Protein AF-0000000078814062 (afdb_homodimer)

InterPro domains:
  IPR000917 Sulfatase, N-terminal [PF00884] (49-408)
  IPR017850 Alkaline-phosphatase-like, core domain superfamily [G3DSA:3.40.720.10] (47-536)
  IPR017850 Alkaline-phosphatase-like, core domain superfamily [SSF53649] (48-521)
  IPR024607 Sulfatase, conserved site [PS00149] (140-150)
  IPR024607 Sulfatase, conserved site [PS00523] (98-110)

Nearest PDB structures (foldseek):
  7lha-assembly2_B  TM=8.896E-01  e=1.915E-55  Bacteroides uniformis
  7lj2-assembly2_B  TM=8.889E-01  e=8.906E-55  Bacteroides uniformis
  7lha-assembly1_A  TM=8.910E-01  e=1.609E-54  Bacteroides uniformis
  7snj-assembly1_A  TM=9.047E-01  e=4.946E-54  Phocaeicola plebeius DSM 17135
  7sno-assembly1_A  TM=9.052E-01  e=5.905E-54  Phocaeicola plebeius DSM 17135

Foldseek 3Di:
DDDDDDDDDDDDDDDDDDDDDDDDPPPPDPPPPDPPPPPPPPVVPVDQFAEEEEAEAACFPCQQLPLDDQCNVVFLHVQVVVLLQQFAWENFEFAQFLDFLQLLQLLFQLAHCVVQVPFDLVAAGDQPRHTLLLQVLVVFAAEEEEEANSRQDDDPNHPWYWYFQHLWAQAQTFTDTPVDDDPGNDNDHDGHGDGRLQVLLVVQLVVVVPDDPRTHYYYYRYYSPCPPVLAADPVLVCSQPPHQGDADPLLPQQACVQFVDAFRAAALVVVQVLLCVCQVPVPPRPGHHPPDDDHDPPHDPVVSLSVSLRVQVSSRSNRSSSNSVSSVVNCVSCVVVVSNQRYKYKYKYSFFFDSSQSRHTGARDPFCRSTHMTMGIHHNVAAHGNYYFHANHYSSQNSQQSCVSSVHGDPPRPHHHCSCSRNVRGDPPGDQKDKHWRQAADRRRGTWIWMDGSFKIKIKRPRDNLVPPNHDDDDGDIDMFMDGCVVPVSSRHGCCPPPVCVVVVLVRLVVRCVNCVSSVNNCVVPVVVVVVCVVPND/DDDDDDDPDDDDDDDDDDDDDDDDPPDDPPPPPPPPPPPPPPVVPVDQFAEEEEAEAACFPCQQLPLDDQCNVVFLHVQVVVLLQQFAWENFEWAQFLDFLQLLQLLFQLAHCVVQVPFDLVAAGDQPRHTLLLQVLVVFAAEEEEEANSRQDDDPNHPWYWYFQHLWAQAQTFTDTPVDDDPGNDNDHDGHGDGRLQVLLVVQLVVVVVDDPNTHYYYYRYYSPCPPVLAADPVLVCSQPPHQGDADPLLPQQACVQFVDAFQAAALVVVQVLLCVCQVPVPPRPGHHPPDDGHDPPHDPVVSLSVSLRVCVSSRSNRSSSNSVSSVVNCVSCVVVVSNQRYKYKYKYSFFFDRSQSRHTGARDPFCRSTHMTMGIHHNVAAHGNYYFHANAYSSQNSQQSCVSSVHGDPPRPHHHCSCSRNVRGDPPGDQKDKHWRQAADRRRGTWIWMDGSFKIKIKRPRDNLVPPNHDDDDGDIDMFMDGCVVPVSSRHGCCPPPVCVVVNLVRLVVNCVNCVSSVNNCVVPVVVVVVCVVPND

Structure (mmCIF, N/CA/C/O backbone):
data_AF-0000000078814062-model_v1
#
loop_
_entity.id
_entity.type
_entity.pdbx_description
1 polymer 'Sulfatase N-terminal domain-containing protein'
#
loop_
_atom_site.group_PDB
_atom_site.id
_atom_site.type_symbol
_atom_site.label_atom_id
_atom_site.label_alt_id
_atom_site.label_comp_id
_atom_site.label_asym_id
_atom_site.label_entity_id
_atom_site.label_seq_id
_atom_site.pdbx_PDB_ins_code
_atom_site.Cartn_x
_atom_site.Cartn_y
_atom_site.Cartn_z
_atom_site.occupancy
_atom_site.B_iso_or_equiv
_atom_site.auth_seq_id
_atom_site.auth_comp_id
_atom_site.auth_asym_id
_atom_site.auth_atom_id
_atom_site.pdbx_PDB_model_num
ATOM 1 N N . MET A 1 1 ? -18.891 3.191 42.875 1 15.02 1 MET A N 1
ATOM 2 C CA . MET A 1 1 ? -18.953 2.049 43.781 1 15.02 1 MET A CA 1
ATOM 3 C C . MET A 1 1 ? -20.047 1.072 43.344 1 15.02 1 MET A C 1
ATOM 5 O O . MET A 1 1 ? -19.812 -0.134 43.281 1 15.02 1 MET A O 1
ATOM 9 N N . LYS A 1 2 ? -21.469 0.955 43.531 1 14.7 2 LYS A N 1
ATOM 10 C CA . LYS A 1 2 ? -21.656 -0.354 44.156 1 14.7 2 LYS A CA 1
ATOM 11 C C . LYS A 1 2 ? -21.641 -1.465 43.125 1 14.7 2 LYS A C 1
ATOM 13 O O . LYS A 1 2 ? -20.953 -2.475 43.281 1 14.7 2 LYS A O 1
ATOM 18 N N . LYS A 1 3 ? -22.719 -1.958 42.469 1 17.02 3 LYS A N 1
ATOM 19 C CA . LYS A 1 3 ? -23.703 -2.822 43.125 1 17.02 3 LYS A CA 1
ATOM 20 C C . LYS A 1 3 ? -23.891 -4.125 42.344 1 17.02 3 LYS A C 1
ATOM 22 O O . LYS A 1 3 ? -24.531 -4.148 41.312 1 17.02 3 LYS A O 1
ATOM 27 N N . CYS A 1 4 ? -22.969 -5.133 42.281 1 16.58 4 CYS A N 1
ATOM 28 C CA . CYS A 1 4 ? -22.484 -6.336 41.625 1 16.58 4 CYS A CA 1
ATOM 29 C C . CYS A 1 4 ? -23.469 -7.484 41.781 1 16.58 4 CYS A C 1
ATOM 31 O O . CYS A 1 4 ? -23.891 -8.102 40.781 1 16.58 4 CYS A O 1
ATOM 33 N N . ASN A 1 5 ? -23.391 -8.297 42.781 1 15.4 5 ASN A N 1
ATOM 34 C CA . ASN A 1 5 ? -23.078 -9.711 42.656 1 15.4 5 ASN A CA 1
ATOM 35 C C . ASN A 1 5 ? -24.312 -10.578 42.781 1 15.4 5 ASN A C 1
ATOM 37 O O . ASN A 1 5 ? -24.344 -11.727 42.344 1 15.4 5 ASN A O 1
ATOM 41 N N . THR A 1 6 ? -25.188 -10.203 43.75 1 14.91 6 THR A N 1
ATOM 42 C CA . THR A 1 6 ? -25.438 -11.398 44.531 1 14.91 6 THR A CA 1
ATOM 43 C C . THR A 1 6 ? -26.312 -12.391 43.75 1 14.91 6 THR A C 1
ATOM 45 O O . THR A 1 6 ? -25.953 -13.562 43.625 1 14.91 6 THR A O 1
ATOM 48 N N . TYR A 1 7 ? -27.594 -12.43 44.062 1 16.12 7 TYR A N 1
ATOM 49 C CA . TYR A 1 7 ? -28.094 -13.531 44.875 1 16.12 7 TYR A CA 1
ATOM 50 C C . TYR A 1 7 ? -28.578 -14.68 44 1 16.12 7 TYR A C 1
ATOM 52 O O . TYR A 1 7 ? -28.938 -14.484 42.844 1 16.12 7 TYR A O 1
ATOM 60 N N . ILE A 1 8 ? -28.703 -15.844 44.531 1 15.93 8 ILE A N 1
ATOM 61 C CA . ILE A 1 8 ? -28.562 -17.281 44.656 1 15.93 8 ILE A CA 1
ATOM 62 C C . ILE A 1 8 ? -29.766 -17.984 44.031 1 15.93 8 ILE A C 1
ATOM 64 O O . ILE A 1 8 ? -29.594 -18.875 43.188 1 15.93 8 ILE A O 1
ATOM 68 N N . SER A 1 9 ? -30.875 -18.094 44.688 1 14.88 9 SER A N 1
ATOM 69 C CA . SER A 1 9 ? -31.156 -19.406 45.25 1 14.88 9 SER A CA 1
ATOM 70 C C . SER A 1 9 ? -32.125 -20.188 44.375 1 14.88 9 SER A C 1
ATOM 72 O O . SER A 1 9 ? -31.906 -21.359 44.094 1 14.88 9 SER A O 1
ATOM 74 N N . MET A 1 10 ? -33.344 -19.656 44.094 1 15.57 10 MET A N 1
ATOM 75 C CA . MET A 1 10 ? -34.406 -20.453 44.688 1 15.57 10 MET A CA 1
ATOM 76 C C . MET A 1 10 ? -34.75 -21.641 43.812 1 15.57 10 MET A C 1
ATOM 78 O O . MET A 1 10 ? -34.656 -21.547 42.594 1 15.57 10 MET A O 1
ATOM 82 N N . ASN A 1 11 ? -35.344 -22.688 44.312 1 14.99 11 ASN A N 1
ATOM 83 C CA . ASN A 1 11 ? -35.531 -24.125 44.5 1 14.99 11 ASN A CA 1
ATOM 84 C C . ASN A 1 11 ? -36.531 -24.672 43.5 1 14.99 11 ASN A C 1
ATOM 86 O O . ASN A 1 11 ? -36.531 -25.875 43.219 1 14.99 11 ASN A O 1
ATOM 90 N N . LYS A 1 12 ? -37.594 -23.875 43.094 1 15.59 12 LYS A N 1
ATOM 91 C CA . LYS A 1 12 ? -38.812 -24.594 43.438 1 15.59 12 LYS A CA 1
ATOM 92 C C . LYS A 1 12 ? -38.938 -25.891 42.656 1 15.59 12 LYS A C 1
ATOM 94 O O . LYS A 1 12 ? -38.375 -26.016 41.562 1 15.59 12 LYS A O 1
ATOM 99 N N . LEU A 1 13 ? -40.062 -26.547 42.781 1 16.02 13 LEU A N 1
ATOM 100 C CA . LEU A 1 13 ? -40.688 -27.844 43.062 1 16.02 13 LEU A CA 1
ATOM 101 C C . LEU A 1 13 ? -40.906 -28.625 41.75 1 16.02 13 LEU A C 1
ATOM 103 O O . LEU A 1 13 ? -41.031 -28.016 40.688 1 16.02 13 LEU A O 1
ATOM 107 N N . ILE A 1 14 ? -41.375 -29.812 41.875 1 16.33 14 ILE A N 1
ATOM 108 C CA . ILE A 1 14 ? -41.219 -31.234 41.625 1 16.33 14 ILE A CA 1
ATOM 109 C C . ILE A 1 14 ? -42.094 -31.656 40.438 1 16.33 14 ILE A C 1
ATOM 111 O O . ILE A 1 14 ? -41.594 -32.312 39.5 1 16.33 14 ILE A O 1
ATOM 115 N N . LEU A 1 15 ? -43.438 -31.156 40.25 1 16.45 15 LEU A N 1
ATOM 116 C CA . LEU A 1 15 ? -44.375 -32.25 40.375 1 16.45 15 LEU A CA 1
ATOM 117 C C . LEU A 1 15 ? -44.5 -33 39.031 1 16.45 15 LEU A C 1
ATOM 119 O O . LEU A 1 15 ? -44.406 -32.375 37.969 1 16.45 15 LEU A O 1
ATOM 123 N N . THR A 1 16 ? -44.844 -34.344 39.031 1 16.59 16 THR A N 1
ATOM 124 C CA . THR A 1 16 ? -44.719 -35.688 38.5 1 16.59 16 THR A CA 1
ATOM 125 C C . THR A 1 16 ? -45.688 -35.906 37.344 1 16.59 16 THR A C 1
ATOM 127 O O . THR A 1 16 ? -45.375 -36.656 36.406 1 16.59 16 THR A O 1
ATOM 130 N N . GLY A 1 17 ? -46.875 -35.188 37.219 1 16.28 17 GLY A N 1
ATOM 131 C CA . GLY A 1 17 ? -47.906 -36.188 37.062 1 16.28 17 GLY A CA 1
ATOM 132 C C . GLY A 1 17 ? -47.906 -36.844 35.688 1 16.28 17 GLY A C 1
ATOM 133 O O . GLY A 1 17 ? -47.375 -36.312 34.75 1 16.28 17 GLY A O 1
ATOM 134 N N . LEU A 1 18 ? -48.656 -38 35.531 1 17.34 18 LEU A N 1
ATOM 135 C CA . LEU A 1 18 ? -48.781 -39.344 34.969 1 17.34 18 LEU A CA 1
ATOM 136 C C . LEU A 1 18 ? -49.469 -39.281 33.594 1 17.34 18 LEU A C 1
ATOM 138 O O . LEU A 1 18 ? -49.469 -40.25 32.844 1 17.34 18 LEU A O 1
ATOM 142 N N . LEU A 1 19 ? -49.969 -38.094 33.062 1 17.3 19 LEU A N 1
ATOM 143 C CA . LEU A 1 19 ? -51.25 -38.5 32.469 1 17.3 19 LEU A CA 1
ATOM 144 C C . LEU A 1 19 ? -51.031 -39.406 31.266 1 17.3 19 LEU A C 1
ATOM 146 O O . LEU A 1 19 ? -50.094 -39.188 30.5 1 17.3 19 LEU A O 1
ATOM 150 N N . ALA A 1 20 ? -52.094 -40.344 31 1 17.59 20 ALA A N 1
ATOM 151 C CA . ALA A 1 20 ? -52.469 -41.625 30.438 1 17.59 20 ALA A CA 1
ATOM 152 C C . ALA A 1 20 ? -52.469 -41.594 28.922 1 17.59 20 ALA A C 1
ATOM 154 O O . ALA A 1 20 ? -52.594 -40.531 28.312 1 17.59 20 ALA A O 1
ATOM 155 N N . ALA A 1 21 ? -52.875 -42.781 28.266 1 17.78 21 ALA A N 1
ATOM 156 C CA . ALA A 1 21 ? -52.562 -43.812 27.297 1 17.78 21 ALA A CA 1
ATOM 157 C C . ALA A 1 21 ? -53.281 -43.594 25.984 1 17.78 21 ALA A C 1
ATOM 159 O O . ALA A 1 21 ? -52.938 -44.188 24.953 1 17.78 21 ALA A O 1
ATOM 160 N N . GLY A 1 22 ? -54.438 -42.75 25.875 1 18.44 22 GLY A N 1
ATOM 161 C CA . GLY A 1 22 ? -55.438 -43.469 25.094 1 18.44 22 GLY A CA 1
ATOM 162 C C . GLY A 1 22 ? -55.062 -43.562 23.625 1 18.44 22 GLY A C 1
ATOM 163 O O . GLY A 1 22 ? -54.531 -42.625 23.047 1 18.44 22 GLY A O 1
ATOM 164 N N . ALA A 1 23 ? -55.219 -44.844 22.984 1 19.41 23 ALA A N 1
ATOM 165 C CA . ALA A 1 23 ? -54.812 -45.625 21.828 1 19.41 23 ALA A CA 1
ATOM 166 C C . ALA A 1 23 ? -55.594 -45.188 20.562 1 19.41 23 ALA A C 1
ATOM 168 O O . ALA A 1 23 ? -55.406 -45.781 19.5 1 19.41 23 ALA A O 1
ATOM 169 N N . MET A 1 24 ? -56.312 -44 20.484 1 19.61 24 MET A N 1
ATOM 170 C CA . MET A 1 24 ? -57.375 -44.219 19.484 1 19.61 24 MET A CA 1
ATOM 171 C C . MET A 1 24 ? -56.75 -44.406 18.094 1 19.61 24 MET A C 1
ATOM 173 O O . MET A 1 24 ? -55.812 -43.75 17.734 1 19.61 24 MET A O 1
ATOM 177 N N . THR A 1 25 ? -57.25 -45.5 17.375 1 20.77 25 THR A N 1
ATOM 178 C CA . THR A 1 25 ? -56.969 -46.312 16.203 1 20.77 25 THR A CA 1
ATOM 179 C C . THR A 1 25 ? -57.281 -45.562 14.914 1 20.77 25 THR A C 1
ATOM 181 O O . THR A 1 25 ? -57 -46.062 13.82 1 20.77 25 THR A O 1
ATOM 184 N N . HIS A 1 26 ? -57.406 -44.219 14.852 1 21.05 26 HIS A N 1
ATOM 185 C CA . HIS A 1 26 ? -58.219 -43.844 13.695 1 21.05 26 HIS A CA 1
ATOM 186 C C . HIS A 1 26 ? -57.562 -44.25 12.391 1 21.05 26 HIS A C 1
ATOM 188 O O . HIS A 1 26 ? -56.344 -44.125 12.25 1 21.05 26 HIS A O 1
ATOM 194 N N . ILE A 1 27 ? -58.312 -45 11.594 1 21.83 27 ILE A N 1
ATOM 195 C CA . ILE A 1 27 ? -58.25 -45.75 10.344 1 21.83 27 ILE A CA 1
ATOM 196 C C . ILE A 1 27 ? -58 -44.781 9.18 1 21.83 27 ILE A C 1
ATOM 198 O O . ILE A 1 27 ? -58.906 -44 8.828 1 21.83 27 ILE A O 1
ATOM 202 N N . GLN A 1 28 ? -57 -43.906 9.133 1 20 28 GLN A N 1
ATOM 203 C CA . GLN A 1 28 ? -56.938 -42.875 8.094 1 20 28 GLN A CA 1
ATOM 204 C C . GLN A 1 28 ? -56.844 -43.531 6.703 1 20 28 GLN A C 1
ATOM 206 O O . GLN A 1 28 ? -55.969 -44.344 6.461 1 20 28 GLN A O 1
ATOM 211 N N . GLY A 1 29 ? -58.031 -43.531 6.035 1 20.75 29 GLY A N 1
ATOM 212 C CA . GLY A 1 29 ? -58.25 -43.938 4.652 1 20.75 29 GLY A CA 1
ATOM 213 C C . GLY A 1 29 ? -57.25 -43.312 3.689 1 20.75 29 GLY A C 1
ATOM 214 O O . GLY A 1 29 ? -56.938 -42.125 3.797 1 20.75 29 GLY A O 1
ATOM 215 N N . ALA A 1 30 ? -56.438 -44.125 3.057 1 23.45 30 ALA A N 1
ATOM 216 C CA . ALA A 1 30 ? -55.281 -43.906 2.188 1 23.45 30 ALA A CA 1
ATOM 217 C C . ALA A 1 30 ? -55.688 -43.281 0.863 1 23.45 30 ALA A C 1
ATOM 219 O O . ALA A 1 30 ? -56.281 -43.938 0.008 1 23.45 30 ALA A O 1
ATOM 220 N N . GLN A 1 31 ? -56.406 -42.031 0.951 1 21.98 31 GLN A N 1
ATOM 221 C CA . GLN A 1 31 ? -56.719 -41.5 -0.367 1 21.98 31 GLN A CA 1
ATOM 222 C C . GLN A 1 31 ? -55.531 -41.531 -1.298 1 21.98 31 GLN A C 1
ATOM 224 O O . GLN A 1 31 ? -54.438 -41.125 -0.916 1 21.98 31 GLN A O 1
ATOM 229 N N . PHE A 1 32 ? -55.562 -42.406 -2.297 1 22.19 32 PHE A N 1
ATOM 230 C CA . PHE A 1 32 ? -54.625 -42.594 -3.402 1 22.19 32 PHE A CA 1
ATOM 231 C C . PHE A 1 32 ? -54.438 -41.281 -4.164 1 22.19 32 PHE A C 1
ATOM 233 O O . PHE A 1 32 ? -55.344 -40.812 -4.855 1 22.19 32 PHE A O 1
ATOM 240 N N . ALA A 1 33 ? -53.938 -40.219 -3.549 1 27.03 33 ALA A N 1
ATOM 241 C CA . ALA A 1 33 ? -53.656 -39 -4.32 1 27.03 33 ALA A CA 1
ATOM 242 C C . ALA A 1 33 ? -52.938 -39.312 -5.625 1 27.03 33 ALA A C 1
ATOM 244 O O . ALA A 1 33 ? -51.938 -40.031 -5.625 1 27.03 33 ALA A O 1
ATOM 245 N N . GLY A 1 34 ? -53.688 -39.156 -6.699 1 25.73 34 GLY A N 1
ATOM 246 C CA . GLY A 1 34 ? -53.344 -39.219 -8.102 1 25.73 34 GLY A CA 1
ATOM 247 C C . GLY A 1 34 ? -51.969 -38.625 -8.391 1 25.73 34 GLY A C 1
ATOM 248 O O . GLY A 1 34 ? -51.531 -37.719 -7.68 1 25.73 34 GLY A O 1
ATOM 249 N N . GLN A 1 35 ? -51.094 -39.406 -9.07 1 26.98 35 GLN A N 1
ATOM 250 C CA . GLN A 1 35 ? -49.781 -39.156 -9.594 1 26.98 35 GLN A CA 1
ATOM 251 C C . GLN A 1 35 ? -49.781 -37.906 -10.484 1 26.98 35 GLN A C 1
ATOM 253 O O . GLN A 1 35 ? -50.344 -37.906 -11.57 1 26.98 35 GLN A O 1
ATOM 258 N N . GLU A 1 36 ? -50.094 -36.688 -9.891 1 30.73 36 GLU A N 1
ATOM 259 C CA . GLU A 1 36 ? -49.906 -35.531 -10.75 1 30.73 36 GLU A CA 1
ATOM 260 C C . GLU A 1 36 ? -48.594 -35.625 -11.508 1 30.73 36 GLU A C 1
ATOM 262 O O . GLU A 1 36 ? -47.531 -35.844 -10.906 1 30.73 36 GLU A O 1
ATOM 267 N N . ASN A 1 37 ? -48.656 -35.938 -12.773 1 30.61 37 ASN A N 1
ATOM 268 C CA . ASN A 1 37 ? -47.625 -35.812 -13.773 1 30.61 37 ASN A CA 1
ATOM 269 C C . ASN A 1 37 ? -46.938 -34.438 -13.695 1 30.61 37 ASN A C 1
ATOM 271 O O . ASN A 1 37 ? -47.562 -33.438 -13.992 1 30.61 37 ASN A O 1
ATOM 275 N N . GLN A 1 38 ? -46.156 -34.25 -12.711 1 30.72 38 GLN A N 1
ATOM 276 C CA . GLN A 1 38 ? -45.344 -33.031 -12.719 1 30.72 38 GLN A CA 1
ATOM 277 C C . GLN A 1 38 ? -44.719 -32.812 -14.094 1 30.72 38 GLN A C 1
ATOM 279 O O . GLN A 1 38 ? -43.875 -33.594 -14.547 1 30.72 38 GLN A O 1
ATOM 284 N N . GLN A 1 39 ? -45.531 -32.281 -15.062 1 32.09 39 GLN A N 1
ATOM 285 C CA . GLN A 1 39 ? -44.969 -31.703 -16.281 1 32.09 39 GLN A CA 1
ATOM 286 C C . GLN A 1 39 ? -43.719 -30.922 -15.992 1 32.09 39 GLN A C 1
ATOM 288 O O . GLN A 1 39 ? -43.719 -29.969 -15.195 1 32.09 39 GLN A O 1
ATOM 293 N N . GLN A 1 40 ? -42.656 -31.578 -16.156 1 33.66 40 GLN A N 1
ATOM 294 C CA . GLN A 1 40 ? -41.375 -30.859 -16.203 1 33.66 40 GLN A CA 1
ATOM 295 C C . GLN A 1 40 ? -41.5 -29.594 -17.047 1 33.66 40 GLN A C 1
ATOM 297 O O . GLN A 1 40 ? -42 -29.641 -18.172 1 33.66 40 GLN A O 1
ATOM 302 N N . ASP A 1 41 ? -41.75 -28.469 -16.484 1 34.16 41 ASP A N 1
ATOM 303 C CA . ASP A 1 41 ? -41.812 -27.172 -17.188 1 34.16 41 ASP A CA 1
ATOM 304 C C . ASP A 1 41 ? -40.844 -27.156 -18.359 1 34.16 41 ASP A C 1
ATOM 306 O O . ASP A 1 41 ? -39.656 -27.516 -18.203 1 34.16 41 ASP A O 1
ATOM 310 N N . PRO A 1 42 ? -41.219 -27.156 -19.625 1 36.41 42 PRO A N 1
ATOM 311 C CA . PRO A 1 42 ? -40.375 -26.969 -20.797 1 36.41 42 PRO A CA 1
ATOM 312 C C . PRO A 1 42 ? -39.312 -25.875 -20.578 1 36.41 42 PRO A C 1
ATOM 314 O O . PRO A 1 42 ? -38.531 -25.609 -21.484 1 36.41 42 PRO A O 1
ATOM 317 N N . LYS A 1 43 ? -39.75 -24.906 -19.75 1 39 43 LYS A N 1
ATOM 318 C CA . LYS A 1 43 ? -38.781 -23.844 -19.578 1 39 43 LYS A CA 1
ATOM 319 C C . LYS A 1 43 ? -37.406 -24.406 -19.141 1 39 43 LYS A C 1
ATOM 321 O O . LYS A 1 43 ? -36.5 -23.656 -18.844 1 39 43 LYS A O 1
ATOM 326 N N . ASP A 1 44 ? -37.406 -25.594 -18.734 1 40.66 44 ASP A N 1
ATOM 327 C CA . ASP A 1 44 ? -36.094 -26.141 -18.406 1 40.66 44 ASP A CA 1
ATOM 328 C C . ASP A 1 44 ? -35.219 -26.219 -19.641 1 40.66 44 ASP A C 1
ATOM 330 O O . ASP A 1 44 ? -34.938 -27.312 -20.156 1 40.66 44 ASP A O 1
ATOM 334 N N . LYS A 1 45 ? -35.594 -25.641 -20.688 1 41.44 45 LYS A N 1
ATOM 335 C CA . LYS A 1 45 ? -34.594 -25.5 -21.766 1 41.44 45 LYS A CA 1
ATOM 336 C C . LYS A 1 45 ? -33.188 -25.422 -21.188 1 41.44 45 LYS A C 1
ATOM 338 O O . LYS A 1 45 ? -32.938 -24.781 -20.172 1 41.44 45 LYS A O 1
ATOM 343 N N . SER A 1 46 ? -32.281 -26.422 -21.578 1 52.41 46 SER A N 1
ATOM 344 C CA . SER A 1 46 ? -30.938 -26.828 -21.203 1 52.41 46 SER A CA 1
ATOM 345 C C . SER A 1 46 ? -30 -25.625 -21.125 1 52.41 46 SER A C 1
ATOM 347 O O . SER A 1 46 ? -29.438 -25.203 -22.141 1 52.41 46 SER A O 1
ATOM 349 N N . ARG A 1 47 ? -30.156 -24.594 -20.25 1 79.38 47 ARG A N 1
ATOM 350 C CA . ARG A 1 47 ? -29.422 -23.344 -20.078 1 79.38 47 ARG A CA 1
ATOM 351 C C . ARG A 1 47 ? -27.922 -23.594 -19.922 1 79.38 47 ARG A C 1
ATOM 353 O O . ARG A 1 47 ? -27.516 -24.469 -19.172 1 79.38 47 ARG A O 1
ATOM 360 N N . ARG A 1 48 ? -27.203 -23.109 -20.906 1 95.19 48 ARG A N 1
ATOM 361 C CA . ARG A 1 48 ? -25.75 -23.125 -20.797 1 95.19 48 ARG A CA 1
ATOM 362 C C . ARG A 1 48 ? -25.312 -22.75 -19.391 1 95.19 48 ARG A C 1
ATOM 364 O O . ARG A 1 48 ? -25.906 -21.875 -18.75 1 95.19 48 ARG A O 1
ATOM 371 N N . PRO A 1 49 ? -24.406 -23.469 -18.828 1 98 49 PRO A N 1
ATOM 372 C CA . PRO A 1 49 ? -24.016 -23.25 -17.438 1 98 49 PRO A CA 1
ATOM 373 C C . PRO A 1 49 ? -23.25 -21.938 -17.25 1 98 49 PRO A C 1
ATOM 375 O O . PRO A 1 49 ? -22.562 -21.484 -18.172 1 98 49 PRO A O 1
ATOM 378 N N . ASN A 1 50 ? -23.469 -21.312 -16.047 1 98.56 50 ASN A N 1
ATOM 379 C CA . ASN A 1 50 ? -22.469 -20.344 -15.602 1 98.56 50 ASN A CA 1
ATOM 380 C C . ASN A 1 50 ? -21.125 -21.016 -15.305 1 98.56 50 ASN A C 1
ATOM 382 O O . ASN A 1 50 ? -21.078 -22.234 -15.094 1 98.56 50 ASN A O 1
ATOM 386 N N . ILE A 1 51 ? -20.094 -20.281 -15.359 1 98.88 51 ILE A N 1
ATOM 387 C CA . ILE A 1 51 ? -18.766 -20.781 -15.023 1 98.88 51 ILE A CA 1
ATOM 388 C C . ILE A 1 51 ? -18.094 -19.859 -14 1 98.88 51 ILE A C 1
ATOM 390 O O . ILE A 1 51 ? -17.938 -18.656 -14.25 1 98.88 51 ILE A O 1
ATOM 394 N N . LEU A 1 52 ? -17.781 -20.344 -12.844 1 98.94 52 LEU A N 1
ATOM 395 C CA . LEU A 1 52 ? -16.922 -19.703 -11.859 1 98.94 52 LEU A CA 1
ATOM 396 C C . LEU A 1 52 ? -15.555 -20.391 -11.812 1 98.94 52 LEU A C 1
ATOM 398 O O . LEU A 1 52 ? -15.43 -21.484 -11.266 1 98.94 52 LEU A O 1
ATOM 402 N N . PHE A 1 53 ? -14.594 -19.734 -12.383 1 98.94 53 PHE A N 1
ATOM 403 C CA . PHE A 1 53 ? -13.227 -20.25 -12.461 1 98.94 53 PHE A CA 1
ATOM 404 C C . PHE A 1 53 ? -12.336 -19.578 -11.422 1 98.94 53 PHE A C 1
ATOM 406 O O . PHE A 1 53 ? -11.898 -18.438 -11.609 1 98.94 53 PHE A O 1
ATOM 413 N N . ILE A 1 54 ? -12 -20.266 -10.344 1 98.94 54 ILE A N 1
ATOM 414 C CA . ILE A 1 54 ? -11.172 -19.766 -9.258 1 98.94 54 ILE A CA 1
ATOM 415 C C . ILE A 1 54 ? -9.734 -20.234 -9.438 1 98.94 54 ILE A C 1
ATOM 417 O O . ILE A 1 54 ? -9.484 -21.438 -9.547 1 98.94 54 ILE A O 1
ATOM 421 N N . LEU A 1 55 ? -8.852 -19.312 -9.508 1 98.88 55 LEU A N 1
ATOM 422 C CA . LEU A 1 55 ? -7.438 -19.609 -9.734 1 98.88 55 LEU A CA 1
ATOM 423 C C . LEU A 1 55 ? -6.578 -19.016 -8.625 1 98.88 55 LEU A C 1
ATOM 425 O O . LEU A 1 55 ? -6.797 -17.875 -8.203 1 98.88 55 LEU A O 1
ATOM 429 N N . SER A 1 56 ? -5.699 -19.797 -8.086 1 98.5 56 SER A N 1
ATOM 430 C CA . SER A 1 56 ? -4.719 -19.297 -7.121 1 98.5 56 SER A CA 1
ATOM 431 C C . SER A 1 56 ? -3.309 -19.328 -7.699 1 98.5 56 SER A C 1
ATOM 433 O O . SER A 1 56 ? -3.084 -19.906 -8.766 1 98.5 56 SER A O 1
ATOM 435 N N . ASP A 1 57 ? -2.457 -18.625 -7.051 1 98.06 57 ASP A N 1
ATOM 436 C CA . ASP A 1 57 ? -1.05 -18.594 -7.434 1 98.06 57 ASP A CA 1
ATOM 437 C C . ASP A 1 57 ? -0.186 -19.359 -6.43 1 98.06 57 ASP A C 1
ATOM 439 O O . ASP A 1 57 ? 0.042 -18.891 -5.312 1 98.06 57 ASP A O 1
ATOM 443 N N . ASP A 1 58 ? 0.28 -20.578 -6.816 1 98 58 ASP A N 1
ATOM 444 C CA . ASP A 1 58 ? 1.272 -21.328 -6.055 1 98 58 ASP A CA 1
ATOM 445 C C . ASP A 1 58 ? 0.612 -22.141 -4.941 1 98 58 ASP A C 1
ATOM 447 O O . ASP A 1 58 ? 1.293 -22.641 -4.047 1 98 58 ASP A O 1
ATOM 451 N N . HIS A 1 59 ? -0.746 -22.281 -4.906 1 98.62 59 HIS A N 1
ATOM 452 C CA . HIS A 1 59 ? -1.382 -23.094 -3.877 1 98.62 59 HIS A CA 1
ATOM 453 C C . HIS A 1 59 ? -1.242 -24.578 -4.191 1 98.62 59 HIS A C 1
ATOM 455 O O . HIS A 1 59 ? -2.107 -25.172 -4.848 1 98.62 59 HIS A O 1
ATOM 461 N N . THR A 1 60 ? -0.313 -25.203 -3.686 1 98.44 60 THR A N 1
ATOM 462 C CA . THR A 1 60 ? 0.163 -26.5 -4.125 1 98.44 60 THR A CA 1
ATOM 463 C C . THR A 1 60 ? -0.647 -27.625 -3.473 1 98.44 60 THR A C 1
ATOM 465 O O . THR A 1 60 ? -1.311 -27.406 -2.457 1 98.44 60 THR A O 1
ATOM 468 N N . SER A 1 61 ? -0.584 -28.875 -4.039 1 98 61 SER A N 1
ATOM 469 C CA . SER A 1 61 ? -1.378 -30.031 -3.641 1 98 61 SER A CA 1
ATOM 470 C C . SER A 1 61 ? -1.097 -30.406 -2.193 1 98 61 SER A C 1
ATOM 472 O O . SER A 1 61 ? -2.006 -30.828 -1.467 1 98 61 SER A O 1
ATOM 474 N N . GLN A 1 62 ? 0.097 -30.203 -1.724 1 96.94 62 GLN A N 1
ATOM 475 C CA . GLN A 1 62 ? 0.517 -30.578 -0.376 1 96.94 62 GLN A CA 1
ATOM 476 C C . GLN A 1 62 ? -0.28 -29.812 0.678 1 96.94 62 GLN A C 1
ATOM 478 O O . GLN A 1 62 ? -0.362 -30.234 1.831 1 96.94 62 GLN A O 1
ATOM 483 N N . ALA A 1 63 ? -0.866 -28.75 0.24 1 98.06 63 ALA A N 1
ATOM 484 C CA . ALA A 1 63 ? -1.472 -27.859 1.222 1 98.06 63 ALA A CA 1
ATOM 485 C C . ALA A 1 63 ? -2.994 -27.859 1.107 1 98.06 63 ALA A C 1
ATOM 487 O O . ALA A 1 63 ? -3.674 -27.047 1.734 1 98.06 63 ALA A O 1
ATOM 488 N N . TRP A 1 64 ? -3.547 -28.766 0.289 1 98.38 64 TRP A N 1
ATOM 489 C CA . TRP A 1 64 ? -4.996 -28.797 0.12 1 98.38 64 TRP A CA 1
ATOM 490 C C . TRP A 1 64 ? -5.637 -29.781 1.096 1 98.38 64 TRP A C 1
ATOM 492 O O . TRP A 1 64 ? -6.852 -29.734 1.319 1 98.38 64 TRP A O 1
ATOM 502 N N . GLY A 1 65 ? -4.863 -30.656 1.621 1 98.12 65 GLY A N 1
ATOM 503 C CA . GLY A 1 65 ? -5.363 -31.656 2.553 1 98.12 65 GLY A CA 1
ATOM 504 C C . GLY A 1 65 ? -5.949 -32.875 1.862 1 98.12 65 GLY A C 1
ATOM 505 O O . GLY A 1 65 ? -5.871 -34 2.383 1 98.12 65 GLY A O 1
ATOM 506 N N . ILE A 1 66 ? -6.371 -32.812 0.693 1 98.25 66 ILE A N 1
ATOM 507 C CA . ILE A 1 66 ? -7.141 -33.875 0.063 1 98.25 66 ILE A CA 1
ATOM 508 C C . ILE A 1 66 ? -6.223 -34.75 -0.801 1 98.25 66 ILE A C 1
ATOM 510 O O . ILE A 1 66 ? -6.637 -35.781 -1.305 1 98.25 66 ILE A O 1
ATOM 514 N N . TYR A 1 67 ? -4.98 -34.375 -0.972 1 97.88 67 TYR A N 1
ATOM 515 C CA . TYR A 1 67 ? -4.031 -35.156 -1.75 1 97.88 67 TYR A CA 1
ATOM 516 C C . TYR A 1 67 ? -3.096 -35.938 -0.837 1 97.88 67 TYR A C 1
ATOM 518 O O . TYR A 1 67 ? -2.172 -36.594 -1.309 1 97.88 67 TYR A O 1
ATOM 526 N N . GLY A 1 68 ? -3.271 -35.812 0.462 1 96.06 68 GLY A N 1
ATOM 527 C CA . GLY A 1 68 ? -2.412 -36.5 1.424 1 96.06 68 GLY A CA 1
ATOM 528 C C . GLY A 1 68 ? -1.119 -35.75 1.694 1 96.06 68 GLY A C 1
ATOM 529 O O . GLY A 1 68 ? -1.05 -34.531 1.517 1 96.06 68 GLY A O 1
ATOM 530 N N . GLY A 1 69 ? -0.165 -36.438 2.291 1 95.38 69 GLY A N 1
ATOM 531 C CA . GLY A 1 69 ? 1.122 -35.844 2.615 1 95.38 69 GLY A CA 1
ATOM 532 C C . GLY A 1 69 ? 1.235 -35.438 4.066 1 95.38 69 GLY A C 1
ATOM 533 O O . GLY A 1 69 ? 0.259 -35.5 4.816 1 95.38 69 GLY A O 1
ATOM 534 N N . VAL A 1 70 ? 2.346 -34.875 4.43 1 97.44 70 VAL A N 1
ATOM 535 C CA . VAL A 1 70 ? 2.689 -34.625 5.828 1 97.44 70 VAL A CA 1
ATOM 536 C C . VAL A 1 70 ? 1.941 -33.406 6.352 1 97.44 70 VAL A C 1
ATOM 538 O O . VAL A 1 70 ? 1.76 -33.25 7.562 1 97.44 70 VAL A O 1
ATOM 541 N N . LEU A 1 71 ? 1.457 -32.562 5.43 1 98.31 71 LEU A N 1
ATOM 542 C CA . LEU A 1 71 ? 0.789 -31.344 5.863 1 98.31 71 LEU A CA 1
ATOM 543 C C . LEU A 1 71 ? -0.727 -31.5 5.781 1 98.31 71 LEU A C 1
ATOM 545 O O . LEU A 1 71 ? -1.467 -30.562 6.109 1 98.31 71 LEU A O 1
ATOM 549 N N . ALA A 1 72 ? -1.226 -32.656 5.391 1 97.69 72 ALA A N 1
ATOM 550 C CA . ALA A 1 72 ? -2.635 -32.875 5.07 1 97.69 72 ALA A CA 1
ATOM 551 C C . ALA A 1 72 ? -3.527 -32.5 6.254 1 97.69 72 ALA A C 1
ATOM 553 O O . ALA A 1 72 ? -4.566 -31.875 6.086 1 97.69 72 ALA A O 1
ATOM 554 N N . ASP A 1 73 ? -3.096 -32.844 7.441 1 97 73 ASP A N 1
ATOM 555 C CA . ASP A 1 73 ? -3.93 -32.688 8.625 1 97 73 ASP A CA 1
ATOM 556 C C . ASP A 1 73 ? -3.92 -31.219 9.102 1 97 73 ASP A C 1
ATOM 558 O O . ASP A 1 73 ? -4.723 -30.844 9.953 1 97 73 ASP A O 1
ATOM 562 N N . TYR A 1 74 ? -3.096 -30.391 8.539 1 97.94 74 TYR A N 1
ATOM 563 C CA . TYR A 1 74 ? -2.961 -29.016 8.977 1 97.94 74 TYR A CA 1
ATOM 564 C C . TYR A 1 74 ? -3.645 -28.062 7.996 1 97.94 74 TYR A C 1
ATOM 566 O O . TYR A 1 74 ? -3.764 -26.859 8.266 1 97.94 74 TYR A O 1
ATOM 574 N N . ALA A 1 75 ? -4.145 -28.594 6.883 1 97.5 75 ALA A N 1
ATOM 575 C CA . ALA A 1 75 ? -4.781 -27.75 5.871 1 97.5 75 ALA A CA 1
ATOM 576 C C . ALA A 1 75 ? -6.129 -27.234 6.359 1 97.5 75 ALA A C 1
ATOM 578 O O . ALA A 1 75 ? -6.93 -27.984 6.922 1 97.5 75 ALA A O 1
ATOM 579 N N . TYR A 1 76 ? -6.32 -25.922 6.328 1 97.31 76 TYR A N 1
ATOM 580 C CA . TYR A 1 76 ? -7.633 -25.297 6.461 1 97.31 76 TYR A CA 1
ATOM 581 C C . TYR A 1 76 ? -8.406 -25.359 5.148 1 97.31 76 TYR A C 1
ATOM 583 O O . TYR A 1 76 ? -8.188 -24.547 4.25 1 97.31 76 TYR A O 1
ATOM 591 N N . ASN A 1 77 ? -9.336 -26.391 5.039 1 98.19 77 ASN A N 1
ATOM 592 C CA . ASN A 1 77 ? -9.75 -26.719 3.678 1 98.19 77 ASN A CA 1
ATOM 593 C C . ASN A 1 77 ? -11.211 -27.172 3.633 1 98.19 77 ASN A C 1
ATOM 595 O O . ASN A 1 77 ? -11.594 -27.984 2.789 1 98.19 77 ASN A O 1
ATOM 599 N N . SER A 1 78 ? -12.078 -26.734 4.57 1 98.56 78 SER A N 1
ATOM 600 C CA . SER A 1 78 ? -13.453 -27.203 4.625 1 98.56 78 SER A CA 1
ATOM 601 C C . SER A 1 78 ? -14.18 -26.953 3.307 1 98.56 78 SER A C 1
ATOM 603 O O . SER A 1 78 ? -14.984 -27.781 2.865 1 98.56 78 SER A O 1
ATOM 605 N N . ASN A 1 79 ? -13.922 -25.859 2.686 1 98.81 79 ASN A N 1
ATOM 606 C CA . ASN A 1 79 ? -14.633 -25.531 1.458 1 98.81 79 ASN A CA 1
ATOM 607 C C . ASN A 1 79 ? -14.008 -26.203 0.242 1 98.81 79 ASN A C 1
ATOM 609 O O . ASN A 1 79 ? -14.719 -26.562 -0.702 1 98.81 79 ASN A O 1
ATOM 613 N N . ILE A 1 80 ? -12.703 -26.422 0.23 1 98.81 80 ILE A N 1
ATOM 614 C CA . ILE A 1 80 ? -12.062 -27.25 -0.787 1 98.81 80 ILE A CA 1
ATOM 615 C C . ILE A 1 80 ? -12.594 -28.688 -0.689 1 98.81 80 ILE A C 1
ATOM 617 O O . ILE A 1 80 ? -12.898 -29.312 -1.707 1 98.81 80 ILE A O 1
ATOM 621 N N . ARG A 1 81 ? -12.766 -29.172 0.502 1 98.69 81 ARG A N 1
ATOM 622 C CA . ARG A 1 81 ? -13.328 -30.516 0.715 1 98.69 81 ARG A CA 1
ATOM 623 C C . ARG A 1 81 ? -14.766 -30.578 0.219 1 98.69 81 ARG A C 1
ATOM 625 O O . ARG A 1 81 ? -15.188 -31.609 -0.324 1 98.69 81 ARG A O 1
ATOM 632 N N . ARG A 1 82 ? -15.461 -29.516 0.466 1 98.69 82 ARG A N 1
ATOM 633 C CA . ARG A 1 82 ? -16.828 -29.484 -0.063 1 98.69 82 ARG A CA 1
ATOM 634 C C . ARG A 1 82 ? -16.828 -29.641 -1.58 1 98.69 82 ARG A C 1
ATOM 636 O O . ARG A 1 82 ? -17.578 -30.438 -2.125 1 98.69 82 ARG A O 1
ATOM 643 N N . LEU A 1 83 ? -15.984 -28.922 -2.234 1 98.69 83 LEU A N 1
ATOM 644 C CA . LEU A 1 83 ? -15.891 -29.031 -3.688 1 98.69 83 LEU A CA 1
ATOM 645 C C . LEU A 1 83 ? -15.484 -30.438 -4.113 1 98.69 83 LEU A C 1
ATOM 647 O O . LEU A 1 83 ? -16.031 -30.969 -5.082 1 98.69 83 LEU A O 1
ATOM 651 N N . ALA A 1 84 ? -14.531 -30.984 -3.422 1 98.69 84 ALA A N 1
ATOM 652 C CA . ALA A 1 84 ? -14.078 -32.344 -3.725 1 98.69 84 ALA A CA 1
ATOM 653 C C . ALA A 1 84 ? -15.219 -33.344 -3.555 1 98.69 84 ALA A C 1
ATOM 655 O O . ALA A 1 84 ? -15.406 -34.219 -4.395 1 98.69 84 ALA A O 1
ATOM 656 N N . ASN A 1 85 ? -16 -33.188 -2.51 1 98.44 85 ASN A N 1
ATOM 657 C CA . ASN A 1 85 ? -17.094 -34.094 -2.201 1 98.44 85 ASN A CA 1
ATOM 658 C C . ASN A 1 85 ? -18.234 -33.969 -3.211 1 98.44 85 ASN A C 1
ATOM 660 O O . ASN A 1 85 ? -18.938 -34.938 -3.479 1 98.44 85 ASN A O 1
ATOM 664 N N . GLU A 1 86 ? -18.359 -32.781 -3.748 1 98.19 86 GLU A N 1
ATOM 665 C CA . GLU A 1 86 ? -19.484 -32.531 -4.641 1 98.19 86 GLU A CA 1
ATOM 666 C C . GLU A 1 86 ? -19.062 -32.625 -6.105 1 98.19 86 GLU A C 1
ATOM 668 O O . GLU A 1 86 ? -19.891 -32.469 -7.008 1 98.19 86 GLU A O 1
ATOM 673 N N . GLY A 1 87 ? -17.797 -32.875 -6.359 1 98.44 87 GLY A N 1
ATOM 674 C CA . GLY A 1 87 ? -17.281 -32.875 -7.719 1 98.44 87 GLY A CA 1
ATOM 675 C C . GLY A 1 87 ? -16.234 -33.938 -7.957 1 98.44 87 GLY A C 1
ATOM 676 O O . GLY A 1 87 ? -16.328 -35.062 -7.441 1 98.44 87 GLY A O 1
ATOM 677 N N . VAL A 1 88 ? -15.305 -33.594 -8.859 1 98.75 88 VAL A N 1
ATOM 678 C CA . VAL A 1 88 ? -14.227 -34.531 -9.227 1 98.75 88 VAL A CA 1
ATOM 679 C C . VAL A 1 88 ? -12.875 -33.875 -8.93 1 98.75 88 VAL A C 1
ATOM 681 O O . VAL A 1 88 ? -12.664 -32.688 -9.242 1 98.75 88 VAL A O 1
ATOM 684 N N . VAL A 1 89 ? -11.984 -34.625 -8.273 1 98.81 89 VAL A N 1
ATOM 685 C CA . VAL A 1 89 ? -10.602 -34.219 -8.031 1 98.81 89 VAL A CA 1
ATOM 686 C C . VAL A 1 89 ? -9.703 -34.781 -9.125 1 98.81 89 VAL A C 1
ATOM 688 O O . VAL A 1 89 ? -9.82 -35.969 -9.477 1 98.81 89 VAL A O 1
ATOM 691 N N . LEU A 1 90 ? -8.867 -34 -9.695 1 98.81 90 LEU A N 1
ATOM 692 C CA . LEU A 1 90 ? -7.887 -34.5 -10.641 1 98.81 90 LEU A CA 1
ATOM 693 C C . LEU A 1 90 ? -6.582 -34.875 -9.93 1 98.81 90 LEU A C 1
ATOM 695 O O . LEU A 1 90 ? -5.938 -34 -9.336 1 98.81 90 LEU A O 1
ATOM 699 N N . ASP A 1 91 ? -6.137 -36.062 -10.102 1 97.75 91 ASP A N 1
ATOM 700 C CA . ASP A 1 91 ? -4.945 -36.531 -9.398 1 97.75 91 ASP A CA 1
ATOM 701 C C . ASP A 1 91 ? -3.682 -36.25 -10.203 1 97.75 91 ASP A C 1
ATOM 703 O O . ASP A 1 91 ? -2.604 -36.062 -9.633 1 97.75 91 ASP A O 1
ATOM 707 N N . ASN A 1 92 ? -3.846 -36.25 -11.523 1 97.69 92 ASN A N 1
ATOM 708 C CA . ASN A 1 92 ? -2.697 -36.094 -12.414 1 97.69 92 ASN A CA 1
ATOM 709 C C . ASN A 1 92 ? -2.887 -34.938 -13.383 1 97.69 92 ASN A C 1
ATOM 711 O O . ASN A 1 92 ? -2.875 -35.125 -14.602 1 97.69 92 ASN A O 1
ATOM 715 N N . CYS A 1 93 ? -3.014 -33.781 -12.836 1 98.56 93 CYS A N 1
ATOM 716 C CA . CYS A 1 93 ? -3.102 -32.531 -13.602 1 98.56 93 CYS A CA 1
ATOM 717 C C . CYS A 1 93 ? -1.789 -31.766 -13.539 1 98.56 93 CYS A C 1
ATOM 719 O O . CYS A 1 93 ? -1.243 -31.547 -12.461 1 98.56 93 CYS A O 1
ATOM 721 N N . PHE A 1 94 ? -1.29 -31.344 -14.734 1 98.69 94 PHE A N 1
ATOM 722 C CA . PHE A 1 94 ? 0.035 -30.734 -14.75 1 98.69 94 PHE A CA 1
ATOM 723 C C . PHE A 1 94 ? 0.048 -29.5 -15.641 1 98.69 94 PHE A C 1
ATOM 725 O O . PHE A 1 94 ? -0.728 -29.406 -16.594 1 98.69 94 PHE A O 1
ATOM 732 N N . CYS A 1 95 ? 0.89 -28.547 -15.297 1 98.62 95 CYS A N 1
ATOM 733 C CA . CYS A 1 95 ? 1.15 -27.422 -16.188 1 98.62 95 CYS A CA 1
ATOM 734 C C . CYS A 1 95 ? 2.205 -27.781 -17.219 1 98.62 95 CYS A C 1
ATOM 736 O O . CYS A 1 95 ? 3.031 -28.672 -17 1 98.62 95 CYS A O 1
ATOM 738 N N . THR A 1 96 ? 2.195 -27.125 -18.312 1 98.5 96 THR A N 1
ATOM 739 C CA . THR A 1 96 ? 3.127 -27.406 -19.391 1 98.5 96 THR A CA 1
ATOM 740 C C . THR A 1 96 ? 4.387 -26.547 -19.266 1 98.5 96 THR A C 1
ATOM 742 O O . THR A 1 96 ? 5.379 -26.781 -19.953 1 98.5 96 THR A O 1
ATOM 745 N N . ASN A 1 97 ? 4.383 -25.578 -18.453 1 98.12 97 ASN A N 1
ATOM 746 C CA . ASN A 1 97 ? 5.426 -24.625 -18.094 1 98.12 97 ASN A CA 1
ATOM 747 C C . ASN A 1 97 ? 5.23 -24.094 -16.672 1 98.12 97 ASN A C 1
ATOM 749 O O . ASN A 1 97 ? 4.359 -23.266 -16.422 1 98.12 97 ASN A O 1
ATOM 753 N N . SER A 1 98 ? 6.09 -24.562 -15.758 1 96.31 98 SER A N 1
ATOM 754 C CA . SER A 1 98 ? 5.809 -24.406 -14.336 1 96.31 98 SER A CA 1
ATOM 755 C C . SER A 1 98 ? 6.207 -23.016 -13.836 1 96.31 98 SER A C 1
ATOM 757 O O . SER A 1 98 ? 7.102 -22.891 -13 1 96.31 98 SER A O 1
ATOM 759 N N . ILE A 1 99 ? 5.539 -22.016 -14.328 1 96.5 99 ILE A N 1
ATOM 760 C CA . ILE A 1 99 ? 5.691 -20.641 -13.883 1 96.5 99 ILE A CA 1
ATOM 761 C C . ILE A 1 99 ? 4.406 -19.859 -14.148 1 96.5 99 ILE A C 1
ATOM 763 O O . ILE A 1 99 ? 3.693 -20.141 -15.117 1 96.5 99 ILE A O 1
ATOM 767 N N . SER A 1 100 ? 4.09 -18.891 -13.406 1 96.69 100 SER A N 1
ATOM 768 C CA . SER A 1 100 ? 2.764 -18.312 -13.227 1 96.69 100 SER A CA 1
ATOM 769 C C . SER A 1 100 ? 2.215 -17.781 -14.547 1 96.69 100 SER A C 1
ATOM 771 O O . SER A 1 100 ? 1.27 -18.344 -15.109 1 96.69 100 SER A O 1
ATOM 773 N N . ALA A 1 101 ? 2.861 -16.766 -15.18 1 96.75 101 ALA A N 1
ATOM 774 C CA . ALA A 1 101 ? 2.314 -16.078 -16.344 1 96.75 101 ALA A CA 1
ATOM 775 C C . ALA A 1 101 ? 2.199 -17.031 -17.531 1 96.75 101 ALA A C 1
ATOM 777 O O . ALA A 1 101 ? 1.151 -17.109 -18.188 1 96.75 101 ALA A O 1
ATOM 778 N N . PRO A 1 102 ? 3.178 -17.844 -17.797 1 97.81 102 PRO A N 1
ATOM 779 C CA . PRO A 1 102 ? 3.045 -18.812 -18.891 1 97.81 102 PRO A CA 1
ATOM 780 C C . PRO A 1 102 ? 1.933 -19.828 -18.656 1 97.81 102 PRO A C 1
ATOM 782 O O . PRO A 1 102 ? 1.2 -20.172 -19.578 1 97.81 102 PRO A O 1
ATOM 785 N N . SER A 1 103 ? 1.858 -20.328 -17.438 1 98.5 103 SER A N 1
ATOM 786 C CA . SER A 1 103 ? 0.783 -21.266 -17.125 1 98.5 103 SER A CA 1
ATOM 787 C C . SER A 1 103 ? -0.585 -20.625 -17.344 1 98.5 103 SER A C 1
ATOM 789 O O . SER A 1 103 ? -1.478 -21.25 -17.938 1 98.5 103 SER A O 1
ATOM 791 N N . ARG A 1 104 ? -0.773 -19.422 -16.891 1 98.38 104 ARG A N 1
ATOM 792 C CA . ARG A 1 104 ? -2.029 -18.703 -17.062 1 98.38 104 ARG A CA 1
ATOM 793 C C . ARG A 1 104 ? -2.359 -18.516 -18.531 1 98.38 104 ARG A C 1
ATOM 795 O O . ARG A 1 104 ? -3.52 -18.625 -18.938 1 98.38 104 ARG A O 1
ATOM 802 N N . ALA A 1 105 ? -1.345 -18.188 -19.328 1 98.56 105 ALA A N 1
ATOM 803 C CA . ALA A 1 105 ? -1.56 -18.062 -20.766 1 98.56 105 ALA A CA 1
ATOM 804 C C . ALA A 1 105 ? -2.014 -19.375 -21.375 1 98.56 105 ALA A C 1
ATOM 806 O O . ALA A 1 105 ? -2.908 -19.406 -22.219 1 98.56 105 ALA A O 1
ATOM 807 N N . SER A 1 106 ? -1.409 -20.453 -20.938 1 98.75 106 SER A N 1
ATOM 808 C CA . SER A 1 106 ? -1.784 -21.766 -21.453 1 98.75 106 SER A CA 1
ATOM 809 C C . SER A 1 106 ? -3.205 -22.125 -21.031 1 98.75 106 SER A C 1
ATOM 811 O O . SER A 1 106 ? -3.961 -22.688 -21.828 1 98.75 106 SER A O 1
ATOM 813 N N . ILE A 1 107 ? -3.549 -21.828 -19.859 1 98.81 107 ILE A N 1
ATOM 814 C CA . ILE A 1 107 ? -4.895 -22.062 -19.344 1 98.81 107 ILE A CA 1
ATOM 815 C C . ILE A 1 107 ? -5.914 -21.328 -20.219 1 98.81 107 ILE A C 1
ATOM 817 O O . ILE A 1 107 ? -6.934 -21.906 -20.609 1 98.81 107 ILE A O 1
ATOM 821 N N . LEU A 1 108 ? -5.625 -20.109 -20.547 1 98.38 108 LEU A N 1
ATOM 822 C CA . LEU A 1 108 ? -6.562 -19.234 -21.25 1 98.38 108 LEU A CA 1
ATOM 823 C C . LEU A 1 108 ? -6.668 -19.625 -22.719 1 98.38 108 LEU A C 1
ATOM 825 O O . LEU A 1 108 ? -7.75 -19.547 -23.312 1 98.38 108 LEU A O 1
ATOM 829 N N . THR A 1 109 ? -5.562 -20.047 -23.344 1 98.5 109 THR A N 1
ATOM 830 C CA . THR A 1 109 ? -5.504 -20.156 -24.797 1 98.5 109 THR A CA 1
ATOM 831 C C . THR A 1 109 ? -5.648 -21.609 -25.234 1 98.5 109 THR A C 1
ATOM 833 O O . THR A 1 109 ? -5.977 -21.891 -26.391 1 98.5 109 THR A O 1
ATOM 836 N N . GLY A 1 110 ? -5.242 -22.578 -24.359 1 98.75 110 GLY A N 1
ATOM 837 C CA . GLY A 1 110 ? -5.152 -23.984 -24.766 1 98.75 110 GLY A CA 1
ATOM 838 C C . GLY A 1 110 ? -3.914 -24.281 -25.578 1 98.75 110 GLY A C 1
ATOM 839 O O . GLY A 1 110 ? -3.889 -25.266 -26.328 1 98.75 110 GLY A O 1
ATOM 840 N N . LEU A 1 111 ? -2.957 -23.359 -25.484 1 98.81 111 LEU A N 1
ATOM 841 C CA . LEU A 1 111 ? -1.746 -23.484 -26.281 1 98.81 111 LEU A CA 1
ATOM 842 C C . LEU A 1 111 ? -0.509 -23.578 -25.391 1 98.81 111 LEU A C 1
ATOM 844 O O . LEU A 1 111 ? -0.47 -22.969 -24.312 1 98.81 111 LEU A O 1
ATOM 848 N N . TYR A 1 112 ? 0.481 -24.312 -25.875 1 98.69 112 TYR A N 1
ATOM 849 C CA . TYR A 1 112 ? 1.805 -24.312 -25.266 1 98.69 112 TYR A CA 1
ATOM 850 C C . TYR A 1 112 ? 2.482 -22.953 -25.438 1 98.69 112 TYR A C 1
ATOM 852 O O . TYR A 1 112 ? 2.117 -22.188 -26.328 1 98.69 112 TYR A O 1
ATOM 860 N N . SER A 1 113 ? 3.531 -22.719 -24.609 1 98.25 113 SER A N 1
ATOM 861 C CA . SER A 1 113 ? 4.254 -21.453 -24.641 1 98.25 113 SER A CA 1
ATOM 862 C C . SER A 1 113 ? 4.828 -21.172 -26.031 1 98.25 113 SER A C 1
ATOM 864 O O . SER A 1 113 ? 4.805 -20.031 -26.5 1 98.25 113 SER A O 1
ATOM 866 N N . HIS A 1 114 ? 5.316 -22.219 -26.75 1 97.62 114 HIS A N 1
ATOM 867 C CA . HIS A 1 114 ? 5.961 -22 -28.031 1 97.62 114 HIS A CA 1
ATOM 868 C C . HIS A 1 114 ? 4.941 -21.625 -29.109 1 97.62 114 HIS A C 1
ATOM 870 O O . HIS A 1 114 ? 5.312 -21.156 -30.188 1 97.62 114 HIS A O 1
ATOM 876 N N . ARG A 1 115 ? 3.709 -21.797 -28.781 1 97.94 115 ARG A N 1
ATOM 877 C CA . ARG A 1 115 ? 2.66 -21.422 -29.719 1 97.94 115 ARG A CA 1
ATOM 878 C C . ARG A 1 115 ? 1.996 -20.109 -29.312 1 97.94 115 ARG A C 1
ATOM 880 O O . ARG A 1 115 ? 1.669 -19.281 -30.156 1 97.94 115 ARG A O 1
ATOM 887 N N . ASN A 1 116 ? 1.76 -19.844 -28.016 1 97.81 116 ASN A N 1
ATOM 888 C CA . ASN A 1 116 ? 1.065 -18.625 -27.609 1 97.81 116 ASN A CA 1
ATOM 889 C C . ASN A 1 116 ? 2.037 -17.469 -27.406 1 97.81 116 ASN A C 1
ATOM 891 O O . ASN A 1 116 ? 1.617 -16.312 -27.281 1 97.81 116 ASN A O 1
ATOM 895 N N . GLY A 1 117 ? 3.295 -17.812 -27.297 1 97.12 117 GLY A N 1
ATOM 896 C CA . GLY A 1 117 ? 4.312 -16.766 -27.297 1 97.12 117 GLY A CA 1
ATOM 897 C C . GLY A 1 117 ? 4.711 -16.312 -25.906 1 97.12 117 GLY A C 1
ATOM 898 O O . GLY A 1 117 ? 5.602 -15.469 -25.766 1 97.12 117 GLY A O 1
ATOM 899 N N . LEU A 1 118 ? 4.117 -16.688 -24.891 1 97.5 118 LEU A N 1
ATOM 900 C CA . LEU A 1 118 ? 4.477 -16.328 -23.516 1 97.5 118 LEU A CA 1
ATOM 901 C C . LEU A 1 118 ? 5.34 -17.406 -22.891 1 97.5 118 LEU A C 1
ATOM 903 O O . LEU A 1 118 ? 4.82 -18.359 -22.281 1 97.5 118 LEU A O 1
ATOM 907 N N . TYR A 1 119 ? 6.688 -17.156 -22.891 1 97.44 119 TYR A N 1
ATOM 908 C CA . TYR A 1 119 ? 7.676 -18.141 -22.469 1 97.44 119 TYR A CA 1
ATOM 909 C C . TYR A 1 119 ? 8.094 -17.922 -21.031 1 97.44 119 TYR A C 1
ATOM 911 O O . TYR A 1 119 ? 8.336 -18.875 -20.297 1 97.44 119 TYR A O 1
ATOM 919 N N . THR A 1 120 ? 8.242 -16.641 -20.719 1 96.81 120 THR A N 1
ATOM 920 C CA . THR A 1 120 ? 8.812 -16.234 -19.438 1 96.81 120 THR A CA 1
ATOM 921 C C . THR A 1 120 ? 7.961 -15.156 -18.781 1 96.81 120 THR A C 1
ATOM 923 O O . THR A 1 120 ? 6.988 -14.68 -19.375 1 96.81 120 THR A O 1
ATOM 926 N N . LEU A 1 121 ? 8.367 -14.695 -17.594 1 94.19 121 LEU A N 1
ATOM 927 C CA . LEU A 1 121 ? 7.617 -13.695 -16.844 1 94.19 121 LEU A CA 1
ATOM 928 C C . LEU A 1 121 ? 7.715 -12.328 -17.531 1 94.19 121 LEU A C 1
ATOM 930 O O . LEU A 1 121 ? 6.906 -11.438 -17.25 1 94.19 121 LEU A O 1
ATOM 934 N N . ALA A 1 122 ? 8.641 -12.133 -18.328 1 92.94 122 ALA A N 1
ATOM 935 C CA . ALA A 1 122 ? 8.875 -10.836 -18.953 1 92.94 122 ALA A CA 1
ATOM 936 C C . ALA A 1 122 ? 8.031 -10.68 -20.219 1 92.94 122 ALA A C 1
ATOM 938 O O . ALA A 1 122 ? 7.863 -9.57 -20.734 1 92.94 122 ALA A O 1
ATOM 939 N N . ASP A 1 123 ? 7.426 -11.766 -20.688 1 94.69 123 ASP A N 1
ATOM 940 C CA . ASP A 1 123 ? 6.68 -11.766 -21.938 1 94.69 123 ASP A CA 1
ATOM 941 C C . ASP A 1 123 ? 5.246 -11.297 -21.719 1 94.69 123 ASP A C 1
ATOM 943 O O . ASP A 1 123 ? 4.77 -11.234 -20.578 1 94.69 123 ASP A O 1
ATOM 947 N N . SER A 1 124 ? 4.621 -10.945 -22.828 1 95.06 124 SER A N 1
ATOM 948 C CA . SER A 1 124 ? 3.207 -10.594 -22.875 1 95.06 124 SER A CA 1
ATOM 949 C C . SER A 1 124 ? 2.449 -11.453 -23.875 1 95.06 124 SER A C 1
ATOM 951 O O . SER A 1 124 ? 3.037 -11.969 -24.828 1 95.06 124 SER A O 1
ATOM 953 N N . LEU A 1 125 ? 1.233 -11.672 -23.625 1 96.94 125 LEU A N 1
ATOM 954 C CA . LEU A 1 125 ? 0.399 -12.422 -24.547 1 96.94 125 LEU A CA 1
ATOM 955 C C . LEU A 1 125 ? -0.143 -11.523 -25.656 1 96.94 125 LEU A C 1
ATOM 957 O O . LEU A 1 125 ? -0.708 -10.461 -25.375 1 96.94 125 LEU A O 1
ATOM 961 N N . ASP A 1 126 ? 0.032 -11.961 -26.891 1 96.88 126 ASP A N 1
ATOM 962 C CA . ASP A 1 126 ? -0.55 -11.219 -28 1 96.88 126 ASP A CA 1
ATOM 963 C C . ASP A 1 126 ? -2.072 -11.164 -27.891 1 96.88 126 ASP A C 1
ATOM 965 O O . ASP A 1 126 ? -2.73 -12.203 -27.781 1 96.88 126 ASP A O 1
ATOM 969 N N . THR A 1 127 ? -2.646 -9.992 -28 1 96.31 127 THR A N 1
ATOM 970 C CA . THR A 1 127 ? -4.066 -9.789 -27.734 1 96.31 127 THR A CA 1
ATOM 971 C C . THR A 1 127 ? -4.922 -10.359 -28.859 1 96.31 127 THR A C 1
ATOM 973 O O . THR A 1 127 ? -6.137 -10.5 -28.703 1 96.31 127 THR A O 1
ATOM 976 N N . SER A 1 128 ? -4.312 -10.781 -29.984 1 96.06 128 SER A N 1
ATOM 977 C CA . SER A 1 128 ? -5.062 -11.336 -31.109 1 96.06 128 SER A CA 1
ATOM 978 C C . SER A 1 128 ? -5.324 -12.82 -30.922 1 96.06 128 SER A C 1
ATOM 980 O O . SER A 1 128 ? -6.152 -13.406 -31.625 1 96.06 128 SER A O 1
ATOM 982 N N . ILE A 1 129 ? -4.641 -13.438 -29.984 1 96.94 129 ILE A N 1
ATOM 983 C CA . ILE A 1 129 ? -4.801 -14.875 -29.781 1 96.94 129 ILE A CA 1
ATOM 984 C C . ILE A 1 129 ? -6.133 -15.148 -29.078 1 96.94 129 ILE A C 1
ATOM 986 O O . ILE A 1 129 ? -6.414 -14.586 -28.016 1 96.94 129 ILE A O 1
ATOM 990 N N . PRO A 1 130 ? -6.914 -15.969 -29.703 1 97.5 130 PRO A N 1
ATOM 991 C CA . PRO A 1 130 ? -8.18 -16.297 -29.031 1 97.5 130 PRO A CA 1
ATOM 992 C C . PRO A 1 130 ? -7.977 -16.984 -27.688 1 97.5 130 PRO A C 1
ATOM 994 O O . PRO A 1 130 ? -7.078 -17.812 -27.531 1 97.5 130 PRO A O 1
ATOM 997 N N . THR A 1 131 ? -8.797 -16.594 -26.734 1 98.25 131 THR A N 1
ATOM 998 C CA . THR A 1 131 ? -8.812 -17.188 -25.406 1 98.25 131 THR A CA 1
ATOM 999 C C . THR A 1 131 ? -10.195 -17.734 -25.078 1 98.25 131 THR A C 1
ATOM 1001 O O . THR A 1 131 ? -11.156 -17.484 -25.797 1 98.25 131 THR A O 1
ATOM 1004 N N . LEU A 1 132 ? -10.258 -18.516 -24.016 1 98.62 132 LEU A N 1
ATOM 1005 C CA . LEU A 1 132 ? -11.555 -18.969 -23.531 1 98.62 132 LEU A CA 1
ATOM 1006 C C . LEU A 1 132 ? -12.516 -17.797 -23.375 1 98.62 132 LEU A C 1
ATOM 1008 O O . LEU A 1 132 ? -13.688 -17.891 -23.75 1 98.62 132 LEU A O 1
ATOM 1012 N N . ALA A 1 133 ? -12.047 -16.656 -22.812 1 98.56 133 ALA A N 1
ATOM 1013 C CA . ALA A 1 133 ? -12.883 -15.492 -22.547 1 98.56 133 ALA A CA 1
ATOM 1014 C C . ALA A 1 133 ? -13.414 -14.891 -23.844 1 98.56 133 ALA A C 1
ATOM 1016 O O . ALA A 1 133 ? -14.602 -14.602 -23.953 1 98.56 133 ALA A O 1
ATOM 1017 N N . THR A 1 134 ? -12.531 -14.703 -24.844 1 98.5 134 THR A N 1
ATOM 1018 C CA . THR A 1 134 ? -12.969 -14.109 -26.094 1 98.5 134 THR A CA 1
ATOM 1019 C C . THR A 1 134 ? -13.977 -15.016 -26.797 1 98.5 134 THR A C 1
ATOM 1021 O O . THR A 1 134 ? -14.945 -14.531 -27.375 1 98.5 134 THR A O 1
ATOM 1024 N N . VAL A 1 135 ? -13.797 -16.312 -26.75 1 98.38 135 VAL A N 1
ATOM 1025 C CA . VAL A 1 135 ? -14.672 -17.266 -27.422 1 98.38 135 VAL A CA 1
ATOM 1026 C C . VAL A 1 135 ? -16.031 -17.297 -26.734 1 98.38 135 VAL A C 1
ATOM 1028 O O . VAL A 1 135 ? -17.062 -17.266 -27.422 1 98.38 135 VAL A O 1
ATOM 1031 N N . LEU A 1 136 ? -16.047 -17.328 -25.422 1 98.56 136 LEU A N 1
ATOM 1032 C CA . LEU A 1 136 ? -17.312 -17.359 -24.703 1 98.56 136 LEU A CA 1
ATOM 1033 C C . LEU A 1 136 ? -18.062 -16.047 -24.844 1 98.56 136 LEU A C 1
ATOM 1035 O O . LEU A 1 136 ? -19.281 -16.047 -25.016 1 98.56 136 LEU A O 1
ATOM 1039 N N . GLN A 1 137 ? -17.281 -14.945 -24.766 1 98.44 137 GLN A N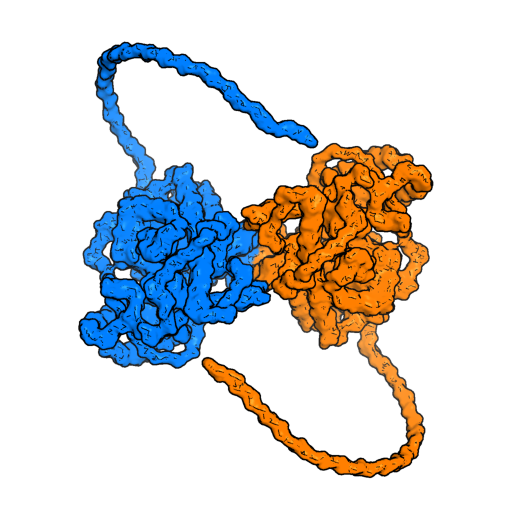 1
ATOM 1040 C CA . GLN A 1 137 ? -17.922 -13.648 -24.969 1 98.44 137 GLN A CA 1
ATOM 1041 C C . GLN A 1 137 ? -18.594 -13.578 -26.344 1 98.44 137 GLN A C 1
ATOM 1043 O O . GLN A 1 137 ? -19.75 -13.141 -26.453 1 98.44 137 GLN A O 1
ATOM 1048 N N . ALA A 1 138 ? -17.969 -14.047 -27.344 1 98 138 ALA A N 1
ATOM 1049 C CA . ALA A 1 138 ? -18.484 -14.039 -28.703 1 98 138 ALA A CA 1
ATOM 1050 C C . ALA A 1 138 ? -19.703 -14.961 -28.844 1 98 138 ALA A C 1
ATOM 1052 O O . ALA A 1 138 ? -20.453 -14.859 -29.812 1 98 138 ALA A O 1
ATOM 1053 N N . ASN A 1 139 ? -19.891 -15.812 -27.859 1 97.75 139 ASN A N 1
ATOM 1054 C CA . ASN A 1 139 ? -20.984 -16.766 -27.922 1 97.75 139 ASN A CA 1
ATOM 1055 C C . ASN A 1 139 ? -22.016 -16.516 -26.828 1 97.75 139 ASN A C 1
ATOM 1057 O O . ASN A 1 139 ? -22.625 -17.453 -26.312 1 97.75 139 ASN A O 1
ATOM 1061 N N . GLY A 1 140 ? -22.094 -15.328 -26.375 1 97.56 140 GLY A N 1
ATOM 1062 C CA . GLY A 1 140 ? -23.266 -14.883 -25.641 1 97.56 140 GLY A CA 1
ATOM 1063 C C . GLY A 1 140 ? -23.047 -14.883 -24.141 1 97.56 140 GLY A C 1
ATOM 1064 O O . GLY A 1 140 ? -23.984 -14.617 -23.375 1 97.56 140 GLY A O 1
ATOM 1065 N N . TYR A 1 141 ? -21.875 -15.141 -23.656 1 98.44 141 TYR A N 1
ATOM 1066 C CA . TYR A 1 141 ? -21.594 -15.07 -22.219 1 98.44 141 TYR A CA 1
ATOM 1067 C C . TYR A 1 141 ? -21.281 -13.641 -21.797 1 98.44 141 TYR A C 1
ATOM 1069 O O . TYR A 1 141 ? -20.672 -12.883 -22.547 1 98.44 141 TYR A O 1
ATOM 1077 N N . ASN A 1 142 ? -21.734 -13.242 -20.609 1 98.62 142 ASN A N 1
ATOM 1078 C CA . ASN A 1 142 ? -21.109 -12.117 -19.922 1 98.62 142 ASN A CA 1
ATOM 1079 C C . ASN A 1 142 ? -19.844 -12.539 -19.172 1 98.62 142 ASN A C 1
ATOM 1081 O O . ASN A 1 142 ? -19.859 -13.523 -18.438 1 98.62 142 ASN A O 1
ATOM 1085 N N . THR A 1 143 ? -18.766 -11.836 -19.422 1 98.88 143 THR A N 1
ATOM 1086 C CA . THR A 1 143 ? -17.469 -12.336 -18.969 1 98.88 143 THR A CA 1
ATOM 1087 C C . THR A 1 143 ? -16.812 -11.344 -18.016 1 98.88 143 THR A C 1
ATOM 1089 O O . THR A 1 143 ? -16.75 -10.141 -18.297 1 98.88 143 THR A O 1
ATOM 1092 N N . GLY A 1 144 ? -16.391 -11.828 -16.828 1 98.88 144 GLY A N 1
ATOM 1093 C CA . GLY A 1 144 ? -15.727 -11.031 -15.812 1 98.88 144 GLY A CA 1
ATOM 1094 C C . GLY A 1 144 ? -14.398 -11.617 -15.367 1 98.88 144 GLY A C 1
ATOM 1095 O O . GLY A 1 144 ? -14.234 -12.836 -15.352 1 98.88 144 GLY A O 1
ATOM 1096 N N . LEU A 1 145 ? -13.461 -10.797 -14.977 1 98.88 145 LEU A N 1
ATOM 1097 C CA . LEU A 1 145 ? -12.156 -11.164 -14.438 1 98.88 145 LEU A CA 1
ATOM 1098 C C . LEU A 1 145 ? -11.773 -10.266 -13.266 1 98.88 145 LEU A C 1
ATOM 1100 O O . LEU A 1 145 ? -11.773 -9.039 -13.398 1 98.88 145 LEU A O 1
ATOM 1104 N N . VAL A 1 146 ? -11.461 -10.844 -12.164 1 98.88 146 VAL A N 1
ATOM 1105 C CA . VAL A 1 146 ? -11.023 -10.055 -11.016 1 98.88 146 VAL A CA 1
ATOM 1106 C C . VAL A 1 146 ? -9.758 -10.672 -10.422 1 98.88 146 VAL A C 1
ATOM 1108 O O . VAL A 1 146 ? -9.656 -11.891 -10.281 1 98.88 146 VAL A O 1
ATOM 1111 N N . GLY A 1 147 ? -8.781 -9.812 -10.086 1 98.62 147 GLY A N 1
ATOM 1112 C CA . GLY A 1 147 ? -7.613 -10.273 -9.352 1 98.62 147 GLY A CA 1
ATOM 1113 C C . GLY A 1 147 ? -6.363 -10.352 -10.211 1 98.62 147 GLY A C 1
ATOM 1114 O O . GLY A 1 147 ? -6.102 -9.461 -11.016 1 98.62 147 GLY A O 1
ATOM 1115 N N . LYS A 1 148 ? -5.551 -11.359 -10.047 1 98.5 148 LYS A N 1
ATOM 1116 C CA . LYS A 1 148 ? -4.246 -11.477 -10.68 1 98.5 148 LYS A CA 1
ATOM 1117 C C . LYS A 1 148 ? -4.383 -11.852 -12.156 1 98.5 148 LYS A C 1
ATOM 1119 O O . LYS A 1 148 ? -4.984 -12.875 -12.492 1 98.5 148 LYS A O 1
ATOM 1124 N N . TRP A 1 149 ? -3.859 -11.023 -13.031 1 97.25 149 TRP A N 1
ATOM 1125 C CA . TRP A 1 149 ? -3.781 -11.242 -14.469 1 97.25 149 TRP A CA 1
ATOM 1126 C C . TRP A 1 149 ? -2.371 -11.648 -14.883 1 97.25 149 TRP A C 1
ATOM 1128 O O . TRP A 1 149 ? -2.125 -12.812 -15.211 1 97.25 149 TRP A O 1
ATOM 1138 N N . HIS A 1 150 ? -1.4 -10.82 -14.664 1 93.5 150 HIS A N 1
ATOM 1139 C CA . HIS A 1 150 ? 0.037 -11.047 -14.766 1 93.5 150 HIS A CA 1
ATOM 1140 C C . HIS A 1 150 ? 0.43 -11.461 -16.188 1 93.5 150 HIS A C 1
ATOM 1142 O O . HIS A 1 150 ? 1.395 -12.203 -16.375 1 93.5 150 HIS A O 1
ATOM 1148 N N . ILE A 1 151 ? -0.312 -11.258 -17.281 1 92.94 151 ILE A N 1
ATOM 1149 C CA . ILE A 1 151 ? -0.071 -11.594 -18.672 1 92.94 151 ILE A CA 1
ATOM 1150 C C . ILE A 1 151 ? 0.429 -10.359 -19.422 1 92.94 151 ILE A C 1
ATOM 1152 O O . ILE A 1 151 ? 0.909 -10.461 -20.562 1 92.94 151 ILE A O 1
ATOM 1156 N N . LYS A 1 152 ? 0.482 -9.234 -18.844 1 91.81 152 LYS A N 1
ATOM 1157 C CA . LYS A 1 152 ? 1.106 -7.965 -19.203 1 91.81 152 LYS A CA 1
ATOM 1158 C C . LYS A 1 152 ? 0.483 -7.387 -20.469 1 91.81 152 LYS A C 1
ATOM 1160 O O . LYS A 1 152 ? 1.15 -6.684 -21.219 1 91.81 152 LYS A O 1
ATOM 1165 N N . SER A 1 153 ? -0.626 -7.809 -20.938 1 95.94 153 SER A N 1
ATOM 1166 C CA . SER A 1 153 ? -1.439 -7.188 -21.984 1 95.94 153 SER A CA 1
ATOM 1167 C C . SER A 1 153 ? -2.867 -6.949 -21.5 1 95.94 153 SER A C 1
ATOM 1169 O O . SER A 1 153 ? -3.311 -7.566 -20.531 1 95.94 153 SER A O 1
ATOM 1171 N N . GLN A 1 154 ? -3.461 -6.039 -22.156 1 96.69 154 GLN A N 1
ATOM 1172 C CA . GLN A 1 154 ? -4.836 -5.746 -21.766 1 96.69 154 GLN A CA 1
ATOM 1173 C C . GLN A 1 154 ? -5.719 -6.98 -21.891 1 96.69 154 GLN A C 1
ATOM 1175 O O . GLN A 1 154 ? -5.699 -7.664 -22.922 1 96.69 154 GLN A O 1
ATOM 1180 N N . PRO A 1 155 ? -6.488 -7.289 -20.859 1 97.5 155 PRO A N 1
ATOM 1181 C CA . PRO A 1 155 ? -7.41 -8.422 -20.969 1 97.5 155 PRO A CA 1
ATOM 1182 C C . PRO A 1 155 ? -8.398 -8.258 -22.125 1 97.5 155 PRO A C 1
ATOM 1184 O O . PRO A 1 155 ? -9.055 -7.219 -22.234 1 97.5 155 PRO A O 1
ATOM 1187 N N . GLN A 1 156 ? -8.469 -9.242 -22.984 1 97.5 156 GLN A N 1
ATOM 1188 C CA . GLN A 1 156 ? -9.43 -9.273 -24.078 1 97.5 156 GLN A CA 1
ATOM 1189 C C . GLN A 1 156 ? -10.547 -10.281 -23.797 1 97.5 156 GLN A C 1
ATOM 1191 O O . GLN A 1 156 ? -10.32 -11.305 -23.141 1 97.5 156 GLN A O 1
ATOM 1196 N N . GLY A 1 157 ? -11.727 -9.977 -24.297 1 98.19 157 GLY A N 1
ATOM 1197 C CA . GLY A 1 157 ? -12.836 -10.898 -24.156 1 98.19 157 GLY A CA 1
ATOM 1198 C C . GLY A 1 157 ? -13.531 -10.82 -22.812 1 98.19 157 GLY A C 1
ATOM 1199 O O . GLY A 1 157 ? -14.273 -11.727 -22.438 1 98.19 157 GLY A O 1
ATOM 1200 N N . PHE A 1 158 ? -13.227 -9.75 -22.078 1 98.62 158 PHE A N 1
ATOM 1201 C CA . PHE A 1 158 ? -13.867 -9.539 -20.781 1 98.62 158 PHE A CA 1
ATOM 1202 C C . PHE A 1 158 ? -14.719 -8.273 -20.797 1 98.62 158 PHE A C 1
ATOM 1204 O O . PHE A 1 158 ? -14.211 -7.184 -21.062 1 98.62 158 PHE A O 1
ATOM 1211 N N . ASP A 1 159 ? -16 -8.453 -20.438 1 98.56 159 ASP A N 1
ATOM 1212 C CA . ASP A 1 159 ? -16.922 -7.32 -20.328 1 98.56 159 ASP A CA 1
ATOM 1213 C C . ASP A 1 159 ? -16.594 -6.465 -19.109 1 98.56 159 ASP A C 1
ATOM 1215 O O . ASP A 1 159 ? -16.859 -5.262 -19.094 1 98.56 159 ASP A O 1
ATOM 1219 N N . TYR A 1 160 ? -16.047 -7.098 -18.172 1 98.56 160 TYR A N 1
ATOM 1220 C CA . TYR A 1 160 ? -15.617 -6.477 -16.938 1 98.56 160 TYR A CA 1
ATOM 1221 C C . TYR A 1 160 ? -14.289 -7.051 -16.453 1 98.56 160 TYR A C 1
ATOM 1223 O O . TYR A 1 160 ? -14.102 -8.266 -16.453 1 98.56 160 TYR A O 1
ATOM 1231 N N . TYR A 1 161 ? -13.398 -6.156 -16.094 1 98.69 161 TYR A N 1
ATOM 1232 C CA . TYR A 1 161 ? -12.258 -6.672 -15.336 1 98.69 161 TYR A CA 1
ATOM 1233 C C . TYR A 1 161 ? -11.812 -5.676 -14.273 1 98.69 161 TYR A C 1
ATOM 1235 O O . TYR A 1 161 ? -12.016 -4.469 -14.43 1 98.69 161 TYR A O 1
ATOM 1243 N N . SER A 1 162 ? -11.312 -6.102 -13.203 1 98.62 162 SER A N 1
ATOM 1244 C CA . SER A 1 162 ? -10.609 -5.434 -12.109 1 98.62 162 SER A CA 1
ATOM 1245 C C . SER A 1 162 ? -9.375 -6.223 -11.68 1 98.62 162 SER A C 1
ATOM 1247 O O . SER A 1 162 ? -9.461 -7.105 -10.82 1 98.62 162 SER A O 1
ATOM 1249 N N . ILE A 1 163 ? -8.234 -5.832 -12.281 1 98.5 163 ILE A N 1
ATOM 1250 C CA . ILE A 1 163 ? -7.086 -6.723 -12.156 1 98.5 163 ILE A CA 1
ATOM 1251 C C . ILE A 1 163 ? -5.945 -5.996 -11.445 1 98.5 163 ILE A C 1
ATOM 1253 O O . ILE A 1 163 ? -5.945 -4.766 -11.352 1 98.5 163 ILE A O 1
ATOM 1257 N N . PHE A 1 164 ? -5.062 -6.773 -10.945 1 97.44 164 PHE A N 1
ATOM 1258 C CA . PHE A 1 164 ? -3.871 -6.203 -10.32 1 97.44 164 PHE A CA 1
ATOM 1259 C C . PHE A 1 164 ? -2.875 -5.746 -11.383 1 97.44 164 PHE A C 1
ATOM 1261 O O . PHE A 1 164 ? -2.9 -6.227 -12.516 1 97.44 164 PHE A O 1
ATOM 1268 N N . TYR A 1 165 ? -2.053 -4.836 -10.945 1 92.19 165 TYR A N 1
ATOM 1269 C CA . TYR A 1 165 ? -0.8 -4.625 -11.664 1 92.19 165 TYR A CA 1
ATOM 1270 C C . TYR A 1 165 ? 0.212 -5.711 -11.328 1 92.19 165 TYR A C 1
ATOM 1272 O O . TYR A 1 165 ? 0.441 -6.012 -10.156 1 92.19 165 TYR A O 1
ATOM 1280 N N . ASP A 1 166 ? 0.783 -6.277 -12.383 1 91.56 166 ASP A N 1
ATOM 1281 C CA . ASP A 1 166 ? 1.772 -7.336 -12.203 1 91.56 166 ASP A CA 1
ATOM 1282 C C . ASP A 1 166 ? 1.231 -8.445 -11.312 1 91.56 166 ASP A C 1
ATOM 1284 O O . ASP A 1 166 ? 0.142 -8.977 -11.555 1 91.56 166 ASP A O 1
ATOM 1288 N N . GLN A 1 167 ? 1.93 -8.836 -10.297 1 92.12 167 GLN A N 1
ATOM 1289 C CA . GLN A 1 167 ? 1.486 -9.953 -9.461 1 92.12 167 GLN A CA 1
ATOM 1290 C C . GLN A 1 167 ? 0.59 -9.469 -8.328 1 92.12 167 GLN A C 1
ATOM 1292 O O . GLN A 1 167 ? -0.024 -10.273 -7.625 1 92.12 167 GLN A O 1
ATOM 1297 N N . GLY A 1 168 ? 0.42 -8.195 -8.188 1 94.5 168 GLY A N 1
ATOM 1298 C CA . GLY A 1 168 ? -0.465 -7.637 -7.176 1 94.5 168 GLY A CA 1
ATOM 1299 C C . GLY A 1 168 ? 0.177 -7.539 -5.805 1 94.5 168 GLY A C 1
ATOM 1300 O O . GLY A 1 168 ? 1.245 -8.109 -5.574 1 94.5 168 GLY A O 1
ATOM 1301 N N . GLU A 1 169 ? -0.512 -6.805 -4.852 1 95.44 169 GLU A N 1
ATOM 1302 C CA . GLU A 1 169 ? -0.157 -6.684 -3.439 1 95.44 169 GLU A CA 1
ATOM 1303 C C . GLU A 1 169 ? -1.201 -7.348 -2.549 1 95.44 169 GLU A C 1
ATOM 1305 O O . GLU A 1 169 ? -2.371 -7.449 -2.922 1 95.44 169 GLU A O 1
ATOM 1310 N N . TYR A 1 170 ? -0.749 -7.766 -1.382 1 97.06 170 TYR A N 1
ATOM 1311 C CA . TYR A 1 170 ? -1.689 -8.406 -0.472 1 97.06 170 TYR A CA 1
ATOM 1312 C C . TYR A 1 170 ? -2.537 -7.375 0.258 1 97.06 170 TYR A C 1
ATOM 1314 O O . TYR A 1 170 ? -3.695 -7.637 0.592 1 97.06 170 TYR A O 1
ATOM 1322 N N . ARG A 1 171 ? -1.938 -6.258 0.495 1 94.88 171 ARG A N 1
ATOM 1323 C CA . ARG A 1 171 ? -2.633 -5.234 1.268 1 94.88 171 ARG A CA 1
ATOM 1324 C C . ARG A 1 171 ? -2.795 -3.951 0.459 1 94.88 171 ARG A C 1
ATOM 1326 O O . ARG A 1 171 ? -1.83 -3.455 -0.127 1 94.88 171 ARG A O 1
ATOM 1333 N N . ASP A 1 172 ? -4.031 -3.434 0.458 1 94.56 172 ASP A N 1
ATOM 1334 C CA . ASP A 1 172 ? -4.406 -2.207 -0.239 1 94.56 172 ASP A CA 1
ATOM 1335 C C . ASP A 1 172 ? -3.92 -2.227 -1.686 1 94.56 172 ASP A C 1
ATOM 1337 O O . ASP A 1 172 ? -3.244 -1.296 -2.131 1 94.56 172 ASP A O 1
ATOM 1341 N N . PRO A 1 173 ? -4.348 -3.256 -2.4 1 96.31 173 PRO A N 1
ATOM 1342 C CA . PRO A 1 173 ? -3.812 -3.428 -3.754 1 96.31 173 PRO A CA 1
ATOM 1343 C C . PRO A 1 173 ? -4.258 -2.322 -4.707 1 96.31 173 PRO A C 1
ATOM 1345 O O . PRO A 1 173 ? -5.266 -1.656 -4.461 1 96.31 173 PRO A O 1
ATOM 1348 N N . THR A 1 174 ? -3.473 -2.129 -5.762 1 96.12 174 THR A N 1
ATOM 1349 C CA . THR A 1 174 ? -3.824 -1.283 -6.898 1 96.12 174 THR A CA 1
ATOM 1350 C C . THR A 1 174 ? -4.59 -2.082 -7.949 1 96.12 174 THR A C 1
ATOM 1352 O O . THR A 1 174 ? -4.094 -3.09 -8.453 1 96.12 174 THR A O 1
ATOM 1355 N N . PHE A 1 175 ? -5.789 -1.625 -8.297 1 97.62 175 PHE A N 1
ATOM 1356 C CA . PHE A 1 175 ? -6.598 -2.301 -9.305 1 97.62 175 PHE A CA 1
ATOM 1357 C C . PHE A 1 175 ? -6.617 -1.503 -10.609 1 97.62 175 PHE A C 1
ATOM 1359 O O . PHE A 1 175 ? -6.727 -0.275 -10.586 1 97.62 175 PHE A O 1
ATOM 1366 N N . ILE A 1 176 ? -6.461 -2.133 -11.68 1 97.44 176 ILE A N 1
ATOM 1367 C CA . ILE A 1 176 ? -6.734 -1.625 -13.023 1 97.44 176 ILE A CA 1
ATOM 1368 C C . ILE A 1 176 ? -8.148 -2.021 -13.453 1 97.44 176 ILE A C 1
ATOM 1370 O O . ILE A 1 176 ? -8.453 -3.209 -13.562 1 97.44 176 ILE A O 1
ATOM 1374 N N . GLU A 1 177 ? -8.961 -1.07 -13.664 1 97.06 177 GLU A N 1
ATOM 1375 C CA . GLU A 1 177 ? -10.383 -1.3 -13.93 1 97.06 177 GLU A CA 1
ATOM 1376 C C . GLU A 1 177 ? -10.68 -1.236 -15.43 1 97.06 177 GLU A C 1
ATOM 1378 O O . GLU A 1 177 ? -10.07 -0.446 -16.156 1 97.06 177 GLU A O 1
ATOM 1383 N N . SER A 1 178 ? -11.648 -2.031 -15.844 1 97.62 178 SER A N 1
ATOM 1384 C CA . SER A 1 178 ? -12.039 -2.061 -17.25 1 97.62 178 SER A CA 1
ATOM 1385 C C . SER A 1 178 ? -12.641 -0.726 -17.688 1 97.62 178 SER A C 1
ATOM 1387 O O . SER A 1 178 ? -12.695 -0.427 -18.875 1 97.62 178 SER A O 1
ATOM 1389 N N . SER A 1 179 ? -13.07 0.078 -16.719 1 95.5 179 SER A N 1
ATOM 1390 C CA . SER A 1 179 ? -13.68 1.37 -17.016 1 95.5 179 SER A CA 1
ATOM 1391 C C . SER A 1 179 ? -12.617 2.439 -17.25 1 95.5 179 SER A C 1
ATOM 1393 O O . SER A 1 179 ? -12.922 3.529 -17.734 1 95.5 179 SER A O 1
ATOM 1395 N N . ASP A 1 180 ? -11.367 2.135 -16.938 1 94.56 180 ASP A N 1
ATOM 1396 C CA . ASP A 1 180 ? -10.273 3.092 -17.094 1 94.56 180 ASP A CA 1
ATOM 1397 C C . ASP A 1 180 ? -9.398 2.734 -18.297 1 94.56 180 ASP A C 1
ATOM 1399 O O . ASP A 1 180 ? -9.344 1.575 -18.703 1 94.56 180 ASP A O 1
ATOM 1403 N N . PRO A 1 181 ? -8.672 3.744 -18.875 1 92.88 181 PRO A N 1
ATOM 1404 C CA . PRO A 1 181 ? -7.734 3.416 -19.953 1 92.88 181 PRO A CA 1
ATOM 1405 C C . PRO A 1 181 ? -6.645 2.445 -19.5 1 92.88 181 PRO A C 1
ATOM 1407 O O . PRO A 1 181 ? -6.164 2.529 -18.375 1 92.88 181 PRO A O 1
ATOM 1410 N N . TRP A 1 182 ? -6.293 1.5 -20.453 1 94.75 182 TRP A N 1
ATOM 1411 C CA . TRP A 1 182 ? -5.211 0.56 -20.172 1 94.75 182 TRP A CA 1
ATOM 1412 C C . TRP A 1 182 ? -3.902 1.298 -19.906 1 94.75 182 TRP A C 1
ATOM 1414 O O . TRP A 1 182 ? -3.441 2.076 -20.75 1 94.75 182 TRP A O 1
ATOM 1424 N N . PRO A 1 183 ? -3.273 1.029 -18.766 1 93.62 183 PRO A N 1
ATOM 1425 C CA . PRO A 1 183 ? -2.096 1.822 -18.406 1 93.62 183 PRO A CA 1
ATOM 1426 C C . PRO A 1 183 ? -0.799 1.234 -18.969 1 93.62 183 PRO A C 1
ATOM 1428 O O . PRO A 1 183 ? 0.279 1.791 -18.75 1 93.62 183 PRO A O 1
ATOM 1431 N N . GLY A 1 184 ? -0.824 0.147 -19.609 1 90.81 184 GLY A N 1
ATOM 1432 C CA . GLY A 1 184 ? 0.393 -0.529 -20.031 1 90.81 184 GLY A CA 1
ATOM 1433 C C . GLY A 1 184 ? 1.132 -1.194 -18.891 1 90.81 184 GLY A C 1
ATOM 1434 O O . GLY A 1 184 ? 0.528 -1.905 -18.078 1 90.81 184 GLY A O 1
ATOM 1435 N N . ASN A 1 185 ? 2.406 -1.057 -18.859 1 86.31 185 ASN A N 1
ATOM 1436 C CA . ASN A 1 185 ? 3.209 -1.739 -17.844 1 86.31 185 ASN A CA 1
ATOM 1437 C C . ASN A 1 185 ? 3.537 -0.819 -16.672 1 86.31 185 ASN A C 1
ATOM 1439 O O . ASN A 1 185 ? 4.535 -1.02 -15.984 1 86.31 185 ASN A O 1
ATOM 1443 N N . ARG A 1 186 ? 2.678 0.187 -16.422 1 90.25 186 ARG A N 1
ATOM 1444 C CA . ARG A 1 186 ? 2.857 1.094 -15.297 1 90.25 186 ARG A CA 1
ATOM 1445 C C . ARG A 1 186 ? 2.076 0.612 -14.078 1 90.25 186 ARG A C 1
ATOM 1447 O O . ARG A 1 186 ? 0.964 0.097 -14.211 1 90.25 186 ARG A O 1
ATOM 1454 N N . PRO A 1 187 ? 2.717 0.74 -12.883 1 91.81 187 PRO A N 1
ATOM 1455 C CA . PRO A 1 187 ? 1.951 0.465 -11.664 1 91.81 187 PRO A CA 1
ATOM 1456 C C . PRO A 1 187 ? 0.896 1.532 -11.383 1 91.81 187 PRO A C 1
ATOM 1458 O O . PRO A 1 187 ? 0.966 2.215 -10.359 1 91.81 187 PRO A O 1
ATOM 1461 N N . PHE A 1 188 ? -0.107 1.646 -12.234 1 94.25 188 PHE A N 1
ATOM 1462 C CA . PHE A 1 188 ? -1.062 2.746 -12.305 1 94.25 188 PHE A CA 1
ATOM 1463 C C . PHE A 1 188 ? -2.492 2.225 -12.266 1 94.25 188 PHE A C 1
ATOM 1465 O O . PHE A 1 188 ? -2.875 1.375 -13.07 1 94.25 188 PHE A O 1
ATOM 1472 N N . GLY A 1 189 ? -3.209 2.697 -11.281 1 96.25 189 GLY A N 1
ATOM 1473 C CA . GLY A 1 189 ? -4.594 2.291 -11.109 1 96.25 189 GLY A CA 1
ATOM 1474 C C . GLY A 1 189 ? -5.23 2.865 -9.859 1 96.25 189 GLY A C 1
ATOM 1475 O O . GLY A 1 189 ? -4.875 3.959 -9.422 1 96.25 189 GLY A O 1
ATOM 1476 N N . GLU A 1 190 ? -6.289 2.225 -9.406 1 96.12 190 GLU A N 1
ATOM 1477 C CA . GLU A 1 190 ? -6.992 2.654 -8.203 1 96.12 190 GLU A CA 1
ATOM 1478 C C . GLU A 1 190 ? -6.574 1.824 -6.988 1 96.12 190 GLU A C 1
ATOM 1480 O O . GLU A 1 190 ? -6.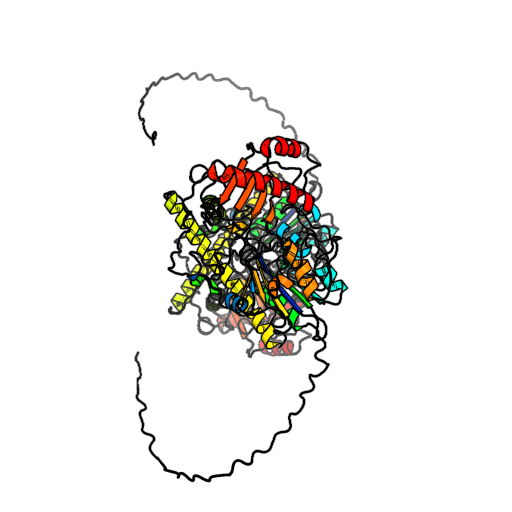633 0.594 -7.023 1 96.12 190 GLU A O 1
ATOM 1485 N N . ARG A 1 191 ? -6.098 2.482 -5.957 1 94.19 191 ARG A N 1
ATOM 1486 C CA . ARG A 1 191 ? -5.758 1.799 -4.715 1 94.19 191 ARG A CA 1
ATOM 1487 C C . ARG A 1 191 ? -7.004 1.53 -3.877 1 94.19 191 ARG A C 1
ATOM 1489 O O . ARG A 1 191 ? -7.801 2.438 -3.631 1 94.19 191 ARG A O 1
ATOM 1496 N N . VAL A 1 192 ? -7.176 0.336 -3.443 1 94.69 192 VAL A N 1
ATOM 1497 C CA . VAL A 1 192 ? -8.359 -0.044 -2.676 1 94.69 192 VAL A CA 1
ATOM 1498 C C . VAL A 1 192 ? -7.934 -0.602 -1.318 1 94.69 192 VAL A C 1
ATOM 1500 O O . VAL A 1 192 ? -7.223 -1.607 -1.247 1 94.69 192 VAL A O 1
ATOM 1503 N N . PRO A 1 193 ? -8.375 0.011 -0.175 1 92.75 193 PRO A N 1
ATOM 1504 C CA . PRO A 1 193 ? -8.023 -0.482 1.16 1 92.75 193 PRO A CA 1
ATOM 1505 C C . PRO A 1 193 ? -8.602 -1.865 1.449 1 92.75 193 PRO A C 1
ATOM 1507 O O . PRO A 1 193 ? -9.758 -2.139 1.11 1 92.75 193 PRO A O 1
ATOM 1510 N N . GLY A 1 194 ? -7.812 -2.709 2.018 1 95.19 194 GLY A N 1
ATOM 1511 C CA . GLY A 1 194 ? -8.266 -4.039 2.393 1 95.19 194 GLY A CA 1
ATOM 1512 C C . GLY A 1 194 ? -7.273 -5.129 2.027 1 95.19 194 GLY A C 1
ATOM 1513 O O . GLY A 1 194 ? -6.18 -4.844 1.534 1 95.19 194 GLY A O 1
ATOM 1514 N N . PHE A 1 195 ? -7.605 -6.355 2.377 1 97.12 195 PHE A N 1
ATOM 1515 C CA . PHE A 1 195 ? -6.773 -7.512 2.061 1 97.12 195 PHE A CA 1
ATOM 1516 C C . PHE A 1 195 ? -7.137 -8.078 0.694 1 97.12 195 PHE A C 1
ATOM 1518 O O . PHE A 1 195 ? -8.312 -8.328 0.413 1 97.12 195 PHE A O 1
ATOM 1525 N N . SER A 1 196 ? -6.188 -8.336 -0.118 1 98.19 196 SER A N 1
ATOM 1526 C CA . SER A 1 196 ? -6.379 -8.578 -1.544 1 98.19 196 SER A CA 1
ATOM 1527 C C . SER A 1 196 ? -7.266 -9.789 -1.784 1 98.19 196 SER A C 1
ATOM 1529 O O . SER A 1 196 ? -8.156 -9.758 -2.635 1 98.19 196 SER A O 1
ATOM 1531 N N . THR A 1 197 ? -7.031 -10.922 -1.044 1 98.75 197 THR A N 1
ATOM 1532 C CA . THR A 1 197 ? -7.812 -12.133 -1.261 1 98.75 197 THR A CA 1
ATOM 1533 C C . THR A 1 197 ? -9.289 -11.883 -0.981 1 98.75 197 THR A C 1
ATOM 1535 O O . THR A 1 197 ? -10.156 -12.328 -1.738 1 98.75 197 THR A O 1
ATOM 1538 N N . ASP A 1 198 ? -9.594 -11.117 0.031 1 98.56 198 ASP A N 1
ATOM 1539 C CA . ASP A 1 198 ? -10.961 -10.758 0.38 1 98.56 198 ASP A CA 1
ATOM 1540 C C . ASP A 1 198 ? -11.57 -9.828 -0.667 1 98.56 198 ASP A C 1
ATOM 1542 O O . ASP A 1 198 ? -12.719 -10.008 -1.068 1 98.56 198 ASP A O 1
ATOM 1546 N N . LEU A 1 199 ? -10.797 -8.875 -1.061 1 98.5 199 LEU A N 1
ATOM 1547 C CA . LEU A 1 199 ? -11.273 -7.895 -2.027 1 98.5 199 LEU A CA 1
ATOM 1548 C C . LEU A 1 199 ? -11.617 -8.555 -3.355 1 98.5 199 LEU A C 1
ATOM 1550 O O . LEU A 1 199 ? -12.625 -8.219 -3.982 1 98.5 199 LEU A O 1
ATOM 1554 N N . VAL A 1 200 ? -10.82 -9.477 -3.797 1 98.88 200 VAL A N 1
ATOM 1555 C CA . VAL A 1 200 ? -11.039 -10.172 -5.055 1 98.88 200 VAL A CA 1
ATOM 1556 C C . VAL A 1 200 ? -12.336 -10.984 -4.977 1 98.88 200 VAL A C 1
ATOM 1558 O O . VAL A 1 200 ? -13.172 -10.914 -5.879 1 98.88 200 VAL A O 1
ATOM 1561 N N . ALA A 1 201 ? -12.508 -11.703 -3.902 1 98.94 201 ALA A N 1
ATOM 1562 C CA . ALA A 1 201 ? -13.734 -12.469 -3.727 1 98.94 201 ALA A CA 1
ATOM 1563 C C . ALA A 1 201 ? -14.953 -11.547 -3.684 1 98.94 201 ALA A C 1
ATOM 1565 O O . ALA A 1 201 ? -15.977 -11.828 -4.316 1 98.94 201 ALA A O 1
ATOM 1566 N N . GLU A 1 202 ? -14.82 -10.484 -2.967 1 98.75 202 GLU A N 1
ATOM 1567 C CA . GLU A 1 202 ? -15.93 -9.539 -2.83 1 98.75 202 GLU A CA 1
ATOM 1568 C C . GLU A 1 202 ? -16.312 -8.938 -4.18 1 98.75 202 GLU A C 1
ATOM 1570 O O . GLU A 1 202 ? -17.484 -8.82 -4.504 1 98.75 202 GLU A O 1
ATOM 1575 N N . LYS A 1 203 ? -15.336 -8.523 -4.918 1 98.81 203 LYS A N 1
ATOM 1576 C CA . LYS A 1 203 ? -15.594 -7.961 -6.234 1 98.81 203 LYS A CA 1
ATOM 1577 C C . LYS A 1 203 ? -16.25 -8.984 -7.152 1 98.81 203 LYS A C 1
ATOM 1579 O O . LYS A 1 203 ? -17.188 -8.656 -7.898 1 98.81 203 LYS A O 1
ATOM 1584 N N . ALA A 1 204 ? -15.766 -10.203 -7.129 1 98.94 204 ALA A N 1
ATOM 1585 C CA . ALA A 1 204 ? -16.375 -11.266 -7.93 1 98.94 204 ALA A CA 1
ATOM 1586 C C . ALA A 1 204 ? -17.828 -11.484 -7.531 1 98.94 204 ALA A C 1
ATOM 1588 O O . ALA A 1 204 ? -18.703 -11.562 -8.391 1 98.94 204 ALA A O 1
ATOM 1589 N N . ILE A 1 205 ? -18.094 -11.57 -6.242 1 98.94 205 ILE A N 1
ATOM 1590 C CA . ILE A 1 205 ? -19.438 -11.805 -5.707 1 98.94 205 ILE A CA 1
ATOM 1591 C C . ILE A 1 205 ? -20.375 -10.68 -6.129 1 98.94 205 ILE A C 1
ATOM 1593 O O . ILE A 1 205 ? -21.469 -10.93 -6.625 1 98.94 205 ILE A O 1
ATOM 1597 N N . ASN A 1 206 ? -19.875 -9.438 -5.902 1 98.81 206 ASN A N 1
ATOM 1598 C CA . ASN A 1 206 ? -20.703 -8.281 -6.258 1 98.81 206 ASN A CA 1
ATOM 1599 C C . ASN A 1 206 ? -21.047 -8.289 -7.746 1 98.81 206 ASN A C 1
ATOM 1601 O O . ASN A 1 206 ? -22.188 -7.969 -8.125 1 98.81 206 ASN A O 1
ATOM 1605 N N . TRP A 1 207 ? -20.141 -8.641 -8.57 1 98.75 207 TRP A N 1
ATOM 1606 C CA . TRP A 1 207 ? -20.375 -8.695 -10.008 1 98.75 207 TRP A CA 1
ATOM 1607 C C . TRP A 1 207 ? -21.359 -9.805 -10.352 1 98.75 207 TRP A C 1
ATOM 1609 O O . TRP A 1 207 ? -22.281 -9.602 -11.156 1 98.75 207 TRP A O 1
ATOM 1619 N N . ILE A 1 208 ? -21.234 -10.969 -9.789 1 98.75 208 ILE A N 1
ATOM 1620 C CA . ILE A 1 208 ? -22.094 -12.109 -10.047 1 98.75 208 ILE A CA 1
ATOM 1621 C C . ILE A 1 208 ? -23.531 -11.758 -9.672 1 98.75 208 ILE A C 1
ATOM 1623 O O . ILE A 1 208 ? -24.469 -12.062 -10.414 1 98.75 208 ILE A O 1
ATOM 1627 N N . LYS A 1 209 ? -23.656 -11.07 -8.594 1 98.38 209 LYS A N 1
ATOM 1628 C CA . LYS A 1 209 ? -24.984 -10.719 -8.094 1 98.38 209 LYS A CA 1
ATOM 1629 C C . LYS A 1 209 ? -25.703 -9.766 -9.055 1 98.38 209 LYS A C 1
ATOM 1631 O O . LYS A 1 209 ? -26.922 -9.664 -9.031 1 98.38 209 LYS A O 1
ATOM 1636 N N . GLN A 1 210 ? -24.984 -9.164 -9.852 1 97.62 210 GLN A N 1
ATOM 1637 C CA . GLN A 1 210 ? -25.562 -8.18 -10.758 1 97.62 210 GLN A CA 1
ATOM 1638 C C . GLN A 1 210 ? -25.891 -8.805 -12.109 1 97.62 210 GLN A C 1
ATOM 1640 O O . GLN A 1 210 ? -26.469 -8.148 -12.984 1 97.62 210 GLN A O 1
ATOM 1645 N N . GLN A 1 211 ? -25.594 -10.07 -12.32 1 96.31 211 GLN A N 1
ATOM 1646 C CA . GLN A 1 211 ? -25.766 -10.703 -13.617 1 96.31 211 GLN A CA 1
ATOM 1647 C C . GLN A 1 211 ? -27.25 -11.008 -13.883 1 96.31 211 GLN A C 1
ATOM 1649 O O . GLN A 1 211 ? -28.016 -11.266 -12.953 1 96.31 211 GLN A O 1
ATOM 1654 N N . ASP A 1 212 ? -27.641 -10.938 -15.156 1 91.19 212 ASP A N 1
ATOM 1655 C CA . ASP A 1 212 ? -28.969 -11.312 -15.617 1 91.19 212 ASP A CA 1
ATOM 1656 C C . ASP A 1 212 ? -29.141 -12.828 -15.617 1 91.19 212 ASP A C 1
ATOM 1658 O O . ASP A 1 212 ? -28.312 -13.555 -16.172 1 91.19 212 ASP A O 1
ATOM 1662 N N . SER A 1 213 ? -30.25 -13.344 -15.094 1 89.12 213 SER A N 1
ATOM 1663 C CA . SER A 1 213 ? -30.484 -14.773 -14.945 1 89.12 213 SER A CA 1
ATOM 1664 C C . SER A 1 213 ? -30.688 -15.445 -16.297 1 89.12 213 SER A C 1
ATOM 1666 O O . SER A 1 213 ? -30.562 -16.672 -16.422 1 89.12 213 SER A O 1
ATOM 1668 N N . ASN A 1 214 ? -30.875 -14.672 -17.25 1 91.12 214 ASN A N 1
ATOM 1669 C CA . ASN A 1 214 ? -31.156 -15.234 -18.562 1 91.12 214 ASN A CA 1
ATOM 1670 C C . ASN A 1 214 ? -29.891 -15.305 -19.422 1 91.12 214 ASN A C 1
ATOM 1672 O O . ASN A 1 214 ? -29.922 -15.828 -20.531 1 91.12 214 ASN A O 1
ATOM 1676 N N . GLN A 1 215 ? -28.828 -14.812 -18.969 1 95.62 215 GLN A N 1
ATOM 1677 C CA . GLN A 1 215 ? -27.562 -14.836 -19.672 1 95.62 215 GLN A CA 1
ATOM 1678 C C . GLN A 1 215 ? -26.484 -15.539 -18.844 1 95.62 215 GLN A C 1
ATOM 1680 O O . GLN A 1 215 ? -26.25 -15.18 -17.688 1 95.62 215 GLN A O 1
ATOM 1685 N N . PRO A 1 216 ? -25.906 -16.578 -19.469 1 98.06 216 PRO A N 1
ATOM 1686 C CA . PRO A 1 216 ? -24.844 -17.234 -18.703 1 98.06 216 PRO A CA 1
ATOM 1687 C C . PRO A 1 216 ? -23.609 -16.359 -18.547 1 98.06 216 PRO A C 1
ATOM 1689 O O . PRO A 1 216 ? -23.375 -15.453 -19.359 1 98.06 216 PRO A O 1
ATOM 1692 N N . PHE A 1 217 ? -22.766 -16.625 -17.484 1 98.69 217 PHE A N 1
ATOM 1693 C CA . PHE A 1 217 ? -21.578 -15.797 -17.266 1 98.69 217 PHE A CA 1
ATOM 1694 C C . PHE A 1 217 ? -20.344 -16.656 -17.094 1 98.69 217 PHE A C 1
ATOM 1696 O O . PHE A 1 217 ? -20.453 -17.859 -16.812 1 98.69 217 PHE A O 1
ATOM 1703 N N . LEU A 1 218 ? -19.219 -16.109 -17.344 1 98.88 218 LEU A N 1
ATOM 1704 C CA . LEU A 1 218 ? -17.891 -16.562 -16.938 1 98.88 218 LEU A CA 1
ATOM 1705 C C . LEU A 1 218 ? -17.281 -15.586 -15.938 1 98.88 218 LEU A C 1
ATOM 1707 O O . LEU A 1 218 ? -17.078 -14.414 -16.25 1 98.88 218 LEU A O 1
ATOM 1711 N N . MET A 1 219 ? -17.047 -16.016 -14.766 1 98.94 219 MET A N 1
ATOM 1712 C CA . MET A 1 219 ? -16.281 -15.242 -13.789 1 98.94 219 MET A CA 1
ATOM 1713 C C . MET A 1 219 ? -14.938 -15.891 -13.492 1 98.94 219 MET A C 1
ATOM 1715 O O . MET A 1 219 ? -14.883 -17 -12.969 1 98.94 219 MET A O 1
ATOM 1719 N N . CYS A 1 220 ? -13.922 -15.219 -13.922 1 98.94 220 CYS A N 1
ATOM 1720 C CA . CYS A 1 220 ? -12.578 -15.594 -13.516 1 98.94 220 CYS A CA 1
ATOM 1721 C C . CYS A 1 220 ? -12.172 -14.883 -12.234 1 98.94 220 CYS A C 1
ATOM 1723 O O . CYS A 1 220 ? -11.953 -13.672 -12.227 1 98.94 220 CYS A O 1
ATOM 1725 N N . CYS A 1 221 ? -12.078 -15.555 -11.133 1 98.94 221 CYS A N 1
ATOM 1726 C CA . CYS A 1 221 ? -11.664 -15.078 -9.82 1 98.94 221 CYS A CA 1
ATOM 1727 C C . CYS A 1 221 ? -10.25 -15.547 -9.484 1 98.94 221 CYS A C 1
ATOM 1729 O O . CYS A 1 221 ? -10.062 -16.672 -9.039 1 98.94 221 CYS A O 1
ATOM 1731 N N . HIS A 1 222 ? -9.281 -14.656 -9.648 1 98.81 222 HIS A N 1
ATOM 1732 C CA . HIS A 1 222 ? -7.879 -15.055 -9.602 1 98.81 222 HIS A CA 1
ATOM 1733 C C . HIS A 1 222 ? -7.184 -14.469 -8.375 1 98.81 222 HIS A C 1
ATOM 1735 O O . HIS A 1 222 ? -6.867 -13.281 -8.344 1 98.81 222 HIS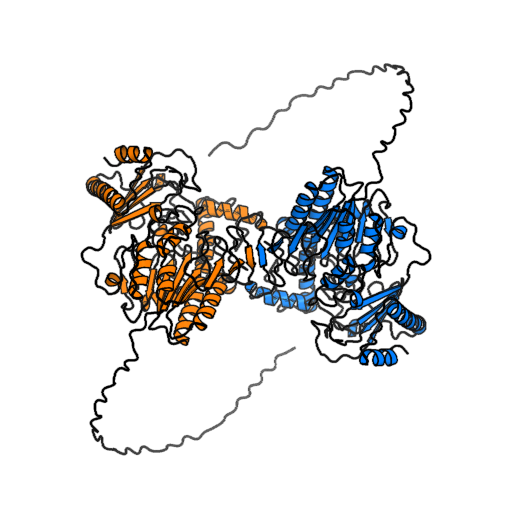 A O 1
ATOM 1741 N N . PHE A 1 223 ? -6.84 -15.289 -7.48 1 98.88 223 PHE A N 1
ATOM 1742 C CA . PHE A 1 223 ? -6.184 -14.852 -6.258 1 98.88 223 PHE A CA 1
ATOM 1743 C C . PHE A 1 223 ? -4.676 -14.734 -6.461 1 98.88 223 PHE A C 1
ATOM 1745 O O . PHE A 1 223 ? -4.082 -15.531 -7.191 1 98.88 223 PHE A O 1
ATOM 1752 N N . LYS A 1 224 ? -4.051 -13.766 -5.754 1 98.31 224 LYS A N 1
ATOM 1753 C CA . LYS A 1 224 ? -2.602 -13.719 -5.594 1 98.31 224 LYS A CA 1
ATOM 1754 C C . LYS A 1 224 ? -2.115 -14.82 -4.66 1 98.31 224 LYS A C 1
ATOM 1756 O O . LYS A 1 224 ? -1.03 -15.375 -4.855 1 98.31 224 LYS A O 1
ATOM 1761 N N . ALA A 1 225 ? -2.84 -15.062 -3.607 1 98.44 225 ALA A N 1
ATOM 1762 C CA . ALA A 1 225 ? -2.502 -16.094 -2.635 1 98.44 225 ALA A CA 1
ATOM 1763 C C . ALA A 1 225 ? -2.355 -17.453 -3.311 1 98.44 225 ALA A C 1
ATOM 1765 O O . ALA A 1 225 ? -3.145 -17.812 -4.188 1 98.44 225 ALA A O 1
ATOM 1766 N N . THR A 1 226 ? -1.262 -18.094 -2.98 1 98.31 226 THR A N 1
ATOM 1767 C CA . THR A 1 226 ? -0.366 -18.016 -1.832 1 98.31 226 THR A CA 1
ATOM 1768 C C . THR A 1 226 ? 1.032 -17.594 -2.264 1 98.31 226 THR A C 1
ATOM 1770 O O . THR A 1 226 ? 2.025 -17.969 -1.641 1 98.31 226 THR A O 1
ATOM 1773 N N . HIS A 1 227 ? 1.093 -16.906 -3.32 1 98.25 227 HIS A N 1
ATOM 1774 C CA . HIS A 1 227 ? 2.365 -16.422 -3.838 1 98.25 227 HIS A CA 1
ATOM 1775 C C . HIS A 1 227 ? 3.164 -15.703 -2.754 1 98.25 227 HIS A C 1
ATOM 1777 O O . HIS A 1 227 ? 2.586 -15.078 -1.86 1 98.25 227 HIS A O 1
ATOM 1783 N N . GLU A 1 228 ? 4.559 -15.844 -2.785 1 97.56 228 GLU A N 1
ATOM 1784 C CA . GLU A 1 228 ? 5.418 -15.031 -1.927 1 97.56 228 GLU A CA 1
ATOM 1785 C C . GLU A 1 228 ? 4.988 -13.562 -1.947 1 97.56 228 GLU A C 1
ATOM 1787 O O . GLU A 1 228 ? 4.727 -13.008 -3.014 1 97.56 228 GLU A O 1
ATOM 1792 N N . PRO A 1 229 ? 4.746 -12.922 -0.771 1 97.81 229 PRO A N 1
ATOM 1793 C CA . PRO A 1 229 ? 5.363 -13.172 0.533 1 97.81 229 PRO A CA 1
ATOM 1794 C C . PRO A 1 229 ? 4.449 -13.945 1.479 1 97.81 229 PRO A C 1
ATOM 1796 O O . PRO A 1 229 ? 4.633 -13.906 2.697 1 97.81 229 PRO A O 1
ATOM 1799 N N . TYR A 1 230 ? 3.451 -14.594 1.007 1 98.25 230 TYR A N 1
ATOM 1800 C CA . TYR A 1 230 ? 2.613 -15.508 1.771 1 98.25 230 TYR A CA 1
ATOM 1801 C C . TYR A 1 230 ? 1.879 -14.773 2.887 1 98.25 230 TYR A C 1
ATOM 1803 O O . TYR A 1 230 ? 1.856 -15.234 4.031 1 98.25 230 TYR A O 1
ATOM 1811 N N . ASP A 1 231 ? 1.368 -13.602 2.559 1 97.62 231 ASP A N 1
ATOM 1812 C CA . ASP A 1 231 ? 0.716 -12.797 3.582 1 97.62 231 ASP A CA 1
ATOM 1813 C C . ASP A 1 231 ? -0.681 -13.32 3.895 1 97.62 231 ASP A C 1
ATOM 1815 O O . ASP A 1 231 ? -1.229 -14.125 3.139 1 97.62 231 ASP A O 1
ATOM 1819 N N . TYR A 1 232 ? -1.194 -12.914 5.102 1 97.62 232 TYR A N 1
ATOM 1820 C CA . TYR A 1 232 ? -2.475 -13.375 5.637 1 97.62 232 TYR A CA 1
ATOM 1821 C C . TYR A 1 232 ? -3.141 -12.281 6.461 1 97.62 232 TYR A C 1
ATOM 1823 O O . TYR A 1 232 ? -2.461 -11.43 7.043 1 97.62 232 TYR A O 1
ATOM 1831 N N . PRO A 1 233 ? -4.473 -12.227 6.434 1 95.88 233 PRO A N 1
ATOM 1832 C CA . PRO A 1 233 ? -5.141 -11.227 7.266 1 95.88 233 PRO A CA 1
ATOM 1833 C C . PRO A 1 233 ? -5.059 -11.547 8.758 1 95.88 233 PRO A C 1
ATOM 1835 O O . PRO A 1 233 ? -4.77 -12.688 9.133 1 95.88 233 PRO A O 1
ATOM 1838 N N . THR A 1 234 ? -5.398 -10.609 9.586 1 91.88 234 THR A N 1
ATOM 1839 C CA . THR A 1 234 ? -5.242 -10.688 11.031 1 91.88 234 THR A CA 1
ATOM 1840 C C . THR A 1 234 ? -6.047 -11.859 11.594 1 91.88 234 THR A C 1
ATOM 1842 O O . THR A 1 234 ? -5.621 -12.508 12.555 1 91.88 234 THR A O 1
ATOM 1845 N N . ARG A 1 235 ? -7.168 -12.109 10.984 1 93.75 235 ARG A N 1
ATOM 1846 C CA . ARG A 1 235 ? -8.039 -13.164 11.5 1 93.75 235 ARG A CA 1
ATOM 1847 C C . ARG A 1 235 ? -7.371 -14.531 11.398 1 93.75 235 ARG A C 1
ATOM 1849 O O . ARG A 1 235 ? -7.805 -15.492 12.039 1 93.75 235 ARG A O 1
ATOM 1856 N N . MET A 1 236 ? -6.258 -14.68 10.562 1 96.75 236 MET A N 1
ATOM 1857 C CA . MET A 1 236 ? -5.57 -15.961 10.406 1 96.75 236 MET A CA 1
ATOM 1858 C C . MET A 1 236 ? -4.277 -15.977 11.211 1 96.75 236 MET A C 1
ATOM 1860 O O . MET A 1 236 ? -3.576 -17 11.242 1 96.75 236 MET A O 1
ATOM 1864 N N . GLU A 1 237 ? -3.984 -14.953 11.914 1 94 237 GLU A N 1
ATOM 1865 C CA . GLU A 1 237 ? -2.676 -14.742 12.523 1 94 237 GLU A CA 1
ATOM 1866 C C . GLU A 1 237 ? -2.363 -15.828 13.547 1 94 237 GLU A C 1
ATOM 1868 O O . GLU A 1 237 ? -1.213 -16.25 13.688 1 94 237 GLU A O 1
ATOM 1873 N N . HIS A 1 238 ? -3.414 -16.391 14.25 1 94.69 238 HIS A N 1
ATOM 1874 C CA . HIS A 1 238 ? -3.16 -17.281 15.367 1 94.69 238 HIS A CA 1
ATOM 1875 C C . HIS A 1 238 ? -3.572 -18.719 15.023 1 94.69 238 HIS A C 1
ATOM 1877 O O . HIS A 1 238 ? -3.611 -19.578 15.906 1 94.69 238 HIS A O 1
ATOM 1883 N N . LEU A 1 239 ? -4.004 -19.047 13.836 1 96.44 239 LEU A N 1
ATOM 1884 C CA . LEU A 1 239 ? -4.496 -20.344 13.406 1 96.44 239 LEU A CA 1
ATOM 1885 C C . LEU A 1 239 ? -3.484 -21.438 13.719 1 96.44 239 LEU A C 1
ATOM 1887 O O . LEU A 1 239 ? -3.863 -22.578 14.047 1 96.44 239 LEU A O 1
ATOM 1891 N N . TYR A 1 240 ? -2.162 -21.266 13.852 1 97.81 240 TYR A N 1
ATOM 1892 C CA . TYR A 1 240 ? -1.157 -22.312 14.031 1 97.81 240 TYR A CA 1
ATOM 1893 C C . TYR A 1 240 ? -0.204 -21.953 15.172 1 97.81 240 TYR A C 1
ATOM 1895 O O . TYR A 1 240 ? 0.976 -22.312 15.133 1 97.81 240 TYR A O 1
ATOM 1903 N N . ASP A 1 241 ? -0.699 -21.25 16.109 1 96.31 241 ASP A N 1
ATOM 1904 C CA . ASP A 1 241 ? 0.102 -20.953 17.297 1 96.31 241 ASP A CA 1
ATOM 1905 C C . ASP A 1 241 ? 0.506 -22.25 18.016 1 96.31 241 ASP A C 1
ATOM 1907 O O . ASP A 1 241 ? -0.331 -23.125 18.266 1 96.31 241 ASP A O 1
ATOM 1911 N N . GLY A 1 242 ? 1.698 -22.375 18.328 1 96.25 242 GLY A N 1
ATOM 1912 C CA . GLY A 1 242 ? 2.205 -23.484 19.094 1 96.25 242 GLY A CA 1
ATOM 1913 C C . GLY A 1 242 ? 2.41 -24.75 18.266 1 96.25 242 GLY A C 1
ATOM 1914 O O . GLY A 1 242 ? 2.824 -25.781 18.797 1 96.25 242 GLY A O 1
ATOM 1915 N N . VAL A 1 243 ? 2.182 -24.672 16.969 1 97.94 243 VAL A N 1
ATOM 1916 C CA . VAL A 1 243 ? 2.297 -25.859 16.109 1 97.94 243 VAL A CA 1
ATOM 1917 C C . VAL A 1 243 ? 3.717 -25.969 15.57 1 97.94 243 VAL A C 1
ATOM 1919 O O . VAL A 1 243 ? 4.301 -24.969 15.141 1 97.94 243 VAL A O 1
ATOM 1922 N N . THR A 1 244 ? 4.316 -27.141 15.586 1 98.31 244 THR A N 1
ATOM 1923 C CA . THR A 1 244 ? 5.516 -27.5 14.836 1 98.31 244 THR A CA 1
ATOM 1924 C C . THR A 1 244 ? 5.168 -28.422 13.68 1 98.31 244 THR A C 1
ATOM 1926 O O . THR A 1 244 ? 4.656 -29.531 13.891 1 98.31 244 THR A O 1
ATOM 1929 N N . PHE A 1 245 ? 5.453 -28.031 12.547 1 98.75 245 PHE A N 1
ATOM 1930 C CA . PHE A 1 245 ? 5.027 -28.781 11.367 1 98.75 245 PHE A CA 1
ATOM 1931 C C . PHE A 1 245 ? 6.02 -29.891 11.047 1 98.75 245 PHE A C 1
ATOM 1933 O O . PHE A 1 245 ? 7.23 -29.719 11.195 1 98.75 245 PHE A O 1
ATOM 1940 N N . PRO A 1 246 ? 5.477 -30.984 10.539 1 98.5 246 PRO A N 1
ATOM 1941 C CA . PRO A 1 246 ? 6.371 -32.062 10.117 1 98.5 246 PRO A CA 1
ATOM 1942 C C . PRO A 1 246 ? 7.137 -31.734 8.836 1 98.5 246 PRO A C 1
ATOM 1944 O O . PRO A 1 246 ? 6.656 -30.953 8.016 1 98.5 246 PRO A O 1
ATOM 1947 N N . GLU A 1 247 ? 8.289 -32.312 8.711 1 98.25 247 GLU A N 1
ATOM 1948 C CA . GLU A 1 247 ? 9.164 -32.094 7.566 1 98.25 247 GLU A CA 1
ATOM 1949 C C . GLU A 1 247 ? 8.984 -33.188 6.512 1 98.25 247 GLU A C 1
ATOM 1951 O O . GLU A 1 247 ? 8.672 -34.344 6.844 1 98.25 247 GLU A O 1
ATOM 1956 N N . PRO A 1 248 ? 9.133 -32.844 5.227 1 97.69 248 PRO A N 1
ATOM 1957 C CA . PRO A 1 248 ? 9.125 -33.906 4.223 1 97.69 248 PRO A CA 1
ATOM 1958 C C . PRO A 1 248 ? 10.32 -34.844 4.363 1 97.69 248 PRO A C 1
ATOM 1960 O O . PRO A 1 248 ? 11.344 -34.5 4.938 1 97.69 248 PRO A O 1
ATOM 1963 N N . GLU A 1 249 ? 10.141 -36 3.773 1 94.81 249 GLU A N 1
ATOM 1964 C CA . GLU A 1 249 ? 11.133 -37.062 3.918 1 94.81 249 GLU A CA 1
ATOM 1965 C C . GLU A 1 249 ? 12.484 -36.625 3.355 1 94.81 249 GLU A C 1
ATOM 1967 O O . GLU A 1 249 ? 13.531 -37 3.895 1 94.81 249 GLU A O 1
ATOM 1972 N N . ASN A 1 250 ? 12.445 -35.875 2.336 1 96.75 250 ASN A N 1
ATOM 1973 C CA . ASN A 1 250 ? 13.68 -35.5 1.662 1 96.75 250 ASN A CA 1
ATOM 1974 C C . ASN A 1 250 ? 14.07 -34.062 2.002 1 96.75 250 ASN A C 1
ATOM 1976 O O . ASN A 1 250 ? 14.688 -33.375 1.188 1 96.75 250 ASN A O 1
ATOM 1980 N N . PHE A 1 251 ? 13.773 -33.656 3.162 1 97.31 251 PHE A N 1
ATOM 1981 C CA . PHE A 1 251 ? 13.961 -32.281 3.643 1 97.31 251 PHE A CA 1
ATOM 1982 C C . PHE A 1 251 ? 15.445 -31.938 3.684 1 97.31 251 PHE A C 1
ATOM 1984 O O . PHE A 1 251 ? 15.82 -30.781 3.441 1 97.31 251 PHE A O 1
ATOM 1991 N N . LEU A 1 252 ? 16.266 -32.906 4.027 1 96 252 LEU A N 1
ATOM 1992 C CA . LEU A 1 252 ? 17.688 -32.656 4.227 1 96 252 LEU A CA 1
ATOM 1993 C C . LEU A 1 252 ? 18.484 -33 2.975 1 96 252 LEU A C 1
ATOM 1995 O O . LEU A 1 252 ? 19.609 -33.469 3.068 1 96 252 LEU A O 1
ATOM 1999 N N . ASP A 1 253 ? 17.797 -32.875 1.81 1 95.19 253 ASP A N 1
ATOM 2000 C CA . ASP A 1 253 ? 18.516 -32.906 0.54 1 95.19 253 ASP A CA 1
ATOM 2001 C C . ASP A 1 253 ? 19.391 -31.656 0.378 1 95.19 253 ASP A C 1
ATOM 2003 O O . ASP A 1 253 ? 18.875 -30.547 0.247 1 95.19 253 ASP A O 1
ATOM 2007 N N . TRP A 1 254 ? 20.672 -31.875 0.287 1 93.06 254 TRP A N 1
ATOM 2008 C CA . TRP A 1 254 ? 21.594 -30.734 0.285 1 93.06 254 TRP A CA 1
ATOM 2009 C C . TRP A 1 254 ? 22.156 -30.484 -1.108 1 93.06 254 TRP A C 1
ATOM 2011 O O . TRP A 1 254 ? 23 -29.609 -1.298 1 93.06 254 TRP A O 1
ATOM 2021 N N . GLY A 1 255 ? 21.734 -31.344 -2.104 1 91.19 255 GLY A N 1
ATOM 2022 C CA . GLY A 1 255 ? 22.188 -31.078 -3.459 1 91.19 255 GLY A CA 1
ATOM 2023 C C . GLY A 1 255 ? 22.422 -32.344 -4.273 1 91.19 255 GLY A C 1
ATOM 2024 O O . GLY A 1 255 ? 22.094 -33.438 -3.826 1 91.19 255 GLY A O 1
ATOM 2025 N N . PRO A 1 256 ? 22.953 -32.125 -5.547 1 90.44 256 PRO A N 1
ATOM 2026 C CA . PRO A 1 256 ? 23.172 -33.25 -6.477 1 90.44 256 PRO A CA 1
ATOM 2027 C C . PRO A 1 256 ? 23.969 -34.406 -5.855 1 90.44 256 PRO A C 1
ATOM 2029 O O . PRO A 1 256 ? 23.75 -35.562 -6.199 1 90.44 256 PRO A O 1
ATOM 2032 N N . GLU A 1 257 ? 24.781 -34.125 -4.961 1 89.06 257 GLU A N 1
ATOM 2033 C CA . GLU A 1 257 ? 25.609 -35.156 -4.316 1 89.06 257 GLU A CA 1
ATOM 2034 C C . GLU A 1 257 ? 24.766 -36.062 -3.438 1 89.06 257 GLU A C 1
ATOM 2036 O O . GLU A 1 257 ? 25.141 -37.219 -3.176 1 89.06 257 GLU A O 1
ATOM 2041 N N . THR A 1 258 ? 23.656 -35.531 -3.068 1 84.88 258 THR A N 1
ATOM 2042 C CA . THR A 1 258 ? 22.797 -36.281 -2.162 1 84.88 258 THR A CA 1
ATOM 2043 C C . THR A 1 258 ? 21.891 -37.25 -2.939 1 84.88 258 THR A C 1
ATOM 2045 O O . THR A 1 258 ? 21.688 -38.375 -2.535 1 84.88 258 THR A O 1
ATOM 2048 N N . ASN A 1 259 ? 21.375 -36.875 -4.105 1 87.56 259 ASN A N 1
ATOM 2049 C CA . ASN A 1 259 ? 20.344 -37.688 -4.73 1 87.56 259 ASN A CA 1
ATOM 2050 C C . ASN A 1 259 ? 20.625 -37.906 -6.211 1 87.56 259 ASN A C 1
ATOM 2052 O O . ASN A 1 259 ? 19.844 -38.562 -6.906 1 87.56 259 ASN A O 1
ATOM 2056 N N . GLY A 1 260 ? 21.656 -37.375 -6.707 1 92.44 260 GLY A N 1
ATOM 2057 C CA . GLY A 1 260 ? 22.094 -37.625 -8.078 1 92.44 260 GLY A CA 1
ATOM 2058 C C . GLY A 1 260 ? 21.422 -36.719 -9.086 1 92.44 260 GLY A C 1
ATOM 2059 O O . GLY A 1 260 ? 21.609 -36.875 -10.297 1 92.44 260 GLY A O 1
ATOM 2060 N N . ARG A 1 261 ? 20.594 -35.75 -8.664 1 94.75 261 ARG A N 1
ATOM 2061 C CA . ARG A 1 261 ? 19.953 -34.844 -9.609 1 94.75 261 ARG A CA 1
ATOM 2062 C C . ARG A 1 261 ? 20.969 -33.969 -10.32 1 94.75 261 ARG A C 1
ATOM 2064 O O . ARG A 1 261 ? 22.094 -33.812 -9.844 1 94.75 261 ARG A O 1
ATOM 2071 N N . SER A 1 262 ? 20.531 -33.344 -11.359 1 96.06 262 SER A N 1
ATOM 2072 C CA . SER A 1 262 ? 21.469 -32.688 -12.266 1 96.06 262 SER A CA 1
ATOM 2073 C C . SER A 1 262 ? 21.5 -31.172 -12.047 1 96.06 262 SER A C 1
ATOM 2075 O O . SER A 1 262 ? 22.203 -30.453 -12.758 1 96.06 262 SER A O 1
ATOM 2077 N N . PHE A 1 263 ? 20.766 -30.609 -11.125 1 96 263 PHE A N 1
ATOM 2078 C CA . PHE A 1 263 ? 20.656 -29.172 -10.922 1 96 263 PHE A CA 1
ATOM 2079 C C . PHE A 1 263 ? 20.75 -28.828 -9.445 1 96 263 PHE A C 1
ATOM 2081 O O . PHE A 1 263 ? 20.609 -29.688 -8.578 1 96 263 PHE A O 1
ATOM 2088 N N . LYS A 1 264 ? 20.984 -27.578 -9.062 1 95.44 264 LYS A N 1
ATOM 2089 C CA . LYS A 1 264 ? 21.156 -27.141 -7.68 1 95.44 264 LYS A CA 1
ATOM 2090 C C . LYS A 1 264 ? 19.797 -26.891 -7.02 1 95.44 264 LYS A C 1
ATOM 2092 O O . LYS A 1 264 ? 19.5 -27.453 -5.961 1 95.44 264 LYS A O 1
ATOM 2097 N N . GLY A 1 265 ? 18.953 -26.078 -7.664 1 96.06 265 GLY A N 1
ATOM 2098 C CA . GLY A 1 265 ? 17.609 -25.812 -7.176 1 96.06 265 GLY A CA 1
ATOM 2099 C C . GLY A 1 265 ? 17.531 -24.562 -6.316 1 96.06 265 GLY A C 1
ATOM 2100 O O . GLY A 1 265 ? 18.547 -23.984 -5.953 1 96.06 265 GLY A O 1
ATOM 2101 N N . GLN A 1 266 ? 16.344 -24.047 -6.004 1 97.5 266 GLN A N 1
ATOM 2102 C CA . GLN A 1 266 ? 16.062 -22.891 -5.148 1 97.5 266 GLN A CA 1
ATOM 2103 C C . GLN A 1 266 ? 15.891 -23.312 -3.693 1 97.5 266 GLN A C 1
ATOM 2105 O O . GLN A 1 266 ? 14.781 -23.672 -3.27 1 97.5 266 GLN A O 1
ATOM 2110 N N . THR A 1 267 ? 16.922 -23.125 -2.904 1 97.88 267 THR A N 1
ATOM 2111 C CA . THR A 1 267 ? 16.969 -23.703 -1.568 1 97.88 267 THR A CA 1
ATOM 2112 C C . THR A 1 267 ? 16.266 -22.797 -0.559 1 97.88 267 THR A C 1
ATOM 2114 O O . THR A 1 267 ? 16.156 -21.594 -0.774 1 97.88 267 THR A O 1
ATOM 2117 N N . LEU A 1 268 ? 15.859 -23.344 0.527 1 98.62 268 LEU A N 1
ATOM 2118 C CA . LEU A 1 268 ? 15.234 -22.625 1.63 1 98.62 268 LEU A CA 1
ATOM 2119 C C . LEU A 1 268 ? 16.188 -21.562 2.199 1 98.62 268 LEU A C 1
ATOM 2121 O O . LEU A 1 268 ? 15.742 -20.516 2.67 1 98.62 268 LEU A O 1
ATOM 2125 N N . GLU A 1 269 ? 17.469 -21.828 2.154 1 97.88 269 GLU A N 1
ATOM 2126 C CA . GLU A 1 269 ? 18.453 -20.875 2.639 1 97.88 269 GLU A CA 1
ATOM 2127 C C . GLU A 1 269 ? 18.312 -19.516 1.938 1 97.88 269 GLU A C 1
ATOM 2129 O O . GLU A 1 269 ? 18.547 -18.469 2.547 1 97.88 269 GLU A O 1
ATOM 2134 N N . GLU A 1 270 ? 17.969 -19.547 0.675 1 97.88 270 GLU A N 1
ATOM 2135 C CA . GLU A 1 270 ? 17.766 -18.312 -0.059 1 97.88 270 GLU A CA 1
ATOM 2136 C C . GLU A 1 270 ? 16.562 -17.531 0.496 1 97.88 270 GLU A C 1
ATOM 2138 O O . GLU A 1 270 ? 16.594 -16.312 0.572 1 97.88 270 GLU A O 1
ATOM 2143 N N . LEU A 1 271 ? 15.547 -18.203 0.843 1 98.38 271 LEU A N 1
ATOM 2144 C CA . LEU A 1 271 ? 14.391 -17.547 1.449 1 98.38 271 LEU A CA 1
ATOM 2145 C C . LEU A 1 271 ? 14.773 -16.906 2.779 1 98.38 271 LEU A C 1
ATOM 2147 O O . LEU A 1 271 ? 14.352 -15.781 3.072 1 98.38 271 LEU A O 1
ATOM 2151 N N . GLY A 1 272 ? 15.57 -17.656 3.572 1 98.19 272 GLY A N 1
ATOM 2152 C CA . GLY A 1 272 ? 16.109 -17.062 4.789 1 98.19 272 GLY A CA 1
ATOM 2153 C C . GLY A 1 272 ? 16.891 -15.797 4.543 1 98.19 272 GLY A C 1
ATOM 2154 O O . GLY A 1 272 ? 16.766 -14.828 5.289 1 98.19 272 GLY A O 1
ATOM 2155 N N . HIS A 1 273 ? 17.688 -15.852 3.529 1 97.56 273 HIS A N 1
ATOM 2156 C CA . HIS A 1 273 ? 18.469 -14.688 3.146 1 97.56 273 HIS A CA 1
ATOM 2157 C C . HIS A 1 273 ? 17.578 -13.508 2.781 1 97.56 273 HIS A C 1
ATOM 2159 O O . HIS A 1 273 ? 17.812 -12.383 3.219 1 97.56 273 HIS A O 1
ATOM 2165 N N . ARG A 1 274 ? 16.531 -13.75 2.002 1 97.56 274 ARG A N 1
ATOM 2166 C CA . ARG A 1 274 ? 15.578 -12.711 1.621 1 97.56 274 ARG A CA 1
ATOM 2167 C C . ARG A 1 274 ? 14.938 -12.078 2.852 1 97.56 274 ARG A C 1
ATOM 2169 O O . ARG A 1 274 ? 14.836 -10.852 2.939 1 97.56 274 ARG A O 1
ATOM 2176 N N . TRP A 1 275 ? 14.555 -12.922 3.758 1 97.94 275 TRP A N 1
ATOM 2177 C CA . TRP A 1 275 ? 13.922 -12.43 4.977 1 97.94 275 TRP A CA 1
ATOM 2178 C C . TRP A 1 275 ? 14.898 -11.586 5.789 1 97.94 275 TRP A C 1
ATOM 2180 O O . TRP A 1 275 ? 14.508 -10.578 6.387 1 97.94 275 TRP A O 1
ATOM 2190 N N . ARG A 1 276 ? 16.109 -12 5.824 1 96.5 276 ARG A N 1
ATOM 2191 C CA . ARG A 1 276 ? 17.125 -11.242 6.539 1 96.5 276 ARG A CA 1
ATOM 2192 C C . ARG A 1 276 ? 17.312 -9.859 5.922 1 96.5 276 ARG A C 1
ATOM 2194 O O . ARG A 1 276 ? 17.344 -8.852 6.633 1 96.5 276 ARG A O 1
ATOM 2201 N N . VAL A 1 277 ? 17.422 -9.82 4.613 1 95.75 277 VAL A N 1
ATOM 2202 C CA . VAL A 1 277 ? 17.625 -8.562 3.904 1 95.75 277 VAL A CA 1
ATOM 2203 C C . VAL A 1 277 ? 16.406 -7.668 4.074 1 95.75 277 VAL A C 1
ATOM 2205 O O . VAL A 1 277 ? 16.531 -6.48 4.383 1 95.75 277 VAL A O 1
ATOM 2208 N N . ALA A 1 278 ? 15.242 -8.211 3.9 1 95.25 278 ALA A N 1
ATOM 2209 C CA . ALA A 1 278 ? 14 -7.453 4.047 1 95.25 278 ALA A CA 1
ATOM 2210 C C . ALA A 1 278 ? 13.844 -6.93 5.473 1 95.25 278 ALA A C 1
ATOM 2212 O O . ALA A 1 278 ? 13.273 -5.855 5.688 1 95.25 278 ALA A O 1
ATOM 2213 N N . SER A 1 279 ? 14.344 -7.707 6.391 1 94.44 279 SER A N 1
ATOM 2214 C CA . SER A 1 279 ? 14.266 -7.301 7.789 1 94.44 279 SER A CA 1
ATOM 2215 C C . SER A 1 279 ? 15.062 -6.027 8.039 1 94.44 279 SER A C 1
ATOM 2217 O O . SER A 1 279 ? 14.688 -5.207 8.883 1 94.44 279 SER A O 1
ATOM 2219 N N . LYS A 1 280 ? 16.109 -5.887 7.359 1 91.25 280 LYS A N 1
ATOM 2220 C CA . LYS A 1 280 ? 16.984 -4.734 7.555 1 91.25 280 LYS A CA 1
ATOM 2221 C C . LYS A 1 280 ? 16.344 -3.461 7.008 1 91.25 280 LYS A C 1
ATOM 2223 O O . LYS A 1 280 ? 16.469 -2.389 7.605 1 91.25 280 LYS A O 1
ATOM 2228 N N . ASP A 1 281 ? 15.664 -3.588 5.879 1 90.06 281 ASP A N 1
ATOM 2229 C CA . ASP A 1 281 ? 15 -2.43 5.293 1 90.06 281 ASP A CA 1
ATOM 2230 C C . ASP A 1 281 ? 13.805 -2.854 4.434 1 90.06 281 ASP A C 1
ATOM 2232 O O . ASP A 1 281 ? 13.906 -2.889 3.205 1 90.06 281 ASP A O 1
ATOM 2236 N N . PRO A 1 282 ? 12.695 -3.02 5.098 1 88.31 282 PRO A N 1
ATOM 2237 C CA . PRO A 1 282 ? 11.523 -3.51 4.371 1 88.31 282 PRO A CA 1
ATOM 2238 C C . PRO A 1 282 ? 11.055 -2.545 3.279 1 88.31 282 PRO A C 1
ATOM 2240 O O . PRO A 1 282 ? 10.461 -2.971 2.289 1 88.31 282 PRO A O 1
ATOM 2243 N N . ASP A 1 283 ? 11.328 -1.299 3.381 1 87.69 283 ASP A N 1
ATOM 2244 C CA . ASP A 1 283 ? 10.859 -0.294 2.434 1 87.69 283 ASP A CA 1
ATOM 2245 C C . ASP A 1 283 ? 11.648 -0.354 1.128 1 87.69 283 ASP A C 1
ATOM 2247 O O . ASP A 1 283 ? 11.234 0.223 0.12 1 87.69 283 ASP A O 1
ATOM 2251 N N . LYS A 1 284 ? 12.773 -1.003 1.188 1 86.44 284 LYS A N 1
ATOM 2252 C CA . LYS A 1 284 ? 13.617 -1.113 -0.003 1 86.44 284 LYS A CA 1
ATOM 2253 C C . LYS A 1 284 ? 13.508 -2.504 -0.623 1 86.44 284 LYS A C 1
ATOM 2255 O O . LYS A 1 284 ? 14.188 -2.803 -1.607 1 86.44 284 LYS A O 1
ATOM 2260 N N . TRP A 1 285 ? 12.789 -3.324 -0.003 1 89.31 285 TRP A N 1
ATOM 2261 C CA . TRP A 1 285 ? 12.539 -4.66 -0.533 1 89.31 285 TRP A CA 1
ATOM 2262 C C . TRP A 1 285 ? 11.312 -4.668 -1.442 1 89.31 285 TRP A C 1
ATOM 2264 O O . TRP A 1 285 ? 10.453 -3.793 -1.337 1 89.31 285 TRP A O 1
ATOM 2274 N N . TRP A 1 286 ? 11.188 -5.613 -2.32 1 86.31 286 TRP A N 1
ATOM 2275 C CA . TRP A 1 286 ? 10.195 -5.582 -3.389 1 86.31 286 TRP A CA 1
ATOM 2276 C C . TRP A 1 286 ? 8.805 -5.918 -2.855 1 86.31 286 TRP A C 1
ATOM 2278 O O . TRP A 1 286 ? 7.797 -5.625 -3.502 1 86.31 286 TRP A O 1
ATOM 2288 N N . CYS A 1 287 ? 8.766 -6.566 -1.692 1 89.75 287 CYS A N 1
ATOM 2289 C CA . CYS A 1 287 ? 7.496 -6.91 -1.061 1 89.75 287 CYS A CA 1
ATOM 2290 C C . CYS A 1 287 ? 7.574 -6.742 0.452 1 89.75 287 CYS A C 1
ATOM 2292 O O . CYS A 1 287 ? 8.648 -6.477 0.995 1 89.75 287 CYS A O 1
ATOM 2294 N N . ARG A 1 288 ? 6.422 -6.879 1.117 1 89.94 288 ARG A N 1
ATOM 2295 C CA . ARG A 1 288 ? 6.367 -6.832 2.574 1 89.94 288 ARG A CA 1
ATOM 2296 C C . ARG A 1 288 ? 6.035 -8.203 3.154 1 89.94 288 ARG A C 1
ATOM 2298 O O . ARG A 1 288 ? 4.898 -8.664 3.057 1 89.94 288 ARG A O 1
ATOM 2305 N N . TYR A 1 289 ? 7.062 -8.758 3.838 1 94.88 289 TYR A N 1
ATOM 2306 C CA . TYR A 1 289 ? 6.871 -10.07 4.449 1 94.88 289 TYR A CA 1
ATOM 2307 C C . TYR A 1 289 ? 6.164 -9.945 5.793 1 94.88 289 TYR A C 1
ATOM 2309 O O . TYR A 1 289 ? 6.453 -9.031 6.574 1 94.88 289 TYR A O 1
ATOM 2317 N N . PRO A 1 290 ? 5.223 -10.766 6.094 1 94.38 290 PRO A N 1
ATOM 2318 C CA . PRO A 1 290 ? 4.703 -10.82 7.461 1 94.38 290 PRO A CA 1
ATOM 2319 C C . PRO A 1 290 ? 5.707 -11.422 8.445 1 94.38 290 PRO A C 1
ATOM 2321 O O . PRO A 1 290 ? 6.594 -12.18 8.047 1 94.38 290 PRO A O 1
ATOM 2324 N N . GLY A 1 291 ? 5.629 -11.094 9.641 1 91.19 291 GLY A N 1
ATOM 2325 C CA . GLY A 1 291 ? 6.352 -11.75 10.719 1 91.19 291 GLY A CA 1
ATOM 2326 C C . GLY A 1 291 ? 7.828 -11.398 10.75 1 91.19 291 GLY A C 1
ATOM 2327 O O . GLY A 1 291 ? 8.648 -12.203 11.195 1 91.19 291 GLY A O 1
ATOM 2328 N N . LEU A 1 292 ? 8.258 -10.383 10.148 1 92.12 292 LEU A N 1
ATOM 2329 C CA . LEU A 1 292 ? 9.633 -9.898 10.266 1 92.12 292 LEU A CA 1
ATOM 2330 C C . LEU A 1 292 ? 9.812 -9.062 11.523 1 92.12 292 LEU A C 1
ATOM 2332 O O . LEU A 1 292 ? 8.836 -8.539 12.07 1 92.12 292 LEU A O 1
ATOM 2336 N N . PRO A 1 293 ? 11.055 -8.922 12.055 1 92.25 293 PRO A N 1
ATOM 2337 C CA . PRO A 1 293 ? 12.32 -9.422 11.5 1 92.25 293 PRO A CA 1
ATOM 2338 C C . PRO A 1 293 ? 12.508 -10.922 11.711 1 92.25 293 PRO A C 1
ATOM 2340 O O . PRO A 1 293 ? 11.859 -11.516 12.586 1 92.25 293 PRO A O 1
ATOM 2343 N N . PHE A 1 294 ? 13.234 -11.562 10.883 1 95.62 294 PHE A N 1
ATOM 2344 C CA . PHE A 1 294 ? 13.633 -12.961 10.922 1 95.62 294 PHE A CA 1
ATOM 2345 C C . PHE A 1 294 ? 15.102 -13.125 10.578 1 95.62 294 PHE A C 1
ATOM 2347 O O . PHE A 1 294 ? 15.586 -12.523 9.617 1 95.62 294 PHE A O 1
ATOM 2354 N N . ASN A 1 295 ? 15.773 -13.812 11.422 1 94.19 295 ASN A N 1
ATOM 2355 C CA . ASN A 1 295 ? 17.203 -14.055 11.211 1 94.19 295 ASN A CA 1
ATOM 2356 C C . ASN A 1 295 ? 17.625 -15.406 11.773 1 94.19 295 ASN A C 1
ATOM 2358 O O . ASN A 1 295 ? 17.109 -15.852 12.797 1 94.19 295 ASN A O 1
ATOM 2362 N N . THR A 1 296 ? 18.531 -16.016 11.047 1 96.75 296 THR A N 1
ATOM 2363 C CA . THR A 1 296 ? 19.047 -17.297 11.5 1 96.75 296 THR A CA 1
ATOM 2364 C C . THR A 1 296 ? 20.547 -17.219 11.766 1 96.75 296 THR A C 1
ATOM 2366 O O . THR A 1 296 ? 21.234 -18.25 11.766 1 96.75 296 THR A O 1
ATOM 2369 N N . ASP A 1 297 ? 21.031 -16.062 11.875 1 94.12 297 ASP A N 1
ATOM 2370 C CA . ASP A 1 297 ? 22.469 -15.875 12.109 1 94.12 297 ASP A CA 1
ATOM 2371 C C . ASP A 1 297 ? 22.922 -16.625 13.367 1 94.12 297 ASP A C 1
ATOM 2373 O O . ASP A 1 297 ? 22.234 -16.578 14.391 1 94.12 297 ASP A O 1
ATOM 2377 N N . GLY A 1 298 ? 24.016 -17.234 13.289 1 95.19 298 GLY A N 1
ATOM 2378 C CA . GLY A 1 298 ? 24.594 -17.922 14.43 1 95.19 298 GLY A CA 1
ATOM 2379 C C . GLY A 1 298 ? 24.047 -19.328 14.617 1 95.19 298 GLY A C 1
ATOM 2380 O O . GLY A 1 298 ? 24.562 -20.094 15.43 1 95.19 298 GLY A O 1
ATOM 2381 N N . MET A 1 299 ? 23.125 -19.781 13.836 1 96.62 299 MET A N 1
ATOM 2382 C CA . MET A 1 299 ? 22.547 -21.125 13.961 1 96.62 299 MET A CA 1
ATOM 2383 C C . MET A 1 299 ? 23.328 -22.141 13.148 1 96.62 299 MET A C 1
ATOM 2385 O O . MET A 1 299 ? 23.938 -21.797 12.133 1 96.62 299 MET A O 1
ATOM 2389 N N . GLN A 1 300 ? 23.188 -23.375 13.633 1 97.12 300 GLN A N 1
ATOM 2390 C CA . GLN A 1 300 ? 23.672 -24.484 12.805 1 97.12 300 GLN A CA 1
ATOM 2391 C C . GLN A 1 300 ? 22.844 -24.625 11.539 1 97.12 300 GLN A C 1
ATOM 2393 O O . GLN A 1 300 ? 21.641 -24.344 11.539 1 97.12 300 GLN A O 1
ATOM 2398 N N . ARG A 1 301 ? 23.469 -25.125 10.492 1 96 301 ARG A N 1
ATOM 2399 C CA . ARG A 1 301 ? 22.891 -25.156 9.156 1 96 301 ARG A CA 1
ATOM 2400 C C . ARG A 1 301 ? 21.547 -25.859 9.156 1 96 301 ARG A C 1
ATOM 2402 O O . ARG A 1 301 ? 20.578 -25.344 8.586 1 96 301 ARG A O 1
ATOM 2409 N N . THR A 1 302 ? 21.5 -27.016 9.758 1 97.69 302 THR A N 1
ATOM 2410 C CA . THR A 1 302 ? 20.266 -27.797 9.773 1 97.69 302 THR A CA 1
ATOM 2411 C C . THR A 1 302 ? 19.188 -27.094 10.602 1 97.69 302 THR A C 1
ATOM 2413 O O . THR A 1 302 ? 18.016 -27.078 10.227 1 97.69 302 THR A O 1
ATOM 2416 N N . THR A 1 303 ? 19.625 -26.5 11.695 1 98.06 303 THR A N 1
ATOM 2417 C CA . THR A 1 303 ? 18.703 -25.781 12.57 1 98.06 303 THR A CA 1
ATOM 2418 C C . THR A 1 303 ? 18.156 -24.547 11.859 1 98.06 303 THR A C 1
ATOM 2420 O O . THR A 1 303 ? 16.969 -24.219 11.992 1 98.06 303 THR A O 1
ATOM 2423 N N . ALA A 1 304 ? 19.016 -23.906 11.148 1 98.38 304 ALA A N 1
ATOM 2424 C CA . ALA A 1 304 ? 18.609 -22.719 10.391 1 98.38 304 ALA A CA 1
ATOM 2425 C C . ALA A 1 304 ? 17.562 -23.078 9.336 1 98.38 304 ALA A C 1
ATOM 2427 O O . ALA A 1 304 ? 16.531 -22.406 9.219 1 98.38 304 ALA A O 1
ATOM 2428 N N . ARG A 1 305 ? 17.781 -24.156 8.578 1 98.38 305 ARG A N 1
ATOM 2429 C CA . ARG A 1 305 ? 16.828 -24.594 7.562 1 98.38 305 ARG A CA 1
ATOM 2430 C C . ARG A 1 305 ? 15.477 -24.922 8.18 1 98.38 305 ARG A C 1
ATOM 2432 O O . ARG A 1 305 ? 14.43 -24.578 7.617 1 98.38 305 ARG A O 1
ATOM 2439 N N . ARG A 1 306 ? 15.539 -25.578 9.32 1 98.69 306 ARG A N 1
ATOM 2440 C CA . ARG A 1 306 ? 14.305 -25.953 10 1 98.69 306 ARG A CA 1
ATOM 2441 C C . ARG A 1 306 ? 13.523 -24.719 10.438 1 98.69 306 ARG A C 1
ATOM 2443 O O . ARG A 1 306 ? 12.297 -24.688 10.32 1 98.69 306 ARG A O 1
ATOM 2450 N N . ALA A 1 307 ? 14.227 -23.734 10.922 1 98.56 307 ALA A N 1
ATOM 2451 C CA . ALA A 1 307 ? 13.57 -22.5 11.336 1 98.56 307 ALA A CA 1
ATOM 2452 C C . ALA A 1 307 ? 12.906 -21.797 10.148 1 98.56 307 ALA A C 1
ATOM 2454 O O . ALA A 1 307 ? 11.773 -21.328 10.25 1 98.56 307 ALA A O 1
ATOM 2455 N N . ILE A 1 308 ? 13.609 -21.75 9.055 1 98.75 308 ILE A N 1
ATOM 2456 C CA . ILE A 1 308 ? 13.094 -21.141 7.836 1 98.75 308 ILE A CA 1
ATOM 2457 C C . ILE A 1 308 ? 11.852 -21.906 7.367 1 98.75 308 ILE A C 1
ATOM 2459 O O . ILE A 1 308 ? 10.828 -21.297 7.043 1 98.75 308 ILE A O 1
ATOM 2463 N N . TYR A 1 309 ? 11.938 -23.219 7.41 1 98.88 309 TYR A N 1
ATOM 2464 C CA . TYR A 1 309 ? 10.844 -24.094 6.992 1 98.88 309 TYR A CA 1
ATOM 2465 C C . TYR A 1 309 ? 9.602 -23.844 7.832 1 98.88 309 TYR A C 1
ATOM 2467 O O . TYR A 1 309 ? 8.5 -23.688 7.297 1 98.88 309 TYR A O 1
ATOM 2475 N N . GLN A 1 310 ? 9.766 -23.781 9.055 1 98.75 310 GLN A N 1
ATOM 2476 C CA . GLN A 1 310 ? 8.633 -23.609 9.961 1 98.75 310 GLN A CA 1
ATOM 2477 C C . GLN A 1 310 ? 7.922 -22.281 9.711 1 98.75 310 GLN A C 1
ATOM 2479 O O . GLN A 1 310 ? 6.688 -22.234 9.703 1 98.75 310 GLN A O 1
ATOM 2484 N N . LYS A 1 311 ? 8.672 -21.219 9.516 1 98.5 311 LYS A N 1
ATOM 2485 C CA . LYS A 1 311 ? 8.047 -19.938 9.227 1 98.5 311 LYS A CA 1
ATOM 2486 C C . LYS A 1 311 ? 7.328 -19.969 7.883 1 98.5 311 LYS A C 1
ATOM 2488 O O . LYS A 1 311 ? 6.211 -19.453 7.762 1 98.5 311 LYS A O 1
ATOM 2493 N N . LEU A 1 312 ? 8.008 -20.547 6.891 1 98.81 312 LEU A N 1
ATOM 2494 C CA . LEU A 1 312 ? 7.402 -20.641 5.57 1 98.81 312 LEU A CA 1
ATOM 2495 C C . LEU A 1 312 ? 6.051 -21.359 5.641 1 98.81 312 LEU A C 1
ATOM 2497 O O . LEU A 1 312 ? 5.039 -20.812 5.188 1 98.81 312 LEU A O 1
ATOM 2501 N N . ILE A 1 313 ? 6.059 -22.5 6.242 1 98.88 313 ILE A N 1
ATOM 2502 C CA . ILE A 1 313 ? 4.855 -23.328 6.258 1 98.88 313 ILE A CA 1
ATOM 2503 C C . ILE A 1 313 ? 3.744 -22.6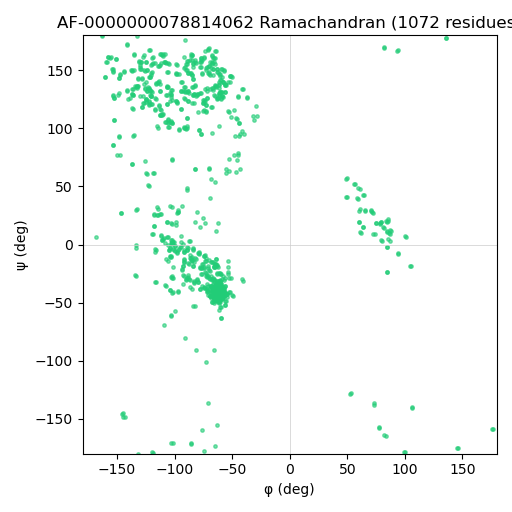09 7.02 1 98.88 313 ILE A C 1
ATOM 2505 O O . ILE A 1 313 ? 2.596 -22.578 6.57 1 98.88 313 ILE A O 1
ATOM 2509 N N . ARG A 1 314 ? 4.074 -22.031 8.102 1 98.69 314 ARG A N 1
ATOM 2510 C CA . ARG A 1 314 ? 3.09 -21.328 8.906 1 98.69 314 ARG A CA 1
ATOM 2511 C C . ARG A 1 314 ? 2.439 -20.203 8.109 1 98.69 314 ARG A C 1
ATOM 2513 O O . ARG A 1 314 ? 1.212 -20.109 8.039 1 98.69 314 ARG A O 1
ATOM 2520 N N . ASP A 1 315 ? 3.285 -19.328 7.547 1 98.62 315 ASP A N 1
ATOM 2521 C CA . ASP A 1 315 ? 2.768 -18.203 6.77 1 98.62 315 ASP A CA 1
ATOM 2522 C C . ASP A 1 315 ? 1.997 -18.703 5.547 1 98.62 315 ASP A C 1
ATOM 2524 O O . ASP A 1 315 ? 0.921 -18.188 5.234 1 98.62 315 ASP A O 1
ATOM 2528 N N . TYR A 1 316 ? 2.527 -19.672 4.898 1 98.69 316 TYR A N 1
ATOM 2529 C CA . TYR A 1 316 ? 1.94 -20.219 3.68 1 98.69 316 TYR A CA 1
ATOM 2530 C C . TYR A 1 316 ? 0.569 -20.828 3.959 1 98.69 316 TYR A C 1
ATOM 2532 O O . TYR A 1 316 ? -0.387 -20.578 3.221 1 98.69 316 TYR A O 1
ATOM 2540 N N . LEU A 1 317 ? 0.443 -21.609 4.977 1 98.88 317 LEU A N 1
ATOM 2541 C CA . LEU A 1 317 ? -0.823 -22.25 5.293 1 98.88 317 LEU A CA 1
ATOM 2542 C C . LEU A 1 317 ? -1.86 -21.234 5.754 1 98.88 317 LEU A C 1
ATOM 2544 O O . LEU A 1 317 ? -3.051 -21.391 5.465 1 98.88 317 LEU A O 1
ATOM 2548 N N . ARG A 1 318 ? -1.411 -20.219 6.504 1 98.75 318 ARG A N 1
ATOM 2549 C CA . ARG A 1 318 ? -2.316 -19.125 6.855 1 98.75 318 ARG A CA 1
ATOM 2550 C C . ARG A 1 318 ? -2.838 -18.422 5.609 1 98.75 318 ARG A C 1
ATOM 2552 O O . ARG A 1 318 ? -4.02 -18.078 5.531 1 98.75 318 ARG A O 1
ATOM 2559 N N . CYS A 1 319 ? -1.979 -18.203 4.703 1 98.75 319 CYS A N 1
ATOM 2560 C CA . CYS A 1 319 ? -2.342 -17.609 3.424 1 98.75 319 CYS A CA 1
ATOM 2561 C C . CYS A 1 319 ? -3.346 -18.469 2.682 1 98.75 319 CYS A C 1
ATOM 2563 O O . CYS A 1 319 ? -4.359 -17.984 2.182 1 98.75 319 CYS A O 1
ATOM 2565 N N . GLY A 1 320 ? -3.117 -19.812 2.619 1 98.81 320 GLY A N 1
ATOM 2566 C CA . GLY A 1 320 ? -4.027 -20.766 1.991 1 98.81 320 GLY A CA 1
ATOM 2567 C C . GLY A 1 320 ? -5.383 -20.828 2.666 1 98.81 320 GLY A C 1
ATOM 2568 O O . GLY A 1 320 ? -6.406 -20.984 1.997 1 98.81 320 GLY A O 1
ATOM 2569 N N . ALA A 1 321 ? -5.355 -20.703 3.979 1 98.81 321 ALA A N 1
ATOM 2570 C CA . ALA A 1 321 ? -6.605 -20.688 4.734 1 98.81 321 ALA A CA 1
ATOM 2571 C C . ALA A 1 321 ? -7.504 -19.531 4.297 1 98.81 321 ALA A C 1
ATOM 2573 O O . ALA A 1 321 ? -8.727 -19.672 4.281 1 98.81 321 ALA A O 1
ATOM 2574 N N . THR A 1 322 ? -6.879 -18.453 3.949 1 98.69 322 THR A N 1
ATOM 2575 C CA . THR A 1 322 ? -7.629 -17.281 3.494 1 98.69 322 THR A CA 1
ATOM 2576 C C . THR A 1 322 ? -8.336 -17.578 2.172 1 98.69 322 THR A C 1
ATOM 2578 O O . THR A 1 322 ? -9.445 -17.0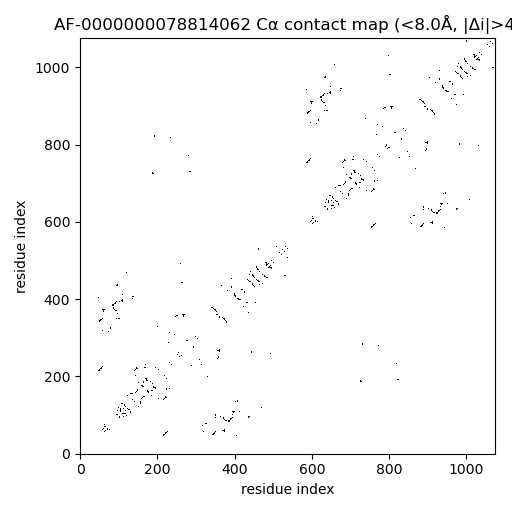94 1.941 1 98.69 322 THR A O 1
ATOM 2581 N N . ILE A 1 323 ? -7.699 -18.344 1.306 1 98.88 323 ILE A N 1
ATOM 2582 C CA . ILE A 1 323 ? -8.32 -18.766 0.055 1 98.88 323 ILE A CA 1
ATOM 2583 C C . ILE A 1 323 ? -9.562 -19.594 0.352 1 98.88 323 ILE A C 1
ATOM 2585 O O . ILE A 1 323 ? -10.641 -19.328 -0.18 1 98.88 323 ILE A O 1
ATOM 2589 N N . ASP A 1 324 ? -9.375 -20.578 1.216 1 98.88 324 ASP A N 1
ATOM 2590 C CA . ASP A 1 324 ? -10.484 -21.484 1.521 1 98.88 324 ASP A CA 1
ATOM 2591 C C . ASP A 1 324 ? -11.672 -20.719 2.09 1 98.88 324 ASP A C 1
ATOM 2593 O O . ASP A 1 324 ? -12.812 -20.953 1.703 1 98.88 324 ASP A O 1
ATOM 2597 N N . ASP A 1 325 ? -11.367 -19.812 3.008 1 98.69 325 ASP A N 1
ATOM 2598 C CA . ASP A 1 325 ? -12.398 -18.953 3.596 1 98.69 325 ASP A CA 1
ATOM 2599 C C . ASP A 1 325 ? -13.188 -18.219 2.512 1 98.69 325 ASP A C 1
ATOM 2601 O O . ASP A 1 325 ? -14.422 -18.156 2.574 1 98.69 325 ASP A O 1
ATOM 2605 N N . ASN A 1 326 ? -12.531 -17.734 1.54 1 98.88 326 ASN A N 1
ATOM 2606 C CA . ASN A 1 326 ? -13.188 -16.938 0.504 1 98.88 326 ASN A CA 1
ATOM 2607 C C . ASN A 1 326 ? -13.875 -17.828 -0.525 1 98.88 326 ASN A C 1
ATOM 2609 O O . ASN A 1 326 ? -14.906 -17.453 -1.088 1 98.88 326 ASN A O 1
ATOM 2613 N N . ILE A 1 327 ? -13.367 -19.031 -0.775 1 98.94 327 ILE A N 1
ATOM 2614 C CA . ILE A 1 327 ? -14.109 -20 -1.573 1 98.94 327 ILE A CA 1
ATOM 2615 C C . ILE A 1 327 ? -15.469 -20.266 -0.937 1 98.94 327 ILE A C 1
ATOM 2617 O O . ILE A 1 327 ? -16.484 -20.328 -1.633 1 98.94 327 ILE A O 1
ATOM 2621 N N . GLY A 1 328 ? -15.453 -20.375 0.354 1 98.94 328 GLY A N 1
ATOM 2622 C CA . GLY A 1 328 ? -16.703 -20.562 1.067 1 98.94 328 GLY A CA 1
ATOM 2623 C C . GLY A 1 328 ? -17.703 -19.453 0.795 1 98.94 328 GLY A C 1
ATOM 2624 O O . GLY A 1 328 ? -18.891 -19.734 0.576 1 98.94 328 GLY A O 1
ATOM 2625 N N . LYS A 1 329 ? -17.25 -18.219 0.802 1 98.88 329 LYS A N 1
ATOM 2626 C CA . LYS A 1 329 ? -18.125 -17.078 0.532 1 98.88 329 LYS A CA 1
ATOM 2627 C C . LYS A 1 329 ? -18.672 -17.141 -0.889 1 98.88 329 LYS A C 1
ATOM 2629 O O . LYS A 1 329 ? -19.844 -16.844 -1.114 1 98.88 329 LYS A O 1
ATOM 2634 N N . LEU A 1 330 ? -17.859 -17.5 -1.82 1 98.94 330 LEU A N 1
ATOM 2635 C CA . LEU A 1 330 ? -18.266 -17.609 -3.213 1 98.94 330 LEU A CA 1
ATOM 2636 C C . LEU A 1 330 ? -19.328 -18.688 -3.369 1 98.94 330 LEU A C 1
ATOM 2638 O O . LEU A 1 330 ? -20.375 -18.469 -3.998 1 98.94 330 LEU A O 1
ATOM 2642 N N . LEU A 1 331 ? -19.125 -19.875 -2.775 1 98.88 331 LEU A N 1
ATOM 2643 C CA . LEU A 1 331 ? -20.078 -20.984 -2.879 1 98.88 331 LEU A CA 1
ATOM 2644 C C . LEU A 1 331 ? -21.391 -20.641 -2.193 1 98.88 331 LEU A C 1
ATOM 2646 O O . LEU A 1 331 ? -22.469 -20.953 -2.717 1 98.88 331 LEU A O 1
ATOM 2650 N N . LYS A 1 332 ? -21.25 -20 -1.037 1 98.75 332 LYS A N 1
ATOM 2651 C CA . LYS A 1 332 ? -22.453 -19.562 -0.325 1 98.75 332 LYS A CA 1
ATOM 2652 C C . LYS A 1 332 ? -23.297 -18.625 -1.186 1 98.75 332 LYS A C 1
ATOM 2654 O O . LYS A 1 332 ? -24.516 -18.703 -1.189 1 98.75 332 LYS A O 1
ATOM 2659 N N . THR A 1 333 ? -22.625 -17.734 -1.851 1 98.69 333 THR A N 1
ATOM 2660 C CA . THR A 1 333 ? -23.312 -16.797 -2.725 1 98.69 333 THR A CA 1
ATOM 2661 C C . THR A 1 333 ? -24.078 -17.531 -3.814 1 98.69 333 THR A C 1
ATOM 2663 O O . THR A 1 333 ? -25.234 -17.219 -4.082 1 98.69 333 THR A O 1
ATOM 2666 N N . LEU A 1 334 ? -23.516 -18.531 -4.461 1 98.5 334 LEU A N 1
ATOM 2667 C CA . LEU A 1 334 ? -24.188 -19.312 -5.492 1 98.5 334 LEU A CA 1
ATOM 2668 C C . LEU A 1 334 ? -25.406 -20.031 -4.926 1 98.5 334 LEU A C 1
ATOM 2670 O O . LEU A 1 334 ? -26.453 -20.094 -5.57 1 98.5 334 LEU A O 1
ATOM 2674 N N . ASP A 1 335 ? -25.297 -20.562 -3.715 1 98.5 335 ASP A N 1
ATOM 2675 C CA . ASP A 1 335 ? -26.391 -21.234 -3.043 1 98.5 335 ASP A CA 1
ATOM 2676 C C . ASP A 1 335 ? -27.547 -20.266 -2.785 1 98.5 335 ASP A C 1
ATOM 2678 O O . ASP A 1 335 ? -28.703 -20.562 -3.104 1 98.5 335 ASP A O 1
ATOM 2682 N N . GLU A 1 336 ? -27.156 -19.156 -2.303 1 98.19 336 GLU A N 1
ATOM 2683 C CA . GLU A 1 336 ? -28.156 -18.156 -1.929 1 98.19 336 GLU A CA 1
ATOM 2684 C C . GLU A 1 336 ? -28.891 -17.625 -3.156 1 98.19 336 GLU A C 1
ATOM 2686 O O . GLU A 1 336 ? -30.078 -17.312 -3.084 1 98.19 336 GLU A O 1
ATOM 2691 N N . MET A 1 337 ? -28.234 -17.625 -4.262 1 97.62 337 MET A N 1
ATOM 2692 C CA . MET A 1 337 ? -28.828 -17.125 -5.5 1 97.62 337 MET A CA 1
ATOM 2693 C C . MET A 1 337 ? -29.609 -18.234 -6.203 1 97.62 337 MET A C 1
ATOM 2695 O O . MET A 1 337 ? -30.328 -17.969 -7.176 1 97.62 337 MET A O 1
ATOM 2699 N N . GLY A 1 338 ? -29.516 -19.5 -5.766 1 96.81 338 GLY A N 1
ATOM 2700 C CA . GLY A 1 338 ? -30.219 -20.625 -6.344 1 96.81 338 GLY A CA 1
ATOM 2701 C C . GLY A 1 338 ? -29.688 -21.031 -7.703 1 96.81 338 GLY A C 1
ATOM 2702 O O . GLY A 1 338 ? -30.422 -21.562 -8.539 1 96.81 338 GLY A O 1
ATOM 2703 N N . ILE A 1 339 ? -28.375 -20.766 -7.957 1 97.06 339 ILE A N 1
ATOM 2704 C CA . ILE A 1 339 ? -27.859 -21.047 -9.289 1 97.06 339 ILE A CA 1
ATOM 2705 C C . ILE A 1 339 ? -26.734 -22.078 -9.188 1 97.06 339 ILE A C 1
ATOM 2707 O O . ILE A 1 339 ? -26.062 -22.375 -10.18 1 97.06 339 ILE A O 1
ATOM 2711 N N . ALA A 1 340 ? -26.484 -22.688 -8.078 1 97.38 340 ALA A N 1
ATOM 2712 C CA . ALA A 1 340 ? -25.391 -23.625 -7.836 1 97.38 340 ALA A CA 1
ATOM 2713 C C . ALA A 1 340 ? -25.469 -24.828 -8.75 1 97.38 340 ALA A C 1
ATOM 2715 O O . ALA A 1 340 ? -24.453 -25.328 -9.234 1 97.38 340 ALA A O 1
ATOM 2716 N N . ASP A 1 341 ? -26.641 -25.312 -9.047 1 95.75 341 ASP A N 1
ATOM 2717 C CA . ASP A 1 341 ? -26.828 -26.531 -9.812 1 95.75 341 ASP A CA 1
ATOM 2718 C C . ASP A 1 341 ? -26.438 -26.328 -11.273 1 95.75 341 ASP A C 1
ATOM 2720 O O . ASP A 1 341 ? -26.078 -27.281 -11.961 1 95.75 341 ASP A O 1
ATOM 2724 N N . ASN A 1 342 ? -26.547 -25.125 -11.695 1 97.19 342 ASN A N 1
ATOM 2725 C CA . ASN A 1 342 ? -26.203 -24.828 -13.078 1 97.19 342 ASN A CA 1
ATOM 2726 C C . ASN A 1 342 ? -24.953 -23.969 -13.18 1 97.19 342 ASN A C 1
ATOM 2728 O O . ASN A 1 342 ? -24.844 -23.109 -14.062 1 97.19 342 ASN A O 1
ATOM 2732 N N . THR A 1 343 ? -24.062 -24 -12.234 1 98.38 343 THR A N 1
ATOM 2733 C CA . THR A 1 343 ? -22.781 -23.312 -12.281 1 98.38 343 THR A CA 1
ATOM 2734 C C . THR A 1 343 ? -21.625 -24.297 -12.172 1 98.38 343 THR A C 1
ATOM 2736 O O . THR A 1 343 ? -21.562 -25.078 -11.219 1 98.38 343 THR A O 1
ATOM 2739 N N . ILE A 1 344 ? -20.812 -24.281 -13.188 1 98.81 344 ILE A N 1
ATOM 2740 C CA . ILE A 1 344 ? -19.547 -25 -13.086 1 98.81 344 ILE A CA 1
ATOM 2741 C C . ILE A 1 344 ? -18.594 -24.219 -12.172 1 98.81 344 ILE A C 1
ATOM 2743 O O . ILE A 1 344 ? -18.344 -23.031 -12.391 1 98.81 344 ILE A O 1
ATOM 2747 N N . VAL A 1 345 ? -18.109 -24.859 -11.117 1 98.94 345 VAL A N 1
ATOM 2748 C CA . VAL A 1 345 ? -17.094 -24.25 -10.242 1 98.94 345 VAL A CA 1
ATOM 2749 C C . VAL A 1 345 ? -15.781 -25.016 -10.359 1 98.94 345 VAL A C 1
ATOM 2751 O O . VAL A 1 345 ? -15.742 -26.219 -10.141 1 98.94 345 VAL A O 1
ATOM 2754 N N . VAL A 1 346 ? -14.805 -24.312 -10.773 1 98.94 346 VAL A N 1
ATOM 2755 C CA . VAL A 1 346 ? -13.461 -24.859 -10.805 1 98.94 346 VAL A CA 1
ATOM 2756 C C . VAL A 1 346 ? -12.578 -24.141 -9.797 1 98.94 346 VAL A C 1
ATOM 2758 O O . VAL A 1 346 ? -12.609 -22.906 -9.695 1 98.94 346 VAL A O 1
ATOM 2761 N N . TYR A 1 347 ? -11.852 -24.875 -9.008 1 98.94 347 TYR A N 1
ATOM 2762 C CA . TYR A 1 347 ? -10.719 -24.328 -8.258 1 98.94 347 TYR A CA 1
ATOM 2763 C C . TYR A 1 347 ? -9.422 -25.047 -8.633 1 98.94 347 TYR A C 1
ATOM 2765 O O . TYR A 1 347 ? -9.359 -26.281 -8.617 1 98.94 347 TYR A O 1
ATOM 2773 N N . VAL A 1 348 ? -8.453 -24.25 -8.984 1 98.88 348 VAL A N 1
ATOM 2774 C CA . VAL A 1 348 ? -7.184 -24.812 -9.43 1 98.88 348 VAL A CA 1
ATOM 2775 C C . VAL A 1 348 ? -6.059 -23.812 -9.164 1 98.88 348 VAL A C 1
ATOM 2777 O O . VAL A 1 348 ? -6.297 -22.609 -9.07 1 98.88 348 VAL A O 1
ATOM 2780 N N . SER A 1 349 ? -4.883 -24.312 -8.906 1 98.69 349 SER A N 1
ATOM 2781 C CA . SER A 1 349 ? -3.678 -23.5 -8.836 1 98.69 349 SER A CA 1
ATOM 2782 C C . SER A 1 349 ? -3.006 -23.391 -10.203 1 98.69 349 SER A C 1
ATOM 2784 O O . SER A 1 349 ? -3.1 -24.312 -11.023 1 98.69 349 SER A O 1
ATOM 2786 N N . ASP A 1 350 ? -2.336 -22.312 -10.469 1 98 350 ASP A N 1
ATOM 2787 C CA . ASP A 1 350 ? -1.754 -22.109 -11.797 1 98 350 ASP A CA 1
ATOM 2788 C C . ASP A 1 350 ? -0.536 -23.016 -12 1 98 350 ASP A C 1
ATOM 2790 O O . ASP A 1 350 ? -0.159 -23.312 -13.133 1 98 350 ASP A O 1
ATOM 2794 N N . GLN A 1 351 ? 0.108 -23.438 -10.992 1 97.5 351 GLN A N 1
ATOM 2795 C CA . GLN A 1 351 ? 1.121 -24.484 -10.914 1 97.5 351 GLN A CA 1
ATOM 2796 C C . GLN A 1 351 ? 1.322 -24.938 -9.469 1 97.5 351 GLN A C 1
ATOM 2798 O O . GLN A 1 351 ? 0.658 -24.438 -8.555 1 97.5 351 GLN A O 1
ATOM 2803 N N . GLY A 1 352 ? 2.258 -25.922 -9.328 1 97.81 352 GLY A N 1
ATOM 2804 C CA . GLY A 1 352 ? 2.613 -26.344 -7.984 1 97.81 352 GLY A CA 1
ATOM 2805 C C . GLY A 1 352 ? 3.699 -25.484 -7.359 1 97.81 352 GLY A C 1
ATOM 2806 O O . GLY A 1 352 ? 4.008 -24.391 -7.863 1 97.81 352 GLY A O 1
ATOM 2807 N N . TYR A 1 353 ? 4.18 -25.906 -6.242 1 98.56 353 TYR A N 1
ATOM 2808 C CA . TYR A 1 353 ? 5.152 -25.188 -5.434 1 98.56 353 TYR A CA 1
ATOM 2809 C C . TYR A 1 353 ? 5.863 -26.125 -4.465 1 98.56 353 TYR A C 1
ATOM 2811 O O . TYR A 1 353 ? 5.273 -27.094 -3.98 1 98.56 353 TYR A O 1
ATOM 2819 N N . PHE A 1 354 ? 7.164 -25.891 -4.207 1 98.56 354 PHE A N 1
ATOM 2820 C CA . PHE A 1 354 ? 7.875 -26.656 -3.189 1 98.56 354 PHE A CA 1
ATOM 2821 C C . PHE A 1 354 ? 7.648 -26.062 -1.806 1 98.56 354 PHE A C 1
ATOM 2823 O O . PHE A 1 354 ? 7.707 -24.844 -1.634 1 98.56 354 PHE A O 1
ATOM 2830 N N . LEU A 1 355 ? 7.387 -26.922 -0.855 1 98.5 355 LEU A N 1
ATOM 2831 C CA . LEU A 1 355 ? 7.234 -26.531 0.545 1 98.5 355 LEU A CA 1
ATOM 2832 C C . LEU A 1 355 ? 8.227 -27.297 1.425 1 98.5 355 LEU A C 1
ATOM 2834 O O . LEU A 1 355 ? 7.84 -27.906 2.422 1 98.5 355 LEU A O 1
ATOM 2838 N N . GLY A 1 356 ? 9.461 -27.234 1.008 1 98.56 356 GLY A N 1
ATOM 2839 C CA . GLY A 1 356 ? 10.523 -27.859 1.773 1 98.56 356 GLY A CA 1
ATOM 2840 C C . GLY A 1 356 ? 11.023 -29.156 1.154 1 98.56 356 GLY A C 1
ATOM 2841 O O . GLY A 1 356 ? 12.086 -29.656 1.524 1 98.56 356 GLY A O 1
ATOM 2842 N N . GLU A 1 357 ? 10.266 -29.781 0.267 1 98.12 357 GLU A N 1
ATOM 2843 C CA . GLU A 1 357 ? 10.758 -30.969 -0.433 1 98.12 357 GLU A CA 1
ATOM 2844 C C . GLU A 1 357 ? 12.07 -30.672 -1.155 1 98.12 357 GLU A C 1
ATOM 2846 O O . GLU A 1 357 ? 12.234 -29.609 -1.743 1 98.12 357 GLU A O 1
ATOM 2851 N N . HIS A 1 358 ? 13 -31.625 -1.044 1 97.38 358 HIS A N 1
ATOM 2852 C CA . HIS A 1 358 ? 14.336 -31.516 -1.62 1 97.38 358 HIS A CA 1
ATOM 2853 C C . HIS A 1 358 ? 15.094 -30.328 -1.025 1 97.38 358 HIS A C 1
ATOM 2855 O O . HIS A 1 358 ? 16.125 -29.906 -1.558 1 97.38 358 HIS A O 1
ATOM 2861 N N . GLY A 1 359 ? 14.531 -29.703 0.074 1 97.62 359 GLY A N 1
ATOM 2862 C CA . GLY A 1 359 ? 15.109 -28.516 0.669 1 97.62 359 GLY A CA 1
ATOM 2863 C C . GLY A 1 359 ? 14.773 -27.25 -0.095 1 97.62 359 GLY A C 1
ATOM 2864 O O . GLY A 1 359 ? 15.484 -26.25 0.017 1 97.62 359 GLY A O 1
ATOM 2865 N N . PHE A 1 360 ? 13.719 -27.328 -0.906 1 98.38 360 PHE A N 1
ATOM 2866 C CA . PHE A 1 360 ? 13.438 -26.219 -1.821 1 98.38 360 PHE A CA 1
ATOM 2867 C C . PHE A 1 360 ? 12.203 -25.453 -1.379 1 98.38 360 PHE A C 1
ATOM 2869 O O . PHE A 1 360 ? 11.398 -25.953 -0.589 1 98.38 360 PHE A O 1
ATOM 2876 N N . PHE A 1 361 ? 12.102 -24.203 -1.812 1 98.31 361 PHE A N 1
ATOM 2877 C CA . PHE A 1 361 ? 10.852 -23.469 -2.025 1 98.31 361 PHE A CA 1
ATOM 2878 C C . PHE A 1 361 ? 10.711 -23.047 -3.482 1 98.31 361 PHE A C 1
ATOM 2880 O O . PHE A 1 361 ? 11.555 -23.391 -4.316 1 98.31 361 PHE A O 1
ATOM 2887 N N . ASP A 1 362 ? 9.656 -22.359 -3.836 1 97.5 362 ASP A N 1
ATOM 2888 C CA . ASP A 1 362 ? 9.422 -21.875 -5.195 1 97.5 362 ASP A CA 1
ATOM 2889 C C . ASP A 1 362 ? 8.938 -23.016 -6.102 1 97.5 362 ASP A C 1
ATOM 2891 O O . ASP A 1 362 ? 8.211 -23.906 -5.656 1 97.5 362 ASP A O 1
ATOM 2895 N N . LYS A 1 363 ? 9.109 -22.891 -7.414 1 97.69 363 LYS A N 1
ATOM 2896 C CA . LYS A 1 363 ? 8.594 -23.781 -8.453 1 97.69 363 LYS A CA 1
ATOM 2897 C C . LYS A 1 363 ? 9.57 -23.891 -9.617 1 97.69 363 LYS A C 1
ATOM 2899 O O . LYS A 1 363 ? 10.781 -24.016 -9.406 1 97.69 363 LYS A O 1
ATOM 2904 N N . ARG A 1 364 ? 9.164 -24.031 -10.836 1 96.69 364 ARG A N 1
ATOM 2905 C CA . ARG A 1 364 ? 9.945 -23.859 -12.062 1 96.69 364 ARG A CA 1
ATOM 2906 C C . ARG A 1 364 ? 10.656 -25.156 -12.43 1 96.69 364 ARG A C 1
ATOM 2908 O O . ARG A 1 364 ? 11.555 -25.156 -13.281 1 96.69 364 ARG A O 1
ATOM 2915 N N . MET A 1 365 ? 10.391 -26.297 -11.789 1 97.5 365 MET A N 1
ATOM 2916 C CA . MET A 1 365 ? 10.938 -27.609 -12.125 1 97.5 365 MET A CA 1
ATOM 2917 C C . MET A 1 365 ? 9.82 -28.578 -12.469 1 97.5 365 MET A C 1
ATOM 2919 O O . MET A 1 365 ? 8.68 -28.422 -12.023 1 97.5 365 MET A O 1
ATOM 2923 N N . PHE A 1 366 ? 10.195 -29.625 -13.289 1 98 366 PHE A N 1
ATOM 2924 C CA . PHE A 1 366 ? 9.195 -30.641 -13.594 1 98 366 PHE A CA 1
ATOM 2925 C C . PHE A 1 366 ? 9.227 -31.75 -12.555 1 98 366 PHE A C 1
ATOM 2927 O O . PHE A 1 366 ? 9.336 -32.938 -12.898 1 98 366 PHE A O 1
ATOM 2934 N N . TYR A 1 367 ? 9.219 -31.406 -11.305 1 97.62 367 TYR A N 1
ATOM 2935 C CA . TYR A 1 367 ? 8.945 -32.281 -10.188 1 97.62 367 TYR A CA 1
ATOM 2936 C C . TYR A 1 367 ? 7.465 -32.281 -9.828 1 97.62 367 TYR A C 1
ATOM 2938 O O . TYR A 1 367 ? 6.762 -31.297 -10.109 1 97.62 367 TYR A O 1
ATOM 2946 N N . GLU A 1 368 ? 7.004 -33.375 -9.281 1 97.12 368 GLU A N 1
ATOM 2947 C CA . GLU A 1 368 ? 5.582 -33.531 -8.977 1 97.12 368 GLU A CA 1
ATOM 2948 C C . GLU A 1 368 ? 5.078 -32.344 -8.164 1 97.12 368 GLU A C 1
ATOM 2950 O O . GLU A 1 368 ? 4.016 -31.781 -8.453 1 97.12 368 GLU A O 1
ATOM 2955 N N . GLU A 1 369 ? 5.863 -31.859 -7.199 1 96.81 369 GLU A N 1
ATOM 2956 C CA . GLU A 1 369 ? 5.434 -30.797 -6.293 1 96.81 369 GLU A CA 1
ATOM 2957 C C . GLU A 1 369 ? 5.258 -29.484 -7.035 1 96.81 369 GLU A C 1
ATOM 2959 O O . GLU A 1 369 ? 4.312 -28.734 -6.77 1 96.81 369 GLU A O 1
ATOM 2964 N N . ALA A 1 370 ? 6.098 -29.172 -7.969 1 96.69 370 ALA A N 1
ATOM 2965 C CA . ALA A 1 370 ? 6.137 -27.859 -8.617 1 96.69 370 ALA A CA 1
ATOM 2966 C C . ALA A 1 370 ? 5.266 -27.844 -9.867 1 96.69 370 ALA A C 1
ATOM 2968 O O . ALA A 1 370 ? 4.734 -26.797 -10.25 1 96.69 370 ALA A O 1
ATOM 2969 N N . ALA A 1 371 ? 5.07 -29 -10.5 1 96.75 371 ALA A N 1
ATOM 2970 C CA . ALA A 1 371 ? 4.398 -29.016 -11.797 1 96.75 371 ALA A CA 1
ATOM 2971 C C . ALA A 1 371 ? 2.943 -29.453 -11.656 1 96.75 371 ALA A C 1
ATOM 2973 O O . ALA A 1 371 ? 2.109 -29.125 -12.508 1 96.75 371 ALA A O 1
ATOM 2974 N N . ARG A 1 372 ? 2.648 -30.25 -10.688 1 97.62 372 ARG A N 1
ATOM 2975 C CA . ARG A 1 372 ? 1.273 -30.703 -10.508 1 97.62 372 ARG A CA 1
ATOM 2976 C C . ARG A 1 372 ? 0.361 -29.547 -10.117 1 97.62 372 ARG A C 1
ATOM 2978 O O . ARG A 1 372 ? 0.729 -28.703 -9.281 1 97.62 372 ARG A O 1
ATOM 2985 N N . MET A 1 373 ? -0.736 -29.469 -10.719 1 98.62 373 MET A N 1
ATOM 2986 C CA . MET A 1 373 ? -1.768 -28.484 -10.422 1 98.62 373 MET A CA 1
ATOM 2987 C C . MET A 1 373 ? -2.914 -29.109 -9.633 1 98.62 373 MET A C 1
ATOM 2989 O O . MET A 1 373 ? -3.693 -29.891 -10.188 1 98.62 373 MET A O 1
ATOM 2993 N N . PRO A 1 374 ? -3.002 -28.812 -8.312 1 98.69 374 PRO A N 1
ATOM 2994 C CA . PRO A 1 374 ? -4.227 -29.281 -7.66 1 98.69 374 PRO A CA 1
ATOM 2995 C C . PRO A 1 374 ? -5.492 -28.734 -8.312 1 98.69 374 PRO A C 1
ATOM 2997 O O . PRO A 1 374 ? -5.52 -27.562 -8.711 1 98.69 374 PRO A O 1
ATOM 3000 N N . PHE A 1 375 ? -6.496 -29.578 -8.438 1 98.88 375 PHE A N 1
ATOM 3001 C CA . PHE A 1 375 ? -7.637 -29.234 -9.281 1 98.88 375 PHE A CA 1
ATOM 3002 C C . PHE A 1 375 ? -8.898 -29.938 -8.797 1 98.88 375 PHE A C 1
ATOM 3004 O O . PHE A 1 375 ? -8.898 -31.156 -8.602 1 98.88 375 PHE A O 1
ATOM 3011 N N . VAL A 1 376 ? -9.945 -29.172 -8.547 1 98.88 376 VAL A N 1
ATOM 3012 C CA . VAL A 1 376 ? -11.281 -29.719 -8.289 1 98.88 376 VAL A CA 1
ATOM 3013 C C . VAL A 1 376 ? -12.297 -29.031 -9.203 1 98.88 376 VAL A C 1
ATOM 3015 O O . VAL A 1 376 ? -12.195 -27.844 -9.477 1 98.88 376 VAL A O 1
ATOM 3018 N N . ILE A 1 377 ? -13.258 -29.781 -9.68 1 98.88 377 ILE A N 1
ATOM 3019 C CA . ILE A 1 377 ? -14.328 -29.25 -10.523 1 98.88 377 ILE A CA 1
ATOM 3020 C C . ILE A 1 377 ? -15.672 -29.828 -10.078 1 98.88 377 ILE A C 1
ATOM 3022 O O . ILE A 1 377 ? -15.773 -31.031 -9.805 1 98.88 377 ILE A O 1
ATOM 3026 N N . ARG A 1 378 ? -16.672 -28.969 -9.945 1 98.56 378 ARG A N 1
ATOM 3027 C CA . ARG A 1 378 ? -18.031 -29.344 -9.562 1 98.56 378 ARG A CA 1
ATOM 3028 C C . ARG A 1 378 ? -19.031 -28.859 -10.594 1 98.56 378 ARG A C 1
ATOM 3030 O O . ARG A 1 378 ? -19.047 -27.688 -10.953 1 98.56 378 ARG A O 1
ATOM 3037 N N . TYR A 1 379 ? -19.812 -29.703 -11.141 1 98 379 TYR A N 1
ATOM 3038 C CA . TYR A 1 379 ? -20.953 -29.438 -12.016 1 98 379 TYR A CA 1
ATOM 3039 C C . TYR A 1 379 ? -22.031 -30.5 -11.852 1 98 379 TYR A C 1
ATOM 3041 O O . TYR A 1 379 ? -22.047 -31.484 -12.594 1 98 379 TYR A O 1
ATOM 3049 N N . PRO A 1 380 ? -22.984 -30.297 -11.023 1 94.81 380 PRO A N 1
ATOM 3050 C CA . PRO A 1 380 ? -23.922 -31.328 -10.617 1 94.81 380 PRO A CA 1
ATOM 3051 C C . PRO A 1 380 ? -24.719 -31.906 -11.789 1 94.81 380 PRO A C 1
ATOM 3053 O O . PRO A 1 380 ? -25.109 -33.062 -11.766 1 94.81 380 PRO A O 1
ATOM 3056 N N . LYS A 1 381 ? -24.875 -31.219 -12.773 1 93.75 381 LYS A N 1
ATOM 3057 C CA . LYS A 1 381 ? -25.734 -31.656 -13.867 1 93.75 381 LYS A CA 1
ATOM 3058 C C . LYS A 1 381 ? -25.047 -32.719 -14.727 1 93.75 381 LYS A C 1
ATOM 3060 O O . LYS A 1 381 ? -25.719 -33.531 -15.359 1 93.75 381 LYS A O 1
ATOM 3065 N N . LYS A 1 382 ? -23.719 -32.656 -14.688 1 94.31 382 LYS A N 1
ATOM 3066 C CA . LYS A 1 382 ? -23.062 -33.531 -15.656 1 94.31 382 LYS A CA 1
ATOM 3067 C C . LYS A 1 382 ? -21.922 -34.312 -15.016 1 94.31 382 LYS A C 1
ATOM 3069 O O . LYS A 1 382 ? -21.5 -35.344 -15.539 1 94.31 382 LYS A O 1
ATOM 3074 N N . ILE A 1 383 ? -21.297 -33.844 -14 1 96.44 383 ILE A N 1
ATOM 3075 C CA . ILE A 1 383 ? -20.125 -34.438 -13.375 1 96.44 383 ILE A CA 1
ATOM 3076 C C . ILE A 1 383 ? -20.531 -35.156 -12.102 1 96.44 383 ILE A C 1
ATOM 3078 O O . ILE A 1 383 ? -21.203 -34.594 -11.242 1 96.44 383 ILE A O 1
ATOM 3082 N N . PRO A 1 384 ? -20.172 -36.469 -12.031 1 96.75 384 PRO A N 1
ATOM 3083 C CA . PRO A 1 384 ? -20.5 -37.188 -10.805 1 96.75 384 PRO A CA 1
ATOM 3084 C C . PRO A 1 384 ? -19.781 -36.625 -9.578 1 96.75 384 PRO A C 1
ATOM 3086 O O . PRO A 1 384 ? -18.672 -36.125 -9.68 1 96.75 384 PRO A O 1
ATOM 3089 N N . ALA A 1 385 ? -20.422 -36.781 -8.398 1 97.06 385 ALA A N 1
ATOM 3090 C CA . ALA A 1 385 ? -19.875 -36.25 -7.152 1 97.06 385 ALA A CA 1
ATOM 3091 C C . ALA A 1 385 ? -18.938 -37.25 -6.473 1 97.06 385 ALA A C 1
ATOM 3093 O O . ALA A 1 385 ? -19.125 -38.469 -6.605 1 97.06 385 ALA A O 1
ATOM 3094 N N . GLY A 1 386 ? -17.938 -36.688 -5.789 1 97.94 386 GLY A N 1
ATOM 3095 C CA . GLY A 1 386 ? -17.094 -37.469 -4.895 1 97.94 386 GLY A CA 1
ATOM 3096 C C . GLY A 1 386 ? -16.172 -38.406 -5.625 1 97.94 386 GLY A C 1
ATOM 3097 O O . GLY A 1 386 ? -15.914 -39.531 -5.148 1 97.94 386 GLY A O 1
ATOM 3098 N N . LYS A 1 387 ? -15.773 -38.062 -6.855 1 98.19 387 LYS A N 1
ATOM 3099 C CA . LYS A 1 387 ? -14.914 -38.938 -7.641 1 98.19 387 LYS A CA 1
ATOM 3100 C C . LYS A 1 387 ? -13.516 -38.344 -7.793 1 98.19 387 LYS A C 1
ATOM 3102 O O . LYS A 1 387 ? -13.297 -37.156 -7.504 1 98.19 387 LYS A O 1
ATOM 3107 N N . ARG A 1 388 ? -12.586 -39.219 -8.164 1 98.12 388 ARG A N 1
ATOM 3108 C CA . ARG A 1 388 ? -11.219 -38.812 -8.492 1 98.12 388 ARG A CA 1
ATOM 3109 C C . ARG A 1 388 ? -10.82 -39.312 -9.875 1 98.12 388 ARG A C 1
ATOM 3111 O O . ARG A 1 388 ? -11.164 -40.438 -10.258 1 98.12 388 ARG A O 1
ATOM 3118 N N . LEU A 1 389 ? -10.234 -38.5 -10.633 1 98.31 389 LEU A N 1
ATOM 3119 C CA . LEU A 1 389 ? -9.797 -38.812 -11.992 1 98.31 389 LEU A CA 1
ATOM 3120 C C . LEU A 1 389 ? -8.281 -38.938 -12.055 1 98.31 389 LEU A C 1
ATOM 3122 O O . LEU A 1 389 ? -7.551 -38.031 -11.68 1 98.31 389 LEU A O 1
ATOM 3126 N N . LYS A 1 390 ? -7.727 -40.031 -12.617 1 97.31 390 LYS A N 1
ATOM 3127 C CA . LYS A 1 390 ? -6.293 -40.312 -12.625 1 97.31 390 LYS A CA 1
ATOM 3128 C C . LYS A 1 390 ? -5.684 -40.031 -13.992 1 97.31 390 LYS A C 1
ATOM 3130 O O . LYS A 1 390 ? -4.461 -40.062 -14.148 1 97.31 390 LYS A O 1
ATOM 3135 N N . ASP A 1 391 ? -6.551 -39.781 -14.977 1 98.12 391 ASP A N 1
ATOM 3136 C CA . ASP A 1 391 ? -6.059 -39.531 -16.312 1 98.12 391 ASP A CA 1
ATOM 3137 C C . ASP A 1 391 ? -5.086 -38.344 -16.328 1 98.12 391 ASP A C 1
ATOM 3139 O O . ASP A 1 391 ? -5.211 -37.438 -15.5 1 98.12 391 ASP A O 1
ATOM 3143 N N . LEU A 1 392 ? -4.098 -38.375 -17.25 1 98.31 392 LEU A N 1
ATOM 3144 C CA . LEU A 1 392 ? -3.156 -37.25 -17.406 1 98.31 392 LEU A CA 1
ATOM 3145 C C . LEU A 1 392 ? -3.824 -36.062 -18.062 1 98.31 392 LEU A C 1
ATOM 3147 O O . LEU A 1 392 ? -4.23 -36.156 -19.234 1 98.31 392 LEU A O 1
ATOM 3151 N N . ILE A 1 393 ? -3.955 -35 -17.328 1 98.69 393 ILE A N 1
ATOM 3152 C CA . ILE A 1 393 ? -4.566 -33.75 -17.797 1 98.69 393 ILE A CA 1
ATOM 3153 C C . ILE A 1 393 ? -3.529 -32.625 -17.797 1 98.69 393 ILE A C 1
ATOM 3155 O O . ILE A 1 393 ? -2.695 -32.562 -16.891 1 98.69 393 ILE A O 1
ATOM 3159 N N . LEU A 1 394 ? -3.533 -31.812 -18.812 1 98.81 394 LEU A N 1
ATOM 3160 C CA . LEU A 1 394 ? -2.652 -30.656 -18.906 1 98.81 394 LEU A CA 1
ATOM 3161 C C . LEU A 1 394 ? -3.449 -29.359 -18.828 1 98.81 394 LEU A C 1
ATOM 3163 O O . LEU A 1 394 ? -4.645 -29.328 -19.141 1 98.81 394 LEU A O 1
ATOM 3167 N N . ASN A 1 395 ? -2.775 -28.266 -18.375 1 98.81 395 ASN A N 1
ATOM 3168 C CA . ASN A 1 395 ? -3.461 -26.984 -18.266 1 98.81 395 ASN A CA 1
ATOM 3169 C C . ASN A 1 395 ? -3.922 -26.469 -19.625 1 98.81 395 ASN A C 1
ATOM 3171 O O . ASN A 1 395 ? -4.852 -25.656 -19.703 1 98.81 395 ASN A O 1
ATOM 3175 N N . VAL A 1 396 ? -3.41 -26.953 -20.75 1 98.88 396 VAL A N 1
ATOM 3176 C CA . VAL A 1 396 ? -3.867 -26.562 -22.094 1 98.88 396 VAL A CA 1
ATOM 3177 C C . VAL A 1 396 ? -5.23 -27.188 -22.359 1 98.88 396 VAL A C 1
ATOM 3179 O O . VAL A 1 396 ? -5.914 -26.812 -23.312 1 98.88 396 VAL A O 1
ATOM 3182 N N . ASP A 1 397 ? -5.664 -28.156 -21.578 1 98.88 397 ASP A N 1
ATOM 3183 C CA . ASP A 1 397 ? -6.926 -28.859 -21.781 1 98.88 397 ASP A CA 1
ATOM 3184 C C . ASP A 1 397 ? -8.094 -28.078 -21.172 1 98.88 397 ASP A C 1
ATOM 3186 O O . ASP A 1 397 ? -9.258 -28.375 -21.453 1 98.88 397 ASP A O 1
ATOM 3190 N N . PHE A 1 398 ? -7.816 -27.078 -20.297 1 98.88 398 PHE A N 1
ATOM 3191 C CA . PHE A 1 398 ? -8.852 -26.422 -19.5 1 98.88 398 PHE A CA 1
ATOM 3192 C C . PHE A 1 398 ? -9.812 -25.656 -20.391 1 98.88 398 PHE A C 1
ATOM 3194 O O . PHE A 1 398 ? -11.031 -25.844 -20.328 1 98.88 398 PHE A O 1
ATOM 3201 N N . ALA A 1 399 ? -9.25 -24.812 -21.297 1 98.81 399 ALA A N 1
ATOM 3202 C CA . ALA A 1 399 ? -10.07 -23.922 -22.109 1 98.81 399 ALA A CA 1
ATOM 3203 C C . ALA A 1 399 ? -11 -24.703 -23.031 1 98.81 399 ALA A C 1
ATOM 3205 O O . ALA A 1 399 ? -12.211 -24.484 -23.047 1 98.81 399 ALA A O 1
ATOM 3206 N N . PRO A 1 400 ? -10.5 -25.719 -23.781 1 98.69 400 PRO A N 1
ATOM 3207 C CA . PRO A 1 400 ? -11.422 -26.469 -24.641 1 98.69 400 PRO A CA 1
ATOM 3208 C C . PRO A 1 400 ? -12.453 -27.25 -23.844 1 98.69 400 PRO A C 1
ATOM 3210 O O . PRO A 1 400 ? -13.578 -27.453 -24.312 1 98.69 400 PRO A O 1
ATOM 3213 N N . THR A 1 401 ? -12.141 -27.703 -22.641 1 98.75 401 THR A N 1
ATOM 3214 C CA . THR A 1 401 ? -13.086 -28.438 -21.812 1 98.75 401 THR A CA 1
ATOM 3215 C C . THR A 1 401 ? -14.227 -27.516 -21.359 1 98.75 401 THR A C 1
ATOM 3217 O O . THR A 1 401 ? -15.398 -27.875 -21.531 1 98.75 401 THR A O 1
ATOM 3220 N N . LEU A 1 402 ? -13.914 -26.344 -20.828 1 98.81 402 LEU A N 1
ATOM 3221 C CA . LEU A 1 402 ? -14.938 -25.406 -20.375 1 98.81 402 LEU A CA 1
ATOM 3222 C C . LEU A 1 402 ? -15.773 -24.891 -21.547 1 98.81 402 LEU A C 1
ATOM 3224 O O . LEU A 1 402 ? -16.984 -24.688 -21.406 1 98.81 402 LEU A O 1
ATOM 3228 N N . ALA A 1 403 ? -15.102 -24.672 -22.672 1 98.62 403 ALA A N 1
ATOM 3229 C CA . ALA A 1 403 ? -15.836 -24.266 -23.875 1 98.62 403 ALA A CA 1
ATOM 3230 C C . ALA A 1 403 ? -16.844 -25.344 -24.266 1 98.62 403 ALA A C 1
ATOM 3232 O O . ALA A 1 403 ? -18 -25.016 -24.609 1 98.62 403 ALA A O 1
ATOM 3233 N N . GLU A 1 404 ? -16.469 -26.578 -24.203 1 98.06 404 GLU A N 1
ATOM 3234 C CA . GLU A 1 404 ? -17.375 -27.672 -24.578 1 98.06 404 GLU A CA 1
ATOM 3235 C C . GLU A 1 404 ? -18.578 -27.703 -23.641 1 98.06 404 GLU A C 1
ATOM 3237 O O . GLU A 1 404 ? -19.719 -27.859 -24.078 1 98.06 404 GLU A O 1
ATOM 3242 N N . PHE A 1 405 ? -18.359 -27.578 -22.359 1 97.69 405 PHE A N 1
ATOM 3243 C CA . PHE A 1 405 ? -19.453 -27.531 -21.406 1 97.69 405 PHE A CA 1
ATOM 3244 C C . PHE A 1 405 ? -20.406 -26.375 -21.75 1 97.69 405 PHE A C 1
ATOM 3246 O O . PHE A 1 405 ? -21.609 -26.469 -21.516 1 97.69 405 PHE A O 1
ATOM 3253 N N . ALA A 1 406 ? -19.859 -25.312 -22.328 1 97.5 406 ALA A N 1
ATOM 3254 C CA . ALA A 1 406 ? -20.625 -24.125 -22.672 1 97.5 406 ALA A CA 1
ATOM 3255 C C . ALA A 1 406 ? -21.312 -24.281 -24.031 1 97.5 406 ALA A C 1
ATOM 3257 O O . ALA A 1 406 ? -22 -23.375 -24.5 1 97.5 406 ALA A O 1
ATOM 3258 N N . GLY A 1 407 ? -21.047 -25.375 -24.672 1 96.81 407 GLY A N 1
ATOM 3259 C CA . GLY A 1 407 ? -21.672 -25.641 -25.969 1 96.81 407 GLY A CA 1
ATOM 3260 C C . GLY A 1 407 ? -20.938 -24.984 -27.125 1 96.81 407 GLY A C 1
ATOM 3261 O O . GLY A 1 407 ? -21.531 -24.734 -28.172 1 96.81 407 GLY A O 1
ATOM 3262 N N . VAL A 1 408 ? -19.688 -24.672 -26.844 1 96.38 408 VAL A N 1
ATOM 3263 C CA . VAL A 1 408 ? -18.859 -24 -27.859 1 96.38 408 VAL A CA 1
ATOM 3264 C C . VAL A 1 408 ? -17.609 -24.828 -28.141 1 96.38 408 VAL A C 1
ATOM 3266 O O . VAL A 1 408 ? -17.141 -25.562 -27.266 1 96.38 408 VAL A O 1
ATOM 3269 N N . LYS A 1 409 ? -17.156 -24.844 -29.391 1 94.12 409 LYS A N 1
ATOM 3270 C CA . LYS A 1 409 ? -15.898 -25.5 -29.734 1 94.12 409 LYS A CA 1
ATOM 3271 C C . LYS A 1 409 ? -14.781 -24.484 -29.938 1 94.12 409 LYS A C 1
ATOM 3273 O O . LYS A 1 409 ? -14.961 -23.484 -30.625 1 94.12 409 LYS A O 1
ATOM 3278 N N . MET A 1 410 ? -13.68 -24.703 -29.266 1 95.5 410 MET A N 1
ATOM 3279 C CA . MET A 1 410 ? -12.5 -23.875 -29.516 1 95.5 410 MET A CA 1
ATOM 3280 C C . MET A 1 410 ? -11.641 -24.469 -30.625 1 95.5 410 MET A C 1
ATOM 3282 O O . MET A 1 410 ? -11.312 -25.641 -30.594 1 95.5 410 MET A O 1
ATOM 3286 N N . GLU A 1 411 ? -11.281 -23.625 -31.562 1 94.12 411 GLU A N 1
ATOM 3287 C CA . GLU A 1 411 ? -10.484 -24.062 -32.719 1 94.12 411 GLU A CA 1
ATOM 3288 C C . GLU A 1 411 ? -9.008 -23.734 -32.5 1 94.12 411 GLU A C 1
ATOM 3290 O O . GLU A 1 411 ? -8.664 -22.828 -31.766 1 94.12 411 GLU A O 1
ATOM 3295 N N . ASN A 1 412 ? -8.172 -24.516 -33.188 1 94.56 412 ASN A N 1
ATOM 3296 C CA . ASN A 1 412 ? -6.734 -24.266 -33.281 1 94.56 412 ASN A CA 1
ATOM 3297 C C . ASN A 1 412 ? -6.094 -24.266 -31.891 1 94.56 412 ASN A C 1
ATOM 3299 O O . ASN A 1 412 ? -5.336 -23.344 -31.562 1 94.56 412 ASN A O 1
ATOM 3303 N N . VAL A 1 413 ? -6.504 -25.125 -31.031 1 97.81 413 VAL A N 1
ATOM 3304 C CA . VAL A 1 413 ? -5.898 -25.297 -29.719 1 97.81 413 VAL A CA 1
ATOM 3305 C C . VAL A 1 413 ? -5.113 -26.609 -29.688 1 97.81 413 VAL A C 1
ATOM 3307 O O . VAL A 1 413 ? -5.352 -27.516 -30.5 1 97.81 413 VAL A O 1
ATOM 3310 N N . GLN A 1 414 ? -4.172 -26.688 -28.828 1 98.31 414 GLN A N 1
ATOM 3311 C CA . GLN A 1 414 ? -3.373 -27.891 -28.656 1 98.31 414 GLN A CA 1
ATOM 3312 C C . GLN A 1 414 ? -3.945 -28.781 -27.547 1 98.31 414 GLN A C 1
ATOM 3314 O O . GLN A 1 414 ? -3.688 -29.984 -27.516 1 98.31 414 GLN A O 1
ATOM 3319 N N . GLY A 1 415 ? -4.727 -28.203 -26.656 1 98.31 415 GLY A N 1
ATOM 3320 C CA . GLY A 1 415 ? -5.387 -28.953 -25.594 1 98.31 415 GLY A CA 1
ATOM 3321 C C . GLY A 1 415 ? -6.559 -29.781 -26.094 1 98.31 415 GLY A C 1
ATOM 3322 O O . GLY A 1 415 ? -7.09 -29.516 -27.188 1 98.31 415 GLY A O 1
ATOM 3323 N N . HIS A 1 416 ? -6.953 -30.75 -25.297 1 97.81 416 HIS A N 1
ATOM 3324 C CA . HIS A 1 416 ? -8.078 -31.625 -25.578 1 97.81 416 HIS A CA 1
ATOM 3325 C C . HIS A 1 416 ? -9.125 -31.578 -24.469 1 97.81 416 HIS A C 1
ATOM 3327 O O . HIS A 1 416 ? -8.781 -31.625 -23.297 1 97.81 416 HIS A O 1
ATOM 3333 N N . SER A 1 417 ? -10.375 -31.453 -24.922 1 98.44 417 SER A N 1
ATOM 3334 C CA . SER A 1 417 ? -11.438 -31.484 -23.922 1 98.44 417 SER A CA 1
ATOM 3335 C C . SER A 1 417 ? -11.461 -32.812 -23.188 1 98.44 417 SER A C 1
ATOM 3337 O O . SER A 1 417 ? -11.344 -33.875 -23.797 1 98.44 417 SER A O 1
ATOM 3339 N N . PHE A 1 418 ? -11.586 -32.75 -21.875 1 98.5 418 PHE A N 1
ATOM 3340 C CA . PHE A 1 418 ? -11.672 -33.969 -21.094 1 98.5 418 PHE A CA 1
ATOM 3341 C C . PHE A 1 418 ? -13.031 -34.094 -20.422 1 98.5 418 PHE A C 1
ATOM 3343 O O . PHE A 1 418 ? -13.133 -34.625 -19.312 1 98.5 418 PHE A O 1
ATOM 3350 N N . THR A 1 419 ? -14.086 -33.562 -21.031 1 97.94 419 THR A N 1
ATOM 3351 C CA . THR A 1 419 ? -15.445 -33.719 -20.531 1 97.94 419 THR A CA 1
ATOM 3352 C C . THR A 1 419 ? -15.812 -35.188 -20.406 1 97.94 419 THR A C 1
ATOM 3354 O O . THR A 1 419 ? -16.406 -35.594 -19.406 1 97.94 419 THR A O 1
ATOM 3357 N N . GLY A 1 420 ? -15.445 -35.969 -21.438 1 97.31 420 GLY A N 1
ATOM 3358 C CA . GLY A 1 420 ? -15.711 -37.406 -21.375 1 97.31 420 GLY A CA 1
ATOM 3359 C C . GLY A 1 420 ? -15.039 -38.062 -20.188 1 97.31 420 GLY A C 1
ATOM 3360 O O . GLY A 1 420 ? -15.641 -38.906 -19.531 1 97.31 420 GLY A O 1
ATOM 3361 N N . ASN A 1 421 ? -13.742 -37.719 -19.922 1 98.31 421 ASN A N 1
ATOM 3362 C CA . ASN A 1 421 ? -13.031 -38.25 -18.766 1 98.31 421 ASN A CA 1
ATOM 3363 C C . ASN A 1 421 ? -13.773 -37.969 -17.469 1 98.31 421 ASN A C 1
ATOM 3365 O O . ASN A 1 421 ? -13.898 -38.844 -16.609 1 98.31 421 ASN A O 1
ATOM 3369 N N . LEU A 1 422 ? -14.289 -36.75 -17.344 1 98.25 422 LEU A N 1
ATOM 3370 C CA . LEU A 1 422 ? -14.984 -36.312 -16.141 1 98.25 422 LEU A CA 1
ATOM 3371 C C . LEU A 1 422 ? -16.281 -37.094 -15.945 1 98.25 422 LEU A C 1
ATOM 3373 O O . LEU A 1 422 ? -16.703 -37.344 -14.812 1 98.25 422 LEU A O 1
ATOM 3377 N N . GLU A 1 423 ? -16.891 -37.469 -17.016 1 95.06 423 GLU A N 1
ATOM 3378 C CA . GLU A 1 423 ? -18.188 -38.156 -16.969 1 95.06 423 GLU A CA 1
ATOM 3379 C C . GLU A 1 423 ? -17.984 -39.656 -16.812 1 95.06 423 GLU A C 1
ATOM 3381 O O . GLU A 1 423 ? -18.953 -40.406 -16.812 1 95.06 423 GLU A O 1
ATOM 3386 N N . GLY A 1 424 ? -16.75 -40.094 -16.688 1 93 424 GLY A N 1
ATOM 3387 C CA . GLY A 1 424 ? -16.469 -41.5 -16.516 1 93 424 GLY A CA 1
ATOM 3388 C C . GLY A 1 424 ? -16.312 -42.25 -17.828 1 93 424 GLY A C 1
ATOM 3389 O O . GLY A 1 424 ? -16.344 -43.469 -17.859 1 93 424 GLY A O 1
ATOM 3390 N N . LYS A 1 425 ? -16.219 -41.5 -18.906 1 94.81 425 LYS A N 1
ATOM 3391 C CA . LYS A 1 425 ? -16.094 -42.062 -20.25 1 94.81 425 LYS A CA 1
ATOM 3392 C C . LYS A 1 425 ? -14.789 -41.656 -20.906 1 94.81 425 LYS A C 1
ATOM 3394 O O . LYS A 1 425 ? -14.789 -41.094 -22.016 1 94.81 425 LYS A O 1
ATOM 3399 N N . THR A 1 426 ? -13.695 -42.062 -20.297 1 95.88 426 THR A N 1
ATOM 3400 C CA . THR A 1 426 ? -12.391 -41.75 -20.859 1 95.88 426 THR A CA 1
ATOM 3401 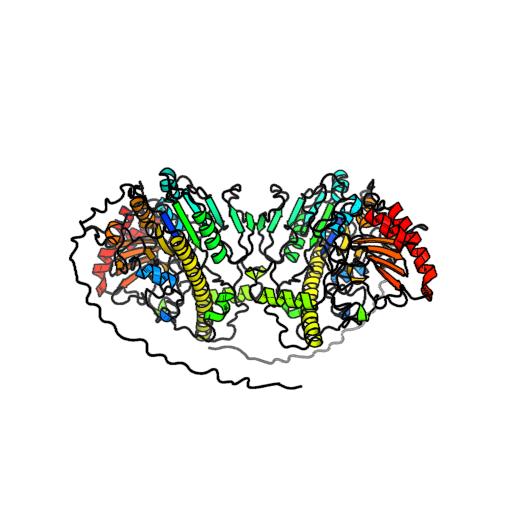C C . THR A 1 426 ? -12.203 -42.375 -22.234 1 95.88 426 THR A C 1
ATOM 3403 O O . THR A 1 426 ? -12.359 -43.594 -22.375 1 95.88 426 THR A O 1
ATOM 3406 N N . PRO A 1 427 ? -11.875 -41.594 -23.156 1 96.44 427 PRO A N 1
ATOM 3407 C CA . PRO A 1 427 ? -11.633 -42.188 -24.484 1 96.44 427 PRO A CA 1
ATOM 3408 C C . PRO A 1 427 ? -10.523 -43.219 -24.484 1 96.44 427 PRO A C 1
ATOM 3410 O O . PRO A 1 427 ? -9.531 -43.062 -23.781 1 96.44 427 PRO A O 1
ATOM 3413 N N . ALA A 1 428 ? -10.633 -44.125 -25.359 1 95.62 428 ALA A N 1
ATOM 3414 C CA . ALA A 1 428 ? -9.664 -45.219 -25.422 1 95.62 428 ALA A CA 1
ATOM 3415 C C . ALA A 1 428 ? -8.297 -44.719 -25.859 1 95.62 428 ALA A C 1
ATOM 3417 O O . ALA A 1 428 ? -7.266 -45.281 -25.469 1 95.62 428 ALA A O 1
ATOM 3418 N N . ASP A 1 429 ? -8.305 -43.688 -26.578 1 95.75 429 ASP A N 1
ATOM 3419 C CA . ASP A 1 429 ? -7.047 -43.156 -27.125 1 95.75 429 ASP A CA 1
ATOM 3420 C C . ASP A 1 429 ? -6.531 -42 -26.297 1 95.75 429 ASP A C 1
ATOM 3422 O O . ASP A 1 429 ? -5.723 -41.188 -26.766 1 95.75 429 ASP A O 1
ATOM 3426 N N . TRP A 1 430 ? -6.992 -41.812 -25.094 1 97.75 430 TRP A N 1
ATOM 3427 C CA . TRP A 1 430 ? -6.5 -40.75 -24.234 1 97.75 430 TRP A CA 1
ATOM 3428 C C . TRP A 1 430 ? -5 -40.875 -23.984 1 97.75 430 TRP A C 1
ATOM 3430 O O . TRP A 1 430 ? -4.5 -42 -23.797 1 97.75 430 TRP A O 1
ATOM 3440 N N . ARG A 1 431 ? -4.332 -39.844 -23.891 1 97.94 431 ARG A N 1
ATOM 3441 C CA . ARG A 1 431 ? -2.877 -39.812 -23.812 1 97.94 431 ARG A CA 1
ATOM 3442 C C . ARG A 1 431 ? -2.387 -40.562 -22.562 1 97.94 431 ARG A C 1
ATOM 3444 O O . ARG A 1 431 ? -3.01 -40.469 -21.5 1 97.94 431 ARG A O 1
ATOM 3451 N N . LYS A 1 432 ? -1.231 -41.188 -22.688 1 97.25 432 LYS A N 1
ATOM 3452 C CA . LYS A 1 432 ? -0.59 -41.875 -21.578 1 97.25 432 LYS A CA 1
ATOM 3453 C C . LYS A 1 432 ? 0.747 -41.25 -21.219 1 97.25 432 LYS A C 1
ATOM 3455 O O . LYS A 1 432 ? 1.396 -41.656 -20.25 1 97.25 432 LYS A O 1
ATOM 3460 N N . GLU A 1 433 ? 1.089 -40.281 -22.016 1 98.25 433 GLU A N 1
ATOM 3461 C CA . GLU A 1 433 ? 2.301 -39.5 -21.797 1 98.25 433 GLU A CA 1
ATOM 3462 C C . GLU A 1 433 ? 2.053 -38 -22.031 1 98.25 433 GLU A C 1
ATOM 3464 O O . GLU A 1 433 ? 1.193 -37.625 -22.828 1 98.25 433 GLU A O 1
ATOM 3469 N N . ILE A 1 434 ? 2.801 -37.188 -21.312 1 98.44 434 ILE A N 1
ATOM 3470 C CA . ILE A 1 434 ? 2.643 -35.75 -21.5 1 98.44 434 ILE A CA 1
ATOM 3471 C C . ILE A 1 434 ? 4.008 -35.094 -21.719 1 98.44 434 ILE A C 1
ATOM 3473 O O . ILE A 1 434 ? 5.031 -35.625 -21.297 1 98.44 434 ILE A O 1
ATOM 3477 N N . TYR A 1 435 ? 4.012 -33.938 -22.453 1 98.5 435 TYR A N 1
ATOM 3478 C CA . TYR A 1 435 ? 5.195 -33.125 -22.75 1 98.5 435 TYR A CA 1
ATOM 3479 C C . TYR A 1 435 ? 5.219 -31.859 -21.922 1 98.5 435 TYR A C 1
ATOM 3481 O O . TYR A 1 435 ? 4.184 -31.219 -21.719 1 98.5 435 TYR A O 1
ATOM 3489 N N . TYR A 1 436 ? 6.359 -31.547 -21.375 1 98.5 436 TYR A N 1
ATOM 3490 C CA . TYR A 1 436 ? 6.621 -30.375 -20.531 1 98.5 436 TYR A CA 1
ATOM 3491 C C . TYR A 1 436 ? 7.879 -29.656 -21 1 98.5 436 TYR A C 1
ATOM 3493 O O . TYR A 1 436 ? 8.852 -30.281 -21.406 1 98.5 436 TYR A O 1
ATOM 3501 N N . ARG A 1 437 ? 7.797 -28.25 -20.891 1 98.62 437 ARG A N 1
ATOM 3502 C CA . ARG A 1 437 ? 9.039 -27.531 -21.141 1 98.62 437 ARG A CA 1
ATOM 3503 C C . ARG A 1 437 ? 9.094 -26.25 -20.312 1 98.62 437 ARG A C 1
ATOM 3505 O O . ARG A 1 437 ? 8.133 -25.484 -20.281 1 98.62 437 ARG A O 1
ATOM 3512 N N . TYR A 1 438 ? 10.211 -26.047 -19.562 1 98.25 438 TYR A N 1
ATOM 3513 C CA . TYR A 1 438 ? 10.57 -24.812 -18.891 1 98.25 438 TYR A CA 1
ATOM 3514 C C . TYR A 1 438 ? 11.648 -24.062 -19.656 1 98.25 438 TYR A C 1
ATOM 3516 O O . TYR A 1 438 ? 12.703 -24.625 -19.969 1 98.25 438 TYR A O 1
ATOM 3524 N N . TRP A 1 439 ? 11.469 -22.75 -19.859 1 98 439 TRP A N 1
ATOM 3525 C CA . TRP A 1 439 ? 12.234 -22.031 -20.891 1 98 439 TRP A CA 1
ATOM 3526 C C . TRP A 1 439 ? 13.281 -21.125 -20.25 1 98 439 TRP A C 1
ATOM 3528 O O . TRP A 1 439 ? 14.32 -20.844 -20.859 1 98 439 TRP A O 1
ATOM 3538 N N . THR A 1 440 ? 13 -20.516 -19.109 1 97.62 440 THR A N 1
ATOM 3539 C CA . THR A 1 440 ? 13.938 -19.594 -18.453 1 97.62 440 THR A CA 1
ATOM 3540 C C . THR A 1 440 ? 15.188 -20.344 -18 1 97.62 440 THR A C 1
ATOM 3542 O O . THR A 1 440 ? 15.094 -21.344 -17.297 1 97.62 440 THR A O 1
ATOM 3545 N N . ASN A 1 441 ? 16.375 -19.797 -18.406 1 97.69 441 ASN A N 1
ATOM 3546 C CA . ASN A 1 441 ? 17.641 -20.469 -18.156 1 97.69 441 ASN A CA 1
ATOM 3547 C C . ASN A 1 441 ? 18.422 -19.797 -17.047 1 97.69 441 ASN A C 1
ATOM 3549 O O . ASN A 1 441 ? 18.938 -18.688 -17.219 1 97.69 441 ASN A O 1
ATOM 3553 N N . HIS A 1 442 ? 18.453 -20.484 -15.898 1 97.31 442 HIS A N 1
ATOM 3554 C CA . HIS A 1 442 ? 19.234 -20.031 -14.75 1 97.31 442 HIS A CA 1
ATOM 3555 C C . HIS A 1 442 ? 20.125 -21.156 -14.227 1 97.31 442 HIS A C 1
ATOM 3557 O O . HIS A 1 442 ? 19.766 -22.328 -14.305 1 97.31 442 HIS A O 1
ATOM 3563 N N . ALA A 1 443 ? 21.234 -20.859 -13.648 1 96.56 443 ALA A N 1
ATOM 3564 C CA . ALA A 1 443 ? 22.203 -21.844 -13.195 1 96.56 443 ALA A CA 1
ATOM 3565 C C . ALA A 1 443 ? 21.609 -22.766 -12.148 1 96.56 443 ALA A C 1
ATOM 3567 O O . ALA A 1 443 ? 21.906 -23.969 -12.117 1 96.56 443 ALA A O 1
ATOM 3568 N N . ILE A 1 444 ? 20.734 -22.281 -11.344 1 96.31 444 ILE A N 1
ATOM 3569 C CA . ILE A 1 444 ? 20.188 -23.078 -10.242 1 96.31 444 ILE A CA 1
ATOM 3570 C C . ILE A 1 444 ? 19.031 -23.938 -10.742 1 96.31 444 ILE A C 1
ATOM 3572 O O . ILE A 1 444 ? 18.594 -24.859 -10.055 1 96.31 444 ILE A O 1
ATOM 3576 N N . ARG A 1 445 ? 18.469 -23.609 -11.867 1 96.5 445 ARG A N 1
ATOM 3577 C CA . ARG A 1 445 ? 17.359 -24.312 -12.508 1 96.5 445 ARG A CA 1
ATOM 3578 C C . ARG A 1 445 ? 17.438 -24.172 -14.031 1 96.5 445 ARG A C 1
ATOM 3580 O O . ARG A 1 445 ? 16.672 -23.438 -14.633 1 96.5 445 ARG A O 1
ATOM 3587 N N . PRO A 1 446 ? 18.297 -24.906 -14.656 1 97.75 446 PRO A N 1
ATOM 3588 C CA . PRO A 1 446 ? 18.547 -24.75 -16.094 1 97.75 446 PRO A CA 1
ATOM 3589 C C . PRO A 1 446 ? 17.312 -25.047 -16.938 1 97.75 446 PRO A C 1
ATOM 3591 O O . PRO A 1 446 ? 16.516 -25.922 -16.594 1 97.75 446 PRO A O 1
ATOM 3594 N N . ALA A 1 447 ? 17.203 -24.359 -18.078 1 98.38 447 ALA A N 1
ATOM 3595 C CA . ALA A 1 447 ? 16.156 -24.641 -19.047 1 98.38 447 ALA A CA 1
ATOM 3596 C C . ALA A 1 447 ? 16.125 -26.109 -19.406 1 98.38 447 ALA A C 1
ATOM 3598 O O . ALA A 1 447 ? 17.188 -26.734 -19.562 1 98.38 447 ALA A O 1
ATOM 3599 N N . HIS A 1 448 ? 14.891 -26.719 -19.562 1 98.5 448 HIS A N 1
ATOM 3600 C CA . HIS A 1 448 ? 14.773 -28.156 -19.75 1 98.5 448 HIS A CA 1
ATOM 3601 C C . HIS A 1 448 ? 13.43 -28.516 -20.375 1 98.5 448 HIS A C 1
ATOM 3603 O O . HIS A 1 448 ? 12.5 -27.719 -20.375 1 98.5 448 HIS A O 1
ATOM 3609 N N . PHE A 1 449 ? 13.328 -29.609 -21 1 98.06 449 PHE A N 1
ATOM 3610 C CA . PHE A 1 449 ? 12.07 -30.234 -21.375 1 98.06 449 PHE A CA 1
ATOM 3611 C C . PHE A 1 449 ? 12.008 -31.672 -20.891 1 98.06 449 PHE A C 1
ATOM 3613 O O . PHE A 1 449 ? 13.031 -32.25 -20.484 1 98.06 449 PHE A O 1
ATOM 3620 N N . ALA A 1 450 ? 10.789 -32.219 -20.875 1 98.69 450 ALA A N 1
ATOM 3621 C CA . ALA A 1 450 ? 10.602 -33.5 -20.172 1 98.69 450 ALA A CA 1
ATOM 3622 C C . ALA A 1 450 ? 9.383 -34.25 -20.719 1 98.69 450 ALA A C 1
ATOM 3624 O O . ALA A 1 450 ? 8.547 -33.656 -21.406 1 98.69 450 ALA A O 1
ATOM 3625 N N . ILE A 1 451 ? 9.375 -35.531 -20.453 1 98.62 451 ILE A N 1
ATOM 3626 C CA . ILE A 1 451 ? 8.242 -36.406 -20.688 1 98.62 451 ILE A CA 1
ATOM 3627 C C . ILE A 1 451 ? 7.887 -37.156 -19.391 1 98.62 451 ILE A C 1
ATOM 3629 O O . ILE A 1 451 ? 8.773 -37.531 -18.609 1 98.62 451 ILE A O 1
ATOM 3633 N N . ARG A 1 452 ? 6.648 -37.25 -19.156 1 98.19 452 ARG A N 1
ATOM 3634 C CA . ARG A 1 452 ? 6.113 -38 -18.031 1 98.19 452 ARG A CA 1
ATOM 3635 C C . ARG A 1 452 ? 5.039 -39 -18.5 1 98.19 452 ARG A C 1
ATOM 3637 O O . ARG A 1 452 ? 4.102 -38.594 -19.188 1 98.19 452 ARG A O 1
ATOM 3644 N N . SER A 1 453 ? 5.168 -40.25 -18.141 1 97.5 453 SER A N 1
ATOM 3645 C CA . SER A 1 453 ? 4.141 -41.25 -18.328 1 97.5 453 SER A CA 1
ATOM 3646 C C . SER A 1 453 ? 3.396 -41.562 -17.031 1 97.5 453 SER A C 1
ATOM 3648 O O . SER A 1 453 ? 3.496 -40.781 -16.062 1 97.5 453 SER A O 1
ATOM 3650 N N . GLU A 1 454 ? 2.637 -42.5 -17.047 1 95.38 454 GLU A N 1
ATOM 3651 C CA . GLU A 1 454 ? 1.921 -42.906 -15.836 1 95.38 454 GLU A CA 1
ATOM 3652 C C . GLU A 1 454 ? 2.889 -43.281 -14.727 1 95.38 454 GLU A C 1
ATOM 3654 O O . GLU A 1 454 ? 2.645 -43.031 -13.547 1 95.38 454 GLU A O 1
ATOM 3659 N N . ARG A 1 455 ? 3.98 -43.875 -15.172 1 97.12 455 ARG A N 1
ATOM 3660 C CA . ARG A 1 455 ? 4.883 -44.406 -14.156 1 97.12 455 ARG A CA 1
ATOM 3661 C C . ARG A 1 455 ? 6.227 -43.688 -14.188 1 97.12 455 ARG A C 1
ATOM 3663 O O . ARG A 1 455 ? 6.879 -43.531 -13.156 1 97.12 455 ARG A O 1
ATOM 3670 N N . TYR A 1 456 ? 6.68 -43.25 -15.32 1 98.5 456 TYR A N 1
ATOM 3671 C CA . TYR A 1 456 ? 8.062 -42.812 -15.445 1 98.5 456 TYR A CA 1
ATOM 3672 C C . TYR A 1 456 ? 8.141 -41.344 -15.836 1 98.5 456 TYR A C 1
ATOM 3674 O O . TYR A 1 456 ? 7.211 -40.812 -16.453 1 98.5 456 TYR A O 1
ATOM 3682 N N . LYS A 1 457 ? 9.273 -40.719 -15.516 1 98.75 457 LYS A N 1
ATOM 3683 C CA . LYS A 1 457 ? 9.57 -39.344 -15.875 1 98.75 457 LYS A CA 1
ATOM 3684 C C . LYS A 1 457 ? 11.016 -39.188 -16.359 1 98.75 457 LYS A C 1
ATOM 3686 O O . LYS A 1 457 ? 11.93 -39.781 -15.773 1 98.75 457 LYS A O 1
ATOM 3691 N N . LEU A 1 458 ? 11.18 -38.594 -17.438 1 98.69 458 LEU A N 1
ATOM 3692 C CA . LEU A 1 458 ? 12.484 -38.312 -18.031 1 98.69 458 LEU A CA 1
ATOM 3693 C C . LEU A 1 458 ? 12.641 -36.812 -18.312 1 98.69 458 LEU A C 1
ATOM 3695 O O . LEU A 1 458 ? 11.789 -36.219 -18.969 1 98.69 458 LEU A O 1
ATOM 3699 N N . ILE A 1 459 ? 13.719 -36.156 -17.797 1 98.69 459 ILE A N 1
ATOM 3700 C CA . ILE A 1 459 ? 13.961 -34.719 -17.938 1 98.69 459 ILE A CA 1
ATOM 3701 C C . ILE A 1 459 ? 15.312 -34.5 -18.594 1 98.69 459 ILE A C 1
ATOM 3703 O O . ILE A 1 459 ? 16.312 -35.125 -18.219 1 98.69 459 ILE A O 1
ATOM 3707 N N . PHE A 1 460 ? 15.375 -33.594 -19.547 1 98.44 460 PHE A N 1
ATOM 3708 C CA . PHE A 1 460 ? 16.625 -33.219 -20.188 1 98.44 460 PHE A CA 1
ATOM 3709 C C . PHE A 1 460 ? 16.938 -31.75 -19.922 1 98.44 460 PHE A C 1
ATOM 3711 O O . PHE A 1 460 ? 16.219 -30.859 -20.391 1 98.44 460 PHE A O 1
ATOM 3718 N N . TYR A 1 461 ? 18.031 -31.516 -19.234 1 98.19 461 TYR A N 1
ATOM 3719 C CA . TYR A 1 461 ? 18.5 -30.156 -18.969 1 98.19 461 TYR A CA 1
ATOM 3720 C C . TYR A 1 461 ? 19.453 -29.703 -20.078 1 98.19 461 TYR A C 1
ATOM 3722 O O . TYR A 1 461 ? 20.656 -30 -20.031 1 98.19 461 TYR A O 1
ATOM 3730 N N . TYR A 1 462 ? 18.953 -28.938 -20.984 1 97.38 462 TYR A N 1
ATOM 3731 C CA . TYR A 1 462 ? 19.781 -28.5 -22.109 1 97.38 462 TYR A CA 1
ATOM 3732 C C . TYR A 1 462 ? 20.5 -27.203 -21.766 1 97.38 462 TYR A C 1
ATOM 3734 O O . TYR A 1 462 ? 21.531 -26.875 -22.375 1 97.38 462 TYR A O 1
ATOM 3742 N N . ALA A 1 463 ? 20 -26.328 -20.922 1 97.5 463 ALA A N 1
ATOM 3743 C CA . ALA A 1 463 ? 20.656 -25.172 -20.312 1 97.5 463 ALA A CA 1
ATOM 3744 C C . ALA A 1 463 ? 21.125 -24.188 -21.391 1 97.5 463 ALA A C 1
ATOM 3746 O O . ALA A 1 463 ? 22.281 -23.734 -21.375 1 97.5 463 ALA A O 1
ATOM 3747 N N . LYS A 1 464 ? 20.234 -23.891 -22.312 1 97.06 464 LYS A N 1
ATOM 3748 C CA . LYS A 1 464 ? 20.484 -22.859 -23.328 1 97.06 464 LYS A CA 1
ATOM 3749 C C . LYS A 1 464 ? 19.453 -21.75 -23.25 1 97.06 464 LYS A C 1
ATOM 3751 O O . LYS A 1 464 ? 18.266 -22 -23.016 1 97.06 464 LYS A O 1
ATOM 3756 N N . ASN A 1 465 ? 19.844 -20.562 -23.516 1 96.19 465 ASN A N 1
ATOM 3757 C CA . ASN A 1 465 ? 18.969 -19.391 -23.406 1 96.19 465 ASN A CA 1
ATOM 3758 C C . ASN A 1 465 ? 17.969 -19.328 -24.547 1 96.19 465 ASN A C 1
ATOM 3760 O O . ASN A 1 465 ? 16.828 -18.906 -24.359 1 96.19 465 ASN A O 1
ATOM 3764 N N . LEU A 1 466 ? 18.359 -19.703 -25.734 1 95.81 466 LEU A N 1
ATOM 3765 C CA . LEU A 1 466 ? 17.547 -19.781 -26.938 1 95.81 466 LEU A CA 1
ATOM 3766 C C . LEU A 1 466 ? 16.766 -18.484 -27.141 1 95.81 466 LEU A C 1
ATOM 3768 O O . LEU A 1 466 ? 15.555 -18.5 -27.359 1 95.81 466 LEU A O 1
ATOM 3772 N N . ASP A 1 467 ? 17.219 -17.312 -26.953 1 93.25 467 ASP A N 1
ATOM 3773 C CA . ASP A 1 467 ? 16.672 -15.984 -27.172 1 93.25 467 ASP A CA 1
ATOM 3774 C C . ASP A 1 467 ? 15.586 -15.656 -26.141 1 93.25 467 ASP A C 1
ATOM 3776 O O . ASP A 1 467 ? 14.789 -14.75 -26.359 1 93.25 467 ASP A O 1
ATOM 3780 N N . MET A 1 468 ? 15.445 -16.5 -25.125 1 95.5 468 MET A N 1
ATOM 3781 C CA . MET A 1 468 ? 14.43 -16.25 -24.094 1 95.5 468 MET A CA 1
ATOM 3782 C C . MET A 1 468 ? 14.812 -15.055 -23.234 1 95.5 468 MET A C 1
ATOM 3784 O O . MET A 1 468 ? 16 -14.797 -23.016 1 95.5 468 MET A O 1
ATOM 3788 N N . THR A 1 469 ? 13.766 -14.344 -22.75 1 91.25 469 THR A N 1
ATOM 3789 C CA . THR A 1 469 ? 13.961 -13.25 -21.812 1 91.25 469 THR A CA 1
ATOM 3790 C C . THR A 1 469 ? 14.234 -13.781 -20.406 1 91.25 469 THR A C 1
ATOM 3792 O O . THR A 1 469 ? 13.984 -14.961 -20.125 1 91.25 469 THR A O 1
ATOM 3795 N N . ASP A 1 470 ? 14.852 -12.953 -19.547 1 90.69 470 ASP A N 1
ATOM 3796 C CA . ASP A 1 470 ? 15.016 -13.234 -18.125 1 90.69 470 ASP A CA 1
ATOM 3797 C C . ASP A 1 470 ? 15.922 -14.445 -17.906 1 90.69 470 ASP A C 1
ATOM 3799 O O . ASP A 1 470 ? 15.672 -15.266 -17.016 1 90.69 470 ASP A O 1
ATOM 3803 N N . THR A 1 471 ? 16.875 -14.719 -18.828 1 95.38 471 THR A N 1
ATOM 3804 C CA . THR A 1 471 ? 17.812 -15.844 -18.734 1 95.38 471 THR A CA 1
ATOM 3805 C C . THR A 1 471 ? 19.219 -15.359 -18.422 1 95.38 471 THR A C 1
ATOM 3807 O O . THR A 1 471 ? 19.484 -14.156 -18.422 1 95.38 471 THR A O 1
ATOM 3810 N N . GLU A 1 472 ? 20.094 -16.312 -17.969 1 95.31 472 GLU A N 1
ATOM 3811 C CA . GLU A 1 472 ? 21.469 -15.953 -17.656 1 95.31 472 GLU A CA 1
ATOM 3812 C C . GLU A 1 472 ? 22.453 -16.922 -18.312 1 95.31 472 GLU A C 1
ATOM 3814 O O . GLU A 1 472 ? 22.094 -18.047 -18.641 1 95.31 472 GLU A O 1
ATOM 3819 N N . ASN A 1 473 ? 23.719 -16.406 -18.484 1 94.25 473 ASN A N 1
ATOM 3820 C CA . ASN A 1 473 ? 24.797 -17.25 -19.016 1 94.25 473 ASN A CA 1
ATOM 3821 C C . ASN A 1 473 ? 25.562 -17.953 -17.906 1 94.25 473 ASN A C 1
ATOM 3823 O O . ASN A 1 473 ? 25.891 -17.328 -16.875 1 94.25 473 ASN A O 1
ATOM 3827 N N . PHE A 1 474 ? 25.75 -19.172 -18.047 1 95.75 474 PHE A N 1
ATOM 3828 C CA . PHE A 1 474 ? 26.547 -19.969 -17.125 1 95.75 474 PHE A CA 1
ATOM 3829 C C . PHE A 1 474 ? 27.047 -21.25 -17.797 1 95.75 474 PHE A C 1
ATOM 3831 O O . PHE A 1 474 ? 26.562 -21.625 -18.859 1 95.75 474 PHE A O 1
ATOM 3838 N N . ASP A 1 475 ? 28.078 -21.828 -17.172 1 94.5 475 ASP A N 1
ATOM 3839 C CA . ASP A 1 475 ? 28.562 -23.109 -17.672 1 94.5 475 ASP A CA 1
ATOM 3840 C C . ASP A 1 475 ? 27.734 -24.266 -17.109 1 94.5 475 ASP A C 1
ATOM 3842 O O . ASP A 1 475 ? 27.438 -24.297 -15.914 1 94.5 475 ASP A O 1
ATOM 3846 N N . PHE A 1 476 ? 27.266 -25.125 -18.062 1 95.88 476 PHE A N 1
ATOM 3847 C CA . PHE A 1 476 ? 26.469 -26.297 -17.672 1 95.88 476 PHE A CA 1
ATOM 3848 C C . PHE A 1 476 ? 26.609 -27.406 -18.703 1 95.88 476 PHE A C 1
ATOM 3850 O O . PHE A 1 476 ? 26.531 -27.156 -19.906 1 95.88 476 PHE A O 1
ATOM 3857 N N . THR A 1 477 ? 26.953 -28.594 -18.281 1 95.25 477 THR A N 1
ATOM 3858 C CA . THR A 1 477 ? 26.906 -29.75 -19.156 1 95.25 477 THR A CA 1
ATOM 3859 C C . THR A 1 477 ? 25.5 -30.344 -19.219 1 95.25 477 THR A C 1
ATOM 3861 O O . THR A 1 477 ? 24.938 -30.75 -18.188 1 95.25 477 THR A O 1
ATOM 3864 N N . PRO A 1 478 ? 24.938 -30.406 -20.438 1 97.19 478 PRO A N 1
ATOM 3865 C CA . PRO A 1 478 ? 23.594 -30.984 -20.531 1 97.19 478 PRO A CA 1
ATOM 3866 C C . PRO A 1 478 ? 23.5 -32.344 -19.859 1 97.19 478 PRO A C 1
ATOM 3868 O O . PRO A 1 478 ? 24.453 -33.156 -19.922 1 97.19 478 PRO A O 1
ATOM 3871 N N . ALA A 1 479 ? 22.344 -32.625 -19.25 1 96.94 479 ALA A N 1
ATOM 3872 C CA . ALA A 1 479 ? 22.219 -33.844 -18.422 1 96.94 479 ALA A CA 1
ATOM 3873 C C . ALA A 1 479 ? 20.781 -34.344 -18.422 1 96.94 479 ALA A C 1
ATOM 3875 O O . ALA A 1 479 ? 19.859 -33.594 -18.75 1 96.94 479 ALA A O 1
ATOM 3876 N N . TRP A 1 480 ? 20.688 -35.688 -18.062 1 97.69 480 TRP A N 1
ATOM 3877 C CA . TRP A 1 480 ? 19.391 -36.344 -17.953 1 97.69 480 TRP A CA 1
ATOM 3878 C C . TRP A 1 480 ? 19.062 -36.719 -16.516 1 97.69 480 TRP A C 1
ATOM 3880 O O . TRP A 1 480 ? 19.953 -37.125 -15.766 1 97.69 480 TRP A O 1
ATOM 3890 N N . ASP A 1 481 ? 17.828 -36.5 -16.109 1 98.12 481 ASP A N 1
ATOM 3891 C CA . ASP A 1 481 ? 17.281 -37.156 -14.922 1 98.12 481 ASP A CA 1
ATOM 3892 C C . ASP A 1 481 ? 16.172 -38.125 -15.297 1 98.12 481 ASP A C 1
ATOM 3894 O O . ASP A 1 481 ? 15.383 -37.875 -16.203 1 98.12 481 ASP A O 1
ATOM 3898 N N . PHE A 1 482 ? 16.156 -39.281 -14.602 1 98.44 482 PHE A N 1
ATOM 3899 C CA . PHE A 1 482 ? 15.109 -40.281 -14.789 1 98.44 482 PHE A CA 1
ATOM 3900 C C . PHE A 1 482 ? 14.578 -40.781 -13.445 1 98.44 482 PHE A C 1
ATOM 3902 O O . PHE A 1 482 ? 15.359 -41.094 -12.531 1 98.44 482 PHE A O 1
ATOM 3909 N N . TYR A 1 483 ? 13.242 -40.875 -13.359 1 98.44 483 TYR A N 1
ATOM 3910 C CA . TYR A 1 483 ? 12.625 -41.312 -12.117 1 98.44 483 TYR A CA 1
ATOM 3911 C C . TYR A 1 483 ? 11.555 -42.344 -12.375 1 98.44 483 TYR A C 1
ATOM 3913 O O . TYR A 1 483 ? 10.789 -42.25 -13.336 1 98.44 483 TYR A O 1
ATOM 3921 N N . ASP A 1 484 ? 11.516 -43.406 -11.57 1 98.5 484 ASP A N 1
ATOM 3922 C CA . ASP A 1 484 ? 10.422 -44.375 -11.469 1 98.5 484 ASP A CA 1
ATOM 3923 C C . ASP A 1 484 ? 9.43 -43.969 -10.375 1 98.5 484 ASP A C 1
ATOM 3925 O O . ASP A 1 484 ? 9.633 -44.281 -9.203 1 98.5 484 ASP A O 1
ATOM 3929 N N . LEU A 1 485 ? 8.352 -43.406 -10.75 1 97.75 485 LEU A N 1
ATOM 3930 C CA . LEU A 1 485 ? 7.449 -42.75 -9.82 1 97.75 485 LEU A CA 1
ATOM 3931 C C . LEU A 1 485 ? 6.664 -43.781 -9 1 97.75 485 LEU A C 1
ATOM 3933 O O . LEU A 1 485 ? 6.062 -43.438 -7.984 1 97.75 485 LEU A O 1
ATOM 3937 N N . GLU A 1 486 ? 6.574 -44.938 -9.438 1 97.25 486 GLU A N 1
ATOM 3938 C CA . GLU A 1 486 ? 5.953 -46 -8.633 1 97.25 486 GLU A CA 1
ATOM 3939 C C . GLU A 1 486 ? 6.844 -46.375 -7.461 1 97.25 486 GLU A C 1
ATOM 3941 O O . GLU A 1 486 ? 6.363 -46.531 -6.336 1 97.25 486 GLU A O 1
ATOM 3946 N N . GLU A 1 487 ? 8.102 -46.5 -7.684 1 96.62 487 GLU A N 1
ATOM 3947 C CA . GLU A 1 487 ? 9.062 -46.906 -6.66 1 96.62 487 GLU A CA 1
ATOM 3948 C C . GLU A 1 487 ? 9.555 -45.688 -5.867 1 96.62 487 GLU A C 1
ATOM 3950 O O . GLU A 1 487 ? 10.008 -45.844 -4.73 1 96.62 487 GLU A O 1
ATOM 3955 N N . ASP A 1 488 ? 9.586 -44.625 -6.508 1 96.38 488 ASP A N 1
ATOM 3956 C CA . ASP A 1 488 ? 10.133 -43.406 -5.961 1 96.38 488 ASP A CA 1
ATOM 3957 C C . ASP A 1 488 ? 9.242 -42.188 -6.293 1 96.38 488 ASP A C 1
ATOM 3959 O O . ASP A 1 488 ? 9.648 -41.281 -7.016 1 96.38 488 ASP A O 1
ATOM 3963 N N . PRO A 1 489 ? 8.062 -42.188 -5.664 1 95.12 489 PRO A N 1
ATOM 3964 C CA . PRO A 1 489 ? 7.094 -41.156 -6.012 1 95.12 489 PRO A CA 1
ATOM 3965 C C . PRO A 1 489 ? 7.578 -39.75 -5.66 1 95.12 489 PRO A C 1
ATOM 3967 O O . PRO A 1 489 ? 7 -38.75 -6.117 1 95.12 489 PRO A O 1
ATOM 3970 N N . HIS A 1 490 ? 8.672 -39.594 -4.867 1 95.31 490 HIS A N 1
ATOM 3971 C CA . HIS A 1 490 ? 9.133 -38.281 -4.43 1 95.31 490 HIS A CA 1
ATOM 3972 C C . HIS A 1 490 ? 10.398 -37.844 -5.18 1 95.31 490 HIS A C 1
ATOM 3974 O O . HIS A 1 490 ? 11.016 -36.844 -4.852 1 95.31 490 HIS A O 1
ATOM 3980 N N . GLU A 1 491 ? 10.766 -38.656 -6.16 1 97 491 GLU A N 1
ATOM 3981 C CA . GLU A 1 491 ? 11.867 -38.344 -7.066 1 97 491 GLU A CA 1
ATOM 3982 C C . GLU A 1 491 ? 13.156 -38.094 -6.297 1 97 491 GLU A C 1
ATOM 3984 O O . GLU A 1 491 ? 13.836 -37.094 -6.531 1 97 491 GLU A O 1
ATOM 3989 N N . ASN A 1 492 ? 13.531 -39 -5.438 1 96 492 ASN A N 1
ATOM 3990 C CA . ASN A 1 492 ? 14.68 -38.875 -4.547 1 96 492 ASN A CA 1
ATOM 3991 C C . ASN A 1 492 ? 15.945 -39.469 -5.168 1 96 492 ASN A C 1
ATOM 3993 O O . ASN A 1 492 ? 17.047 -39.219 -4.695 1 96 492 ASN A O 1
ATOM 3997 N N . HIS A 1 493 ? 15.766 -40.25 -6.227 1 95.06 493 HIS A N 1
ATOM 3998 C CA . HIS A 1 493 ? 16.922 -40.938 -6.801 1 95.06 493 HIS A CA 1
ATOM 3999 C C . HIS A 1 493 ? 16.906 -40.844 -8.32 1 95.06 493 HIS A C 1
ATOM 4001 O O . HIS A 1 493 ? 16.047 -41.438 -8.977 1 95.06 493 HIS A O 1
ATOM 4007 N N . ASN A 1 494 ? 17.859 -40.219 -8.859 1 97.44 494 ASN A N 1
ATOM 4008 C CA . ASN A 1 494 ? 18.047 -40.219 -10.305 1 97.44 494 ASN A CA 1
ATOM 4009 C C . ASN A 1 494 ? 18.562 -41.562 -10.797 1 97.44 494 ASN A C 1
ATOM 4011 O O . ASN A 1 494 ? 19.719 -41.938 -10.539 1 97.44 494 ASN A O 1
ATOM 4015 N N . LEU A 1 495 ? 17.781 -42.219 -11.562 1 97.69 495 LEU A N 1
ATOM 4016 C CA . LEU A 1 495 ? 18.094 -43.594 -11.969 1 97.69 495 LEU A CA 1
ATOM 4017 C C . LEU A 1 495 ? 18.531 -43.625 -13.43 1 97.69 495 LEU A C 1
ATOM 4019 O O . LEU A 1 495 ? 18.516 -44.688 -14.055 1 97.69 495 LEU A O 1
ATOM 4023 N N . TYR A 1 496 ? 18.922 -42.594 -13.984 1 97.62 496 TYR A N 1
ATOM 4024 C CA . TYR A 1 496 ? 19.234 -42.5 -15.406 1 97.62 496 TYR A CA 1
ATOM 4025 C C . TYR A 1 496 ? 20.312 -43.5 -15.789 1 97.62 496 TYR A C 1
ATOM 4027 O O . TYR A 1 496 ? 20.281 -44.094 -16.891 1 97.62 496 TYR A O 1
ATOM 4035 N N . ASN A 1 497 ? 21.297 -43.719 -14.922 1 96.19 497 ASN A N 1
ATOM 4036 C CA . ASN A 1 497 ? 22.438 -44.562 -15.258 1 96.19 497 ASN A CA 1
ATOM 4037 C C . ASN A 1 497 ? 22.234 -46 -14.781 1 96.19 497 ASN A C 1
ATOM 4039 O O . ASN A 1 497 ? 23.141 -46.812 -14.883 1 96.19 497 ASN A O 1
ATOM 4043 N N . ASP A 1 498 ? 21.125 -46.344 -14.195 1 97 498 ASP A N 1
ATOM 4044 C CA . ASP A 1 498 ? 20.828 -47.688 -13.797 1 97 498 ASP A CA 1
ATOM 4045 C C . ASP A 1 498 ? 20.516 -48.562 -15.008 1 97 498 ASP A C 1
ATOM 4047 O O . ASP A 1 498 ? 19.516 -48.375 -15.695 1 97 498 ASP A O 1
ATOM 4051 N N . PRO A 1 499 ? 21.25 -49.562 -15.219 1 97.44 499 PRO A N 1
ATOM 4052 C CA . PRO A 1 499 ? 21.062 -50.406 -16.406 1 97.44 499 PRO A CA 1
ATOM 4053 C C . PRO A 1 499 ? 19.672 -51.062 -16.469 1 97.44 499 PRO A C 1
ATOM 4055 O O . PRO A 1 499 ? 19.172 -51.344 -17.562 1 97.44 499 PRO A O 1
ATOM 4058 N N . LYS A 1 500 ? 19.156 -51.188 -15.297 1 97.62 500 LYS A N 1
ATOM 4059 C CA . LYS A 1 500 ? 17.828 -51.781 -15.219 1 97.62 500 LYS A CA 1
ATOM 4060 C C . LYS A 1 500 ? 16.812 -50.969 -16.047 1 97.62 500 LYS A C 1
ATOM 4062 O O . LYS A 1 500 ? 15.875 -51.562 -16.594 1 97.62 500 LYS A O 1
ATOM 4067 N N . TYR A 1 501 ? 17.016 -49.75 -16.234 1 98.06 501 TYR A N 1
ATOM 4068 C CA . TYR A 1 501 ? 16 -48.875 -16.844 1 98.06 501 TYR A CA 1
ATOM 4069 C C . TYR A 1 501 ? 16.438 -48.438 -18.25 1 98.06 501 TYR A C 1
ATOM 4071 O O . TYR A 1 501 ? 15.734 -47.656 -18.906 1 98.06 501 TYR A O 1
ATOM 4079 N N . ALA A 1 502 ? 17.531 -48.938 -18.734 1 97.44 502 ALA A N 1
ATOM 4080 C CA . ALA A 1 502 ? 18.078 -48.531 -20.016 1 97.44 502 ALA A CA 1
ATOM 4081 C C . ALA A 1 502 ? 17.047 -48.688 -21.141 1 97.44 502 ALA A C 1
ATOM 4083 O O . ALA A 1 502 ? 16.875 -47.812 -21.969 1 97.44 502 ALA A O 1
ATOM 4084 N N . PRO A 1 503 ? 16.328 -49.812 -21.203 1 97.62 503 PRO A N 1
ATOM 4085 C CA . PRO A 1 503 ? 15.367 -49.969 -22.297 1 97.62 503 PRO A CA 1
ATOM 4086 C C . PRO A 1 503 ? 14.219 -48.969 -22.219 1 97.62 503 PRO A C 1
ATOM 4088 O O . PRO A 1 503 ? 13.828 -48.406 -23.234 1 97.62 503 PRO A O 1
ATOM 4091 N N . ILE A 1 504 ? 13.648 -48.75 -21.016 1 97.94 504 ILE A N 1
ATOM 4092 C CA . ILE A 1 504 ? 12.531 -47.844 -20.859 1 97.94 504 ILE A CA 1
ATOM 4093 C C . ILE A 1 504 ? 13 -46.406 -21.156 1 97.94 504 ILE A C 1
ATOM 4095 O O . ILE A 1 504 ? 12.258 -45.625 -21.734 1 97.94 504 ILE A O 1
ATOM 4099 N N . ILE A 1 505 ? 14.211 -46.062 -20.828 1 98.31 505 ILE A N 1
ATOM 4100 C CA . ILE A 1 505 ? 14.766 -44.719 -21.094 1 98.31 505 ILE A CA 1
ATOM 4101 C C . ILE A 1 505 ? 14.898 -44.5 -22.609 1 98.31 505 ILE A C 1
ATOM 4103 O O . ILE A 1 505 ? 14.539 -43.438 -23.125 1 98.31 505 ILE A O 1
ATOM 4107 N N . ARG A 1 506 ? 15.406 -45.5 -23.281 1 97.5 506 ARG A N 1
ATOM 4108 C CA . ARG A 1 506 ? 15.516 -45.406 -24.734 1 97.5 506 ARG A CA 1
ATOM 4109 C C . ARG A 1 506 ? 14.148 -45.188 -25.375 1 97.5 506 ARG A C 1
ATOM 4111 O O . ARG A 1 506 ? 14.016 -44.375 -26.281 1 97.5 506 ARG A O 1
ATOM 4118 N N . GLN A 1 507 ? 13.203 -45.938 -24.922 1 97.94 507 GLN A N 1
ATOM 4119 C CA . GLN A 1 507 ? 11.852 -45.781 -25.453 1 97.94 507 GLN A CA 1
ATOM 4120 C C . GLN A 1 507 ? 11.305 -44.406 -25.125 1 97.94 507 GLN A C 1
ATOM 4122 O O . GLN A 1 507 ? 10.68 -43.75 -25.984 1 97.94 507 GLN A O 1
ATOM 4127 N N . MET A 1 508 ? 11.5 -43.875 -23.984 1 98.31 508 MET A N 1
ATOM 4128 C CA . MET A 1 508 ? 10.977 -42.594 -23.562 1 98.31 508 MET A CA 1
ATOM 4129 C C . MET A 1 508 ? 11.648 -41.469 -24.344 1 98.31 508 MET A C 1
ATOM 4131 O O . MET A 1 508 ? 11.016 -40.438 -24.641 1 98.31 508 MET A O 1
ATOM 4135 N N . LYS A 1 509 ? 12.938 -41.625 -24.656 1 98.06 509 LYS A N 1
ATOM 4136 C CA . LYS A 1 509 ? 13.594 -40.625 -25.5 1 98.06 509 LYS A CA 1
ATOM 4137 C C . LYS A 1 509 ? 12.922 -40.531 -26.859 1 98.06 509 LYS A C 1
ATOM 4139 O O . LYS A 1 509 ? 12.719 -39.438 -27.391 1 98.06 509 LYS A O 1
ATOM 4144 N N . LYS A 1 510 ? 12.586 -41.688 -27.406 1 97.31 510 LYS A N 1
ATOM 4145 C CA . LYS A 1 510 ? 11.867 -41.688 -28.672 1 97.31 510 LYS A CA 1
ATOM 4146 C C . LYS A 1 510 ? 10.492 -41.062 -28.547 1 97.31 510 LYS A C 1
ATOM 4148 O O . LYS A 1 510 ? 10.086 -40.25 -29.391 1 97.31 510 LYS A O 1
ATOM 4153 N N . ASP A 1 511 ? 9.789 -41.469 -27.516 1 98.12 511 ASP A N 1
ATOM 4154 C CA . ASP A 1 511 ? 8.461 -40.906 -27.266 1 98.12 511 ASP A CA 1
ATOM 4155 C C . ASP A 1 511 ? 8.531 -39.375 -27.078 1 98.12 511 ASP A C 1
ATOM 4157 O O . ASP A 1 511 ? 7.645 -38.656 -27.531 1 98.12 511 ASP A O 1
ATOM 4161 N N . LEU A 1 512 ? 9.555 -38.938 -26.406 1 98.12 512 LEU A N 1
ATOM 4162 C CA . LEU A 1 512 ? 9.75 -37.531 -26.172 1 98.12 512 LEU A CA 1
ATOM 4163 C C . LEU A 1 512 ? 9.906 -36.781 -27.484 1 98.12 512 LEU A C 1
ATOM 4165 O O . LEU A 1 512 ? 9.281 -35.719 -27.688 1 98.12 512 LEU A O 1
ATOM 4169 N N . LEU A 1 513 ? 10.719 -37.25 -28.344 1 96.62 513 LEU A N 1
ATOM 4170 C CA . LEU A 1 513 ? 10.898 -36.625 -29.656 1 96.62 513 LEU A CA 1
ATOM 4171 C C . LEU A 1 513 ? 9.586 -36.625 -30.438 1 96.62 513 LEU A C 1
ATOM 4173 O O . LEU A 1 513 ? 9.273 -35.625 -31.109 1 96.62 513 LEU A O 1
ATOM 4177 N N . ASN A 1 514 ? 8.828 -37.688 -30.344 1 97.25 514 ASN A N 1
ATOM 4178 C CA . ASN A 1 514 ? 7.535 -37.75 -31.031 1 97.25 514 ASN A CA 1
ATOM 4179 C C . ASN A 1 514 ? 6.562 -36.719 -30.469 1 97.25 514 ASN A C 1
ATOM 4181 O O . ASN A 1 514 ? 5.836 -36.062 -31.219 1 97.25 514 ASN A O 1
ATOM 4185 N N . LEU A 1 515 ? 6.508 -36.594 -29.156 1 98.12 515 LEU A N 1
ATOM 4186 C CA . LEU A 1 515 ? 5.629 -35.625 -28.516 1 98.12 515 LEU A CA 1
ATOM 4187 C C . LEU A 1 515 ? 6.023 -34.188 -28.922 1 98.12 515 LEU A C 1
ATOM 4189 O O . LEU A 1 515 ? 5.156 -33.344 -29.172 1 98.12 515 LEU A O 1
ATOM 4193 N N . ARG A 1 516 ? 7.324 -33.906 -28.922 1 97.75 516 ARG A N 1
ATOM 4194 C CA . ARG A 1 516 ? 7.809 -32.594 -29.344 1 97.75 516 ARG A CA 1
ATOM 4195 C C . ARG A 1 516 ? 7.355 -32.281 -30.766 1 97.75 516 ARG A C 1
ATOM 4197 O O . ARG A 1 516 ? 6.938 -31.156 -31.047 1 97.75 516 ARG A O 1
ATOM 4204 N N . LYS A 1 517 ? 7.422 -33.281 -31.641 1 97.06 517 LYS A N 1
ATOM 4205 C CA . LYS A 1 517 ? 6.957 -33.094 -33 1 97.06 517 LYS A CA 1
ATOM 4206 C C . LYS A 1 517 ? 5.449 -32.844 -33.062 1 97.06 517 LYS A C 1
ATOM 4208 O O . LYS A 1 517 ? 4.977 -32 -33.781 1 97.06 517 LYS A O 1
ATOM 4213 N N . GLU A 1 518 ? 4.746 -33.594 -32.312 1 97.19 518 GLU A N 1
ATOM 4214 C CA . GLU A 1 518 ? 3.289 -33.5 -32.281 1 97.19 518 GLU A CA 1
ATOM 4215 C C . GLU A 1 518 ? 2.842 -32.094 -31.859 1 97.19 518 GLU A C 1
ATOM 4217 O O . GLU A 1 518 ? 1.893 -31.547 -32.438 1 97.19 518 GLU A O 1
ATOM 4222 N N . VAL A 1 519 ? 3.527 -31.5 -30.875 1 97.69 519 VAL A N 1
ATOM 4223 C CA . VAL A 1 519 ? 3.088 -30.203 -30.375 1 97.69 519 VAL A CA 1
ATOM 4224 C C . VAL A 1 519 ? 3.787 -29.078 -31.141 1 97.69 519 VAL A C 1
ATOM 4226 O O . VAL A 1 519 ? 3.523 -27.906 -30.906 1 97.69 519 VAL A O 1
ATOM 4229 N N . GLY A 1 520 ? 4.707 -29.422 -31.984 1 97.06 520 GLY A N 1
ATOM 4230 C CA . GLY A 1 520 ? 5.355 -28.453 -32.844 1 97.06 520 GLY A CA 1
ATOM 4231 C C . GLY A 1 520 ? 6.531 -27.75 -32.219 1 97.06 520 GLY A C 1
ATOM 4232 O O . GLY A 1 520 ? 6.883 -26.625 -32.594 1 97.06 520 GLY A O 1
ATOM 4233 N N . ASP A 1 521 ? 7.168 -28.297 -31.141 1 97.56 521 ASP A N 1
ATOM 4234 C CA . ASP A 1 521 ? 8.32 -27.734 -30.453 1 97.56 521 ASP A CA 1
ATOM 4235 C C . ASP A 1 521 ? 9.609 -28.438 -30.859 1 97.56 521 ASP A C 1
ATOM 4237 O O . ASP A 1 521 ? 10.273 -29.047 -30.016 1 97.56 521 ASP A O 1
ATOM 4241 N N . THR A 1 522 ? 10.117 -28.219 -32.031 1 94.31 522 THR A N 1
ATOM 4242 C CA . THR A 1 522 ? 11.18 -29.047 -32.594 1 94.31 522 THR A CA 1
ATOM 4243 C C . THR A 1 522 ? 12.523 -28.344 -32.5 1 94.31 522 THR A C 1
ATOM 4245 O O . THR A 1 522 ? 13.57 -28.953 -32.75 1 94.31 522 THR A O 1
ATOM 4248 N N . ASP A 1 523 ? 12.516 -27.078 -32.156 1 95.88 523 ASP A N 1
ATOM 4249 C CA . ASP A 1 523 ? 13.719 -26.266 -32.031 1 95.88 523 ASP A CA 1
ATOM 4250 C C . ASP A 1 523 ? 14.469 -26.188 -33.375 1 95.88 523 ASP A C 1
ATOM 4252 O O . ASP A 1 523 ? 15.703 -26.094 -33.375 1 95.88 523 ASP A O 1
ATOM 4256 N N . GLU A 1 524 ? 13.844 -26.25 -34.406 1 93.44 524 GLU A N 1
ATOM 4257 C CA . GLU A 1 524 ? 14.477 -26.25 -35.75 1 93.44 524 GLU A CA 1
ATOM 4258 C C . GLU A 1 524 ? 15.266 -24.969 -35.969 1 93.44 524 GLU A C 1
ATOM 4260 O O . GLU A 1 524 ? 16.297 -24.984 -36.656 1 93.44 524 GLU A O 1
ATOM 4265 N N . LYS A 1 525 ? 14.836 -23.938 -35.406 1 93.56 525 LYS A N 1
ATOM 4266 C CA . LYS A 1 525 ? 15.469 -22.641 -35.656 1 93.56 525 LYS A CA 1
ATOM 4267 C C . LYS A 1 525 ? 16.75 -22.5 -34.844 1 93.56 525 LYS A C 1
ATOM 4269 O O . LYS A 1 525 ? 17.516 -21.547 -35.031 1 93.56 525 LYS A O 1
ATOM 4274 N N . TYR A 1 526 ? 17 -23.453 -33.969 1 96.25 526 TYR A N 1
ATOM 4275 C CA . TYR A 1 526 ? 18.172 -23.391 -33.125 1 96.25 526 TYR A CA 1
ATOM 4276 C C . TYR A 1 526 ? 19.156 -24.516 -33.438 1 96.25 526 TYR A C 1
ATOM 4278 O O . TYR A 1 526 ? 19.078 -25.609 -32.875 1 96.25 526 TYR A O 1
ATOM 4286 N N . PRO A 1 527 ? 20.219 -24.234 -34.188 1 95.06 527 PRO A N 1
ATOM 4287 C CA . PRO A 1 527 ? 21.188 -25.266 -34.531 1 95.06 527 PRO A CA 1
ATOM 4288 C C . PRO A 1 527 ? 21.859 -25.906 -33.344 1 95.06 527 PRO A C 1
ATOM 4290 O O . PRO A 1 527 ? 22.156 -27.094 -33.344 1 95.06 527 PRO A O 1
ATOM 4293 N N . GLU A 1 528 ? 22.109 -25.156 -32.375 1 94.25 528 GLU A N 1
ATOM 4294 C CA . GLU A 1 528 ? 22.766 -25.703 -31.172 1 94.25 528 GLU A CA 1
ATOM 4295 C C . GLU A 1 528 ? 21.891 -26.766 -30.516 1 94.25 528 GLU A C 1
ATOM 4297 O O . GLU A 1 528 ? 22.422 -27.734 -29.953 1 94.25 528 GLU A O 1
ATOM 4302 N N . MET A 1 529 ? 20.609 -26.594 -30.594 1 95.94 529 MET A N 1
ATOM 4303 C CA . MET A 1 529 ? 19.719 -27.609 -30.031 1 95.94 529 MET A CA 1
ATOM 4304 C C . MET A 1 529 ? 19.719 -28.875 -30.891 1 95.94 529 MET A C 1
ATOM 4306 O O . MET A 1 529 ? 19.609 -29.969 -30.359 1 95.94 529 MET A O 1
ATOM 4310 N N . GLN A 1 530 ? 19.859 -28.688 -32.188 1 94.19 530 GLN A N 1
ATOM 4311 C CA . GLN A 1 530 ? 19.953 -29.844 -33.062 1 94.19 530 GLN A CA 1
ATOM 4312 C C . GLN A 1 530 ? 21.188 -30.672 -32.75 1 94.19 530 GLN A C 1
ATOM 4314 O O . GLN A 1 530 ? 21.125 -31.906 -32.75 1 94.19 530 GLN A O 1
ATOM 4319 N N . GLU A 1 531 ? 22.25 -30.016 -32.5 1 94.75 531 GLU A N 1
ATOM 4320 C CA . GLU A 1 531 ? 23.5 -30.703 -32.156 1 94.75 531 GLU A CA 1
ATOM 4321 C C . GLU A 1 531 ? 23.344 -31.453 -30.828 1 94.75 531 GLU A C 1
ATOM 4323 O O . GLU A 1 531 ? 23.812 -32.594 -30.703 1 94.75 531 GLU A O 1
ATOM 4328 N N . LEU A 1 532 ? 22.719 -30.844 -29.891 1 94.88 532 LEU A N 1
ATOM 4329 C CA . LEU A 1 532 ? 22.5 -31.484 -28.594 1 94.88 532 LEU A CA 1
ATOM 4330 C C . LEU A 1 532 ? 21.641 -32.719 -28.734 1 94.88 532 LEU A C 1
ATOM 4332 O O . LEU A 1 532 ? 21.906 -33.75 -28.109 1 94.88 532 LEU A O 1
ATOM 4336 N N . LEU A 1 533 ? 20.578 -32.594 -29.484 1 92.44 533 LEU A N 1
ATOM 4337 C CA . LEU A 1 533 ? 19.672 -33.719 -29.672 1 92.44 533 LEU A CA 1
ATOM 4338 C C . LEU A 1 533 ? 20.375 -34.875 -30.344 1 92.44 533 LEU A C 1
ATOM 4340 O O . LEU A 1 533 ? 20.141 -36.031 -30 1 92.44 533 LEU A O 1
ATOM 4344 N N . GLU A 1 534 ? 21.219 -34.594 -31.25 1 90.81 534 GLU A N 1
ATOM 4345 C CA . GLU A 1 534 ? 22 -35.625 -31.922 1 90.81 534 GLU A CA 1
ATOM 4346 C C . GLU A 1 534 ? 22.953 -36.312 -30.953 1 90.81 534 GLU A C 1
ATOM 4348 O O . GLU A 1 534 ? 23.125 -37.531 -31 1 90.81 534 GLU A O 1
ATOM 4353 N N . LYS A 1 535 ? 23.469 -35.562 -30.156 1 93.5 535 LYS A N 1
ATOM 4354 C CA . LYS A 1 535 ? 24.5 -36.062 -29.25 1 93.5 535 LYS A CA 1
ATOM 4355 C C . LYS A 1 535 ? 23.875 -36.844 -28.078 1 93.5 535 LYS A C 1
ATOM 4357 O O . LYS A 1 535 ? 24.406 -37.844 -27.641 1 93.5 535 LYS A O 1
ATOM 4362 N N . TYR A 1 536 ? 22.781 -36.406 -27.578 1 93.5 536 TYR A N 1
ATOM 4363 C CA . TYR A 1 536 ? 22.297 -36.906 -26.312 1 93.5 536 TYR A CA 1
ATOM 4364 C C . TYR A 1 536 ? 21.094 -37.812 -26.516 1 93.5 536 TYR A C 1
ATOM 4366 O O . TYR A 1 536 ? 20.656 -38.5 -25.578 1 93.5 536 TYR A O 1
ATOM 4374 N N . TYR A 1 537 ? 20.484 -37.875 -27.641 1 86.75 537 TYR A N 1
ATOM 4375 C CA . TYR A 1 537 ? 19.297 -38.719 -27.828 1 86.75 537 TYR A CA 1
ATOM 4376 C C . TYR A 1 537 ? 19.625 -40 -28.578 1 86.75 537 TYR A C 1
ATOM 4378 O O . TYR A 1 537 ? 18.75 -40.812 -28.844 1 86.75 537 TYR A O 1
ATOM 4386 N N . LYS A 1 538 ? 20.859 -40.25 -28.891 1 72.25 538 LYS A N 1
ATOM 4387 C CA . LYS A 1 538 ? 21.266 -41.531 -29.469 1 72.25 538 LYS A CA 1
ATOM 4388 C C . LYS A 1 538 ? 21.422 -42.594 -28.391 1 72.25 538 LYS A C 1
ATOM 4390 O O . LYS A 1 538 ? 21.75 -42.281 -27.25 1 72.25 538 LYS A O 1
ATOM 4395 N N . MET B 1 1 ? 38.344 -26.953 16.5 1 17.48 1 MET B N 1
ATOM 4396 C CA . MET B 1 1 ? 39.156 -26.781 17.703 1 17.48 1 MET B CA 1
ATOM 4397 C C . MET B 1 1 ? 40.188 -25.703 17.5 1 17.48 1 MET B C 1
ATOM 4399 O O . MET B 1 1 ? 40.594 -25.422 16.359 1 17.48 1 MET B O 1
ATOM 4403 N N . LYS B 1 2 ? 41.188 -25.25 18.453 1 15.26 2 LYS B N 1
ATOM 4404 C CA . LYS B 1 2 ? 41.469 -23.828 18.641 1 15.26 2 LYS B CA 1
ATOM 4405 C C . LYS B 1 2 ? 42.031 -23.219 17.359 1 15.26 2 LYS B C 1
ATOM 4407 O O . LYS B 1 2 ? 42.531 -23.922 16.484 1 15.26 2 LYS B O 1
ATOM 4412 N N . LYS B 1 3 ? 42.844 -22.031 17.562 1 17.56 3 LYS B N 1
ATOM 4413 C CA . LYS B 1 3 ? 42.719 -20.781 18.312 1 17.56 3 LYS B CA 1
ATOM 4414 C C . LYS B 1 3 ? 43.781 -19.781 17.906 1 17.56 3 LYS B C 1
ATOM 4416 O O . LYS B 1 3 ? 43.969 -18.75 18.562 1 17.56 3 LYS B O 1
ATOM 4421 N N . CYS B 1 4 ? 44.688 -20 16.812 1 16.11 4 CYS B N 1
ATOM 4422 C CA . CYS B 1 4 ? 46.125 -19.891 16.766 1 16.11 4 CYS B CA 1
ATOM 4423 C C . CYS B 1 4 ? 46.562 -18.438 16.625 1 16.11 4 CYS B C 1
ATOM 4425 O O . CYS B 1 4 ? 46.188 -17.75 15.68 1 16.11 4 CYS B O 1
ATOM 4427 N N . ASN B 1 5 ? 47.281 -17.703 17.641 1 16.08 5 ASN B N 1
ATOM 4428 C CA . ASN B 1 5 ? 47.656 -16.531 18.406 1 16.08 5 ASN B CA 1
ATOM 4429 C C . ASN B 1 5 ? 48.719 -15.703 17.688 1 16.08 5 ASN B C 1
ATOM 4431 O O . ASN B 1 5 ? 48.938 -14.531 18 1 16.08 5 ASN B O 1
ATOM 4435 N N . THR B 1 6 ? 49.688 -16.281 16.891 1 16.5 6 THR B N 1
ATOM 4436 C CA . THR B 1 6 ? 51.094 -15.93 17.172 1 16.5 6 THR B CA 1
ATOM 4437 C C . THR B 1 6 ? 51.406 -14.5 16.719 1 16.5 6 THR B C 1
ATOM 4439 O O . THR B 1 6 ? 50.812 -14.016 15.742 1 16.5 6 THR B O 1
ATOM 4442 N N . TYR B 1 7 ? 52.375 -13.727 17.375 1 16.89 7 TYR B N 1
ATOM 4443 C CA . TYR B 1 7 ? 52.969 -12.555 17.984 1 16.89 7 TYR B CA 1
ATOM 4444 C C . TYR B 1 7 ? 53.812 -11.781 16.984 1 16.89 7 TYR B C 1
ATOM 4446 O O . TYR B 1 7 ? 55.031 -12.016 16.875 1 16.89 7 TYR B O 1
ATOM 4454 N N . ILE B 1 8 ? 53.594 -11.656 15.695 1 15.7 8 ILE B N 1
ATOM 4455 C CA . ILE B 1 8 ? 54.781 -11.336 14.914 1 15.7 8 ILE B CA 1
ATOM 4456 C C . ILE B 1 8 ? 55.25 -9.93 15.258 1 15.7 8 ILE B C 1
ATOM 4458 O O . ILE B 1 8 ? 54.531 -8.953 15.062 1 15.7 8 ILE B O 1
ATOM 4462 N N . SER B 1 9 ? 56.188 -9.664 16.141 1 15.32 9 SER B N 1
ATOM 4463 C CA . SER B 1 9 ? 56.875 -8.703 16.984 1 15.32 9 SER B CA 1
ATOM 4464 C C . SER B 1 9 ? 57.531 -7.605 16.172 1 15.32 9 SER B C 1
ATOM 4466 O O . SER B 1 9 ? 57.438 -6.422 16.484 1 15.32 9 SER B O 1
ATOM 4468 N N . MET B 1 10 ? 58.438 -7.895 15.195 1 15.52 10 MET B N 1
ATOM 4469 C CA . MET B 1 10 ? 59.781 -7.402 15.469 1 15.52 10 MET B CA 1
ATOM 4470 C C . MET B 1 10 ? 59.875 -5.898 15.219 1 15.52 10 MET B C 1
ATOM 4472 O O . MET B 1 10 ? 59.031 -5.336 14.492 1 15.52 10 MET B O 1
ATOM 4476 N N . ASN B 1 11 ? 61.094 -5.293 15.008 1 14.89 11 ASN B N 1
ATOM 4477 C CA . ASN B 1 11 ? 62.094 -4.371 15.57 1 14.89 11 ASN B CA 1
ATOM 4478 C C . ASN B 1 11 ? 62.25 -3.123 14.711 1 14.89 11 ASN B C 1
ATOM 4480 O O . ASN B 1 11 ? 63.062 -2.248 15.023 1 14.89 11 ASN B O 1
ATOM 4484 N N . LYS B 1 12 ? 61.625 -2.951 13.562 1 15.55 12 LYS B N 1
ATOM 4485 C CA . LYS B 1 12 ? 62.594 -2.283 12.68 1 15.55 12 LYS B CA 1
ATOM 4486 C C . LYS B 1 12 ? 63 -0.921 13.242 1 15.55 12 LYS B C 1
ATOM 4488 O O . LYS B 1 12 ? 62.125 -0.126 13.625 1 15.55 12 LYS B O 1
ATOM 4493 N N . LEU B 1 13 ? 64.25 -0.538 13.195 1 15.61 13 LEU B N 1
ATOM 4494 C CA . LEU B 1 13 ? 65.312 0.281 13.766 1 15.61 13 LEU B CA 1
ATOM 4495 C C . LEU B 1 13 ? 65.062 1.761 13.484 1 15.61 13 LEU B C 1
ATOM 4497 O O . LEU B 1 13 ? 64.25 2.107 12.602 1 15.61 13 LEU B O 1
ATOM 4501 N N . ILE B 1 14 ? 66.125 2.479 13.094 1 15.73 14 ILE B N 1
ATOM 4502 C CA . ILE B 1 14 ? 66.938 3.395 13.852 1 15.73 14 ILE B CA 1
ATOM 4503 C C . ILE B 1 14 ? 66.688 4.832 13.398 1 15.73 14 ILE B C 1
ATOM 4505 O O . ILE B 1 14 ? 66.438 5.707 14.227 1 15.73 14 ILE B O 1
ATOM 4509 N N . LEU B 1 15 ? 67.125 5.305 12.078 1 16.47 15 LEU B N 1
ATOM 4510 C CA . LEU B 1 15 ? 68.25 6.254 12.109 1 16.47 15 LEU B CA 1
ATOM 4511 C C . LEU B 1 15 ? 67.75 7.691 12.133 1 16.47 15 LEU B C 1
ATOM 4513 O O . LEU B 1 15 ? 66.812 8.031 11.406 1 16.47 15 LEU B O 1
ATOM 4517 N N . THR B 1 16 ? 68.188 8.617 12.977 1 16.44 16 THR B N 1
ATOM 4518 C CA . THR B 1 16 ? 68 9.844 13.734 1 16.44 16 THR B CA 1
ATOM 4519 C C . THR B 1 16 ? 68.312 11.07 12.875 1 16.44 16 THR B C 1
ATOM 4521 O O . THR B 1 16 ? 67.938 12.188 13.234 1 16.44 16 THR B O 1
ATOM 4524 N N . GLY B 1 17 ? 68.812 10.969 11.586 1 16.5 17 GLY B N 1
ATOM 4525 C CA . GLY B 1 17 ? 69.812 12.016 11.516 1 16.5 17 GLY B CA 1
ATOM 4526 C C . GLY B 1 17 ? 69.25 13.414 11.602 1 16.5 17 GLY B C 1
ATOM 4527 O O . GLY B 1 17 ? 68.062 13.617 11.336 1 16.5 17 GLY B O 1
ATOM 4528 N N . LEU B 1 18 ? 70.062 14.477 11.945 1 17.03 18 LEU B N 1
ATOM 4529 C CA . LEU B 1 18 ? 70.25 15.75 12.641 1 17.03 18 LEU B CA 1
ATOM 4530 C C . LEU B 1 18 ? 70 16.922 11.703 1 17.03 18 LEU B C 1
ATOM 4532 O O . LEU B 1 18 ? 69.938 18.078 12.141 1 17.03 18 LEU B O 1
ATOM 4536 N N . LEU B 1 19 ? 69.5 16.75 10.43 1 17.97 19 LEU B N 1
ATOM 4537 C CA . LEU B 1 19 ? 70.125 17.828 9.664 1 17.97 19 LEU B CA 1
ATOM 4538 C C . LEU B 1 19 ? 69.625 19.188 10.133 1 17.97 19 LEU B C 1
ATOM 4540 O O . LEU B 1 19 ? 68.438 19.344 10.445 1 17.97 19 LEU B O 1
ATOM 4544 N N . ALA B 1 20 ? 70.625 20.25 10.078 1 17.56 20 ALA B N 1
ATOM 4545 C CA . ALA B 1 20 ? 71 21.562 10.594 1 17.56 20 ALA B CA 1
ATOM 4546 C C . ALA B 1 20 ? 70.062 22.641 10.055 1 17.56 20 ALA B C 1
ATOM 4548 O O . ALA B 1 20 ? 69.438 22.5 8.977 1 17.56 20 ALA B O 1
ATOM 4549 N N . ALA B 1 21 ? 70.125 23.938 10.633 1 17.8 21 ALA B N 1
ATOM 4550 C CA . ALA B 1 21 ? 69.5 25.109 11.195 1 17.8 21 ALA B CA 1
ATOM 4551 C C . ALA B 1 21 ? 69.438 26.234 10.164 1 17.8 21 ALA B C 1
ATOM 4553 O O . ALA B 1 21 ? 68.812 27.266 10.422 1 17.8 21 ALA B O 1
ATOM 4554 N N . GLY B 1 22 ? 70 26.125 8.891 1 18.25 22 GLY B N 1
ATOM 4555 C CA . GLY B 1 22 ? 70.5 27.438 8.594 1 18.25 22 GLY B CA 1
ATOM 4556 C C . GLY B 1 22 ? 69.438 28.469 8.383 1 18.25 22 GLY B C 1
ATOM 4557 O O . GLY B 1 22 ? 68.375 28.172 7.789 1 18.25 22 GLY B O 1
ATOM 4558 N N . ALA B 1 23 ? 69.562 29.734 9.008 1 19.05 23 ALA B N 1
ATOM 4559 C CA . ALA B 1 23 ? 68.812 30.922 9.422 1 19.05 23 ALA B CA 1
ATOM 4560 C C . ALA B 1 23 ? 68.625 31.875 8.25 1 19.05 23 ALA B C 1
ATOM 4562 O O . ALA B 1 23 ? 68.125 33 8.438 1 19.05 23 ALA B O 1
ATOM 4563 N N . MET B 1 24 ? 68.75 31.469 6.945 1 19.64 24 MET B N 1
ATOM 4564 C CA . MET B 1 24 ? 69.062 32.688 6.207 1 19.64 24 MET B CA 1
ATOM 4565 C C . MET B 1 24 ? 67.875 33.656 6.27 1 19.64 24 MET B C 1
ATOM 4567 O O . MET B 1 24 ? 66.75 33.25 6.238 1 19.64 24 MET B O 1
ATOM 4571 N N . THR B 1 25 ? 68.188 34.969 6.496 1 20.69 25 THR B N 1
ATOM 4572 C CA . THR B 1 25 ? 67.625 36.25 6.891 1 20.69 25 THR B CA 1
ATOM 4573 C C . THR B 1 25 ? 66.812 36.875 5.738 1 20.69 25 THR B C 1
ATOM 4575 O O . THR B 1 25 ? 66.25 37.938 5.887 1 20.69 25 THR B O 1
ATOM 4578 N N . HIS B 1 26 ? 66.312 36.125 4.758 1 20.72 26 HIS B N 1
ATOM 4579 C CA . HIS B 1 26 ? 66 36.969 3.611 1 20.72 26 HIS B CA 1
ATOM 4580 C C . HIS B 1 26 ? 65 38.062 3.982 1 20.72 26 HIS B C 1
ATOM 4582 O O . HIS B 1 26 ? 64.062 37.844 4.734 1 20.72 26 HIS B O 1
ATOM 4588 N N . ILE B 1 27 ? 65.438 39.281 3.629 1 21.72 27 ILE B N 1
ATOM 4589 C CA . ILE B 1 27 ? 65 40.656 3.75 1 21.72 27 ILE B CA 1
ATOM 4590 C C . ILE B 1 27 ? 63.625 40.844 3.107 1 21.72 27 ILE B C 1
ATOM 4592 O O . ILE B 1 27 ? 63.312 40.219 2.072 1 21.72 27 ILE B O 1
ATOM 4596 N N . GLN B 1 28 ? 62.719 41.656 3.75 1 21.06 28 GLN B N 1
ATOM 4597 C CA . GLN B 1 28 ? 61.312 42 3.914 1 21.06 28 GLN B CA 1
ATOM 4598 C C . GLN B 1 28 ? 60.844 42.906 2.791 1 21.06 28 GLN B C 1
ATOM 4600 O O . GLN B 1 28 ? 60.156 43.906 3.045 1 21.06 28 GLN B O 1
ATOM 4605 N N . GLY B 1 29 ? 61.438 42.875 1.499 1 20.77 29 GLY B N 1
ATOM 4606 C CA . GLY B 1 29 ? 61.031 44.094 0.802 1 20.77 29 GLY B CA 1
ATOM 4607 C C . GLY B 1 29 ? 59.5 44.156 0.632 1 20.77 29 GLY B C 1
ATOM 4608 O O . GLY B 1 29 ? 58.844 43.125 0.432 1 20.77 29 GLY B O 1
ATOM 4609 N N . ALA B 1 30 ? 58.906 45.281 1.033 1 22.5 30 ALA B N 1
ATOM 4610 C CA . ALA B 1 30 ? 57.531 45.75 1.221 1 22.5 30 ALA B CA 1
ATOM 4611 C C . ALA B 1 30 ? 56.812 45.906 -0.118 1 22.5 30 ALA B C 1
ATOM 4613 O O . ALA B 1 30 ? 57.031 46.906 -0.834 1 22.5 30 ALA B O 1
ATOM 4614 N N . GLN B 1 31 ? 57 44.969 -1.104 1 21.64 31 GLN B N 1
ATOM 4615 C CA . GLN B 1 31 ? 56.344 45.375 -2.332 1 21.64 31 GLN B CA 1
ATOM 4616 C C . GLN B 1 31 ? 54.875 45.75 -2.076 1 21.64 31 GLN B C 1
ATOM 4618 O O . GLN B 1 31 ? 54.156 45 -1.436 1 21.64 31 GLN B O 1
ATOM 4623 N N . PHE B 1 32 ? 54.562 47.062 -2.174 1 23 32 PHE B N 1
ATOM 4624 C CA . PHE B 1 32 ? 53.25 47.719 -2.129 1 23 32 PHE B CA 1
ATOM 4625 C C . PHE B 1 32 ? 52.312 47.094 -3.137 1 23 32 PHE B C 1
ATOM 4627 O O . PHE B 1 32 ? 52.531 47.188 -4.348 1 23 32 PHE B O 1
ATOM 4634 N N . ALA B 1 33 ? 51.812 45.906 -2.912 1 26.25 33 ALA B N 1
ATOM 4635 C CA . ALA B 1 33 ? 50.781 45.25 -3.736 1 26.25 33 ALA B CA 1
ATOM 4636 C C . ALA B 1 33 ? 49.625 46.188 -4.016 1 26.25 33 ALA B C 1
ATOM 4638 O O . ALA B 1 33 ? 49 46.719 -3.084 1 26.25 33 ALA B O 1
ATOM 4639 N N . GLY B 1 34 ? 49.781 46.844 -5.172 1 25.81 34 GLY B N 1
ATOM 4640 C CA . GLY B 1 34 ? 48.688 47.625 -5.727 1 25.81 34 GLY B CA 1
ATOM 4641 C C . GLY B 1 34 ? 47.312 46.969 -5.5 1 25.81 34 GLY B C 1
ATOM 4642 O O . GLY B 1 34 ? 47.219 45.75 -5.449 1 25.81 34 GLY B O 1
ATOM 4643 N N . GLN B 1 35 ? 46.406 47.781 -4.891 1 27.14 35 GLN B N 1
ATOM 4644 C CA . GLN B 1 35 ? 45 47.531 -4.578 1 27.14 35 GLN B CA 1
ATOM 4645 C C . GLN B 1 35 ? 44.219 47.125 -5.828 1 27.14 35 GLN B C 1
ATOM 4647 O O . GLN B 1 35 ? 44.062 47.938 -6.746 1 27.14 35 GLN B O 1
ATOM 4652 N N . GLU B 1 36 ? 44.562 45.938 -6.434 1 30.23 36 GLU B N 1
ATOM 4653 C CA . GLU B 1 36 ? 43.688 45.531 -7.512 1 30.23 36 GLU B CA 1
ATOM 4654 C C . GLU B 1 36 ? 42.219 45.719 -7.113 1 30.23 36 GLU B C 1
ATOM 4656 O O . GLU B 1 36 ? 41.781 45.25 -6.066 1 30.23 36 GLU B O 1
ATOM 4661 N N . ASN B 1 37 ? 41.625 46.75 -7.66 1 30.48 37 ASN B N 1
ATOM 4662 C CA . ASN B 1 37 ? 40.188 47 -7.684 1 30.48 37 ASN B CA 1
ATOM 4663 C C . ASN B 1 37 ? 39.406 45.781 -8.125 1 30.48 37 ASN B C 1
ATOM 4665 O O . ASN B 1 37 ? 39.531 45.344 -9.273 1 30.48 37 ASN B O 1
ATOM 4669 N N . GLN B 1 38 ? 39.25 44.844 -7.277 1 30.86 38 GLN B N 1
ATOM 4670 C CA . GLN B 1 38 ? 38.344 43.75 -7.559 1 30.86 38 GLN B CA 1
ATOM 4671 C C . GLN B 1 38 ? 37.031 44.25 -8.133 1 30.86 38 GLN B C 1
ATOM 4673 O O . GLN B 1 38 ? 36.25 44.938 -7.441 1 30.86 38 GLN B O 1
ATOM 4678 N N . GLN B 1 39 ? 37.062 44.625 -9.461 1 31.61 39 GLN B N 1
ATOM 4679 C CA . GLN B 1 39 ? 35.781 44.812 -10.164 1 31.61 39 GLN B CA 1
ATOM 4680 C C . GLN B 1 39 ? 34.781 43.719 -9.805 1 31.61 39 GLN B C 1
ATOM 4682 O O . GLN B 1 39 ? 35.062 42.531 -10 1 31.61 39 GLN B O 1
ATOM 4687 N N . GLN B 1 40 ? 33.969 44.031 -8.922 1 33.84 40 GLN B N 1
ATOM 4688 C CA . GLN B 1 40 ? 32.781 43.219 -8.703 1 33.84 40 GLN B CA 1
ATOM 4689 C C . GLN B 1 40 ? 32.125 42.844 -10.031 1 33.84 40 GLN B C 1
ATOM 4691 O O . GLN B 1 40 ? 31.906 43.688 -10.898 1 33.84 40 GLN B O 1
ATOM 4696 N N . ASP B 1 41 ? 32.438 41.719 -10.609 1 33.59 41 ASP B N 1
ATOM 4697 C CA . ASP B 1 41 ? 31.812 41.188 -11.828 1 33.59 41 ASP B CA 1
ATOM 4698 C C . ASP B 1 41 ? 30.344 41.625 -11.938 1 33.59 41 ASP B C 1
ATOM 4700 O O . ASP B 1 41 ? 29.578 41.5 -10.992 1 33.59 41 ASP B O 1
ATOM 4704 N N . PRO B 1 42 ? 29.969 42.531 -12.812 1 35.19 42 PRO B N 1
ATOM 4705 C CA . PRO B 1 42 ? 28.578 42.906 -13.078 1 35.19 42 PRO B CA 1
ATOM 4706 C C . PRO B 1 42 ? 27.641 41.719 -13.125 1 35.19 42 PRO B C 1
ATOM 4708 O O . PRO B 1 42 ? 26.438 41.875 -13.312 1 35.19 42 PRO B O 1
ATOM 4711 N N . LYS B 1 43 ? 28.266 40.594 -13.555 1 37.34 43 LYS B N 1
ATOM 4712 C CA . LYS B 1 43 ? 27.375 39.438 -13.688 1 37.34 43 LYS B CA 1
ATOM 4713 C C . LYS B 1 43 ? 26.625 39.188 -12.391 1 37.34 43 LYS B C 1
ATOM 4715 O O . LYS B 1 43 ? 25.875 38.188 -12.281 1 37.34 43 LYS B O 1
ATOM 4720 N N . ASP B 1 44 ? 27.141 39.719 -11.312 1 39.12 44 ASP B N 1
ATOM 4721 C CA . ASP B 1 44 ? 26.328 39.438 -10.133 1 39.12 44 ASP B CA 1
ATOM 4722 C C . ASP B 1 44 ? 24.938 40.062 -10.273 1 39.12 44 ASP B C 1
ATOM 4724 O O . ASP B 1 44 ? 24.641 41.094 -9.656 1 39.12 44 ASP B O 1
ATOM 4728 N N . LYS B 1 45 ? 24.5 40.406 -11.484 1 41.28 45 LYS B N 1
ATOM 4729 C CA . LYS B 1 45 ? 23.094 40.75 -11.617 1 41.28 45 LYS B CA 1
ATOM 4730 C C . LYS B 1 45 ? 22.25 40.031 -10.578 1 41.28 45 LYS B C 1
ATOM 4732 O O . LYS B 1 45 ? 22.438 38.812 -10.359 1 41.28 45 LYS B O 1
ATOM 4737 N N . SER B 1 46 ? 21.75 40.812 -9.648 1 51.41 46 SER B N 1
ATOM 4738 C CA . SER B 1 46 ? 21 40.469 -8.453 1 51.41 46 SER B CA 1
ATOM 4739 C C . SER B 1 46 ? 19.953 39.406 -8.734 1 51.41 46 SER B C 1
ATOM 4741 O O . SER B 1 46 ? 18.844 39.688 -9.18 1 51.41 46 SER B O 1
ATOM 4743 N N . ARG B 1 47 ? 20.25 38.125 -9.117 1 80.19 47 ARG B N 1
ATOM 4744 C CA . ARG B 1 47 ? 19.453 36.969 -9.516 1 80.19 47 ARG B CA 1
ATOM 4745 C C . ARG B 1 47 ? 18.375 36.656 -8.477 1 80.19 47 ARG B C 1
ATOM 4747 O O . ARG B 1 47 ? 18.656 36.625 -7.277 1 80.19 47 ARG B O 1
ATOM 4754 N N . ARG B 1 48 ? 17.125 36.844 -8.961 1 95.06 48 ARG B N 1
ATOM 4755 C CA . ARG B 1 48 ? 16 36.438 -8.133 1 95.06 48 ARG B CA 1
ATOM 4756 C C . ARG B 1 48 ? 16.281 35.094 -7.457 1 95.06 48 ARG B C 1
ATOM 4758 O O . ARG B 1 48 ? 16.891 34.219 -8.055 1 95.06 48 ARG B O 1
ATOM 4765 N N . PRO B 1 49 ? 16.016 35 -6.211 1 98 49 PRO B N 1
ATOM 4766 C CA . PRO B 1 49 ? 16.359 33.781 -5.457 1 98 49 PRO B CA 1
ATOM 4767 C C . PRO B 1 49 ? 15.523 32.594 -5.859 1 98 49 PRO B C 1
ATOM 4769 O O . PRO B 1 49 ? 14.375 32.75 -6.273 1 98 49 PRO B O 1
ATOM 4772 N N . ASN B 1 50 ? 16.188 31.391 -5.805 1 98.56 50 ASN B N 1
ATOM 4773 C CA . ASN B 1 50 ? 15.391 30.172 -5.719 1 98.56 50 ASN B CA 1
ATOM 4774 C C . ASN B 1 50 ? 14.609 30.109 -4.406 1 98.56 50 ASN B C 1
ATOM 4776 O O . ASN B 1 50 ? 14.961 30.781 -3.438 1 98.56 50 ASN B O 1
ATOM 4780 N N . ILE B 1 51 ? 13.547 29.391 -4.395 1 98.88 51 ILE B N 1
ATOM 4781 C CA . ILE B 1 51 ? 12.766 29.188 -3.184 1 98.88 51 ILE B CA 1
ATOM 4782 C C . ILE B 1 51 ? 12.531 27.688 -2.959 1 98.88 51 ILE B C 1
ATOM 4784 O O . ILE B 1 51 ? 11.984 27 -3.824 1 98.88 51 ILE B O 1
ATOM 4788 N N . LEU B 1 52 ? 13 27.141 -1.884 1 98.94 52 LEU B N 1
ATOM 4789 C CA . LEU B 1 52 ? 12.656 25.828 -1.371 1 98.94 52 LEU B CA 1
ATOM 4790 C C . LEU B 1 52 ? 11.727 25.938 -0.165 1 98.94 52 LEU B C 1
ATOM 4792 O O . LEU B 1 52 ? 12.172 26.281 0.932 1 98.94 52 LEU B O 1
ATOM 4796 N N . PHE B 1 53 ? 10.492 25.641 -0.396 1 98.94 53 PHE B N 1
ATOM 4797 C CA . PHE B 1 53 ? 9.461 25.719 0.635 1 98.94 53 PHE B CA 1
ATOM 4798 C C . PHE B 1 53 ? 9.117 24.328 1.164 1 98.94 53 PHE B C 1
ATOM 4800 O O . PHE B 1 53 ? 8.391 23.578 0.518 1 98.94 53 PHE B O 1
ATOM 4807 N N . ILE B 1 54 ? 9.578 23.984 2.357 1 98.94 54 ILE B N 1
ATOM 4808 C CA . ILE B 1 54 ? 9.344 22.688 2.988 1 98.94 54 ILE B CA 1
ATOM 4809 C C . ILE B 1 54 ? 8.188 22.797 3.982 1 98.94 54 ILE B C 1
ATOM 4811 O O . ILE B 1 54 ? 8.211 23.641 4.879 1 98.94 54 ILE B O 1
ATOM 4815 N N . LEU B 1 55 ? 7.207 22 3.77 1 98.88 55 LEU B N 1
ATOM 4816 C CA . LEU B 1 55 ? 6.008 22.016 4.602 1 98.88 55 LEU B CA 1
ATOM 4817 C C . LEU B 1 55 ? 5.746 20.641 5.203 1 98.88 55 LEU B C 1
ATOM 4819 O O . LEU B 1 55 ? 5.883 19.625 4.52 1 98.88 55 LEU B O 1
ATOM 4823 N N . SER B 1 56 ? 5.488 20.594 6.465 1 98.56 56 SER B N 1
ATOM 4824 C CA . SER B 1 56 ? 5.078 19.359 7.121 1 98.56 56 SER B CA 1
ATOM 4825 C C . SER B 1 56 ? 3.631 19.438 7.598 1 98.56 56 SER B C 1
ATOM 4827 O O . SER B 1 56 ? 3.025 20.516 7.578 1 98.56 56 SER B O 1
ATOM 4829 N N . ASP B 1 57 ? 3.104 18.297 7.887 1 98.06 57 ASP B N 1
ATOM 4830 C CA . ASP B 1 57 ? 1.745 18.203 8.406 1 98.06 57 ASP B CA 1
ATOM 4831 C C . ASP B 1 57 ? 1.752 17.828 9.891 1 98.06 57 ASP B C 1
ATOM 4833 O O . ASP B 1 57 ? 2.043 16.688 10.25 1 98.06 57 ASP B O 1
ATOM 4837 N N . ASP B 1 58 ? 1.463 18.812 10.789 1 98 58 ASP B N 1
ATOM 4838 C CA . ASP B 1 58 ? 1.233 18.578 12.203 1 98 58 ASP B CA 1
ATOM 4839 C C . ASP B 1 58 ? 2.551 18.531 12.977 1 98 58 ASP B C 1
ATOM 4841 O O . ASP B 1 58 ? 2.584 18.109 14.133 1 98 58 ASP B O 1
ATOM 4845 N N . HIS B 1 59 ? 3.717 18.922 12.383 1 98.62 59 HIS B N 1
ATOM 4846 C CA . HIS B 1 59 ? 4.973 18.922 13.125 1 98.62 59 HIS B CA 1
ATOM 4847 C C . HIS B 1 59 ? 5.051 20.125 14.062 1 98.62 59 HIS B C 1
ATOM 4849 O O . HIS B 1 59 ? 5.555 21.188 13.672 1 98.62 59 HIS B O 1
ATOM 4855 N N . THR B 1 60 ? 4.703 19.984 15.219 1 98.44 60 THR B N 1
ATOM 4856 C CA . THR B 1 60 ? 4.395 21.062 16.141 1 98.44 60 THR B CA 1
ATOM 4857 C C . THR B 1 60 ? 5.664 21.578 16.812 1 98.44 60 THR B C 1
ATOM 4859 O O . THR B 1 60 ? 6.691 20.906 16.812 1 98.44 60 THR B O 1
ATOM 4862 N N . SER B 1 61 ? 5.605 22.812 17.422 1 98 61 SER B N 1
ATOM 4863 C CA . SER B 1 61 ? 6.738 23.516 18 1 98 61 SER B CA 1
ATOM 4864 C C . SER B 1 61 ? 7.359 22.719 19.141 1 98 61 SER B C 1
ATOM 4866 O O . SER B 1 61 ? 8.578 22.734 19.312 1 98 61 SER B O 1
ATOM 4868 N N . GLN B 1 62 ? 6.582 21.969 19.859 1 96.88 62 GLN B N 1
ATOM 4869 C CA . GLN B 1 62 ? 7.035 21.188 21.016 1 96.88 62 GLN B CA 1
ATOM 4870 C C . GLN B 1 62 ? 8.055 20.141 20.594 1 96.88 62 GLN B C 1
ATOM 4872 O O . GLN B 1 62 ? 8.828 19.656 21.438 1 96.88 62 GLN B O 1
ATOM 4877 N N . ALA B 1 63 ? 8.055 19.859 19.344 1 98.06 63 ALA B N 1
ATOM 4878 C CA . ALA B 1 63 ? 8.844 18.719 18.906 1 98.06 63 ALA B CA 1
ATOM 4879 C C . ALA B 1 63 ? 10.039 19.172 18.062 1 98.06 63 ALA B C 1
ATOM 4881 O O . ALA B 1 63 ? 10.734 18.344 17.469 1 98.06 63 ALA B O 1
ATOM 4882 N N . TRP B 1 64 ? 10.273 20.484 17.984 1 98.38 64 TRP B N 1
ATOM 4883 C CA . TRP B 1 64 ? 11.375 20.969 17.156 1 98.38 64 TRP B CA 1
ATOM 4884 C C . TRP B 1 64 ? 12.648 21.125 17.984 1 98.38 64 TRP B C 1
ATOM 4886 O O . TRP B 1 64 ? 13.75 21.234 17.438 1 98.38 64 TRP B O 1
ATOM 4896 N N . GLY B 1 65 ? 12.492 21.188 19.266 1 98.12 65 GLY B N 1
ATOM 4897 C CA . GLY B 1 65 ? 13.617 21.359 20.156 1 98.12 65 GLY B CA 1
ATOM 4898 C C . GLY B 1 65 ? 14.031 22.797 20.344 1 98.12 65 GLY B C 1
ATOM 4899 O O . GLY B 1 65 ? 14.508 23.188 21.406 1 98.12 65 GLY B O 1
ATOM 4900 N N . ILE B 1 66 ? 13.75 23.656 19.484 1 98.25 66 ILE B N 1
ATOM 4901 C CA . ILE B 1 66 ? 14.305 25.016 19.5 1 98.25 66 ILE B CA 1
ATOM 4902 C C . ILE B 1 66 ? 13.305 25.969 20.141 1 98.25 66 ILE B C 1
ATOM 4904 O O . ILE B 1 66 ? 13.633 27.141 20.375 1 98.25 66 ILE B O 1
ATOM 4908 N N . TYR B 1 67 ? 12.109 25.531 20.453 1 97.88 67 TYR B N 1
ATOM 4909 C CA . TYR B 1 67 ? 11.117 26.375 21.094 1 97.88 67 TYR B CA 1
ATOM 4910 C C . TYR B 1 67 ? 11.016 26.062 22.578 1 97.88 67 TYR B C 1
ATOM 4912 O O . TYR B 1 67 ? 10.18 26.625 23.297 1 97.88 67 TYR B O 1
ATOM 4920 N N . GLY B 1 68 ? 11.82 25.141 23.062 1 96.12 68 GLY B N 1
ATOM 4921 C CA . GLY B 1 68 ? 11.781 24.734 24.453 1 96.12 68 GLY B CA 1
ATOM 4922 C C . GLY B 1 68 ? 10.688 23.719 24.75 1 96.12 68 GLY B C 1
ATOM 4923 O O . GLY B 1 68 ? 10.258 22.984 23.859 1 96.12 68 GLY B O 1
ATOM 4924 N N . GLY B 1 69 ? 10.383 23.562 26.031 1 95.31 69 GLY B N 1
ATOM 4925 C CA . GLY B 1 69 ? 9.359 22.609 26.469 1 95.31 69 GLY B CA 1
ATOM 4926 C C . GLY B 1 69 ? 9.938 21.297 26.969 1 95.31 69 GLY B C 1
ATOM 4927 O O . GLY B 1 69 ? 11.141 21.078 26.891 1 95.31 69 GLY B O 1
ATOM 4928 N N . VAL B 1 70 ? 9.094 20.406 27.344 1 97.44 70 VAL B N 1
ATOM 4929 C CA . VAL B 1 70 ? 9.492 19.203 28.062 1 97.44 70 VAL B CA 1
ATOM 4930 C C . VAL B 1 70 ? 10.094 18.188 27.094 1 97.44 70 VAL B C 1
ATOM 4932 O O . VAL B 1 70 ? 10.844 17.297 27.516 1 97.44 70 VAL B O 1
ATOM 4935 N N . LEU B 1 71 ? 9.797 18.344 25.797 1 98.25 71 LEU B N 1
ATOM 4936 C CA . LEU B 1 71 ? 10.281 17.359 24.828 1 98.25 71 LEU B CA 1
ATOM 4937 C C . LEU B 1 71 ? 11.516 17.891 24.094 1 98.25 71 LEU B C 1
ATOM 4939 O O . LEU B 1 71 ? 12.07 17.203 23.234 1 98.25 71 LEU B O 1
ATOM 4943 N N . ALA B 1 72 ? 11.992 19.078 24.438 1 97.69 72 ALA B N 1
ATOM 4944 C CA . ALA B 1 72 ? 13.023 19.781 23.688 1 97.69 72 ALA B CA 1
ATOM 4945 C C . ALA B 1 72 ? 14.289 18.938 23.562 1 97.69 72 ALA B C 1
ATOM 4947 O O . ALA B 1 72 ? 14.898 18.875 22.5 1 97.69 72 ALA B O 1
ATOM 4948 N N . ASP B 1 73 ? 14.641 18.25 24.625 1 97 73 ASP B N 1
ATOM 4949 C CA . ASP B 1 73 ? 15.906 17.531 24.656 1 97 73 ASP B CA 1
ATOM 4950 C C . ASP B 1 73 ? 15.797 16.203 23.906 1 97 73 ASP B C 1
ATOM 4952 O O . ASP B 1 73 ? 16.812 15.547 23.656 1 97 73 ASP B O 1
ATOM 4956 N N . TYR B 1 74 ? 14.625 15.82 23.484 1 97.94 74 TYR B N 1
ATOM 4957 C CA . TYR B 1 74 ? 14.414 14.539 22.812 1 97.94 74 TYR B CA 1
ATOM 4958 C C . TYR B 1 74 ? 14.227 14.727 21.312 1 97.94 74 TYR B C 1
ATOM 4960 O O . TYR B 1 74 ? 14.188 13.758 20.562 1 97.94 74 TYR B O 1
ATOM 4968 N N . ALA B 1 75 ? 14.188 15.977 20.859 1 97.44 75 ALA B N 1
ATOM 4969 C CA . ALA B 1 75 ? 13.969 16.25 19.438 1 97.44 75 ALA B CA 1
ATOM 4970 C C . ALA B 1 75 ? 15.203 15.883 18.625 1 97.44 75 ALA B C 1
ATOM 4972 O O . ALA B 1 75 ? 16.328 16.203 19 1 97.44 75 ALA B O 1
ATOM 4973 N N . TYR B 1 76 ? 15.031 15.055 17.609 1 97.31 76 TYR B N 1
ATOM 4974 C CA . TYR B 1 76 ? 16.016 14.852 16.562 1 97.31 76 TYR B CA 1
ATOM 4975 C C . TYR B 1 76 ? 15.977 15.984 15.539 1 97.31 76 TYR B C 1
ATOM 4977 O O . TYR B 1 76 ? 15.125 15.984 14.641 1 97.31 76 TYR B O 1
ATOM 4985 N N . ASN B 1 77 ? 16.922 16.984 15.695 1 98.19 77 ASN B N 1
ATOM 4986 C CA . ASN B 1 77 ? 16.625 18.25 15.016 1 98.19 77 ASN B CA 1
ATOM 4987 C C . ASN B 1 77 ? 17.906 18.938 14.531 1 98.19 77 ASN B C 1
ATOM 4989 O O . ASN B 1 77 ? 17.969 20.156 14.469 1 98.19 77 ASN B O 1
ATOM 4993 N N . SER B 1 78 ? 19 18.188 14.25 1 98.56 78 SER B N 1
ATOM 4994 C CA . SER B 1 78 ? 20.266 18.812 13.891 1 98.56 78 SER B CA 1
ATOM 4995 C C . SER B 1 78 ? 20.109 19.719 12.672 1 98.56 78 SER B C 1
ATOM 4997 O O . SER B 1 78 ? 20.734 20.781 12.594 1 98.56 78 SER B O 1
ATOM 4999 N N . ASN B 1 79 ? 19.312 19.344 11.742 1 98.81 79 ASN B N 1
ATOM 5000 C CA . ASN B 1 79 ? 19.172 20.125 10.516 1 98.81 79 ASN B CA 1
ATOM 5001 C C . ASN B 1 79 ? 18.188 21.281 10.695 1 98.81 79 ASN B C 1
ATOM 5003 O O . ASN B 1 79 ? 18.344 22.344 10.094 1 98.81 79 ASN B O 1
ATOM 5007 N N . ILE B 1 80 ? 17.156 21.125 11.531 1 98.81 80 ILE B N 1
ATOM 5008 C CA . ILE B 1 80 ? 16.312 22.234 11.922 1 98.81 80 ILE B CA 1
ATOM 5009 C C . ILE B 1 80 ? 17.125 23.266 12.68 1 98.81 80 ILE B C 1
ATOM 5011 O O . ILE B 1 80 ? 16.984 24.469 12.438 1 98.81 80 ILE B O 1
ATOM 5015 N N . ARG B 1 81 ? 18 22.844 13.523 1 98.69 81 ARG B N 1
ATOM 5016 C CA . ARG B 1 81 ? 18.891 23.75 14.25 1 98.69 81 ARG B CA 1
ATOM 5017 C C . ARG B 1 81 ? 19.828 24.484 13.305 1 98.69 81 ARG B C 1
ATOM 5019 O O . ARG B 1 81 ? 20.141 25.656 13.516 1 98.69 81 ARG B O 1
ATOM 5026 N N . ARG B 1 82 ? 20.266 23.734 12.328 1 98.69 82 ARG B N 1
ATOM 5027 C CA . ARG B 1 82 ? 21.094 24.406 11.32 1 98.69 82 ARG B CA 1
ATOM 5028 C C . ARG B 1 82 ? 20.344 25.562 10.664 1 98.69 82 ARG B C 1
ATOM 5030 O O . ARG B 1 82 ? 20.875 26.672 10.539 1 98.69 82 ARG B O 1
ATOM 5037 N N . LEU B 1 83 ? 19.141 25.312 10.297 1 98.69 83 LEU B N 1
ATOM 5038 C CA . LEU B 1 83 ? 18.328 26.359 9.68 1 98.69 83 LEU B CA 1
ATOM 5039 C C . LEU B 1 83 ? 18.109 27.516 10.648 1 98.69 83 LEU B C 1
ATOM 5041 O O . LEU B 1 83 ? 18.172 28.688 10.25 1 98.69 83 LEU B O 1
ATOM 5045 N N . ALA B 1 84 ? 17.828 27.203 11.875 1 98.69 84 ALA B N 1
ATOM 5046 C CA . ALA B 1 84 ? 17.625 28.219 12.891 1 98.69 84 ALA B CA 1
ATOM 5047 C C . ALA B 1 84 ? 18.875 29.078 13.07 1 98.69 84 ALA B C 1
ATOM 5049 O O . ALA B 1 84 ? 18.812 30.297 13.156 1 98.69 84 ALA B O 1
ATOM 5050 N N . ASN B 1 85 ? 20.031 28.422 13.07 1 98.44 85 ASN B N 1
ATOM 5051 C CA . ASN B 1 85 ? 21.312 29.109 13.281 1 98.44 85 ASN B CA 1
ATOM 5052 C C . ASN B 1 85 ? 21.672 29.984 12.094 1 98.44 85 ASN B C 1
ATOM 5054 O O . ASN B 1 85 ? 22.344 31.016 12.258 1 98.44 85 ASN B O 1
ATOM 5058 N N . GLU B 1 86 ? 21.219 29.594 10.953 1 98.19 86 GLU B N 1
ATOM 5059 C CA . GLU B 1 86 ? 21.594 30.281 9.727 1 98.19 86 GLU B CA 1
ATOM 5060 C C . GLU B 1 86 ? 20.5 31.25 9.281 1 98.19 86 GLU B C 1
ATOM 5062 O O . GLU B 1 86 ? 20.656 31.953 8.281 1 98.19 86 GLU B O 1
ATOM 5067 N N . GLY B 1 87 ? 19.406 31.312 10 1 98.44 87 GLY B N 1
ATOM 5068 C CA . GLY B 1 87 ? 18.266 32.125 9.586 1 98.44 87 GLY B CA 1
ATOM 5069 C C . GLY B 1 87 ? 17.531 32.75 10.758 1 98.44 87 GLY B C 1
ATOM 5070 O O . GLY B 1 87 ? 18.156 33.188 11.727 1 98.44 87 GLY B O 1
ATOM 5071 N N . VAL B 1 88 ? 16.219 32.906 10.562 1 98.75 88 VAL B N 1
ATOM 5072 C CA . VAL B 1 88 ? 15.367 33.531 11.57 1 98.75 88 VAL B CA 1
ATOM 5073 C C . VAL B 1 88 ? 14.266 32.562 11.977 1 98.75 88 VAL B C 1
ATOM 5075 O O . VAL B 1 88 ? 13.656 31.906 11.125 1 98.75 88 VAL B O 1
ATOM 5078 N N . VAL B 1 89 ? 14.07 32.406 13.289 1 98.81 89 VAL B N 1
ATOM 5079 C CA . VAL B 1 89 ? 12.969 31.625 13.852 1 98.81 89 VAL B CA 1
ATOM 5080 C C . VAL B 1 89 ? 11.797 32.562 14.172 1 98.81 89 VAL B C 1
ATOM 5082 O O . VAL B 1 89 ? 11.984 33.625 14.734 1 98.81 89 VAL B O 1
ATOM 5085 N N . LEU B 1 90 ? 10.633 32.188 13.766 1 98.81 90 LEU B N 1
ATOM 5086 C CA . LEU B 1 90 ? 9.445 32.969 14.156 1 98.81 90 LEU B CA 1
ATOM 5087 C C . LEU B 1 90 ? 8.836 32.406 15.438 1 98.81 90 LEU B C 1
ATOM 5089 O O . LEU B 1 90 ? 8.422 31.25 15.484 1 98.81 90 LEU B O 1
ATOM 5093 N N . ASP B 1 91 ? 8.672 33.25 16.406 1 97.75 91 ASP B N 1
ATOM 5094 C CA . ASP B 1 91 ? 8.18 32.781 17.703 1 97.75 91 ASP B CA 1
ATOM 5095 C C . ASP B 1 91 ? 6.652 32.844 17.75 1 97.75 91 ASP B C 1
ATOM 5097 O O . ASP B 1 91 ? 6.027 32.062 18.484 1 97.75 91 ASP B O 1
ATOM 5101 N N . ASN B 1 92 ? 6.098 33.812 17.016 1 97.69 92 ASN B N 1
ATOM 5102 C CA . ASN B 1 92 ? 4.656 34.031 17.078 1 97.69 92 ASN B CA 1
ATOM 5103 C C . ASN B 1 92 ? 4.023 33.938 15.688 1 97.69 92 ASN B C 1
ATOM 5105 O O . ASN B 1 92 ? 3.414 34.906 15.219 1 97.69 92 ASN B O 1
ATOM 5109 N N . CYS B 1 93 ? 4.145 32.812 15.086 1 98.56 93 CYS B N 1
ATOM 5110 C CA . CYS B 1 93 ? 3.518 32.5 13.805 1 98.56 93 CYS B CA 1
ATOM 5111 C C . CYS B 1 93 ? 2.291 31.609 13.992 1 98.56 93 CYS B C 1
ATOM 5113 O O . CYS B 1 93 ? 2.361 30.578 14.672 1 98.56 93 CYS B O 1
ATOM 5115 N N . PHE B 1 94 ? 1.162 32.031 13.375 1 98.69 94 PHE B N 1
ATOM 5116 C CA . PHE B 1 94 ? -0.075 31.297 13.641 1 98.69 94 PHE B CA 1
ATOM 5117 C C . PHE B 1 94 ? -0.847 31.047 12.352 1 98.69 94 PHE B C 1
ATOM 5119 O O . PHE B 1 94 ? -0.734 31.828 11.398 1 98.69 94 PHE B O 1
ATOM 5126 N N . CYS B 1 95 ? -1.583 29.953 12.312 1 98.62 95 CYS B N 1
ATOM 5127 C CA . CYS B 1 95 ? -2.531 29.734 11.227 1 98.62 95 CYS B CA 1
ATOM 5128 C C . CYS B 1 95 ? -3.854 30.438 11.5 1 98.62 95 CYS B C 1
ATOM 5130 O O . CYS B 1 95 ? -4.203 30.688 12.656 1 98.62 95 CYS B O 1
ATOM 5132 N N . THR B 1 96 ? -4.574 30.734 10.492 1 98.56 96 THR B N 1
ATOM 5133 C CA . THR B 1 96 ? -5.84 31.453 10.625 1 98.56 96 THR B CA 1
ATOM 5134 C C . THR B 1 96 ? -7 30.469 10.766 1 98.56 96 THR B C 1
ATOM 5136 O O . THR B 1 96 ? -8.117 30.859 11.102 1 98.56 96 THR B O 1
ATOM 5139 N N . ASN B 1 97 ? -6.812 29.25 10.508 1 98.19 97 ASN B N 1
ATOM 5140 C CA . ASN B 1 97 ? -7.695 28.094 10.586 1 98.19 97 ASN B CA 1
ATOM 5141 C C . ASN B 1 97 ? -6.914 26.797 10.836 1 98.19 97 ASN B C 1
ATOM 5143 O O . ASN B 1 97 ? -6.273 26.266 9.93 1 98.19 97 ASN B O 1
ATOM 5147 N N . SER B 1 98 ? -7.027 26.281 12.055 1 96.44 98 SER B N 1
ATOM 5148 C CA . SER B 1 98 ? -6.082 25.266 12.523 1 96.44 98 SER B CA 1
ATOM 5149 C C . SER B 1 98 ? -6.473 23.875 12.023 1 96.44 98 SER B C 1
ATOM 5151 O O . SER B 1 98 ? -6.773 22.984 12.82 1 96.44 98 SER B O 1
ATOM 5153 N N . ILE B 1 99 ? -6.43 23.688 10.75 1 96.56 99 ILE B N 1
ATOM 5154 C CA . ILE B 1 99 ? -6.648 22.406 10.109 1 96.56 99 ILE B CA 1
ATOM 5155 C C . ILE B 1 99 ? -5.93 22.359 8.766 1 96.56 99 ILE B C 1
ATOM 5157 O O . ILE B 1 99 ? -5.785 23.391 8.102 1 96.56 99 ILE B O 1
ATOM 5161 N N . SER B 1 100 ? -5.512 21.266 8.305 1 96.88 100 SER B N 1
ATOM 5162 C CA . SER B 1 100 ? -4.48 21.062 7.293 1 96.88 100 SER B CA 1
ATOM 5163 C C . SER B 1 100 ? -4.852 21.734 5.977 1 96.88 100 SER B C 1
ATOM 5165 O O . SER B 1 100 ? -4.227 22.719 5.578 1 96.88 100 SER B O 1
ATOM 5167 N N . ALA B 1 101 ? -5.949 21.312 5.297 1 96.88 101 ALA B N 1
ATOM 5168 C CA . ALA B 1 101 ? -6.281 21.781 3.955 1 96.88 101 ALA B CA 1
ATOM 5169 C C . ALA B 1 101 ? -6.578 23.281 3.959 1 96.88 101 ALA B C 1
ATOM 5171 O O . ALA B 1 101 ? -6.051 24.031 3.129 1 96.88 101 ALA B O 1
ATOM 5172 N N . PRO B 1 102 ? -7.328 23.781 4.895 1 97.81 102 PRO B N 1
ATOM 5173 C CA . PRO B 1 102 ? -7.562 25.234 4.941 1 97.81 102 PRO B CA 1
ATOM 5174 C C . PRO B 1 102 ? -6.281 26.031 5.18 1 97.81 102 PRO B C 1
ATOM 5176 O O . PRO B 1 102 ? -6.086 27.078 4.566 1 97.81 102 PRO B O 1
ATOM 5179 N N . SER B 1 103 ? -5.465 25.562 6.098 1 98.5 103 SER B N 1
ATOM 5180 C CA . SER B 1 103 ? -4.199 26.25 6.332 1 98.5 103 SER B CA 1
ATOM 5181 C C . SER B 1 103 ? -3.346 26.281 5.07 1 98.5 103 SER B C 1
ATOM 5183 O O . SER B 1 103 ? -2.768 27.312 4.734 1 98.5 103 SER B O 1
ATOM 5185 N N . ARG B 1 104 ? -3.244 25.172 4.371 1 98.38 104 ARG B N 1
ATOM 5186 C CA . ARG B 1 104 ? -2.479 25.094 3.131 1 98.38 104 ARG B CA 1
ATOM 5187 C C . ARG B 1 104 ? -3.027 26.062 2.082 1 98.38 104 ARG B C 1
ATOM 5189 O O . ARG B 1 104 ? -2.262 26.688 1.347 1 98.38 104 ARG B O 1
ATOM 5196 N N . ALA B 1 105 ? -4.344 26.156 1.999 1 98.56 105 ALA B N 1
ATOM 5197 C CA . ALA B 1 105 ? -4.957 27.094 1.069 1 98.56 105 ALA B CA 1
ATOM 5198 C C . ALA B 1 105 ? -4.59 28.531 1.429 1 98.56 105 ALA B C 1
ATOM 5200 O O . ALA B 1 105 ? -4.305 29.344 0.547 1 98.56 105 ALA B O 1
ATOM 5201 N N . SER B 1 106 ? -4.602 28.828 2.699 1 98.75 106 SER B N 1
ATOM 5202 C CA . SER B 1 106 ? -4.25 30.172 3.148 1 98.75 106 SER B CA 1
ATOM 5203 C C . SER B 1 106 ? -2.785 30.484 2.865 1 98.75 106 SER B C 1
ATOM 5205 O O . SER B 1 106 ? -2.449 31.594 2.463 1 98.75 106 SER B O 1
ATOM 5207 N N . ILE B 1 107 ? -1.963 29.531 3.07 1 98.81 107 ILE B N 1
ATOM 5208 C CA . ILE B 1 107 ? -0.539 29.688 2.789 1 98.81 107 ILE B CA 1
ATOM 5209 C C . ILE B 1 107 ? -0.335 30.016 1.315 1 98.81 107 ILE B C 1
ATOM 5211 O O . ILE B 1 107 ? 0.429 30.922 0.981 1 98.81 107 ILE B O 1
ATOM 5215 N N . LEU B 1 108 ? -1.038 29.344 0.455 1 98.44 108 LEU B N 1
ATOM 5216 C CA . LEU B 1 108 ? -0.846 29.453 -0.987 1 98.44 108 LEU B CA 1
ATOM 5217 C C . LEU B 1 108 ? -1.443 30.75 -1.521 1 98.44 108 LEU B C 1
ATOM 5219 O O . LEU B 1 108 ? -0.89 31.359 -2.438 1 98.44 108 LEU B O 1
ATOM 5223 N N . THR B 1 109 ? -2.564 31.203 -0.957 1 98.56 109 THR B N 1
ATOM 5224 C CA . THR B 1 109 ? -3.354 32.25 -1.585 1 98.56 109 THR B CA 1
ATOM 5225 C C . THR B 1 109 ? -3.121 33.594 -0.886 1 98.56 109 THR B C 1
ATOM 5227 O O . THR B 1 109 ? -3.402 34.656 -1.452 1 98.56 109 THR B O 1
ATOM 5230 N N . GLY B 1 110 ? -2.768 33.562 0.432 1 98.75 110 GLY B N 1
ATOM 5231 C CA . GLY B 1 110 ? -2.719 34.781 1.237 1 98.75 110 GLY B CA 1
ATOM 5232 C C . GLY B 1 110 ? -4.09 35.25 1.679 1 98.75 110 GLY B C 1
ATOM 5233 O O . GLY B 1 110 ? -4.273 36.438 1.985 1 98.75 110 GLY B O 1
ATOM 5234 N N . LEU B 1 111 ? -5.035 34.312 1.604 1 98.81 111 LEU B N 1
ATOM 5235 C CA . LEU B 1 111 ? -6.418 34.656 1.917 1 98.81 111 LEU B CA 1
ATOM 5236 C C . LEU B 1 111 ? -6.941 33.812 3.072 1 98.81 111 LEU B C 1
ATOM 5238 O O . LEU B 1 111 ? -6.543 32.656 3.225 1 98.81 111 LEU B O 1
ATOM 5242 N N . TYR B 1 112 ? -7.82 34.406 3.855 1 98.69 112 TYR B N 1
ATOM 5243 C CA . TYR B 1 112 ? -8.578 33.656 4.855 1 98.69 112 TYR B CA 1
ATOM 5244 C C . TYR B 1 112 ? -9.547 32.688 4.195 1 98.69 112 TYR B C 1
ATOM 5246 O O . TYR B 1 112 ? -9.898 32.875 3.027 1 98.69 112 TYR B O 1
ATOM 5254 N N . SER B 1 113 ? -10.031 31.703 4.984 1 98.25 113 SER B N 1
ATOM 5255 C CA . SER B 1 113 ? -10.938 30.672 4.48 1 98.25 113 SER B CA 1
ATOM 5256 C C . SER B 1 113 ? -12.203 31.297 3.898 1 98.25 113 SER B C 1
ATOM 5258 O O . SER B 1 113 ? -12.711 30.844 2.873 1 98.25 113 SER B O 1
ATOM 5260 N N . HIS B 1 114 ? -12.719 32.406 4.52 1 97.62 114 HIS B N 1
ATOM 5261 C CA . HIS B 1 114 ? -13.977 32.969 4.062 1 97.62 114 HIS B CA 1
ATOM 5262 C C . HIS B 1 114 ? -13.797 33.719 2.732 1 97.62 114 HIS B C 1
ATOM 5264 O O . HIS B 1 114 ? -14.781 34.031 2.062 1 97.62 114 HIS B O 1
ATOM 5270 N N . ARG B 1 115 ? -12.586 33.906 2.359 1 97.88 115 ARG B N 1
ATOM 5271 C CA . ARG B 1 115 ? -12.312 34.531 1.078 1 97.88 115 ARG B CA 1
ATOM 5272 C C . ARG B 1 115 ? -11.867 33.5 0.039 1 97.88 115 ARG B C 1
ATOM 5274 O O . ARG B 1 115 ? -12.242 33.594 -1.131 1 97.88 115 ARG B O 1
ATOM 5281 N N . ASN B 1 116 ? -11.055 32.5 0.372 1 97.81 116 ASN B N 1
ATOM 5282 C CA . ASN B 1 116 ? -10.562 31.547 -0.62 1 97.81 116 ASN B CA 1
ATOM 5283 C C . ASN B 1 116 ? -11.523 30.375 -0.802 1 97.81 116 ASN B C 1
ATOM 5285 O O . ASN B 1 116 ? -11.391 29.609 -1.752 1 97.81 116 ASN B O 1
ATOM 5289 N N . GLY B 1 117 ? -12.414 30.234 0.157 1 97.19 117 GLY B N 1
ATOM 5290 C CA . GLY B 1 117 ? -13.5 29.297 -0.025 1 97.19 117 GLY B CA 1
ATOM 5291 C C . GLY B 1 117 ? -13.203 27.922 0.566 1 97.19 117 GLY B C 1
ATOM 5292 O O . GLY B 1 117 ? -14.047 27.031 0.533 1 97.19 117 GLY B O 1
ATOM 5293 N N . LEU B 1 118 ? -12.094 27.625 1.022 1 97.56 118 LEU B N 1
ATOM 5294 C CA . LEU B 1 118 ? -11.75 26.344 1.649 1 97.56 118 LEU B CA 1
ATOM 5295 C C . LEU B 1 118 ? -11.867 26.438 3.168 1 97.56 118 LEU B C 1
ATOM 5297 O O . LEU B 1 118 ? -10.898 26.797 3.844 1 97.56 118 LEU B O 1
ATOM 5301 N N . TYR B 1 119 ? -13.023 25.953 3.691 1 97.5 119 TYR B N 1
ATOM 5302 C CA . TYR B 1 119 ? -13.375 26.109 5.102 1 97.5 119 TYR B CA 1
ATOM 5303 C C . TYR B 1 119 ? -13.008 24.859 5.891 1 97.5 119 TYR B C 1
ATOM 5305 O O . TYR B 1 119 ? -12.602 24.953 7.051 1 97.5 119 TYR B O 1
ATOM 5313 N N . THR B 1 120 ? -13.281 23.734 5.262 1 96.81 120 THR B N 1
ATOM 5314 C CA . THR B 1 120 ? -13.172 22.453 5.926 1 96.81 120 THR B CA 1
ATOM 5315 C C . THR B 1 120 ? -12.383 21.469 5.066 1 96.81 120 THR B C 1
ATOM 5317 O O . THR B 1 120 ? -12.008 21.781 3.934 1 96.81 120 THR B O 1
ATOM 5320 N N . LEU B 1 121 ? -12.203 20.234 5.559 1 94.31 121 LEU B N 1
ATOM 5321 C CA . LEU B 1 121 ? -11.438 19.219 4.852 1 94.31 121 LEU B CA 1
ATOM 5322 C C . LEU B 1 121 ? -12.195 18.719 3.625 1 94.31 121 LEU B C 1
ATOM 5324 O O . LEU B 1 121 ? -11.602 18.109 2.727 1 94.31 121 LEU B O 1
ATOM 5328 N N . ALA B 1 122 ? -13.414 18.922 3.568 1 93.06 122 ALA B N 1
ATOM 5329 C CA . ALA B 1 122 ? -14.242 18.406 2.482 1 93.06 122 ALA B CA 1
ATOM 5330 C C . ALA B 1 122 ? -14.25 19.359 1.296 1 93.06 122 ALA B C 1
ATOM 5332 O O . ALA B 1 122 ? -14.656 18.984 0.191 1 93.06 122 ALA B O 1
ATOM 5333 N N . ASP B 1 123 ? -13.742 20.578 1.494 1 94.81 123 ASP B N 1
ATOM 5334 C CA . ASP B 1 123 ? -13.797 21.609 0.469 1 94.81 123 ASP B CA 1
ATOM 5335 C C . ASP B 1 123 ? -12.617 21.484 -0.498 1 94.81 123 ASP B C 1
ATOM 5337 O O . ASP B 1 123 ? -11.648 20.781 -0.218 1 94.81 123 ASP B O 1
ATOM 5341 N N . SER B 1 124 ? -12.773 22.156 -1.627 1 95.19 124 SER B N 1
ATOM 5342 C CA . SER B 1 124 ? -11.727 22.281 -2.633 1 95.19 124 SER B CA 1
ATOM 5343 C C . SER B 1 124 ? -11.43 23.75 -2.941 1 95.19 124 SER B C 1
ATOM 5345 O O . SER B 1 124 ? -12.289 24.609 -2.764 1 95.19 124 SER B O 1
ATOM 5347 N N . LEU B 1 125 ? -10.25 24.016 -3.293 1 96.94 125 LEU B N 1
ATOM 5348 C CA . LEU B 1 125 ? -9.875 25.375 -3.682 1 96.94 125 LEU B CA 1
ATOM 5349 C C . LEU B 1 125 ? -10.227 25.641 -5.141 1 96.94 125 LEU B C 1
ATOM 5351 O O . LEU B 1 125 ? -9.875 24.859 -6.023 1 96.94 125 LEU B O 1
ATOM 5355 N N . ASP B 1 126 ? -10.914 26.734 -5.375 1 96.81 126 ASP B N 1
ATOM 5356 C CA . ASP B 1 126 ? -11.203 27.125 -6.75 1 96.81 126 ASP B CA 1
ATOM 5357 C C . ASP B 1 126 ? -9.914 27.375 -7.531 1 96.81 126 ASP B C 1
ATOM 5359 O O . ASP B 1 126 ? -9.07 28.172 -7.113 1 96.81 126 ASP B O 1
ATOM 5363 N N . THR B 1 127 ? -9.797 26.797 -8.695 1 96.31 127 THR B N 1
ATOM 5364 C CA . THR B 1 127 ? -8.547 26.797 -9.445 1 96.31 127 THR B CA 1
ATOM 5365 C C . THR B 1 127 ? -8.297 28.172 -10.062 1 96.31 127 THR B C 1
ATOM 5367 O O . THR B 1 127 ? -7.195 28.453 -10.531 1 96.31 127 THR B O 1
ATOM 5370 N N . SER B 1 128 ? -9.281 29.094 -10.023 1 96.06 128 SER B N 1
ATOM 5371 C CA . SER B 1 128 ? -9.125 30.422 -10.609 1 96.06 128 SER B CA 1
ATOM 5372 C C . SER B 1 128 ? -8.461 31.391 -9.625 1 96.06 128 SER B C 1
ATOM 5374 O O . SER B 1 128 ? -8.023 32.469 -10.016 1 96.06 128 SER B O 1
ATOM 5376 N N . ILE B 1 129 ? -8.383 31 -8.375 1 96.94 129 ILE B N 1
ATOM 5377 C CA . ILE B 1 129 ? -7.801 31.875 -7.359 1 96.94 129 ILE B CA 1
ATOM 5378 C C . ILE B 1 129 ? -6.285 31.906 -7.523 1 96.94 129 ILE B C 1
ATOM 5380 O O . ILE B 1 129 ? -5.625 30.875 -7.52 1 96.94 129 ILE B O 1
ATOM 5384 N N . PRO B 1 130 ? -5.777 33.094 -7.68 1 97.5 130 PRO B N 1
ATOM 5385 C CA . PRO B 1 130 ? -4.32 33.188 -7.777 1 97.5 130 PRO B CA 1
ATOM 5386 C C . PRO B 1 130 ? -3.611 32.688 -6.523 1 97.5 130 PRO B C 1
ATOM 5388 O O . PRO B 1 130 ? -4.07 32.906 -5.406 1 97.5 130 PRO B O 1
ATOM 5391 N N . THR B 1 131 ? -2.533 31.938 -6.746 1 98.25 131 THR B N 1
ATOM 5392 C CA . THR B 1 131 ? -1.681 31.438 -5.676 1 98.25 131 THR B CA 1
ATOM 5393 C C . THR B 1 131 ? -0.244 31.922 -5.855 1 98.25 131 THR B C 1
ATOM 5395 O O . THR B 1 131 ? 0.1 32.5 -6.895 1 98.25 131 THR B O 1
ATOM 5398 N N . LEU B 1 132 ? 0.546 31.75 -4.809 1 98.62 132 LEU B N 1
ATOM 5399 C CA . LEU B 1 132 ? 1.971 32.031 -4.938 1 98.62 132 LEU B CA 1
ATOM 5400 C C . LEU B 1 132 ? 2.555 31.359 -6.168 1 98.62 132 LEU B C 1
ATOM 5402 O O . LEU B 1 132 ? 3.334 31.969 -6.906 1 98.62 132 LEU B O 1
ATOM 5406 N N . ALA B 1 133 ? 2.199 30.078 -6.414 1 98.56 133 ALA B N 1
ATOM 5407 C CA . ALA B 1 133 ? 2.738 29.297 -7.52 1 98.56 133 ALA B CA 1
ATOM 5408 C C . ALA B 1 133 ? 2.35 29.906 -8.867 1 98.56 133 ALA B C 1
ATOM 5410 O O . ALA B 1 133 ? 3.197 30.062 -9.75 1 98.56 133 ALA B O 1
ATOM 5411 N N . THR B 1 134 ? 1.062 30.25 -9.031 1 98.44 134 THR B N 1
ATOM 5412 C CA . THR B 1 134 ? 0.619 30.812 -10.305 1 98.44 134 THR B CA 1
ATOM 5413 C C . THR B 1 134 ? 1.289 32.156 -10.562 1 98.44 134 THR B C 1
ATOM 5415 O O . THR B 1 134 ? 1.663 32.469 -11.703 1 98.44 134 THR B O 1
ATOM 5418 N N . VAL B 1 135 ? 1.481 32.969 -9.562 1 98.38 135 VAL B N 1
ATOM 5419 C CA . VAL B 1 135 ? 2.068 34.281 -9.695 1 98.38 135 VAL B CA 1
ATOM 5420 C C . VAL B 1 135 ? 3.545 34.156 -10.062 1 98.38 135 VAL B C 1
ATOM 5422 O O . VAL B 1 135 ? 4.027 34.875 -10.961 1 98.38 135 VAL B O 1
ATOM 5425 N N . LEU B 1 136 ? 4.246 33.281 -9.375 1 98.56 136 LEU B N 1
ATOM 5426 C CA . LEU B 1 136 ? 5.672 33.125 -9.648 1 98.56 136 LEU B CA 1
ATOM 5427 C C . LEU B 1 136 ? 5.891 32.5 -11.023 1 98.56 136 LEU B C 1
ATOM 5429 O O . LEU B 1 136 ? 6.805 32.906 -11.75 1 98.56 136 LEU B O 1
ATOM 5433 N N . GLN B 1 137 ? 5.051 31.5 -11.328 1 98.44 137 GLN B N 1
ATOM 5434 C CA . GLN B 1 137 ? 5.145 30.906 -12.656 1 98.44 137 GLN B CA 1
ATOM 5435 C C . GLN B 1 137 ? 4.965 31.953 -13.75 1 98.44 137 GLN B C 1
ATOM 5437 O O . GLN B 1 137 ? 5.742 32 -14.703 1 98.44 137 GLN B O 1
ATOM 5442 N N . ALA B 1 138 ? 4.031 32.812 -13.602 1 98 138 ALA B N 1
ATOM 5443 C CA . ALA B 1 138 ? 3.734 33.875 -14.57 1 98 138 ALA B CA 1
ATOM 5444 C C . ALA B 1 138 ? 4.871 34.906 -14.641 1 98 138 ALA B C 1
ATOM 5446 O O . ALA B 1 138 ? 4.965 35.656 -15.594 1 98 138 ALA B O 1
ATOM 5447 N N . ASN B 1 139 ? 5.738 34.875 -13.656 1 97.81 139 ASN B N 1
ATOM 5448 C CA . ASN B 1 139 ? 6.832 35.812 -13.609 1 97.81 139 ASN B CA 1
ATOM 5449 C C . ASN B 1 139 ? 8.188 35.156 -13.766 1 97.81 139 ASN B C 1
ATOM 5451 O O . ASN B 1 139 ? 9.18 35.594 -13.18 1 97.81 139 ASN B O 1
ATOM 5455 N N . GLY B 1 140 ? 8.219 34.031 -14.398 1 97.56 140 GLY B N 1
ATOM 5456 C CA . GLY B 1 140 ? 9.461 33.5 -14.938 1 97.56 140 GLY B CA 1
ATOM 5457 C C . GLY B 1 140 ? 10.07 32.438 -14.07 1 97.56 140 GLY B C 1
ATOM 5458 O O . GLY B 1 140 ? 11.164 31.938 -14.359 1 97.56 140 GLY B O 1
ATOM 5459 N N . TYR B 1 141 ? 9.43 31.984 -13.039 1 98.5 141 TYR B N 1
ATOM 5460 C CA . TYR B 1 141 ? 9.93 30.891 -12.219 1 98.5 141 TYR B CA 1
ATOM 5461 C C . TYR B 1 141 ? 9.562 29.547 -12.82 1 98.5 141 TYR B C 1
ATOM 5463 O O . TYR B 1 141 ? 8.484 29.391 -13.406 1 98.5 141 TYR B O 1
ATOM 5471 N N . ASN B 1 142 ? 10.461 28.562 -12.742 1 98.62 142 ASN B N 1
ATOM 5472 C CA . ASN B 1 142 ? 10.047 27.172 -12.844 1 98.62 142 ASN B CA 1
ATOM 5473 C C . ASN B 1 142 ? 9.5 26.656 -11.516 1 98.62 142 ASN B C 1
ATOM 5475 O O . ASN B 1 142 ? 10.133 26.828 -10.469 1 98.62 142 ASN B O 1
ATOM 5479 N N . THR B 1 143 ? 8.32 26.062 -11.547 1 98.88 143 THR B N 1
ATOM 5480 C CA . THR B 1 143 ? 7.617 25.781 -10.297 1 98.88 143 THR B CA 1
ATOM 5481 C C . THR B 1 143 ? 7.352 24.281 -10.156 1 98.88 143 THR B C 1
ATOM 5483 O O . THR B 1 143 ? 6.879 23.641 -11.094 1 98.88 143 THR B O 1
ATOM 5486 N N . GLY B 1 144 ? 7.734 23.703 -9.008 1 98.88 144 GLY B N 1
ATOM 5487 C CA . GLY B 1 144 ? 7.531 22.297 -8.695 1 98.88 144 GLY B CA 1
ATOM 5488 C C . GLY B 1 144 ? 6.82 22.078 -7.375 1 98.88 144 GLY B C 1
ATOM 5489 O O . GLY B 1 144 ? 6.977 22.859 -6.441 1 98.88 144 GLY B O 1
ATOM 5490 N N . LEU B 1 145 ? 6.082 21.016 -7.25 1 98.88 145 LEU B N 1
ATOM 5491 C CA . LEU B 1 145 ? 5.383 20.594 -6.043 1 98.88 145 LEU B CA 1
ATOM 5492 C C . LEU B 1 145 ? 5.469 19.078 -5.867 1 98.88 145 LEU B C 1
ATOM 5494 O O . LEU B 1 145 ? 5.117 18.312 -6.777 1 98.88 145 LEU B O 1
ATOM 5498 N N . VAL B 1 146 ? 5.926 18.641 -4.758 1 98.88 146 VAL B N 1
ATOM 5499 C CA . VAL B 1 146 ? 5.984 17.203 -4.488 1 98.88 146 VAL B CA 1
ATOM 5500 C C . VAL B 1 146 ? 5.406 16.906 -3.105 1 98.88 146 VAL B C 1
ATOM 5502 O O . VAL B 1 146 ? 5.688 17.625 -2.145 1 98.88 146 VAL B O 1
ATOM 5505 N N . GLY B 1 147 ? 4.586 15.859 -3.014 1 98.62 147 GLY B N 1
ATOM 5506 C CA . GLY B 1 147 ? 4.121 15.391 -1.717 1 98.62 147 GLY B CA 1
ATOM 5507 C C . GLY B 1 147 ? 2.672 15.734 -1.44 1 98.62 147 GLY B C 1
ATOM 5508 O O . GLY B 1 147 ? 1.819 15.609 -2.322 1 98.62 147 GLY B O 1
ATOM 5509 N N . LYS B 1 148 ? 2.33 16.109 -0.233 1 98.5 148 LYS B N 1
ATOM 5510 C CA . LYS B 1 148 ? 0.955 16.312 0.212 1 98.5 148 LYS B CA 1
ATOM 5511 C C . LYS B 1 148 ? 0.382 17.625 -0.343 1 98.5 148 LYS B C 1
ATOM 5513 O O . LYS B 1 148 ? 0.942 18.688 -0.12 1 98.5 148 LYS B O 1
ATOM 5518 N N . TRP B 1 149 ? -0.696 17.531 -1.076 1 97.25 149 TRP B N 1
ATOM 5519 C CA . TRP B 1 149 ? -1.467 18.656 -1.614 1 97.25 149 TRP B CA 1
ATOM 5520 C C . TRP B 1 149 ? -2.74 18.875 -0.806 1 97.25 149 TRP B C 1
ATOM 5522 O O . TRP B 1 149 ? -2.834 19.828 -0.035 1 97.25 149 TRP B O 1
ATOM 5532 N N . HIS B 1 150 ? -3.611 17.906 -0.759 1 93.62 150 HIS B N 1
ATOM 5533 C CA . HIS B 1 150 ? -4.781 17.797 0.102 1 93.62 150 HIS B CA 1
ATOM 5534 C C . HIS B 1 150 ? -5.75 18.953 -0.122 1 93.62 150 HIS B C 1
ATOM 5536 O O . HIS B 1 150 ? -6.457 19.359 0.801 1 93.62 150 HIS B O 1
ATOM 5542 N N . ILE B 1 151 ? -5.773 19.734 -1.194 1 92.94 151 ILE B N 1
ATOM 5543 C CA . ILE B 1 151 ? -6.625 20.875 -1.541 1 92.94 151 ILE B CA 1
ATOM 5544 C C . ILE B 1 151 ? -7.719 20.422 -2.504 1 92.94 151 ILE B C 1
ATOM 5546 O O . ILE B 1 151 ? -8.688 21.141 -2.746 1 92.94 151 ILE B O 1
ATOM 5550 N N . LYS B 1 152 ? -7.719 19.234 -2.947 1 91.81 152 LYS B N 1
ATOM 5551 C CA . LYS B 1 152 ? -8.719 18.453 -3.676 1 91.81 152 LYS B CA 1
ATOM 5552 C C . LYS B 1 152 ? -9.008 19.078 -5.039 1 91.81 152 LYS B C 1
ATOM 5554 O O . LYS B 1 152 ? -10.125 18.969 -5.551 1 91.81 152 LYS B O 1
ATOM 5559 N N . SER B 1 153 ? -8.258 19.953 -5.578 1 95.94 153 SER B N 1
ATOM 5560 C CA . SER B 1 153 ? -8.281 20.438 -6.953 1 95.94 153 SER B CA 1
ATOM 5561 C C . SER B 1 153 ? -6.922 20.281 -7.621 1 95.94 153 SER B C 1
ATOM 5563 O O . SER B 1 153 ? -5.902 20.125 -6.945 1 95.94 153 SER B O 1
ATOM 5565 N N . GLN B 1 154 ? -7 20.25 -8.891 1 96.69 154 GLN B N 1
ATOM 5566 C CA . GLN B 1 154 ? -5.742 20.109 -9.617 1 96.69 154 GLN B CA 1
ATOM 5567 C C . GLN B 1 154 ? -4.793 21.266 -9.297 1 96.69 154 GLN B C 1
ATOM 5569 O O . GLN B 1 154 ? -5.191 22.438 -9.32 1 96.69 154 GLN B O 1
ATOM 5574 N N . PRO B 1 155 ? -3.541 20.953 -8.969 1 97.5 155 PRO B N 1
ATOM 5575 C CA . PRO B 1 155 ? -2.584 22.047 -8.727 1 97.5 155 PRO B CA 1
ATOM 5576 C C . PRO B 1 155 ? -2.416 22.953 -9.938 1 97.5 155 PRO B C 1
ATOM 5578 O O . PRO B 1 155 ? -2.182 22.469 -11.055 1 97.5 155 PRO B O 1
ATOM 5581 N N . GLN B 1 156 ? -2.578 24.219 -9.727 1 97.5 156 GLN B N 1
ATOM 5582 C CA . GLN B 1 156 ? -2.357 25.234 -10.758 1 97.5 156 GLN B CA 1
ATOM 5583 C C . GLN B 1 156 ? -1.062 26 -10.508 1 97.5 156 GLN B C 1
ATOM 5585 O O . GLN B 1 156 ? -0.664 26.203 -9.359 1 97.5 156 GLN B O 1
ATOM 5590 N N . GLY B 1 157 ? -0.437 26.422 -11.586 1 98.19 157 GLY B N 1
ATOM 5591 C CA . GLY B 1 157 ? 0.761 27.234 -11.469 1 98.19 157 GLY B CA 1
ATOM 5592 C C . GLY B 1 157 ? 2.014 26.422 -11.203 1 98.19 157 GLY B C 1
ATOM 5593 O O . GLY B 1 157 ? 3.035 26.969 -10.781 1 98.19 157 GLY B O 1
ATOM 5594 N N . PHE B 1 158 ? 1.902 25.109 -11.422 1 98.62 158 PHE B N 1
ATOM 5595 C CA . PHE B 1 158 ? 3.059 24.25 -11.25 1 98.62 158 PHE B CA 1
ATOM 5596 C C . PHE B 1 158 ? 3.441 23.594 -12.578 1 98.62 158 PHE B C 1
ATOM 5598 O O . PHE B 1 158 ? 2.633 22.891 -13.188 1 98.62 158 PHE B O 1
ATOM 5605 N N . ASP B 1 159 ? 4.727 23.766 -12.945 1 98.56 159 ASP B N 1
ATOM 5606 C CA . ASP B 1 159 ? 5.262 23.141 -14.148 1 98.56 159 ASP B CA 1
ATOM 5607 C C . ASP B 1 159 ? 5.438 21.641 -13.945 1 98.56 159 ASP B C 1
ATOM 5609 O O . ASP B 1 159 ? 5.379 20.859 -14.906 1 98.56 159 ASP B O 1
ATOM 5613 N N . TYR B 1 160 ? 5.621 21.297 -12.75 1 98.56 160 TYR B N 1
ATOM 5614 C CA . TYR B 1 160 ? 5.785 19.906 -12.328 1 98.56 160 TYR B CA 1
ATOM 5615 C C . TYR B 1 160 ? 5.086 19.656 -11 1 98.56 160 TYR B C 1
ATOM 5617 O O . TYR B 1 160 ? 5.219 20.453 -10.062 1 98.56 160 TYR B O 1
ATOM 5625 N N . TYR B 1 161 ? 4.332 18.578 -10.969 1 98.69 161 TYR B N 1
ATOM 5626 C CA . TYR B 1 161 ? 3.926 18.141 -9.641 1 98.69 161 TYR B CA 1
ATOM 5627 C C . TYR B 1 161 ? 3.879 16.625 -9.555 1 98.69 161 TYR B C 1
ATOM 5629 O O . TYR B 1 161 ? 3.672 15.953 -10.57 1 98.69 161 TYR B O 1
ATOM 5637 N N . SER B 1 162 ? 4.129 16.062 -8.461 1 98.62 162 SER B N 1
ATOM 5638 C CA . SER B 1 162 ? 3.971 14.68 -8 1 98.62 162 SER B CA 1
ATOM 5639 C C . SER B 1 162 ? 3.375 14.633 -6.602 1 98.62 162 SER B C 1
ATOM 5641 O O . SER B 1 162 ? 4.105 14.672 -5.609 1 98.62 162 SER B O 1
ATOM 5643 N N . ILE B 1 163 ? 2.039 14.508 -6.57 1 98.5 163 ILE B N 1
ATOM 5644 C CA . ILE B 1 163 ? 1.38 14.75 -5.293 1 98.5 163 ILE B CA 1
ATOM 5645 C C . ILE B 1 163 ? 0.646 13.492 -4.836 1 98.5 163 ILE B C 1
ATOM 5647 O O . ILE B 1 163 ? 0.402 12.586 -5.637 1 98.5 163 ILE B O 1
ATOM 5651 N N . PHE B 1 164 ? 0.37 13.469 -3.592 1 97.5 164 PHE B N 1
ATOM 5652 C CA . PHE B 1 164 ? -0.413 12.367 -3.047 1 97.5 164 PHE B CA 1
ATOM 5653 C C . PHE B 1 164 ? -1.892 12.539 -3.369 1 97.5 164 PHE B C 1
ATOM 5655 O O . PHE B 1 164 ? -2.352 13.656 -3.615 1 97.5 164 PHE B O 1
ATOM 5662 N N . TYR B 1 165 ? -2.57 11.43 -3.344 1 92.19 165 TYR B N 1
ATOM 5663 C CA . TYR B 1 165 ? -4.02 11.477 -3.191 1 92.19 165 TYR B CA 1
ATOM 5664 C C . TYR B 1 165 ? -4.41 11.75 -1.744 1 92.19 165 TYR B C 1
ATOM 5666 O O . TYR B 1 165 ? -3.912 11.086 -0.826 1 92.19 165 TYR B O 1
ATOM 5674 N N . ASP B 1 166 ? -5.281 12.719 -1.583 1 91.56 166 ASP B N 1
ATOM 5675 C CA . ASP B 1 166 ? -5.746 13.094 -0.249 1 91.56 166 ASP B CA 1
ATOM 5676 C C . ASP B 1 166 ? -4.57 13.375 0.683 1 91.56 166 ASP B C 1
ATOM 5678 O O . ASP B 1 166 ? -3.684 14.164 0.352 1 91.56 166 ASP B O 1
ATOM 5682 N N . GLN B 1 167 ? -4.512 12.766 1.831 1 92.25 167 GLN B N 1
ATOM 5683 C CA . GLN B 1 167 ? -3.449 13.062 2.783 1 92.25 167 GLN B CA 1
ATOM 5684 C C . GLN B 1 167 ? -2.236 12.164 2.553 1 92.25 167 GLN B C 1
ATOM 5686 O O . GLN B 1 167 ? -1.175 12.383 3.141 1 92.25 167 GLN B O 1
ATOM 5691 N N . GLY B 1 168 ? -2.338 11.25 1.657 1 94.56 168 GLY B N 1
ATOM 5692 C CA . GLY B 1 168 ? -1.222 10.383 1.312 1 94.56 168 GLY B CA 1
ATOM 5693 C C . GLY B 1 168 ? -1.051 9.219 2.268 1 94.56 168 GLY B C 1
ATOM 5694 O O . GLY B 1 168 ? -1.679 9.18 3.328 1 94.56 168 GLY B O 1
ATOM 5695 N N . GLU B 1 169 ? -0.149 8.227 1.888 1 95.5 169 GLU B N 1
ATOM 5696 C CA . GLU B 1 169 ? 0.269 7.086 2.695 1 95.5 169 GLU B CA 1
ATOM 5697 C C . GLU B 1 169 ? 1.749 7.176 3.057 1 95.5 169 GLU B C 1
ATOM 5699 O O . GLU B 1 169 ? 2.535 7.785 2.326 1 95.5 169 GLU B O 1
ATOM 5704 N N . TYR B 1 170 ? 2.096 6.551 4.164 1 97.06 170 TYR B N 1
ATOM 5705 C CA . TYR B 1 170 ? 3.494 6.59 4.574 1 97.06 170 TYR B CA 1
ATOM 5706 C C . TYR B 1 170 ? 4.32 5.582 3.785 1 97.06 170 TYR B C 1
ATOM 5708 O O . TYR B 1 170 ? 5.508 5.805 3.531 1 97.06 170 TYR B O 1
ATOM 5716 N N . ARG B 1 171 ? 3.682 4.516 3.449 1 94.88 171 ARG B N 1
ATOM 5717 C CA . ARG B 1 171 ? 4.41 3.449 2.771 1 94.88 171 ARG B CA 1
ATOM 5718 C C . ARG B 1 171 ? 3.811 3.162 1.398 1 94.88 171 ARG B C 1
ATOM 5720 O O . ARG B 1 171 ? 2.596 3.002 1.268 1 94.88 171 ARG B O 1
ATOM 5727 N N . ASP B 1 172 ? 4.703 3.094 0.392 1 94.5 172 ASP B N 1
ATOM 5728 C CA . ASP B 1 172 ? 4.352 2.822 -0.998 1 94.5 172 ASP B CA 1
ATOM 5729 C C . ASP B 1 172 ? 3.201 3.715 -1.458 1 94.5 172 ASP B C 1
ATOM 5731 O O . ASP B 1 172 ? 2.191 3.223 -1.966 1 94.5 172 ASP B O 1
ATOM 5735 N N . PRO B 1 173 ? 3.418 5.016 -1.332 1 96.31 173 PRO B N 1
ATOM 5736 C CA . PRO B 1 173 ? 2.316 5.938 -1.612 1 96.31 173 PRO B CA 1
ATOM 5737 C C . PRO B 1 173 ? 1.911 5.945 -3.084 1 96.31 173 PRO B C 1
ATOM 5739 O O . PRO B 1 173 ? 2.703 5.562 -3.947 1 96.31 173 PRO B O 1
ATOM 5742 N N . THR B 1 174 ? 0.671 6.348 -3.334 1 96.12 174 THR B N 1
ATOM 5743 C CA . THR B 1 174 ? 0.155 6.633 -4.668 1 96.12 174 THR B CA 1
ATOM 5744 C C . THR B 1 174 ? 0.416 8.086 -5.051 1 96.12 174 THR B C 1
ATOM 5746 O O . THR B 1 174 ? -0.024 9 -4.355 1 96.12 174 THR B O 1
ATOM 5749 N N . PHE B 1 175 ? 1.108 8.289 -6.172 1 97.56 175 PHE B N 1
ATOM 5750 C CA . PHE B 1 175 ? 1.397 9.641 -6.637 1 97.56 175 PHE B CA 1
ATOM 5751 C C . PHE B 1 175 ? 0.54 9.992 -7.848 1 97.56 175 PHE B C 1
ATOM 5753 O O . PHE B 1 175 ? 0.338 9.164 -8.734 1 97.56 175 PHE B O 1
ATOM 5760 N N . ILE B 1 176 ? 0.009 11.133 -7.879 1 97.5 176 ILE B N 1
ATOM 5761 C CA . ILE B 1 176 ? -0.593 11.773 -9.047 1 97.5 176 ILE B CA 1
ATOM 5762 C C . ILE B 1 176 ? 0.433 12.672 -9.727 1 97.5 176 ILE B C 1
ATOM 5764 O O . ILE B 1 176 ? 0.911 13.641 -9.133 1 97.5 176 ILE B O 1
ATOM 5768 N N . GLU B 1 177 ? 0.764 12.359 -10.914 1 97.12 177 GLU B N 1
ATOM 5769 C CA . GLU B 1 177 ? 1.837 13.039 -11.641 1 97.12 177 GLU B CA 1
ATOM 5770 C C . GLU B 1 177 ? 1.28 14.094 -12.594 1 97.12 177 GLU B C 1
ATOM 5772 O O . GLU B 1 177 ? 0.218 13.898 -13.188 1 97.12 177 GLU B O 1
ATOM 5777 N N . SER B 1 178 ? 2.045 15.164 -12.758 1 97.62 178 SER B N 1
ATOM 5778 C CA . SER B 1 178 ? 1.638 16.234 -13.656 1 97.62 178 SER B CA 1
ATOM 5779 C C . SER B 1 178 ? 1.577 15.766 -15.102 1 97.62 178 SER B C 1
ATOM 5781 O O . SER B 1 178 ? 0.927 16.406 -15.938 1 97.62 178 SER B O 1
ATOM 5783 N N . SER B 1 179 ? 2.242 14.664 -15.398 1 95.5 179 SER B N 1
ATOM 5784 C CA . SER B 1 179 ? 2.275 14.125 -16.75 1 95.5 179 SER B CA 1
ATOM 5785 C C . SER B 1 179 ? 1.027 13.305 -17.062 1 95.5 179 SER B C 1
ATOM 5787 O O . SER B 1 179 ? 0.763 12.969 -18.219 1 95.5 179 SER B O 1
ATOM 5789 N N . ASP B 1 180 ? 0.243 12.984 -16.047 1 94.62 180 ASP B N 1
ATOM 5790 C CA . ASP B 1 180 ? -0.957 12.172 -16.203 1 94.62 180 ASP B CA 1
ATOM 5791 C C . ASP B 1 180 ? -2.219 13.031 -16.109 1 94.62 180 ASP B C 1
ATOM 5793 O O . ASP B 1 180 ? -2.203 14.094 -15.492 1 94.62 180 ASP B O 1
ATOM 5797 N N . PRO B 1 181 ? -3.359 12.57 -16.719 1 92.94 181 PRO B N 1
ATOM 5798 C CA . PRO B 1 181 ? -4.613 13.305 -16.531 1 92.94 181 PRO B CA 1
ATOM 5799 C C . PRO B 1 181 ? -5.039 13.398 -15.078 1 92.94 181 PRO B C 1
ATOM 5801 O O . PRO B 1 181 ? -4.863 12.445 -14.312 1 92.94 181 PRO B O 1
ATOM 5804 N N . TRP B 1 182 ? -5.594 14.609 -14.719 1 94.75 182 TRP B N 1
ATOM 5805 C CA . TRP B 1 182 ? -6.105 14.805 -13.367 1 94.75 182 TRP B CA 1
ATOM 5806 C C . TRP B 1 182 ? -7.211 13.797 -13.055 1 94.75 182 TRP B C 1
ATOM 5808 O O . TRP B 1 182 ? -8.211 13.727 -13.773 1 94.75 182 TRP B O 1
ATOM 5818 N N . PRO B 1 183 ? -7.059 13.055 -11.961 1 93.75 183 PRO B N 1
ATOM 5819 C CA . PRO B 1 183 ? -8.023 11.977 -11.711 1 93.75 183 PRO B CA 1
ATOM 5820 C C . PRO B 1 183 ? -9.234 12.445 -10.914 1 93.75 183 PRO B C 1
ATOM 5822 O O . PRO B 1 183 ? -10.133 11.656 -10.625 1 93.75 183 PRO B O 1
ATOM 5825 N N . GLY B 1 184 ? -9.305 13.648 -10.5 1 90.81 184 GLY B N 1
ATOM 5826 C CA . GLY B 1 184 ? -10.359 14.102 -9.609 1 90.81 184 GLY B CA 1
ATOM 5827 C C . GLY B 1 184 ? -10.203 13.594 -8.195 1 90.81 184 GLY B C 1
ATOM 5828 O O . GLY B 1 184 ? -9.117 13.664 -7.617 1 90.81 184 GLY B O 1
ATOM 5829 N N . ASN B 1 185 ? -11.258 13.195 -7.594 1 86.31 185 ASN B N 1
ATOM 5830 C CA . ASN B 1 185 ? -11.219 12.781 -6.195 1 86.31 185 ASN B CA 1
ATOM 5831 C C . ASN B 1 185 ? -11.109 11.266 -6.062 1 86.31 185 ASN B C 1
ATOM 5833 O O . ASN B 1 185 ? -11.547 10.695 -5.062 1 86.31 185 ASN B O 1
ATOM 5837 N N . ARG B 1 186 ? -10.5 10.609 -7.062 1 90.19 186 ARG B N 1
ATOM 5838 C CA . ARG B 1 186 ? -10.273 9.164 -7.02 1 90.19 186 ARG B CA 1
ATOM 5839 C C . ARG B 1 186 ? -8.883 8.844 -6.488 1 90.19 186 ARG B C 1
ATOM 5841 O O . ARG B 1 186 ? -7.918 9.555 -6.785 1 90.19 186 ARG B O 1
ATOM 5848 N N . PRO B 1 187 ? -8.812 7.781 -5.641 1 91.81 187 PRO B N 1
ATOM 5849 C CA . PRO B 1 187 ? -7.484 7.316 -5.242 1 91.81 187 PRO B CA 1
ATOM 5850 C C . PRO B 1 187 ? -6.727 6.645 -6.383 1 91.81 187 PRO B C 1
ATOM 5852 O O . PRO B 1 187 ? -6.402 5.457 -6.301 1 91.81 187 PRO B O 1
ATOM 5855 N N . PHE B 1 188 ? -6.391 7.395 -7.422 1 94.31 188 PHE B N 1
ATOM 5856 C CA . PHE B 1 188 ? -5.914 6.922 -8.719 1 94.31 188 PHE B CA 1
ATOM 5857 C C . PHE B 1 188 ? -4.598 7.594 -9.086 1 94.31 188 PHE B C 1
ATOM 5859 O O . PHE B 1 188 ? -4.512 8.82 -9.117 1 94.31 188 PHE B O 1
ATOM 5866 N N . GLY B 1 189 ? -3.602 6.77 -9.289 1 96.25 189 GLY B N 1
ATOM 5867 C CA . GLY B 1 189 ? -2.283 7.262 -9.648 1 96.25 189 GLY B CA 1
ATOM 5868 C C . GLY B 1 189 ? -1.243 6.16 -9.75 1 96.25 189 GLY B C 1
ATOM 5869 O O . GLY B 1 189 ? -1.568 5.02 -10.094 1 96.25 189 GLY B O 1
ATOM 5870 N N . GLU B 1 190 ? 0.015 6.543 -9.641 1 96.19 190 GLU B N 1
ATOM 5871 C CA . GLU B 1 190 ? 1.119 5.59 -9.695 1 96.19 190 GLU B CA 1
ATOM 5872 C C . GLU B 1 190 ? 1.612 5.227 -8.305 1 96.19 190 GLU B C 1
ATOM 5874 O O . GLU B 1 190 ? 1.944 6.109 -7.504 1 96.19 190 GLU B O 1
ATOM 5879 N N . ARG B 1 191 ? 1.609 3.941 -7.988 1 94.12 191 ARG B N 1
ATOM 5880 C CA . ARG B 1 191 ? 2.148 3.475 -6.715 1 94.12 191 ARG B CA 1
ATOM 5881 C C . ARG B 1 191 ? 3.67 3.381 -6.766 1 94.12 191 ARG B C 1
ATOM 5883 O O . ARG B 1 191 ? 4.23 2.783 -7.688 1 94.12 191 ARG B O 1
ATOM 5890 N N . VAL B 1 192 ? 4.328 3.945 -5.809 1 94.69 192 VAL B N 1
ATOM 5891 C CA . VAL B 1 192 ? 5.785 3.959 -5.781 1 94.69 192 VAL B CA 1
ATOM 5892 C C . VAL B 1 192 ? 6.285 3.309 -4.496 1 94.69 192 VAL B C 1
ATOM 5894 O O . VAL B 1 192 ? 5.988 3.781 -3.396 1 94.69 192 VAL B O 1
ATOM 5897 N N . PRO B 1 193 ? 7.086 2.205 -4.566 1 92.69 193 PRO B N 1
ATOM 5898 C CA . PRO B 1 193 ? 7.617 1.543 -3.373 1 92.69 193 PRO B CA 1
ATOM 5899 C C . PRO B 1 193 ? 8.578 2.432 -2.582 1 92.69 193 PRO B C 1
ATOM 5901 O O . PRO B 1 193 ? 9.406 3.131 -3.172 1 92.69 193 PRO B O 1
ATOM 5904 N N . GLY B 1 194 ? 8.438 2.439 -1.299 1 95.12 194 GLY B N 1
ATOM 5905 C CA . GLY B 1 194 ? 9.32 3.203 -0.433 1 95.12 194 GLY B CA 1
ATOM 5906 C C . GLY B 1 194 ? 8.578 3.963 0.653 1 95.12 194 GLY B C 1
ATOM 5907 O O . GLY B 1 194 ? 7.363 3.84 0.786 1 95.12 194 GLY B O 1
ATOM 5908 N N . PHE B 1 195 ? 9.328 4.641 1.494 1 97.12 195 PHE B N 1
ATOM 5909 C CA . PHE B 1 195 ? 8.766 5.449 2.566 1 97.12 195 PHE B CA 1
ATOM 5910 C C . PHE B 1 195 ? 8.484 6.867 2.082 1 97.12 195 PHE B C 1
ATOM 5912 O O . PHE B 1 195 ? 9.359 7.516 1.504 1 97.12 195 PHE B O 1
ATOM 5919 N N . SER B 1 196 ? 7.344 7.375 2.342 1 98.19 196 SER B N 1
ATOM 5920 C CA . SER B 1 196 ? 6.812 8.57 1.69 1 98.19 196 SER B CA 1
ATOM 5921 C C . SER B 1 196 ? 7.703 9.781 1.942 1 98.19 196 SER B C 1
ATOM 5923 O O . SER B 1 196 ? 7.977 10.555 1.024 1 98.19 196 SER B O 1
ATOM 5925 N N . THR B 1 197 ? 8.172 9.992 3.219 1 98.75 197 THR B N 1
ATOM 5926 C CA . THR B 1 197 ? 8.992 11.156 3.535 1 98.75 197 THR B CA 1
ATOM 5927 C C . THR B 1 197 ? 10.281 11.148 2.725 1 98.75 197 THR B C 1
ATOM 5929 O O . THR B 1 197 ? 10.703 12.18 2.201 1 98.75 197 THR B O 1
ATOM 5932 N N . ASP B 1 198 ? 10.867 10 2.551 1 98.56 198 ASP B N 1
ATOM 5933 C CA . ASP B 1 198 ? 12.086 9.844 1.762 1 98.56 198 ASP B CA 1
ATOM 5934 C C . ASP B 1 198 ? 11.812 10.07 0.277 1 98.56 198 ASP B C 1
ATOM 5936 O O . ASP B 1 198 ? 12.586 10.742 -0.408 1 98.56 198 ASP B O 1
ATOM 5940 N N . LEU B 1 199 ? 10.742 9.5 -0.173 1 98.5 199 LEU B N 1
ATOM 5941 C CA . LEU B 1 199 ? 10.391 9.602 -1.585 1 98.5 199 LEU B CA 1
ATOM 5942 C C . LEU B 1 199 ? 10.133 11.055 -1.975 1 98.5 199 LEU B C 1
ATOM 5944 O O . LEU B 1 199 ? 10.547 11.5 -3.051 1 98.5 199 LEU B O 1
ATOM 5948 N N . VAL B 1 200 ? 9.469 11.805 -1.145 1 98.88 200 VAL B N 1
ATOM 5949 C CA . VAL B 1 200 ? 9.164 13.203 -1.411 1 98.88 200 VAL B CA 1
ATOM 5950 C C . VAL B 1 200 ? 10.453 14.008 -1.496 1 98.88 200 VAL B C 1
ATOM 5952 O O . VAL B 1 200 ? 10.648 14.789 -2.432 1 98.88 200 VAL B O 1
ATOM 5955 N N . ALA B 1 201 ? 11.328 13.805 -0.556 1 98.94 201 ALA B N 1
ATOM 5956 C CA . ALA B 1 201 ? 12.609 14.5 -0.588 1 98.94 201 ALA B CA 1
ATOM 5957 C C . ALA B 1 201 ? 13.406 14.133 -1.838 1 98.94 201 ALA B C 1
ATOM 5959 O O . ALA B 1 201 ? 13.977 15.008 -2.498 1 98.94 201 ALA B O 1
ATOM 5960 N N . GLU B 1 202 ? 13.422 12.883 -2.143 1 98.75 202 GLU B N 1
ATOM 5961 C CA . GLU B 1 202 ? 14.164 12.406 -3.305 1 98.75 202 GLU B CA 1
ATOM 5962 C C . GLU B 1 202 ? 13.617 13.008 -4.594 1 98.75 202 GLU B C 1
ATOM 5964 O O . GLU B 1 202 ? 14.391 13.445 -5.457 1 98.75 202 GLU B O 1
ATOM 5969 N N . LYS B 1 203 ? 12.344 13.008 -4.73 1 98.81 203 LYS B N 1
ATOM 5970 C CA . LYS B 1 203 ? 11.727 13.586 -5.922 1 98.81 203 LYS B CA 1
ATOM 5971 C C . LYS B 1 203 ? 12.031 15.078 -6.023 1 98.81 203 LYS B C 1
ATOM 5973 O O . LYS B 1 203 ? 12.312 15.586 -7.109 1 98.81 203 LYS B O 1
ATOM 5978 N N . ALA B 1 204 ? 11.938 15.781 -4.918 1 98.94 204 ALA B N 1
ATOM 5979 C CA . ALA B 1 204 ? 12.266 17.203 -4.902 1 98.94 204 ALA B CA 1
ATOM 5980 C C . ALA B 1 204 ? 13.719 17.438 -5.316 1 98.94 204 ALA B C 1
ATOM 5982 O O . ALA B 1 204 ? 14 18.281 -6.164 1 98.94 204 ALA B O 1
ATOM 5983 N N . ILE B 1 205 ? 14.641 16.672 -4.754 1 98.94 205 ILE B N 1
ATOM 5984 C CA . ILE B 1 205 ? 16.062 16.797 -5.023 1 98.94 205 ILE B CA 1
ATOM 5985 C C . ILE B 1 205 ? 16.344 16.531 -6.504 1 98.94 205 ILE B C 1
ATOM 5987 O O . ILE B 1 205 ? 17.031 17.312 -7.16 1 98.94 205 ILE B O 1
ATOM 5991 N N . ASN B 1 206 ? 15.766 15.406 -6.988 1 98.81 206 ASN B N 1
ATOM 5992 C CA . ASN B 1 206 ? 15.977 15.062 -8.391 1 98.81 206 ASN B CA 1
ATOM 5993 C C . ASN B 1 206 ? 15.477 16.172 -9.32 1 98.81 206 ASN B C 1
ATOM 5995 O O . ASN B 1 206 ? 16.125 16.484 -10.32 1 98.81 206 ASN B O 1
ATOM 5999 N N . TRP B 1 207 ? 14.383 16.75 -9.016 1 98.75 207 TRP B N 1
ATOM 6000 C CA . TRP B 1 207 ? 13.828 17.828 -9.828 1 98.75 207 TRP B CA 1
ATOM 6001 C C . TRP B 1 207 ? 14.711 19.078 -9.75 1 98.75 207 TRP B C 1
ATOM 6003 O O . TRP B 1 207 ? 14.984 19.703 -10.773 1 98.75 207 TRP B O 1
ATOM 6013 N N . ILE B 1 208 ? 15.188 19.453 -8.602 1 98.75 208 ILE B N 1
ATOM 6014 C CA . ILE B 1 208 ? 16.031 20.625 -8.398 1 98.75 208 ILE B CA 1
ATOM 6015 C C . ILE B 1 208 ? 17.312 20.469 -9.211 1 98.75 208 ILE B C 1
ATOM 6017 O O . ILE B 1 208 ? 17.766 21.422 -9.859 1 98.75 208 ILE B O 1
ATOM 6021 N N . LYS B 1 209 ? 17.812 19.281 -9.203 1 98.38 209 LYS B N 1
ATOM 6022 C CA . LYS B 1 209 ? 19.078 19.016 -9.891 1 98.38 209 LYS B CA 1
ATOM 6023 C C . LYS B 1 209 ? 18.922 19.203 -11.398 1 98.38 209 LYS B C 1
ATOM 6025 O O . LYS B 1 209 ? 19.906 19.422 -12.102 1 98.38 209 LYS B O 1
ATOM 6030 N N . GLN B 1 210 ? 17.781 19.172 -11.844 1 97.62 210 GLN B N 1
ATOM 6031 C CA . GLN B 1 210 ? 17.547 19.25 -13.281 1 97.62 210 GLN B CA 1
ATOM 6032 C C . GLN B 1 210 ? 17.25 20.703 -13.703 1 97.62 210 GLN B C 1
ATOM 6034 O O . GLN B 1 210 ? 17.109 20.984 -14.891 1 97.62 210 GLN B O 1
ATOM 6039 N N . GLN B 1 211 ? 17.203 21.641 -12.781 1 96.38 211 GLN B N 1
ATOM 6040 C CA . GLN B 1 211 ? 16.812 23.016 -13.094 1 96.38 211 GLN B CA 1
ATOM 6041 C C . GLN B 1 211 ? 17.953 23.75 -13.789 1 96.38 211 GLN B C 1
ATOM 6043 O O . GLN B 1 211 ? 19.125 23.484 -13.539 1 96.38 211 GLN B O 1
ATOM 6048 N N . ASP B 1 212 ? 17.594 24.656 -14.688 1 91.38 212 ASP B N 1
ATOM 6049 C CA . ASP B 1 212 ? 18.516 25.562 -15.352 1 91.38 212 ASP B CA 1
ATOM 6050 C C . ASP B 1 212 ? 19.031 26.641 -14.398 1 91.38 212 ASP B C 1
ATOM 6052 O O . ASP B 1 212 ? 18.234 27.312 -13.742 1 91.38 212 ASP B O 1
ATOM 6056 N N . SER B 1 213 ? 20.328 26.891 -14.359 1 89.44 213 SER B N 1
ATOM 6057 C CA . SER B 1 213 ? 20.953 27.828 -13.422 1 89.44 213 SER B CA 1
ATOM 6058 C C . SER B 1 213 ? 20.547 29.266 -13.742 1 89.44 213 SER B C 1
ATOM 6060 O O . SER B 1 213 ? 20.672 30.156 -12.891 1 89.44 213 SER B O 1
ATOM 6062 N N . ASN B 1 214 ? 20.031 29.438 -14.859 1 91.31 214 ASN B N 1
ATOM 6063 C CA . ASN B 1 214 ? 19.703 30.797 -15.273 1 91.31 214 ASN B CA 1
ATOM 6064 C C . ASN B 1 214 ? 18.234 31.125 -15 1 91.31 214 ASN B C 1
ATOM 6066 O O . ASN B 1 214 ? 17.797 32.25 -15.211 1 91.31 214 ASN B O 1
ATOM 6070 N N . GLN B 1 215 ? 17.484 30.219 -14.547 1 95.62 215 GLN B N 1
ATOM 6071 C CA . GLN B 1 215 ? 16.078 30.406 -14.211 1 95.62 215 GLN B CA 1
ATOM 6072 C C . GLN B 1 215 ? 15.805 30.062 -12.75 1 95.62 215 GLN B C 1
ATOM 6074 O O . GLN B 1 215 ? 16.125 28.969 -12.297 1 95.62 215 GLN B O 1
ATOM 6079 N N . PRO B 1 216 ? 15.266 31.062 -12.047 1 98.06 216 PRO B N 1
ATOM 6080 C CA . PRO B 1 216 ? 14.945 30.75 -10.656 1 98.06 216 PRO B CA 1
ATOM 6081 C C . PRO B 1 216 ? 13.805 29.734 -10.531 1 98.06 216 PRO B C 1
ATOM 6083 O O . PRO B 1 216 ? 12.977 29.625 -11.438 1 98.06 216 PRO B O 1
ATOM 6086 N N . PHE B 1 217 ? 13.75 28.984 -9.383 1 98.69 217 PHE B N 1
ATOM 6087 C CA . PHE B 1 217 ? 12.695 27.984 -9.227 1 98.69 217 PHE B CA 1
ATOM 6088 C C . PHE B 1 217 ? 11.984 28.156 -7.887 1 98.69 217 PHE B C 1
ATOM 6090 O O . PHE B 1 217 ? 12.516 28.812 -6.977 1 98.69 217 PHE B O 1
ATOM 6097 N N . LEU B 1 218 ? 10.797 27.688 -7.801 1 98.88 218 LEU B N 1
ATOM 6098 C CA . LEU B 1 218 ? 10.039 27.391 -6.59 1 98.88 218 LEU B CA 1
ATOM 6099 C C . LEU B 1 218 ? 9.828 25.891 -6.434 1 98.88 218 LEU B C 1
ATOM 6101 O O . LEU B 1 218 ? 9.219 25.25 -7.293 1 98.88 218 LEU B O 1
ATOM 6105 N N . MET B 1 219 ? 10.352 25.312 -5.441 1 98.94 219 MET B N 1
ATOM 6106 C CA . MET B 1 219 ? 10.062 23.922 -5.086 1 98.94 219 MET B CA 1
ATOM 6107 C C . MET B 1 219 ? 9.273 23.844 -3.785 1 98.94 219 MET B C 1
ATOM 6109 O O . MET B 1 219 ? 9.773 24.234 -2.727 1 98.94 219 MET B O 1
ATOM 6113 N N . CYS B 1 220 ? 8.055 23.438 -3.924 1 98.94 220 CYS B N 1
ATOM 6114 C CA . CYS B 1 220 ? 7.262 23.094 -2.754 1 98.94 220 CYS B CA 1
ATOM 6115 C C . CYS B 1 220 ? 7.441 21.625 -2.385 1 98.94 220 CYS B C 1
ATOM 6117 O O . CYS B 1 220 ? 6.969 20.734 -3.1 1 98.94 220 CYS B O 1
ATOM 6119 N N . CYS B 1 221 ? 8.102 21.312 -1.318 1 98.94 221 CYS B N 1
ATOM 6120 C CA . CYS B 1 221 ? 8.336 19.969 -0.772 1 98.94 221 CYS B CA 1
ATOM 6121 C C . CYS B 1 221 ? 7.477 19.734 0.46 1 98.94 221 CYS B C 1
ATOM 6123 O O . CYS B 1 221 ? 7.832 20.141 1.564 1 98.94 221 CYS B O 1
ATOM 6125 N N . HIS B 1 222 ? 6.383 19 0.278 1 98.81 222 HIS B N 1
ATOM 6126 C CA . HIS B 1 222 ? 5.355 18.906 1.31 1 98.81 222 HIS B CA 1
ATOM 6127 C C . HIS B 1 222 ? 5.293 17.5 1.889 1 98.81 222 HIS B C 1
ATOM 6129 O O . HIS B 1 222 ? 4.766 16.578 1.249 1 98.81 222 HIS B O 1
ATOM 6135 N N . PHE B 1 223 ? 5.672 17.359 3.078 1 98.88 223 PHE B N 1
ATOM 6136 C CA . PHE B 1 223 ? 5.676 16.047 3.732 1 98.88 223 PHE B CA 1
ATOM 6137 C C . PHE B 1 223 ? 4.316 15.75 4.344 1 98.88 223 PHE B C 1
ATOM 6139 O O . PHE B 1 223 ? 3.641 16.656 4.848 1 98.88 223 PHE B O 1
ATOM 6146 N N . LYS B 1 224 ? 3.934 14.453 4.359 1 98.31 224 LYS B N 1
ATOM 6147 C CA . LYS B 1 224 ? 2.822 13.953 5.168 1 98.31 224 LYS B CA 1
ATOM 6148 C C . LYS B 1 224 ? 3.18 13.953 6.648 1 98.31 224 LYS B C 1
ATOM 6150 O O . LYS B 1 224 ? 2.322 14.203 7.5 1 98.31 224 LYS B O 1
ATOM 6155 N N . ALA B 1 225 ? 4.383 13.578 6.969 1 98.44 225 ALA B N 1
ATOM 6156 C CA . ALA B 1 225 ? 4.863 13.539 8.344 1 98.44 225 ALA B CA 1
ATOM 6157 C C . ALA B 1 225 ? 4.711 14.898 9.023 1 98.44 225 ALA B C 1
ATOM 6159 O O . ALA B 1 225 ? 4.977 15.938 8.406 1 98.44 225 ALA B O 1
ATOM 6160 N N . THR B 1 226 ? 4.152 14.844 10.188 1 98.31 226 THR B N 1
ATOM 6161 C CA . THR B 1 226 ? 4.004 13.789 11.188 1 98.31 226 THR B CA 1
ATOM 6162 C C . THR B 1 226 ? 2.533 13.453 11.414 1 98.31 226 THR B C 1
ATOM 6164 O O . THR B 1 226 ? 2.143 13.055 12.516 1 98.31 226 THR B O 1
ATOM 6167 N N . HIS B 1 227 ? 1.757 13.703 10.445 1 98.25 227 HIS B N 1
ATOM 6168 C CA . HIS B 1 227 ? 0.329 13.414 10.516 1 98.25 227 HIS B CA 1
ATOM 6169 C C . HIS B 1 227 ? 0.076 11.984 10.984 1 98.25 227 HIS B C 1
ATOM 6171 O O . HIS B 1 227 ? 0.87 11.086 10.711 1 98.25 227 HIS B O 1
ATOM 6177 N N . GLU B 1 228 ? -1.041 11.773 11.797 1 97.62 228 GLU B N 1
ATOM 6178 C CA . GLU B 1 228 ? -1.484 10.422 12.125 1 97.62 228 GLU B CA 1
ATOM 6179 C C . GLU B 1 228 ? -1.496 9.531 10.883 1 97.62 228 GLU B C 1
ATOM 6181 O O . GLU B 1 228 ? -1.968 9.945 9.82 1 97.62 228 GLU B O 1
ATOM 6186 N N . PRO B 1 229 ? -0.847 8.336 10.898 1 97.81 229 PRO B N 1
ATOM 6187 C CA . PRO B 1 229 ? -0.604 7.465 12.055 1 97.81 229 PRO B CA 1
ATOM 6188 C C . PRO B 1 229 ? 0.825 7.57 12.586 1 97.81 229 PRO B C 1
ATOM 6190 O O . PRO B 1 229 ? 1.305 6.656 13.266 1 97.81 229 PRO B O 1
ATOM 6193 N N . TYR B 1 230 ? 1.551 8.57 12.258 1 98.31 230 TYR B N 1
ATOM 6194 C CA . TYR B 1 230 ? 2.857 8.875 12.836 1 98.31 230 TYR B CA 1
ATOM 6195 C C . TYR B 1 230 ? 3.865 7.781 12.508 1 98.31 230 TYR B C 1
ATOM 6197 O O . TYR B 1 230 ? 4.59 7.312 13.391 1 98.31 230 TYR B O 1
ATOM 6205 N N . ASP B 1 231 ? 3.836 7.332 11.273 1 97.69 231 ASP B N 1
ATOM 6206 C CA . ASP B 1 231 ? 4.711 6.227 10.891 1 97.69 231 ASP B CA 1
ATOM 6207 C C . ASP B 1 231 ? 6.145 6.707 10.688 1 97.69 231 ASP B C 1
ATOM 6209 O O . ASP B 1 231 ? 6.395 7.91 10.57 1 97.69 231 ASP B O 1
ATOM 6213 N N . TYR B 1 232 ? 7.098 5.723 10.75 1 97.69 232 TYR B N 1
ATOM 6214 C CA . TYR B 1 232 ? 8.531 5.973 10.664 1 97.69 232 TYR B CA 1
ATOM 6215 C C . TYR B 1 232 ? 9.25 4.816 9.977 1 97.69 232 TYR B C 1
ATOM 6217 O O . TYR B 1 232 ? 8.789 3.674 10.039 1 97.69 232 TYR B O 1
ATOM 6225 N N . PRO B 1 233 ? 10.305 5.113 9.227 1 95.81 233 PRO B N 1
ATOM 6226 C CA . PRO B 1 233 ? 11.047 4.016 8.609 1 95.81 233 PRO B CA 1
ATOM 6227 C C . PRO B 1 233 ? 11.836 3.189 9.625 1 95.81 233 PRO B C 1
ATOM 6229 O O . PRO B 1 233 ? 12.07 3.645 10.742 1 95.81 233 PRO B O 1
ATOM 6232 N N . THR B 1 234 ? 12.328 2.066 9.219 1 91.94 234 THR B N 1
ATOM 6233 C CA . THR B 1 234 ? 12.977 1.089 10.078 1 91.94 234 THR B CA 1
ATOM 6234 C C . THR B 1 234 ? 14.211 1.696 10.742 1 91.94 234 THR B C 1
ATOM 6236 O O . THR B 1 234 ? 14.516 1.384 11.898 1 91.94 234 THR B O 1
ATOM 6239 N N . ARG B 1 235 ? 14.867 2.561 10.031 1 93.88 235 ARG B N 1
ATOM 6240 C CA . ARG B 1 235 ? 16.109 3.143 10.555 1 93.88 235 ARG B CA 1
ATOM 6241 C C . ARG B 1 235 ? 15.828 3.99 11.789 1 93.88 235 ARG B C 1
ATOM 6243 O O . ARG B 1 235 ? 16.75 4.312 12.547 1 93.88 235 ARG B O 1
ATOM 6250 N N . MET B 1 236 ? 14.516 4.398 12.047 1 96.81 236 MET B N 1
ATOM 6251 C CA . MET B 1 236 ? 14.172 5.215 13.211 1 96.81 236 MET B CA 1
ATOM 6252 C C . MET B 1 236 ? 13.547 4.367 14.305 1 96.81 236 MET B C 1
ATOM 6254 O O . MET B 1 236 ? 13.227 4.871 15.383 1 96.81 236 MET B O 1
ATOM 6258 N N . GLU B 1 237 ? 13.438 3.117 14.109 1 94.06 237 GLU B N 1
ATOM 6259 C CA . GLU B 1 237 ? 12.633 2.236 14.953 1 94.06 237 GLU B CA 1
ATOM 6260 C C . GLU B 1 237 ? 13.18 2.197 16.375 1 94.06 237 GLU B C 1
ATOM 6262 O O . GLU B 1 237 ? 12.414 2.1 17.344 1 94.06 237 GLU B O 1
ATOM 6267 N N . HIS B 1 238 ? 14.539 2.359 16.562 1 94.75 238 HIS B N 1
ATOM 6268 C CA . HIS B 1 238 ? 15.133 2.15 17.875 1 94.75 238 HIS B CA 1
ATOM 6269 C C . HIS B 1 238 ? 15.625 3.465 18.469 1 94.75 238 HIS B C 1
ATOM 6271 O O . HIS B 1 238 ? 16.328 3.465 19.484 1 94.75 238 HIS B O 1
ATOM 6277 N N . LEU B 1 239 ? 15.438 4.629 17.875 1 96.31 239 LEU B N 1
ATOM 6278 C CA . LEU B 1 239 ? 15.922 5.938 18.312 1 96.31 239 LEU B CA 1
ATOM 6279 C C . LEU B 1 239 ? 15.516 6.227 19.75 1 96.31 239 LEU B C 1
ATOM 6281 O O . LEU B 1 239 ? 16.266 6.855 20.5 1 96.31 239 LEU B O 1
ATOM 6285 N N . TYR B 1 240 ? 14.484 5.684 20.391 1 97.81 240 TYR B N 1
ATOM 6286 C CA . TYR B 1 240 ? 13.992 6.031 21.719 1 97.81 240 TYR B CA 1
ATOM 6287 C C . TYR B 1 240 ? 13.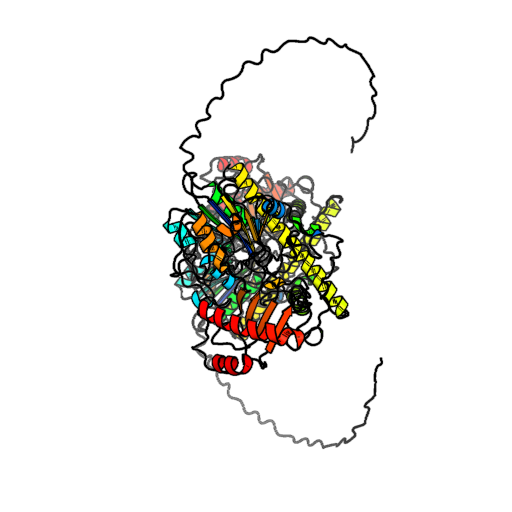727 4.777 22.547 1 97.81 240 TYR B C 1
ATOM 6289 O O . TYR B 1 240 ? 12.828 4.766 23.391 1 97.81 240 TYR B O 1
ATOM 6297 N N . ASP B 1 241 ? 14.461 3.76 22.281 1 96.31 241 ASP B N 1
ATOM 6298 C CA . ASP B 1 241 ? 14.359 2.555 23.094 1 96.31 241 ASP B CA 1
ATOM 6299 C C . ASP B 1 241 ? 14.719 2.848 24.562 1 96.31 241 ASP B C 1
ATOM 6301 O O . ASP B 1 241 ? 15.734 3.479 24.828 1 96.31 241 ASP B O 1
ATOM 6305 N N . GLY B 1 242 ? 13.93 2.436 25.422 1 96.31 242 GLY B N 1
ATOM 6306 C CA . GLY B 1 242 ? 14.195 2.553 26.844 1 96.31 242 GLY B CA 1
ATOM 6307 C C . GLY B 1 242 ? 13.891 3.934 27.391 1 96.31 242 GLY B C 1
ATOM 6308 O O . GLY B 1 242 ? 14.078 4.188 28.578 1 96.31 242 GLY B O 1
ATOM 6309 N N . VAL B 1 243 ? 13.367 4.836 26.562 1 97.88 243 VAL B N 1
ATOM 6310 C CA . VAL B 1 243 ? 13.109 6.203 27.016 1 97.88 243 VAL B CA 1
ATOM 6311 C C . VAL B 1 243 ? 11.688 6.312 27.547 1 97.88 243 VAL B C 1
ATOM 6313 O O . VAL B 1 243 ? 10.75 5.766 26.969 1 97.88 243 VAL B O 1
ATOM 6316 N N . THR B 1 244 ? 11.492 6.961 28.688 1 98.31 244 THR B N 1
ATOM 6317 C CA . THR B 1 244 ? 10.203 7.438 29.172 1 98.31 244 THR B CA 1
ATOM 6318 C C . THR B 1 244 ? 10.094 8.953 29.047 1 98.31 244 THR B C 1
ATOM 6320 O O . THR B 1 244 ? 10.891 9.688 29.641 1 98.31 244 THR B O 1
ATOM 6323 N N . PHE B 1 245 ? 9.18 9.383 28.359 1 98.75 245 PHE B N 1
ATOM 6324 C CA . PHE B 1 245 ? 9.086 10.805 28.047 1 98.75 245 PHE B CA 1
ATOM 6325 C C . PHE B 1 245 ? 8.375 11.555 29.172 1 98.75 245 PHE B C 1
ATOM 6327 O O . PHE B 1 245 ? 7.418 11.039 29.766 1 98.75 245 PHE B O 1
ATOM 6334 N N . PRO B 1 246 ? 8.812 12.789 29.391 1 98.56 246 PRO B N 1
ATOM 6335 C CA . PRO B 1 246 ? 8.117 13.602 30.375 1 98.56 246 PRO B CA 1
ATOM 6336 C C . PRO B 1 246 ? 6.742 14.062 29.906 1 98.56 246 PRO B C 1
ATOM 6338 O O . PRO B 1 246 ? 6.512 14.195 28.703 1 98.56 246 PRO B O 1
ATOM 6341 N N . GLU B 1 247 ? 5.875 14.289 30.859 1 98.25 247 GLU B N 1
ATOM 6342 C CA . GLU B 1 247 ? 4.504 14.711 30.578 1 98.25 247 GLU B CA 1
ATOM 6343 C C . GLU B 1 247 ? 4.359 16.219 30.703 1 98.25 247 GLU B C 1
ATOM 6345 O O . GLU B 1 247 ? 5.066 16.859 31.484 1 98.25 247 GLU B O 1
ATOM 6350 N N . PRO B 1 248 ? 3.492 16.844 29.906 1 97.69 248 PRO B N 1
ATOM 6351 C CA . PRO B 1 248 ? 3.223 18.266 30.125 1 97.69 248 PRO B CA 1
ATOM 6352 C C . PRO B 1 248 ? 2.551 18.531 31.469 1 97.69 248 PRO B C 1
ATOM 6354 O O . PRO B 1 248 ? 1.925 17.625 32.031 1 97.69 248 PRO B O 1
ATOM 6357 N N . GLU B 1 249 ? 2.666 19.75 31.859 1 94.81 249 GLU B N 1
ATOM 6358 C CA . GLU B 1 249 ? 2.182 20.141 33.188 1 94.81 249 GLU B CA 1
ATOM 6359 C C . GLU B 1 249 ? 0.68 19.906 33.312 1 94.81 249 GLU B C 1
ATOM 6361 O O . GLU B 1 249 ? 0.194 19.531 34.375 1 94.81 249 GLU B O 1
ATOM 6366 N N . ASN B 1 250 ? -0.012 20.109 32.281 1 96.69 250 ASN B N 1
ATOM 6367 C CA . ASN B 1 250 ? -1.467 20 32.312 1 96.69 250 ASN B CA 1
ATOM 6368 C C . ASN B 1 250 ? -1.949 18.688 31.703 1 96.69 250 ASN B C 1
ATOM 6370 O O . ASN B 1 250 ? -3.043 18.625 31.141 1 96.69 250 ASN B O 1
ATOM 6374 N N . PHE B 1 251 ? -1.187 17.688 31.844 1 97.31 251 PHE B N 1
ATOM 6375 C CA . PHE B 1 251 ? -1.414 16.375 31.266 1 97.31 251 PHE B CA 1
ATOM 6376 C C . PHE B 1 251 ? -2.686 15.75 31.812 1 97.31 251 PHE B C 1
ATOM 6378 O O . PHE B 1 251 ? -3.395 15.039 31.094 1 97.31 251 PHE B O 1
ATOM 6385 N N . LEU B 1 252 ? -2.938 15.992 33.094 1 96.06 252 LEU B N 1
ATOM 6386 C CA . LEU B 1 252 ? -4.055 15.328 33.75 1 96.06 252 LEU B CA 1
ATOM 6387 C C . LEU B 1 252 ? -5.281 16.234 33.781 1 96.06 252 LEU B C 1
ATOM 6389 O O . LEU B 1 252 ? -6.039 16.234 34.75 1 96.06 252 LEU B O 1
ATOM 6393 N N . ASP B 1 253 ? -5.367 17.109 32.75 1 95.19 253 ASP B N 1
ATOM 6394 C CA . ASP B 1 253 ? -6.613 17.828 32.5 1 95.19 253 ASP B CA 1
ATOM 6395 C C . ASP B 1 253 ? -7.715 16.875 32.031 1 95.19 253 ASP B C 1
ATOM 6397 O O . ASP B 1 253 ? -7.629 16.312 30.922 1 95.19 253 ASP B O 1
ATOM 6401 N N . TRP B 1 254 ? -8.766 16.781 32.781 1 93 254 TRP B N 1
ATOM 6402 C CA . TRP B 1 254 ? -9.789 15.781 32.469 1 93 254 TRP B CA 1
ATOM 6403 C C . TRP B 1 254 ? -11.047 16.453 31.922 1 93 254 TRP B C 1
ATOM 6405 O O . TRP B 1 254 ? -12.047 15.773 31.656 1 93 254 TRP B O 1
ATOM 6415 N N . GLY B 1 255 ? -11.008 17.812 31.781 1 91.25 255 GLY B N 1
ATOM 6416 C CA . GLY B 1 255 ? -12.156 18.453 31.156 1 91.25 255 GLY B CA 1
ATOM 6417 C C . GLY B 1 255 ? -12.469 19.828 31.734 1 91.25 255 GLY B C 1
ATOM 6418 O O . GLY B 1 255 ? -11.695 20.344 32.531 1 91.25 255 GLY B O 1
ATOM 6419 N N . PRO B 1 256 ? -13.617 20.438 31.25 1 90.5 256 PRO B N 1
ATOM 6420 C CA . PRO B 1 256 ? -14.016 21.781 31.656 1 90.5 256 PRO B CA 1
ATOM 6421 C C . PRO B 1 256 ? -14.07 21.938 33.188 1 90.5 256 PRO B C 1
ATOM 6423 O O . PRO B 1 256 ? -13.797 23.031 33.688 1 90.5 256 PRO B O 1
ATOM 6426 N N . GLU B 1 257 ? -14.328 20.953 33.875 1 89.12 257 GLU B N 1
ATOM 6427 C CA . GLU B 1 257 ? -14.422 21 35.312 1 89.12 257 GLU B CA 1
ATOM 6428 C C . GLU B 1 257 ? -13.047 21.234 35.969 1 89.12 257 GLU B C 1
ATOM 6430 O O . GLU B 1 257 ? -12.953 21.734 37.062 1 89.12 257 GLU B O 1
ATOM 6435 N N . THR B 1 258 ? -12.086 20.875 35.188 1 85 258 THR B N 1
ATOM 6436 C CA . THR B 1 258 ? -10.727 20.984 35.719 1 85 258 THR B CA 1
ATOM 6437 C C . THR B 1 258 ? -10.164 22.375 35.5 1 85 258 THR B C 1
ATOM 6439 O O . THR B 1 258 ? -9.508 22.938 36.406 1 85 258 THR B O 1
ATOM 6442 N N . ASN B 1 259 ? -10.438 23.047 34.406 1 87.5 259 ASN B N 1
ATOM 6443 C CA . ASN B 1 259 ? -9.727 24.281 34.094 1 87.5 259 ASN B CA 1
ATOM 6444 C C . ASN B 1 259 ? -10.68 25.391 33.656 1 87.5 259 ASN B C 1
ATOM 6446 O O . ASN B 1 259 ? -10.25 26.516 33.344 1 87.5 259 ASN B O 1
ATOM 6450 N N . GLY B 1 260 ? -11.93 25.109 33.562 1 92.56 260 GLY B N 1
ATOM 6451 C CA . GLY B 1 260 ? -12.93 26.109 33.281 1 92.56 260 GLY B CA 1
ATOM 6452 C C . GLY B 1 260 ? -13.141 26.344 31.797 1 92.56 260 GLY B C 1
ATOM 6453 O O . GLY B 1 260 ? -13.891 27.234 31.406 1 92.56 260 GLY B O 1
ATOM 6454 N N . ARG B 1 261 ? -12.477 25.609 30.922 1 94.75 261 ARG B N 1
ATOM 6455 C CA . ARG B 1 261 ? -12.656 25.781 29.484 1 94.75 261 ARG B CA 1
ATOM 6456 C C . ARG B 1 261 ? -14.078 25.438 29.062 1 94.75 261 ARG B C 1
ATOM 6458 O O . ARG B 1 261 ? -14.781 24.719 29.781 1 94.75 261 ARG B O 1
ATOM 6465 N N . SER B 1 262 ? -14.422 25.812 27.875 1 96.12 262 SER B N 1
ATOM 6466 C CA . SER B 1 262 ? -15.82 25.75 27.469 1 96.12 262 SER B CA 1
ATOM 6467 C C . SER B 1 262 ? -16.094 24.562 26.562 1 96.12 262 SER B C 1
ATOM 6469 O O . SER B 1 262 ? -17.203 24.391 26.062 1 96.12 262 SER B O 1
ATOM 6471 N N . PHE B 1 263 ? -15.148 23.719 26.25 1 96.06 263 PHE B N 1
ATOM 6472 C CA . PHE B 1 263 ? -15.289 22.625 25.297 1 96.06 263 PHE B CA 1
ATOM 6473 C C . PHE B 1 263 ? -14.672 21.344 25.844 1 96.06 263 PHE B C 1
ATOM 6475 O O . PHE B 1 263 ? -13.898 21.391 26.797 1 96.06 263 PHE B O 1
ATOM 6482 N N . LYS B 1 264 ? -14.969 20.188 25.312 1 95.44 264 LYS B N 1
ATOM 6483 C CA . LYS B 1 264 ? -14.484 18.891 25.781 1 95.44 264 LYS B CA 1
ATOM 6484 C C . LYS B 1 264 ? -13.086 18.594 25.234 1 95.44 264 LYS B C 1
ATOM 6486 O O . LYS B 1 264 ? -12.156 18.328 26 1 95.44 264 LYS B O 1
ATOM 6491 N N . GLY B 1 265 ? -12.922 18.688 23.922 1 96.06 265 GLY B N 1
ATOM 6492 C CA . GLY B 1 265 ? -11.633 18.484 23.281 1 96.06 265 GLY B CA 1
ATOM 6493 C C . GLY B 1 265 ? -11.406 17.062 22.812 1 96.06 265 GLY B C 1
ATOM 6494 O O . GLY B 1 265 ? -12.188 16.172 23.125 1 96.06 265 GLY B O 1
ATOM 6495 N N . GLN B 1 266 ? -10.398 16.781 21.984 1 97.56 266 GLN B N 1
ATOM 6496 C CA . GLN B 1 266 ? -9.992 15.469 21.484 1 97.56 266 GLN B CA 1
ATOM 6497 C C . GLN B 1 266 ? -8.984 14.805 22.422 1 97.56 266 GLN B C 1
ATOM 6499 O O . GLN B 1 266 ? -7.777 15.023 22.297 1 97.56 266 GLN B O 1
ATOM 6504 N N . THR B 1 267 ? -9.445 13.875 23.219 1 97.88 267 THR B N 1
ATOM 6505 C CA . THR B 1 267 ? -8.641 13.352 24.312 1 97.88 267 THR B CA 1
ATOM 6506 C C . THR B 1 267 ? -7.762 12.203 23.828 1 97.88 267 THR B C 1
ATOM 6508 O O . THR B 1 267 ? -8.07 11.547 22.844 1 97.88 267 THR B O 1
ATOM 6511 N N . LEU B 1 268 ? -6.734 11.922 24.531 1 98.62 268 LEU B N 1
ATOM 6512 C CA . LEU B 1 268 ? -5.82 10.812 24.266 1 98.62 268 LEU B CA 1
ATOM 6513 C C . LEU B 1 268 ? -6.547 9.477 24.328 1 98.62 268 LEU B C 1
ATOM 6515 O O . LEU B 1 268 ? -6.191 8.539 23.625 1 98.62 268 LEU B O 1
ATOM 6519 N N . GLU B 1 269 ? -7.551 9.383 25.156 1 97.81 269 GLU B N 1
ATOM 6520 C CA . GLU B 1 269 ? -8.336 8.156 25.266 1 97.81 269 GLU B CA 1
ATOM 6521 C C . GLU B 1 269 ? -8.914 7.746 23.922 1 97.81 269 GLU B C 1
ATOM 6523 O O . GLU B 1 269 ? -9.039 6.555 23.625 1 97.81 269 GLU B O 1
ATOM 6528 N N . GLU B 1 270 ? -9.297 8.719 23.125 1 97.88 270 GLU B N 1
ATOM 6529 C CA . GLU B 1 270 ? -9.805 8.422 21.797 1 97.88 270 GLU B CA 1
ATOM 6530 C C . GLU B 1 270 ? -8.727 7.797 20.906 1 97.88 270 GLU B C 1
ATOM 6532 O O . GLU B 1 270 ? -9.008 6.895 20.125 1 97.88 270 GLU B O 1
ATOM 6537 N N . LEU B 1 271 ? -7.543 8.258 21.016 1 98.38 271 LEU B N 1
ATOM 6538 C CA . LEU B 1 271 ? -6.441 7.668 20.266 1 98.38 271 LEU B CA 1
ATOM 6539 C C . LEU B 1 271 ? -6.211 6.223 20.688 1 98.38 271 LEU B C 1
ATOM 6541 O O . LEU B 1 271 ? -5.98 5.352 19.844 1 98.38 271 LEU B O 1
ATOM 6545 N N . GLY B 1 272 ? -6.266 6 22.016 1 98.19 272 GLY B N 1
ATOM 6546 C CA . GLY B 1 272 ? -6.207 4.629 22.516 1 98.19 272 GLY B CA 1
ATOM 6547 C C . GLY B 1 272 ? -7.289 3.742 21.922 1 98.19 272 GLY B C 1
ATOM 6548 O O . GLY B 1 272 ? -7.031 2.592 21.562 1 98.19 272 GLY B O 1
ATOM 6549 N N . HIS B 1 273 ? -8.461 4.293 21.859 1 97.56 273 HIS B N 1
ATOM 6550 C CA . HIS B 1 273 ? -9.586 3.568 21.281 1 97.56 273 HIS B CA 1
ATOM 6551 C C . HIS B 1 273 ? -9.32 3.232 19.812 1 97.56 273 HIS B C 1
ATOM 6553 O O . HIS B 1 273 ? -9.562 2.102 19.391 1 97.56 273 HIS B O 1
ATOM 6559 N N . ARG B 1 274 ? -8.812 4.191 19.047 1 97.56 274 ARG B N 1
ATOM 6560 C CA . ARG B 1 274 ? -8.484 3.963 17.641 1 97.56 274 ARG B CA 1
ATOM 6561 C C . ARG B 1 274 ? -7.473 2.834 17.484 1 97.56 274 ARG B C 1
ATOM 6563 O O . ARG B 1 274 ? -7.633 1.96 16.625 1 97.56 274 ARG B O 1
ATOM 6570 N N . TRP B 1 275 ? -6.48 2.889 18.328 1 97.94 275 TRP B N 1
ATOM 6571 C CA . TRP B 1 275 ? -5.445 1.862 18.266 1 97.94 275 TRP B CA 1
ATOM 6572 C C . TRP B 1 275 ? -6.02 0.49 18.609 1 97.94 275 TRP B C 1
ATOM 6574 O O . TRP B 1 275 ? -5.629 -0.517 18 1 97.94 275 TRP B O 1
ATOM 6584 N N . ARG B 1 276 ? -6.898 0.458 19.547 1 96.44 276 ARG B N 1
ATOM 6585 C CA . ARG B 1 276 ? -7.539 -0.799 19.922 1 96.44 276 ARG B CA 1
ATOM 6586 C C . ARG B 1 276 ? -8.352 -1.365 18.766 1 96.44 276 ARG B C 1
ATOM 6588 O O . ARG B 1 276 ? -8.234 -2.549 18.438 1 96.44 276 ARG B O 1
ATOM 6595 N N . VAL B 1 277 ? -9.125 -0.516 18.141 1 95.69 277 VAL B N 1
ATOM 6596 C CA . VAL B 1 277 ? -9.977 -0.94 17.031 1 95.69 277 VAL B CA 1
ATOM 6597 C C . VAL B 1 277 ? -9.102 -1.376 15.852 1 95.69 277 VAL B C 1
ATOM 6599 O O . VAL B 1 277 ? -9.336 -2.43 15.258 1 95.69 277 VAL B O 1
ATOM 6602 N N . ALA B 1 278 ? -8.102 -0.606 15.523 1 95.19 278 ALA B N 1
ATOM 6603 C CA . ALA B 1 278 ? -7.191 -0.931 14.43 1 95.19 278 ALA B CA 1
ATOM 6604 C C . ALA B 1 278 ? -6.445 -2.234 14.703 1 95.19 278 ALA B C 1
ATOM 6606 O O . ALA B 1 278 ? -6.125 -2.979 13.773 1 95.19 278 ALA B O 1
ATOM 6607 N N . SER B 1 279 ? -6.188 -2.445 15.969 1 94.38 279 SER B N 1
ATOM 6608 C CA . SER B 1 279 ? -5.488 -3.668 16.344 1 94.38 279 SER B CA 1
ATOM 6609 C C . SER B 1 279 ? -6.32 -4.902 16.016 1 94.38 279 SER B C 1
ATOM 6611 O O . SER B 1 279 ? -5.773 -5.953 15.672 1 94.38 279 SER B O 1
ATOM 6613 N N . LYS B 1 280 ? -7.566 -4.785 16.125 1 91.31 280 LYS B N 1
ATOM 6614 C CA . LYS B 1 280 ? -8.461 -5.914 15.883 1 91.31 280 LYS B CA 1
ATOM 6615 C C . LYS B 1 280 ? -8.516 -6.262 14.398 1 91.31 280 LYS B C 1
ATOM 6617 O O . LYS B 1 280 ? -8.562 -7.438 14.031 1 91.31 280 LYS B O 1
ATOM 6622 N N . ASP B 1 281 ? -8.523 -5.234 13.562 1 90 281 ASP B N 1
ATOM 6623 C CA . ASP B 1 281 ? -8.555 -5.469 12.125 1 90 281 ASP B CA 1
ATOM 6624 C C . ASP B 1 281 ? -7.926 -4.305 11.359 1 90 281 ASP B C 1
ATOM 6626 O O . ASP B 1 281 ? -8.641 -3.457 10.82 1 90 281 ASP B O 1
ATOM 6630 N N . PRO B 1 282 ? -6.633 -4.379 11.227 1 88.38 282 PRO B N 1
ATOM 6631 C CA . PRO B 1 282 ? -5.934 -3.262 10.578 1 88.38 282 PRO B CA 1
ATOM 6632 C C . PRO B 1 282 ? -6.355 -3.062 9.125 1 88.38 282 PRO B C 1
ATOM 6634 O O . PRO B 1 282 ? -6.281 -1.945 8.609 1 88.38 282 PRO B O 1
ATOM 6637 N N . ASP B 1 283 ? -6.836 -4.055 8.469 1 87.88 283 ASP B N 1
ATOM 6638 C CA . ASP B 1 283 ? -7.188 -3.98 7.051 1 87.88 283 ASP B CA 1
ATOM 6639 C C . ASP B 1 283 ? -8.5 -3.229 6.848 1 87.88 283 ASP B C 1
ATOM 6641 O O . ASP B 1 283 ? -8.828 -2.83 5.73 1 87.88 283 ASP B O 1
ATOM 6645 N N . LYS B 1 284 ? -9.242 -3.086 7.918 1 86.69 284 LYS B N 1
ATOM 6646 C CA . LYS B 1 284 ? -10.516 -2.391 7.832 1 86.69 284 LYS B CA 1
ATOM 6647 C C . LYS B 1 284 ? -10.422 -0.985 8.422 1 86.69 284 LYS B C 1
ATOM 6649 O O . LYS B 1 284 ? -11.414 -0.26 8.477 1 86.69 284 LYS B O 1
ATOM 6654 N N . TRP B 1 285 ? -9.305 -0.693 8.922 1 89.38 285 TRP B N 1
ATOM 6655 C CA . TRP B 1 285 ? -9.055 0.646 9.445 1 89.38 285 TRP B CA 1
ATOM 6656 C C . TRP B 1 285 ? -8.531 1.571 8.352 1 89.38 285 TRP B C 1
ATOM 6658 O O . TRP B 1 285 ? -7.984 1.108 7.352 1 89.38 285 TRP B O 1
ATOM 6668 N N . TRP B 1 286 ? -8.656 2.859 8.492 1 86.5 286 TRP B N 1
ATOM 6669 C CA . TRP B 1 286 ? -8.422 3.811 7.414 1 86.5 286 TRP B CA 1
ATOM 6670 C C . TRP B 1 286 ? -6.922 4.004 7.184 1 86.5 286 TRP B C 1
ATOM 6672 O O . TRP B 1 286 ? -6.508 4.488 6.125 1 86.5 286 TRP B O 1
ATOM 6682 N N . CYS B 1 287 ? -6.125 3.662 8.195 1 89.75 287 CYS B N 1
ATOM 6683 C CA . CYS B 1 287 ? -4.676 3.766 8.086 1 89.75 287 CYS B CA 1
ATOM 6684 C C . CYS B 1 287 ? -3.99 2.588 8.773 1 89.75 287 CYS B C 1
ATOM 6686 O O . CYS B 1 287 ? -4.648 1.778 9.43 1 89.75 287 CYS B O 1
ATOM 6688 N N . ARG B 1 288 ? -2.674 2.5 8.586 1 89.94 288 ARG B N 1
ATOM 6689 C CA . ARG B 1 288 ? -1.877 1.476 9.258 1 89.94 288 ARG B CA 1
ATOM 6690 C C . ARG B 1 288 ? -0.971 2.094 10.32 1 89.94 288 ARG B C 1
ATOM 6692 O O . ARG B 1 288 ? 0.019 2.75 9.992 1 89.94 288 ARG B O 1
ATOM 6699 N N . TYR B 1 289 ? -1.311 1.763 11.578 1 94.88 289 TYR B N 1
ATOM 6700 C CA . TYR B 1 289 ? -0.514 2.285 12.68 1 94.88 289 TYR B CA 1
ATOM 6701 C C . TYR B 1 289 ? 0.735 1.439 12.898 1 94.88 289 TYR B C 1
ATOM 6703 O O . TYR B 1 289 ? 0.683 0.21 12.82 1 94.88 289 TYR B O 1
ATOM 6711 N N . PRO B 1 290 ? 1.86 2.031 13.117 1 94.44 290 PRO B N 1
ATOM 6712 C CA . PRO B 1 290 ? 3.012 1.245 13.57 1 94.44 290 PRO B CA 1
ATOM 6713 C C . PRO B 1 290 ? 2.854 0.741 15.008 1 94.44 290 PRO B C 1
ATOM 6715 O O . PRO B 1 290 ? 2.109 1.329 15.789 1 94.44 290 PRO B O 1
ATOM 6718 N N . GLY B 1 291 ? 3.461 -0.297 15.344 1 91.19 291 GLY B N 1
ATOM 6719 C CA . GLY B 1 291 ? 3.594 -0.754 16.719 1 91.19 291 GLY B CA 1
ATOM 6720 C C . GLY B 1 291 ? 2.318 -1.365 17.266 1 91.19 291 GLY B C 1
ATOM 6721 O O . GLY B 1 291 ? 2.078 -1.33 18.484 1 91.19 291 GLY B O 1
ATOM 6722 N N . LEU B 1 292 ? 1.396 -1.761 16.5 1 92.06 292 LEU B N 1
ATOM 6723 C CA . LEU B 1 292 ? 0.221 -2.502 16.938 1 92.06 292 LEU B CA 1
ATOM 6724 C C . LEU B 1 292 ? 0.541 -3.984 17.094 1 92.06 292 LEU B C 1
ATOM 6726 O O . LEU B 1 292 ? 1.496 -4.484 16.5 1 92.06 292 LEU B O 1
ATOM 6730 N N . PRO B 1 293 ? -0.238 -4.73 17.938 1 92.19 293 PRO B N 1
ATOM 6731 C CA . PRO B 1 293 ? -1.441 -4.312 18.656 1 92.19 293 PRO B CA 1
ATOM 6732 C C . PRO B 1 293 ? -1.127 -3.469 19.891 1 92.19 293 PRO B C 1
ATOM 6734 O O . PRO B 1 293 ? -0.004 -3.508 20.391 1 92.19 293 PRO B O 1
ATOM 6737 N N . PHE B 1 294 ? -2.002 -2.637 20.281 1 95.62 294 PHE B N 1
ATOM 6738 C CA . PHE B 1 294 ? -1.964 -1.795 21.469 1 95.62 294 PHE B CA 1
ATOM 6739 C C . PHE B 1 294 ? -3.312 -1.799 22.188 1 95.62 294 PHE B C 1
ATOM 6741 O O . PHE B 1 294 ? -4.359 -1.673 21.531 1 95.62 294 PHE B O 1
ATOM 6748 N N . ASN B 1 295 ? -3.26 -2.062 23.438 1 94.12 295 ASN B N 1
ATOM 6749 C CA . ASN B 1 295 ? -4.477 -2.1 24.234 1 94.12 295 ASN B CA 1
ATOM 6750 C C . ASN B 1 295 ? -4.211 -1.659 25.672 1 94.12 295 ASN B C 1
ATOM 6752 O O . ASN B 1 295 ? -3.145 -1.941 26.219 1 94.12 295 ASN B O 1
ATOM 6756 N N . THR B 1 296 ? -5.164 -0.963 26.203 1 96.75 296 THR B N 1
ATOM 6757 C CA . THR B 1 296 ? -5.035 -0.517 27.594 1 96.75 296 THR B CA 1
ATOM 6758 C C . THR B 1 296 ? -6.141 -1.108 28.453 1 96.75 296 THR B C 1
ATOM 6760 O O . THR B 1 296 ? -6.457 -0.575 29.516 1 96.75 296 THR B O 1
ATOM 6763 N N . ASP B 1 297 ? -6.781 -2.088 27.969 1 94.06 297 ASP B N 1
ATOM 6764 C CA . ASP B 1 297 ? -7.875 -2.713 28.703 1 94.06 297 ASP B CA 1
ATOM 6765 C C . ASP B 1 297 ? -7.406 -3.18 30.078 1 94.06 297 ASP B C 1
ATOM 6767 O O . ASP B 1 297 ? -6.324 -3.76 30.203 1 94.06 297 ASP B O 1
ATOM 6771 N N . GLY B 1 298 ? -8.18 -2.961 31.047 1 95.19 298 GLY B N 1
ATOM 6772 C CA . GLY B 1 298 ? -7.887 -3.41 32.406 1 95.19 298 GLY B CA 1
ATOM 6773 C C . GLY B 1 298 ? -7 -2.449 33.156 1 95.19 298 GLY B C 1
ATOM 6774 O O . GLY B 1 298 ? -6.812 -2.602 34.375 1 95.19 298 GLY B O 1
ATOM 6775 N N . MET B 1 299 ? -6.547 -1.396 32.594 1 96.62 299 MET B N 1
ATOM 6776 C CA . MET B 1 299 ? -5.68 -0.43 33.281 1 96.62 299 MET B CA 1
ATOM 6777 C C . MET B 1 299 ? -6.508 0.643 33.969 1 96.62 299 MET B C 1
ATOM 6779 O O . MET B 1 299 ? -7.617 0.959 33.562 1 96.62 299 MET B O 1
ATOM 6783 N N . GLN B 1 300 ? -5.84 1.187 35 1 97.12 300 GLN B N 1
ATOM 6784 C CA . GLN B 1 300 ? -6.402 2.393 35.594 1 97.12 300 GLN B CA 1
ATOM 6785 C C . GLN B 1 300 ? -6.355 3.564 34.625 1 97.12 300 GLN B C 1
ATOM 6787 O O . GLN B 1 300 ? -5.445 3.654 33.781 1 97.12 300 GLN B O 1
ATOM 6792 N N . ARG B 1 301 ? -7.297 4.477 34.781 1 96 301 ARG B N 1
ATOM 6793 C CA . ARG B 1 301 ? -7.523 5.555 33.812 1 96 301 ARG B CA 1
ATOM 6794 C C . ARG B 1 301 ? -6.25 6.359 33.594 1 96 301 ARG B C 1
ATOM 6796 O O . ARG B 1 301 ? -5.879 6.637 32.438 1 96 301 ARG B O 1
ATOM 6803 N N . THR B 1 302 ? -5.617 6.75 34.656 1 97.69 302 THR B N 1
ATOM 6804 C CA . THR B 1 302 ? -4.414 7.57 34.562 1 97.69 302 THR B CA 1
ATOM 6805 C C . THR B 1 302 ? -3.273 6.773 33.938 1 97.69 302 THR B C 1
ATOM 6807 O O . THR B 1 302 ? -2.512 7.305 33.125 1 97.69 302 THR B O 1
ATOM 6810 N N . THR B 1 303 ? -3.18 5.516 34.312 1 98 303 THR B N 1
ATOM 6811 C CA . THR B 1 303 ? -2.15 4.637 33.75 1 98 303 THR B CA 1
ATOM 6812 C C . THR B 1 303 ? -2.369 4.41 32.25 1 98 303 THR B C 1
ATOM 6814 O O . THR B 1 303 ? -1.412 4.391 31.484 1 98 303 THR B O 1
ATOM 6817 N N . ALA B 1 304 ? -3.598 4.25 31.922 1 98.31 304 ALA B N 1
ATOM 6818 C CA . ALA B 1 304 ? -3.947 4.062 30.516 1 98.31 304 ALA B CA 1
ATOM 6819 C C . ALA B 1 304 ? -3.562 5.281 29.688 1 98.31 304 ALA B C 1
ATOM 6821 O O . ALA B 1 304 ? -2.957 5.148 28.609 1 98.31 304 ALA B O 1
ATOM 6822 N N . ARG B 1 305 ? -3.885 6.48 30.156 1 98.38 305 ARG B N 1
ATOM 6823 C CA . ARG B 1 305 ? -3.541 7.707 29.453 1 98.38 305 ARG B CA 1
ATOM 6824 C C . ARG B 1 305 ? -2.031 7.832 29.266 1 98.38 305 ARG B C 1
ATOM 6826 O O . ARG B 1 305 ? -1.557 8.234 28.203 1 98.38 305 ARG B O 1
ATOM 6833 N N . ARG B 1 306 ? -1.324 7.484 30.328 1 98.62 306 ARG B N 1
ATOM 6834 C CA . ARG B 1 306 ? 0.132 7.574 30.281 1 98.62 306 ARG B CA 1
ATOM 6835 C C . ARG B 1 306 ? 0.708 6.617 29.25 1 98.62 306 ARG B C 1
ATOM 6837 O O . ARG B 1 306 ? 1.639 6.973 28.516 1 98.62 306 ARG B O 1
ATOM 6844 N N . ALA B 1 307 ? 0.153 5.441 29.172 1 98.56 307 ALA B N 1
ATOM 6845 C CA . ALA B 1 307 ? 0.612 4.469 28.188 1 98.56 307 ALA B CA 1
ATOM 6846 C C . ALA B 1 307 ? 0.365 4.973 26.766 1 98.56 307 ALA B C 1
ATOM 6848 O O . ALA B 1 307 ? 1.229 4.844 25.906 1 98.56 307 ALA B O 1
ATOM 6849 N N . ILE B 1 308 ? -0.797 5.508 26.547 1 98.75 308 ILE B N 1
ATOM 6850 C CA . ILE B 1 308 ? -1.164 6.059 25.25 1 98.75 308 ILE B CA 1
ATOM 6851 C C . ILE B 1 308 ? -0.217 7.199 24.891 1 98.75 308 ILE B C 1
ATOM 6853 O O . ILE B 1 308 ? 0.303 7.246 23.766 1 98.75 308 ILE B O 1
ATOM 6857 N N . TYR B 1 309 ? 0.049 8.039 25.859 1 98.88 309 TYR B N 1
ATOM 6858 C CA . TYR B 1 309 ? 0.929 9.188 25.672 1 98.88 309 TYR B CA 1
ATOM 6859 C C . TYR B 1 309 ? 2.33 8.742 25.281 1 98.88 309 TYR B C 1
ATOM 6861 O O . TYR B 1 309 ? 2.914 9.273 24.328 1 98.88 309 TYR B O 1
ATOM 6869 N N . GLN B 1 310 ? 2.824 7.824 25.938 1 98.75 310 GLN B N 1
ATOM 6870 C CA . GLN B 1 310 ? 4.184 7.359 25.672 1 98.75 310 GLN B CA 1
ATOM 6871 C C . GLN B 1 310 ? 4.316 6.801 24.266 1 98.75 310 GLN B C 1
ATOM 6873 O O . GLN B 1 310 ? 5.305 7.066 23.578 1 98.75 310 GLN B O 1
ATOM 6878 N N . LYS B 1 311 ? 3.342 6.027 23.844 1 98.5 311 LYS B N 1
ATOM 6879 C CA . LYS B 1 311 ? 3.389 5.492 22.484 1 98.5 311 LYS B CA 1
ATOM 6880 C C . LYS B 1 311 ? 3.279 6.609 21.438 1 98.5 311 LYS B C 1
ATOM 6882 O O . LYS B 1 311 ? 4.004 6.609 20.453 1 98.5 311 LYS B O 1
ATOM 6887 N N . LEU B 1 312 ? 2.34 7.52 21.703 1 98.81 312 LEU B N 1
ATOM 6888 C CA . LEU B 1 312 ? 2.164 8.648 20.781 1 98.81 312 LEU B CA 1
ATOM 6889 C C . LEU B 1 312 ? 3.473 9.406 20.609 1 98.81 312 LEU B C 1
ATOM 6891 O O . LEU B 1 312 ? 3.932 9.594 19.469 1 98.81 312 LEU B O 1
ATOM 6895 N N . ILE B 1 313 ? 4.059 9.781 21.703 1 98.88 313 ILE B N 1
ATOM 6896 C CA . ILE B 1 313 ? 5.246 10.625 21.641 1 98.88 313 ILE B CA 1
ATOM 6897 C C . ILE B 1 313 ? 6.383 9.883 20.953 1 98.88 313 ILE B C 1
ATOM 6899 O O . ILE B 1 313 ? 7.082 10.445 20.109 1 98.88 313 ILE B O 1
ATOM 6903 N N . ARG B 1 314 ? 6.539 8.664 21.266 1 98.69 314 ARG B N 1
ATOM 6904 C CA . ARG B 1 314 ? 7.602 7.863 20.672 1 98.69 314 ARG B CA 1
ATOM 6905 C C . ARG B 1 314 ? 7.441 7.793 19.156 1 98.69 314 ARG B C 1
ATOM 6907 O O . ARG B 1 314 ? 8.383 8.078 18.406 1 98.69 314 ARG B O 1
ATOM 6914 N N . ASP B 1 315 ? 6.242 7.375 18.719 1 98.62 315 ASP B N 1
ATOM 6915 C CA . ASP B 1 315 ? 5.988 7.266 17.281 1 98.62 315 ASP B CA 1
ATOM 6916 C C . ASP B 1 315 ? 6.094 8.625 16.594 1 98.62 315 ASP B C 1
ATOM 6918 O O . ASP B 1 315 ? 6.684 8.742 15.523 1 98.62 315 ASP B O 1
ATOM 6922 N N . TYR B 1 316 ? 5.559 9.617 17.234 1 98.69 316 TYR B N 1
ATOM 6923 C CA . TYR B 1 316 ? 5.527 10.969 16.688 1 98.69 316 TYR B CA 1
ATOM 6924 C C . TYR B 1 316 ? 6.938 11.523 16.516 1 98.69 316 TYR B C 1
ATOM 6926 O O . TYR B 1 316 ? 7.273 12.094 15.477 1 98.69 316 TYR B O 1
ATOM 6934 N N . LEU B 1 317 ? 7.766 11.391 17.5 1 98.88 317 LEU B N 1
ATOM 6935 C CA . LEU B 1 317 ? 9.125 11.922 17.438 1 98.88 317 LEU B CA 1
ATOM 6936 C C . LEU B 1 317 ? 9.969 11.156 16.438 1 98.88 317 LEU B C 1
ATOM 6938 O O . LEU B 1 317 ? 10.82 11.742 15.766 1 98.88 317 LEU B O 1
ATOM 6942 N N . ARG B 1 318 ? 9.742 9.828 16.344 1 98.75 318 ARG B N 1
ATOM 6943 C CA . ARG B 1 318 ? 10.414 9.062 15.297 1 98.75 318 ARG B CA 1
ATOM 6944 C C . ARG B 1 318 ? 10.016 9.555 13.914 1 98.75 318 ARG B C 1
ATOM 6946 O O . ARG B 1 318 ? 10.859 9.656 13.016 1 98.75 318 ARG B O 1
ATOM 6953 N N . CYS B 1 319 ? 8.781 9.812 13.75 1 98.81 319 CYS B N 1
ATOM 6954 C CA . CYS B 1 319 ? 8.266 10.367 12.508 1 98.81 319 CYS B CA 1
ATOM 6955 C C . CYS B 1 319 ? 8.906 11.719 12.203 1 98.81 319 CYS B C 1
ATOM 6957 O O . CYS B 1 319 ? 9.352 11.961 11.086 1 98.81 319 CYS B O 1
ATOM 6959 N N . GLY B 1 320 ? 9.016 12.641 13.219 1 98.81 320 GLY B N 1
ATOM 6960 C CA . GLY B 1 320 ? 9.648 13.938 13.078 1 98.81 320 GLY B CA 1
ATOM 6961 C C . GLY B 1 320 ? 11.133 13.844 12.742 1 98.81 320 GLY B C 1
ATOM 6962 O O . GLY B 1 320 ? 11.656 14.656 11.984 1 98.81 320 GLY B O 1
ATOM 6963 N N . ALA B 1 321 ? 11.766 12.844 13.336 1 98.81 321 ALA B N 1
ATOM 6964 C CA . ALA B 1 321 ? 13.18 12.625 13.055 1 98.81 321 ALA B CA 1
ATOM 6965 C C . ALA B 1 321 ? 13.414 12.352 11.578 1 98.81 321 ALA B C 1
ATOM 6967 O O . ALA B 1 321 ? 14.438 12.742 11.016 1 98.81 321 ALA B O 1
ATOM 6968 N N . THR B 1 322 ? 12.453 11.688 10.977 1 98.69 322 THR B N 1
ATOM 6969 C CA . THR B 1 322 ? 12.555 11.375 9.555 1 98.69 322 THR B CA 1
ATOM 6970 C C . THR B 1 322 ? 12.5 12.648 8.719 1 98.69 322 THR B C 1
ATOM 6972 O O . THR B 1 322 ? 13.18 12.758 7.695 1 98.69 322 THR B O 1
ATOM 6975 N N . ILE B 1 323 ? 11.711 13.617 9.141 1 98.88 323 ILE B N 1
ATOM 6976 C CA . ILE B 1 323 ? 11.664 14.914 8.477 1 98.88 323 ILE B CA 1
ATOM 6977 C C . ILE B 1 323 ? 13.031 15.586 8.555 1 98.88 323 ILE B C 1
ATOM 6979 O O . ILE B 1 323 ? 13.578 16.031 7.539 1 98.88 323 ILE B O 1
ATOM 6983 N N . ASP B 1 324 ? 13.578 15.625 9.758 1 98.88 324 ASP B N 1
ATOM 6984 C CA . ASP B 1 324 ? 14.859 16.297 9.953 1 98.88 324 ASP B CA 1
ATOM 6985 C C . ASP B 1 324 ? 15.945 15.672 9.086 1 98.88 324 ASP B C 1
ATOM 6987 O O . ASP B 1 324 ? 16.734 16.375 8.461 1 98.88 324 ASP B O 1
ATOM 6991 N N . ASP B 1 325 ? 15.961 14.352 9.078 1 98.69 325 ASP B N 1
ATOM 6992 C CA . ASP B 1 325 ? 16.906 13.609 8.25 1 98.69 325 ASP B CA 1
ATOM 6993 C C . ASP B 1 325 ? 16.812 14.039 6.789 1 98.69 325 ASP B C 1
ATOM 6995 O O . ASP B 1 325 ? 17.828 14.25 6.129 1 98.69 325 ASP B O 1
ATOM 6999 N N . ASN B 1 326 ? 15.641 14.211 6.312 1 98.88 326 ASN B N 1
ATOM 7000 C CA . ASN B 1 326 ? 15.445 14.539 4.902 1 98.88 326 ASN B CA 1
ATOM 7001 C C . ASN B 1 326 ? 15.68 16.016 4.633 1 98.88 326 ASN B C 1
ATOM 7003 O O . ASN B 1 326 ? 16.125 16.391 3.551 1 98.88 326 ASN B O 1
ATOM 7007 N N . ILE B 1 327 ? 15.422 16.906 5.602 1 98.94 327 ILE B N 1
ATOM 7008 C CA . ILE B 1 327 ? 15.836 18.297 5.484 1 98.94 327 ILE B CA 1
ATOM 7009 C C . ILE B 1 327 ? 17.344 18.359 5.273 1 98.94 327 ILE B C 1
ATOM 7011 O O . ILE B 1 327 ? 17.828 19.141 4.434 1 98.94 327 ILE B O 1
ATOM 7015 N N . GLY B 1 328 ? 18.031 17.547 5.996 1 98.94 328 GLY B N 1
ATOM 7016 C CA . GLY B 1 328 ? 19.484 17.484 5.824 1 98.94 328 GLY B CA 1
ATOM 7017 C C . GLY B 1 328 ? 19.891 17.156 4.402 1 98.94 328 GLY B C 1
ATOM 7018 O O . GLY B 1 328 ? 20.812 17.781 3.857 1 98.94 328 GLY B O 1
ATOM 7019 N N . LYS B 1 329 ? 19.219 16.203 3.801 1 98.88 329 LYS B N 1
ATOM 7020 C CA . LYS B 1 329 ? 19.531 15.812 2.424 1 98.88 329 LYS B CA 1
ATOM 7021 C C . LYS B 1 329 ? 19.25 16.953 1.458 1 98.88 329 LYS B C 1
ATOM 7023 O O . LYS B 1 329 ? 20.016 17.188 0.524 1 98.88 329 LYS B O 1
ATOM 7028 N N . LEU B 1 330 ? 18.172 17.641 1.668 1 98.94 330 LEU B N 1
ATOM 7029 C CA . LEU B 1 330 ? 17.812 18.781 0.829 1 98.94 330 LEU B CA 1
ATOM 7030 C C . LEU B 1 330 ? 18.859 19.891 0.935 1 98.94 330 LEU B C 1
ATOM 7032 O O . LEU B 1 330 ? 19.312 20.406 -0.082 1 98.94 330 LEU B O 1
ATOM 7036 N N . LEU B 1 331 ? 19.281 20.234 2.162 1 98.88 331 LEU B N 1
ATOM 7037 C CA . LEU B 1 331 ? 20.266 21.297 2.381 1 98.88 331 LEU B CA 1
ATOM 7038 C C . LEU B 1 331 ? 21.625 20.906 1.8 1 98.88 331 LEU B C 1
ATOM 7040 O O . LEU B 1 331 ? 22.297 21.734 1.184 1 98.88 331 LEU B O 1
ATOM 7044 N N . LYS B 1 332 ? 21.969 19.641 2.008 1 98.75 332 LYS B N 1
ATOM 7045 C CA . LYS B 1 332 ? 23.219 19.141 1.437 1 98.75 332 LYS B CA 1
ATOM 7046 C C . LYS B 1 332 ? 23.219 19.281 -0.082 1 98.75 332 LYS B C 1
ATOM 7048 O O . LYS B 1 332 ? 24.25 19.641 -0.671 1 98.75 332 LYS B O 1
ATOM 7053 N N . THR B 1 333 ? 22.109 18.969 -0.677 1 98.69 333 THR B N 1
ATOM 7054 C CA . THR B 1 333 ? 21.984 19.094 -2.125 1 98.69 333 THR B CA 1
ATOM 7055 C C . THR B 1 333 ? 22.219 20.531 -2.572 1 98.69 333 THR B C 1
ATOM 7057 O O . THR B 1 333 ? 22.938 20.781 -3.535 1 98.69 333 THR B O 1
ATOM 7060 N N . LEU B 1 334 ? 21.656 21.547 -1.907 1 98.5 334 LEU B N 1
ATOM 7061 C CA . LEU B 1 334 ? 21.859 22.953 -2.242 1 98.5 334 LEU B CA 1
ATOM 7062 C C . LEU B 1 334 ? 23.312 23.344 -2.1 1 98.5 334 LEU B C 1
ATOM 7064 O O . LEU B 1 334 ? 23.844 24.094 -2.932 1 98.5 334 LEU B O 1
ATOM 7068 N N . ASP B 1 335 ? 23.984 22.844 -1.072 1 98.5 335 ASP B N 1
ATOM 7069 C CA . ASP B 1 335 ? 25.406 23.109 -0.854 1 98.5 335 ASP B CA 1
ATOM 7070 C C . ASP B 1 335 ? 26.25 22.547 -1.994 1 98.5 335 ASP B C 1
ATOM 7072 O O . ASP B 1 335 ? 27.094 23.25 -2.549 1 98.5 335 ASP B O 1
ATOM 7076 N N . GLU B 1 336 ? 25.922 21.359 -2.301 1 98.19 336 GLU B N 1
ATOM 7077 C CA . GLU B 1 336 ? 26.688 20.656 -3.322 1 98.19 336 GLU B CA 1
ATOM 7078 C C . GLU B 1 336 ? 26.531 21.312 -4.688 1 98.19 336 GLU B C 1
ATOM 7080 O O . GLU B 1 336 ? 27.453 21.344 -5.492 1 98.19 336 GLU B O 1
ATOM 7085 N N . MET B 1 337 ? 25.406 21.906 -4.91 1 97.56 337 MET B N 1
ATOM 7086 C CA . MET B 1 337 ? 25.109 22.562 -6.18 1 97.56 337 MET B CA 1
ATOM 7087 C C . MET B 1 337 ? 25.656 24 -6.188 1 97.56 337 MET B C 1
ATOM 7089 O O . MET B 1 337 ? 25.656 24.656 -7.227 1 97.56 337 MET B O 1
ATOM 7093 N N . GLY B 1 338 ? 26.094 24.531 -5.039 1 96.81 338 GLY B N 1
ATOM 7094 C CA . GLY B 1 338 ? 26.641 25.875 -4.926 1 96.81 338 GLY B CA 1
ATOM 7095 C C . GLY B 1 338 ? 25.578 26.969 -5.047 1 96.81 338 GLY B C 1
ATOM 7096 O O . GLY B 1 338 ? 25.875 28.078 -5.484 1 96.81 338 GLY B O 1
ATOM 7097 N N . ILE B 1 339 ? 24.312 26.641 -4.672 1 97 339 ILE B N 1
ATOM 7098 C CA . ILE B 1 339 ? 23.266 27.625 -4.867 1 97 339 ILE B CA 1
ATOM 7099 C C . ILE B 1 339 ? 22.641 28 -3.521 1 97 339 ILE B C 1
ATOM 7101 O O . ILE B 1 339 ? 21.641 28.719 -3.467 1 97 339 ILE B O 1
ATOM 7105 N N . ALA B 1 340 ? 23.172 27.594 -2.416 1 97.38 340 ALA B N 1
ATOM 7106 C CA . ALA B 1 340 ? 22.609 27.797 -1.08 1 97.38 340 ALA B CA 1
ATOM 7107 C C . ALA B 1 340 ? 22.5 29.281 -0.75 1 97.38 340 ALA B C 1
ATOM 7109 O O . ALA B 1 340 ? 21.531 29.703 -0.109 1 97.38 340 ALA B O 1
ATOM 7110 N N . ASP B 1 341 ? 23.406 30.078 -1.191 1 95.75 341 ASP B N 1
ATOM 7111 C CA . ASP B 1 341 ? 23.453 31.5 -0.833 1 95.75 341 ASP B CA 1
ATOM 7112 C C . ASP B 1 341 ? 22.328 32.281 -1.507 1 95.75 341 ASP B C 1
ATOM 7114 O O . ASP B 1 341 ? 21.875 33.312 -1.002 1 95.75 341 ASP B O 1
ATOM 7118 N N . ASN B 1 342 ? 21.906 31.75 -2.602 1 97.25 342 ASN B N 1
ATOM 7119 C CA . ASN B 1 342 ? 20.828 32.438 -3.326 1 97.25 342 ASN B CA 1
ATOM 7120 C C . ASN B 1 342 ? 19.547 31.609 -3.307 1 97.25 342 ASN B C 1
ATOM 7122 O O . ASN B 1 342 ? 18.781 31.609 -4.281 1 97.25 342 ASN B O 1
ATOM 7126 N N . THR B 1 343 ? 19.312 30.766 -2.342 1 98.38 343 THR B N 1
ATOM 7127 C CA . THR B 1 343 ? 18.078 30 -2.174 1 98.38 343 THR B CA 1
ATOM 7128 C C . THR B 1 343 ? 17.438 30.328 -0.833 1 98.38 343 THR B C 1
ATOM 7130 O O . THR B 1 343 ? 18.062 30.203 0.219 1 98.38 343 THR B O 1
ATOM 7133 N N . ILE B 1 344 ? 16.219 30.812 -0.926 1 98.81 344 ILE B N 1
ATOM 7134 C CA . ILE B 1 344 ? 15.414 30.938 0.282 1 98.81 344 ILE B CA 1
ATOM 7135 C C . ILE B 1 344 ? 14.938 29.547 0.711 1 98.81 344 ILE B C 1
ATOM 7137 O O . ILE B 1 344 ? 14.336 28.812 -0.081 1 98.81 344 ILE B O 1
ATOM 7141 N N . VAL B 1 345 ? 15.242 29.125 1.926 1 98.94 345 VAL B N 1
ATOM 7142 C CA . VAL B 1 345 ? 14.734 27.875 2.469 1 98.94 345 VAL B CA 1
ATOM 7143 C C . VAL B 1 345 ? 13.781 28.156 3.629 1 98.94 345 VAL B C 1
ATOM 7145 O O . VAL B 1 345 ? 14.156 28.828 4.594 1 98.94 345 VAL B O 1
ATOM 7148 N N . VAL B 1 346 ? 12.609 27.734 3.453 1 98.94 346 VAL B N 1
ATOM 7149 C CA . VAL B 1 346 ? 11.617 27.812 4.523 1 98.94 346 VAL B CA 1
ATOM 7150 C C . VAL B 1 346 ? 11.25 26.406 4.996 1 98.94 346 VAL B C 1
ATOM 7152 O O . VAL B 1 346 ? 11.047 25.5 4.18 1 98.94 346 VAL B O 1
ATOM 7155 N N . TYR B 1 347 ? 11.25 26.188 6.273 1 98.94 347 TYR B N 1
ATOM 7156 C CA . TYR B 1 347 ? 10.586 25.031 6.863 1 98.94 347 TYR B CA 1
ATOM 7157 C C . TYR B 1 347 ? 9.508 25.453 7.844 1 98.94 347 TYR B C 1
ATOM 7159 O O . TYR B 1 347 ? 9.758 26.281 8.734 1 98.94 347 TYR B O 1
ATOM 7167 N N . VAL B 1 348 ? 8.336 24.922 7.633 1 98.88 348 VAL B N 1
ATOM 7168 C CA . VAL B 1 348 ? 7.191 25.312 8.461 1 98.88 348 VAL B CA 1
ATOM 7169 C C . VAL B 1 348 ? 6.18 24.172 8.5 1 98.88 348 VAL B C 1
ATOM 7171 O O . VAL B 1 348 ? 6.133 23.328 7.59 1 98.88 348 VAL B O 1
ATOM 7174 N N . SER B 1 349 ? 5.473 24.047 9.594 1 98.69 349 SER B N 1
ATOM 7175 C CA . SER B 1 349 ? 4.324 23.156 9.695 1 98.69 349 SER B CA 1
ATOM 7176 C C . SER B 1 349 ? 3.035 23.859 9.289 1 98.69 349 SER B C 1
ATOM 7178 O O . SER B 1 349 ? 2.904 25.078 9.461 1 98.69 349 SER B O 1
ATOM 7180 N N . ASP B 1 350 ? 2.09 23.141 8.766 1 98 350 ASP B N 1
ATOM 7181 C CA . ASP B 1 350 ? 0.872 23.781 8.266 1 98 350 ASP B CA 1
ATOM 7182 C C . ASP B 1 350 ? -0.017 24.234 9.422 1 98 350 ASP B C 1
ATOM 7184 O O . ASP B 1 350 ? -0.85 25.125 9.25 1 98 350 ASP B O 1
ATOM 7188 N N . GLN B 1 351 ? 0.085 23.688 10.539 1 97.5 351 GLN B N 1
ATOM 7189 C CA . GLN B 1 351 ? -0.448 24.109 11.836 1 97.5 351 GLN B CA 1
ATOM 7190 C C . GLN B 1 351 ? 0.255 23.375 12.977 1 97.5 351 GLN B C 1
ATOM 7192 O O . GLN B 1 351 ? 1.161 22.578 12.75 1 97.5 351 GLN B O 1
ATOM 7197 N N . GLY B 1 352 ? -0.205 23.734 14.219 1 97.81 352 GLY B N 1
ATOM 7198 C CA . GLY B 1 352 ? 0.315 23.016 15.367 1 97.81 352 GLY B CA 1
ATOM 7199 C C . GLY B 1 352 ? -0.445 21.734 15.664 1 97.81 352 GLY B C 1
ATOM 7200 O O . GLY B 1 352 ? -1.21 21.25 14.82 1 97.81 352 GLY B O 1
ATOM 7201 N N . TYR B 1 353 ? -0.136 21.156 16.781 1 98.56 353 TYR B N 1
ATOM 7202 C CA . TYR B 1 353 ? -0.674 19.859 17.203 1 98.56 353 TYR B CA 1
ATOM 7203 C C . TYR B 1 353 ? -0.524 19.672 18.703 1 98.56 353 TYR B C 1
ATOM 7205 O O . TYR B 1 353 ? 0.443 20.141 19.297 1 98.56 353 TYR B O 1
ATOM 7213 N N . PHE B 1 354 ? -1.507 19.016 19.344 1 98.62 354 PHE B N 1
ATOM 7214 C CA . PHE B 1 354 ? -1.371 18.672 20.75 1 98.62 354 PHE B CA 1
ATOM 7215 C C . PHE B 1 354 ? -0.604 17.359 20.922 1 98.62 354 PHE B C 1
ATOM 7217 O O . PHE B 1 354 ? -0.851 16.391 20.203 1 98.62 354 PHE B O 1
ATOM 7224 N N . LEU B 1 355 ? 0.303 17.359 21.844 1 98.5 355 LEU B N 1
ATOM 7225 C CA . LEU B 1 355 ? 1.073 16.172 22.219 1 98.5 355 LEU B CA 1
ATOM 7226 C C . LEU B 1 355 ? 0.908 15.852 23.688 1 98.5 355 LEU B C 1
ATOM 7228 O O . LEU B 1 355 ? 1.896 15.68 24.406 1 98.5 355 LEU B O 1
ATOM 7232 N N . GLY B 1 356 ? -0.324 15.812 24.094 1 98.56 356 GLY B N 1
ATOM 7233 C CA . GLY B 1 356 ? -0.639 15.461 25.484 1 98.56 356 GLY B CA 1
ATOM 7234 C C . GLY B 1 356 ? -1.063 16.656 26.312 1 98.56 356 GLY B C 1
ATOM 7235 O O . GLY B 1 356 ? -1.616 16.484 27.406 1 98.56 356 GLY B O 1
ATOM 7236 N N . GLU B 1 357 ? -0.765 17.859 25.891 1 98.12 357 GLU B N 1
ATOM 7237 C CA . GLU B 1 357 ? -1.248 19.047 26.609 1 98.12 357 GLU B CA 1
ATOM 7238 C C . GLU B 1 357 ? -2.768 19.016 26.75 1 98.12 357 GLU B C 1
ATOM 7240 O O . GLU B 1 357 ? -3.473 18.641 25.797 1 98.12 357 GLU B O 1
ATOM 7245 N N . HIS B 1 358 ? -3.244 19.375 27.938 1 97.38 358 HIS B N 1
ATOM 7246 C CA . HIS B 1 358 ? -4.664 19.375 28.266 1 97.38 358 HIS B CA 1
ATOM 7247 C C . HIS B 1 358 ? -5.25 17.969 28.156 1 97.38 358 HIS B C 1
ATOM 7249 O O . HIS B 1 358 ? -6.473 17.797 28.156 1 97.38 358 HIS B O 1
ATOM 7255 N N . GLY B 1 359 ? -4.355 16.922 27.984 1 97.62 359 GLY B N 1
ATOM 7256 C CA . GLY B 1 359 ? -4.801 15.562 27.766 1 97.62 359 GLY B CA 1
ATOM 7257 C C . GLY B 1 359 ? -5.234 15.297 26.344 1 97.62 359 GLY B C 1
ATOM 7258 O O . GLY B 1 359 ? -5.996 14.359 26.078 1 97.62 359 GLY B O 1
ATOM 7259 N N . PHE B 1 360 ? -4.789 16.156 25.438 1 98.38 360 PHE B N 1
ATOM 7260 C CA . PHE B 1 360 ? -5.305 16.094 24.062 1 98.38 360 PHE B CA 1
ATOM 7261 C C . PHE B 1 360 ? -4.242 15.562 23.109 1 98.38 360 PHE B C 1
ATOM 7263 O O . PHE B 1 360 ? -3.055 15.555 23.438 1 98.38 360 PHE B O 1
ATOM 7270 N N . PHE B 1 361 ? -4.688 15.016 21.984 1 98.31 361 PHE B N 1
ATOM 7271 C CA . PHE B 1 361 ? -3.955 14.961 20.719 1 98.31 361 PHE B CA 1
ATOM 7272 C C . PHE B 1 361 ? -4.711 15.703 19.625 1 98.31 361 PHE B C 1
ATOM 7274 O O . PHE B 1 361 ? -5.754 16.297 19.875 1 98.31 361 PHE B O 1
ATOM 7281 N N . ASP B 1 362 ? -4.191 15.734 18.422 1 97.5 362 ASP B N 1
ATOM 7282 C CA . ASP B 1 362 ? -4.828 16.391 17.281 1 97.5 362 ASP B CA 1
ATOM 7283 C C . ASP B 1 362 ? -4.645 17.906 17.344 1 97.5 362 ASP B C 1
ATOM 7285 O O . ASP B 1 362 ? -3.605 18.391 17.812 1 97.5 362 ASP B O 1
ATOM 7289 N N . LYS B 1 363 ? -5.5 18.688 16.688 1 97.75 363 LYS B N 1
ATOM 7290 C CA . LYS B 1 363 ? -5.414 20.125 16.516 1 97.75 363 LYS B CA 1
ATOM 7291 C C . LYS B 1 363 ? -6.797 20.766 16.516 1 97.75 363 LYS B C 1
ATOM 7293 O O . LYS B 1 363 ? -7.641 20.438 17.344 1 97.75 363 LYS B O 1
ATOM 7298 N N . ARG B 1 364 ? -7.082 21.797 15.773 1 96.81 364 ARG B N 1
ATOM 7299 C CA . ARG B 1 364 ? -8.398 22.328 15.453 1 96.81 364 ARG B CA 1
ATOM 7300 C C . ARG B 1 364 ? -8.875 23.297 16.531 1 96.81 364 ARG B C 1
ATOM 7302 O O . ARG B 1 364 ? -10.047 23.656 16.578 1 96.81 364 ARG B O 1
ATOM 7309 N N . MET B 1 365 ? -8.047 23.719 17.484 1 97.5 365 MET B N 1
ATOM 7310 C CA . MET B 1 365 ? -8.344 24.719 18.516 1 97.5 365 MET B CA 1
ATOM 7311 C C . MET B 1 365 ? -7.383 25.891 18.422 1 97.5 365 MET B C 1
ATOM 7313 O O . MET B 1 365 ? -6.262 25.75 17.938 1 97.5 365 MET B O 1
ATOM 7317 N N . PHE B 1 366 ? -7.867 27.062 18.922 1 98 366 PHE B N 1
ATOM 7318 C CA . PHE B 1 366 ? -6.973 28.219 18.953 1 98 366 PHE B CA 1
ATOM 7319 C C . PHE B 1 366 ? -6.18 28.266 20.25 1 98 366 PHE B C 1
ATOM 7321 O O . PHE B 1 366 ? -6.164 29.281 20.938 1 98 366 PHE B O 1
ATOM 7328 N N . TYR B 1 367 ? -5.613 27.156 20.641 1 97.69 367 TYR B N 1
ATOM 7329 C CA . TYR B 1 367 ? -4.59 27.062 21.672 1 97.69 367 TYR B CA 1
ATOM 7330 C C . TYR B 1 367 ? -3.195 27.172 21.062 1 97.69 367 TYR B C 1
ATOM 7332 O O . TYR B 1 367 ? -3 26.859 19.891 1 97.69 367 TYR B O 1
ATOM 7340 N N . GLU B 1 368 ? -2.266 27.656 21.859 1 97.19 368 GLU B N 1
ATOM 7341 C CA . GLU B 1 368 ? -0.913 27.891 21.359 1 97.19 368 GLU B CA 1
ATOM 7342 C C . GLU B 1 368 ? -0.358 26.641 20.688 1 97.19 368 GLU B C 1
ATOM 7344 O O . GLU B 1 368 ? 0.228 26.703 19.609 1 97.19 368 GLU B O 1
ATOM 7349 N N . GLU B 1 369 ? -0.598 25.469 21.266 1 96.88 369 GLU B N 1
ATOM 7350 C CA . GLU B 1 369 ? -0.027 24.219 20.766 1 96.88 369 GLU B CA 1
ATOM 7351 C C . GLU B 1 369 ? -0.593 23.859 19.391 1 96.88 369 GLU B C 1
ATOM 7353 O O . GLU B 1 369 ? 0.135 23.391 18.516 1 96.88 369 GLU B O 1
ATOM 7358 N N . ALA B 1 370 ? -1.841 24.094 19.141 1 96.75 370 ALA B N 1
ATOM 7359 C CA . ALA B 1 370 ? -2.525 23.625 17.938 1 96.75 370 ALA B CA 1
ATOM 7360 C C . ALA B 1 370 ? -2.479 24.688 16.844 1 96.75 370 ALA B C 1
ATOM 7362 O O . ALA B 1 370 ? -2.496 24.359 15.656 1 96.75 370 ALA B O 1
ATOM 7363 N N . ALA B 1 371 ? -2.365 25.969 17.219 1 96.75 371 ALA B N 1
ATOM 7364 C CA . ALA B 1 371 ? -2.498 27.031 16.219 1 96.75 371 ALA B CA 1
ATOM 7365 C C . ALA B 1 371 ? -1.133 27.578 15.828 1 96.75 371 ALA B C 1
ATOM 7367 O O . ALA B 1 371 ? -0.976 28.141 14.742 1 96.75 371 ALA B O 1
ATOM 7368 N N . ARG B 1 372 ? -0.19 27.531 16.719 1 97.62 372 ARG B N 1
ATOM 7369 C CA . ARG B 1 372 ? 1.135 28.062 16.391 1 97.62 372 ARG B CA 1
ATOM 7370 C C . ARG B 1 372 ? 1.812 27.203 15.32 1 97.62 372 ARG B C 1
ATOM 7372 O O . ARG B 1 372 ? 1.758 25.984 15.367 1 97.62 372 ARG B O 1
ATOM 7379 N N . MET B 1 373 ? 2.361 27.844 14.391 1 98.62 373 MET B N 1
ATOM 7380 C CA . MET B 1 373 ? 3.127 27.203 13.32 1 98.62 373 MET B CA 1
ATOM 7381 C C . MET B 1 373 ? 4.625 27.375 13.555 1 98.62 373 MET B C 1
ATOM 7383 O O . MET B 1 373 ? 5.16 28.469 13.398 1 98.62 373 MET B O 1
ATOM 7387 N N . PRO B 1 374 ? 5.324 26.281 13.969 1 98.69 374 PRO B N 1
ATOM 7388 C CA . PRO B 1 374 ? 6.781 26.453 13.977 1 98.69 374 PRO B CA 1
ATOM 7389 C C . PRO B 1 374 ? 7.34 26.828 12.602 1 98.69 374 PRO B C 1
ATOM 7391 O O . PRO B 1 374 ? 6.875 26.312 11.586 1 98.69 374 PRO B O 1
ATOM 7394 N N . PHE B 1 375 ? 8.297 27.734 12.602 1 98.81 375 PHE B N 1
ATOM 7395 C CA . PHE B 1 375 ? 8.711 28.359 11.344 1 98.81 375 PHE B CA 1
ATOM 7396 C C . PHE B 1 375 ? 10.164 28.812 11.414 1 98.81 375 PHE B C 1
ATOM 7398 O O . PHE B 1 375 ? 10.555 29.516 12.352 1 98.81 375 PHE B O 1
ATOM 7405 N N . VAL B 1 376 ? 10.969 28.375 10.469 1 98.88 376 VAL B N 1
ATOM 7406 C CA . VAL B 1 376 ? 12.32 28.891 10.266 1 98.88 376 VAL B CA 1
ATOM 7407 C C . VAL B 1 376 ? 12.5 29.297 8.805 1 98.88 376 VAL B C 1
ATOM 7409 O O . VAL B 1 376 ? 11.984 28.641 7.902 1 98.88 376 VAL B O 1
ATOM 7412 N N . ILE B 1 377 ? 13.219 30.359 8.57 1 98.88 377 ILE B N 1
ATOM 7413 C CA . ILE B 1 377 ? 13.523 30.828 7.223 1 98.88 377 ILE B CA 1
ATOM 7414 C C . ILE B 1 377 ? 14.992 31.25 7.148 1 98.88 377 ILE B C 1
ATOM 7416 O O . ILE B 1 377 ? 15.508 31.906 8.055 1 98.88 377 ILE B O 1
ATOM 7420 N N . ARG B 1 378 ? 15.672 30.812 6.102 1 98.56 378 ARG B N 1
ATOM 7421 C CA . ARG B 1 378 ? 17.078 31.125 5.84 1 98.56 378 ARG B CA 1
ATOM 7422 C C . ARG B 1 378 ? 17.25 31.75 4.457 1 98.56 378 ARG B C 1
ATOM 7424 O O . ARG B 1 378 ? 16.797 31.188 3.459 1 98.56 378 ARG B O 1
ATOM 7431 N N . TYR B 1 379 ? 17.781 32.875 4.352 1 98 379 TYR B N 1
ATOM 7432 C CA . TYR B 1 379 ? 18.188 33.594 3.137 1 98 379 TYR B CA 1
ATOM 7433 C C . TYR B 1 379 ? 19.406 34.469 3.393 1 98 379 TYR B C 1
ATOM 7435 O O . TYR B 1 379 ? 19.266 35.656 3.67 1 98 379 TYR B O 1
ATOM 7443 N N . PRO B 1 380 ? 20.562 33.969 3.164 1 94.69 380 PRO B N 1
ATOM 7444 C CA . PRO B 1 380 ? 21.797 34.656 3.592 1 94.69 380 PRO B CA 1
ATOM 7445 C C . PRO B 1 380 ? 21.969 36.031 2.98 1 94.69 380 PRO B C 1
ATOM 7447 O O . PRO B 1 380 ? 22.562 36.906 3.596 1 94.69 380 PRO B O 1
ATOM 7450 N N . LYS B 1 381 ? 21.422 36.281 1.935 1 93.62 381 LYS B N 1
ATOM 7451 C CA . LYS B 1 381 ? 21.641 37.531 1.233 1 93.62 381 LYS B CA 1
ATOM 7452 C C . LYS B 1 381 ? 20.875 38.688 1.888 1 93.62 381 LYS B C 1
ATOM 7454 O O . LYS B 1 381 ? 21.281 39.844 1.787 1 93.62 381 LYS B O 1
ATOM 7459 N N . LYS B 1 382 ? 19.797 38.312 2.566 1 94.19 382 LYS B N 1
ATOM 7460 C CA . LYS B 1 382 ? 18.953 39.406 3.018 1 94.19 382 LYS B CA 1
ATOM 7461 C C . LYS B 1 382 ? 18.531 39.219 4.473 1 94.19 382 LYS B C 1
ATOM 7463 O O . LYS B 1 382 ? 18.172 40.188 5.148 1 94.19 382 LYS B O 1
ATOM 7468 N N . ILE B 1 383 ? 18.469 38.062 4.98 1 96.38 383 ILE B N 1
ATOM 7469 C CA . ILE B 1 383 ? 17.969 37.75 6.32 1 96.38 383 ILE B CA 1
ATOM 7470 C C . ILE B 1 383 ? 19.156 37.469 7.254 1 96.38 383 ILE B C 1
ATOM 7472 O O . ILE B 1 383 ? 20.016 36.656 6.949 1 96.38 383 ILE B O 1
ATOM 7476 N N . PRO B 1 384 ? 19.203 38.25 8.375 1 96.75 384 PRO B N 1
ATOM 7477 C CA . PRO B 1 384 ? 20.297 37.969 9.32 1 96.75 384 PRO B CA 1
ATOM 7478 C C . PRO B 1 384 ? 20.219 36.562 9.922 1 96.75 384 PRO B C 1
ATOM 7480 O O . PRO B 1 384 ? 19.125 36.031 10.125 1 96.75 384 PRO B O 1
ATOM 7483 N N . ALA B 1 385 ? 21.391 36 10.281 1 97 385 ALA B N 1
ATOM 7484 C CA . ALA B 1 385 ? 21.484 34.656 10.812 1 97 385 ALA B CA 1
ATOM 7485 C C . ALA B 1 385 ? 21.312 34.656 12.336 1 97 385 ALA B C 1
ATOM 7487 O O . ALA B 1 385 ? 21.688 35.625 13.008 1 97 385 ALA B O 1
ATOM 7488 N N . GLY B 1 386 ? 20.719 33.562 12.82 1 97.94 386 GLY B N 1
ATOM 7489 C CA . GLY B 1 386 ? 20.688 33.281 14.242 1 97.94 386 GLY B CA 1
ATOM 7490 C C . GLY B 1 386 ? 19.781 34.219 15.016 1 97.94 386 GLY B C 1
ATOM 7491 O O . GLY B 1 386 ? 20.078 34.594 16.156 1 97.94 386 GLY B O 1
ATOM 7492 N N . LYS B 1 387 ? 18.719 34.719 14.352 1 98.19 387 LYS B N 1
ATOM 7493 C CA . LYS B 1 387 ? 17.812 35.656 15.023 1 98.19 387 LYS B CA 1
ATOM 7494 C C . LYS B 1 387 ? 16.453 35 15.273 1 98.19 387 LYS B C 1
ATOM 7496 O O . LYS B 1 387 ? 16.156 33.938 14.727 1 98.19 387 LYS B O 1
ATOM 7501 N N . ARG B 1 388 ? 15.703 35.625 16.172 1 98.06 388 ARG B N 1
ATOM 7502 C CA . ARG B 1 388 ? 14.32 35.25 16.453 1 98.06 388 ARG B CA 1
ATOM 7503 C C . ARG B 1 388 ? 13.391 36.438 16.312 1 98.06 388 ARG B C 1
ATOM 7505 O O . ARG B 1 388 ? 13.742 37.562 16.703 1 98.06 388 ARG B O 1
ATOM 7512 N N . LEU B 1 389 ? 12.32 36.281 15.664 1 98.31 389 LEU B N 1
ATOM 7513 C CA . LEU B 1 389 ? 11.32 37.312 15.414 1 98.31 389 LEU B CA 1
ATOM 7514 C C . LEU B 1 389 ? 10.086 37.062 16.281 1 98.31 389 LEU B C 1
ATOM 7516 O O . LEU B 1 389 ? 9.469 36 16.219 1 98.31 389 LEU B O 1
ATOM 7520 N N . LYS B 1 390 ? 9.594 38.062 17.031 1 97.25 390 LYS B N 1
ATOM 7521 C CA . LYS B 1 390 ? 8.492 37.938 17.984 1 97.25 390 LYS B CA 1
ATOM 7522 C C . LYS B 1 390 ? 7.207 38.531 17.422 1 97.25 390 LYS B C 1
ATOM 7524 O O . LYS B 1 390 ? 6.129 38.344 17.984 1 97.25 390 LYS B O 1
ATOM 7529 N N . ASP B 1 391 ? 7.332 39.25 16.297 1 98.12 391 ASP B N 1
ATOM 7530 C CA . ASP B 1 391 ? 6.156 39.875 15.703 1 98.12 391 ASP B CA 1
ATOM 7531 C C . ASP B 1 391 ? 5.082 38.812 15.398 1 98.12 391 ASP B C 1
ATOM 7533 O O . ASP B 1 391 ? 5.395 37.656 15.117 1 98.12 391 ASP B O 1
ATOM 7537 N N . LEU B 1 392 ? 3.793 39.25 15.461 1 98.31 392 LEU B N 1
ATOM 7538 C CA . LEU B 1 392 ? 2.684 38.344 15.117 1 98.31 392 LEU B CA 1
ATOM 7539 C C . LEU B 1 392 ? 2.596 38.156 13.609 1 98.31 392 LEU B C 1
ATOM 7541 O O . LEU B 1 392 ? 2.34 39.094 12.867 1 98.31 392 LEU B O 1
ATOM 7545 N N . ILE B 1 393 ? 2.84 36.938 13.188 1 98.69 393 ILE B N 1
ATOM 7546 C CA . ILE B 1 393 ? 2.795 36.562 11.773 1 98.69 393 ILE B CA 1
ATOM 7547 C C . ILE B 1 393 ? 1.684 35.531 11.547 1 98.69 393 ILE B C 1
ATOM 7549 O O . ILE B 1 393 ? 1.459 34.656 12.383 1 98.69 393 ILE B O 1
ATOM 7553 N N . LEU B 1 394 ? 0.957 35.688 10.461 1 98.81 394 LEU B N 1
ATOM 7554 C CA . LEU B 1 394 ? -0.087 34.719 10.078 1 98.81 394 LEU B CA 1
ATOM 7555 C C . LEU B 1 394 ? 0.303 33.969 8.812 1 98.81 394 LEU B C 1
ATOM 7557 O O . LEU B 1 394 ? 1.106 34.469 8.016 1 98.81 394 LEU B O 1
ATOM 7561 N N . ASN B 1 395 ? -0.278 32.75 8.641 1 98.81 395 ASN B N 1
ATOM 7562 C CA . ASN B 1 395 ? 0.038 31.969 7.457 1 98.81 395 ASN B CA 1
ATOM 7563 C C . ASN B 1 395 ? -0.423 32.656 6.18 1 98.81 395 ASN B C 1
ATOM 7565 O O . ASN B 1 395 ? 0.103 32.375 5.098 1 98.81 395 ASN B O 1
ATOM 7569 N N . VAL B 1 396 ? -1.319 33.656 6.207 1 98.88 396 VAL B N 1
ATOM 7570 C CA . VAL B 1 396 ? -1.738 34.406 5.035 1 98.88 396 VAL B CA 1
ATOM 7571 C C . VAL B 1 396 ? -0.621 35.344 4.609 1 98.88 396 VAL B C 1
ATOM 7573 O O . VAL B 1 396 ? -0.653 35.906 3.506 1 98.88 396 VAL B O 1
ATOM 7576 N N . ASP B 1 397 ? 0.375 35.562 5.441 1 98.88 397 ASP B N 1
ATOM 7577 C CA . ASP B 1 397 ? 1.465 36.5 5.156 1 98.88 397 ASP B CA 1
ATOM 7578 C C . ASP B 1 397 ? 2.557 35.844 4.328 1 98.88 397 ASP B C 1
ATOM 7580 O O . ASP B 1 397 ? 3.43 36.5 3.779 1 98.88 397 ASP B O 1
ATOM 7584 N N . PHE B 1 398 ? 2.547 34.469 4.219 1 98.88 398 PHE B N 1
ATOM 7585 C CA . PHE B 1 398 ? 3.652 33.719 3.627 1 98.88 398 PHE B CA 1
ATOM 7586 C C . PHE B 1 398 ? 3.787 34.031 2.143 1 98.88 398 PHE B C 1
ATOM 7588 O O . PHE B 1 398 ? 4.867 34.406 1.679 1 98.88 398 PHE B O 1
ATOM 7595 N N . ALA B 1 399 ? 2.646 33.969 1.412 1 98.81 399 ALA B N 1
ATOM 7596 C CA . ALA B 1 399 ? 2.678 34.094 -0.041 1 98.81 399 ALA B CA 1
ATOM 7597 C C . ALA B 1 399 ? 3.143 35.5 -0.443 1 98.81 399 ALA B C 1
ATOM 7599 O O . ALA B 1 399 ? 4.07 35.656 -1.24 1 98.81 399 ALA B O 1
ATOM 7600 N N . PRO B 1 400 ? 2.578 36.594 0.13 1 98.69 400 PRO B N 1
ATOM 7601 C CA . PRO B 1 400 ? 3.062 37.906 -0.271 1 98.69 400 PRO B CA 1
ATOM 7602 C C . PRO B 1 400 ? 4.516 38.156 0.132 1 98.69 400 PRO B C 1
ATOM 7604 O O . PRO B 1 400 ? 5.234 38.875 -0.553 1 98.69 400 PRO B O 1
ATOM 7607 N N . THR B 1 401 ? 4.988 37.562 1.208 1 98.75 401 THR B N 1
ATOM 7608 C CA . THR B 1 401 ? 6.375 37.719 1.635 1 98.75 401 THR B CA 1
ATOM 7609 C C . THR B 1 401 ? 7.324 37.062 0.631 1 98.75 401 THR B C 1
ATOM 7611 O O . THR B 1 401 ? 8.289 37.688 0.183 1 98.75 401 THR B O 1
ATOM 7614 N N . LEU B 1 402 ? 7.074 35.812 0.246 1 98.81 402 LEU B N 1
ATOM 7615 C CA . LEU B 1 402 ? 7.926 35.094 -0.701 1 98.81 402 LEU B CA 1
ATOM 7616 C C . LEU B 1 402 ? 7.867 35.75 -2.078 1 98.81 402 LEU B C 1
ATOM 7618 O O . LEU B 1 402 ? 8.875 35.812 -2.785 1 98.81 402 LEU B O 1
ATOM 7622 N N . ALA B 1 403 ? 6.68 36.219 -2.445 1 98.62 403 ALA B N 1
ATOM 7623 C CA . ALA B 1 403 ? 6.551 36.938 -3.703 1 98.62 403 ALA B CA 1
ATOM 7624 C C . ALA B 1 403 ? 7.422 38.188 -3.703 1 98.62 403 ALA B C 1
ATOM 7626 O O . ALA B 1 403 ? 8.102 38.5 -4.688 1 98.62 403 ALA B O 1
ATOM 7627 N N . GLU B 1 404 ? 7.43 38.906 -2.611 1 98.12 404 GLU B N 1
ATOM 7628 C CA . GLU B 1 404 ? 8.242 40.125 -2.527 1 98.12 404 GLU B CA 1
ATOM 7629 C C . GLU B 1 404 ? 9.727 39.812 -2.658 1 98.12 404 GLU B C 1
ATOM 7631 O O . GLU B 1 404 ? 10.453 40.5 -3.373 1 98.12 404 GLU B O 1
ATOM 7636 N N . PHE B 1 405 ? 10.188 38.781 -1.983 1 97.69 405 PHE B N 1
ATOM 7637 C CA . PHE B 1 405 ? 11.578 38.375 -2.127 1 97.69 405 PHE B CA 1
ATOM 7638 C C . PHE B 1 405 ? 11.891 38.031 -3.58 1 97.69 405 PHE B C 1
ATOM 7640 O O . PHE B 1 405 ? 13.023 38.25 -4.035 1 97.69 405 PHE B O 1
ATOM 7647 N N . ALA B 1 406 ? 10.891 37.562 -4.316 1 97.5 406 ALA B N 1
ATOM 7648 C CA . ALA B 1 406 ? 11.062 37.188 -5.715 1 97.5 406 ALA B CA 1
ATOM 7649 C C . ALA B 1 406 ? 10.938 38.375 -6.641 1 97.5 406 ALA B C 1
ATOM 7651 O O . ALA B 1 406 ? 11.047 38.25 -7.859 1 97.5 406 ALA B 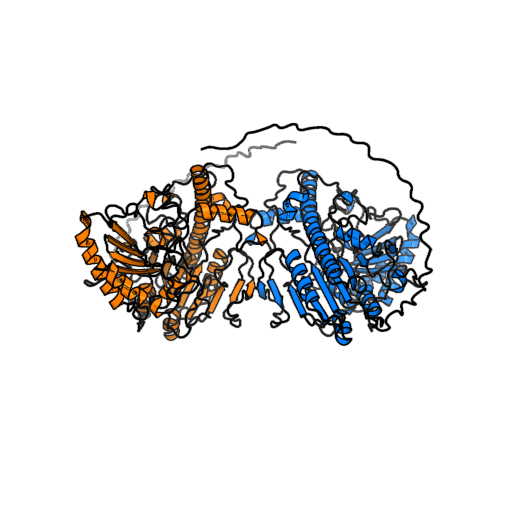O 1
ATOM 7652 N N . GLY B 1 407 ? 10.641 39.5 -6.082 1 96.88 407 GLY B N 1
ATOM 7653 C CA . GLY B 1 407 ? 10.531 40.719 -6.867 1 96.88 407 GLY B CA 1
ATOM 7654 C C . GLY B 1 407 ? 9.172 40.906 -7.512 1 96.88 407 GLY B C 1
ATOM 7655 O O . GLY B 1 407 ? 9.039 41.594 -8.531 1 96.88 407 GLY B O 1
ATOM 7656 N N . VAL B 1 408 ? 8.211 40.188 -6.941 1 96.44 408 VAL B N 1
ATOM 7657 C CA . VAL B 1 408 ? 6.855 40.219 -7.477 1 96.44 408 VAL B CA 1
ATOM 7658 C C . VAL B 1 408 ? 5.879 40.688 -6.395 1 96.44 408 VAL B C 1
ATOM 7660 O O . VAL B 1 408 ? 6.113 40.469 -5.207 1 96.44 408 VAL B O 1
ATOM 7663 N N . LYS B 1 409 ? 4.863 41.438 -6.781 1 94.19 409 LYS B N 1
ATOM 7664 C CA . LYS B 1 409 ? 3.812 41.844 -5.848 1 94.19 409 LYS B CA 1
ATOM 7665 C C . LYS B 1 409 ? 2.553 41 -6.059 1 94.19 409 LYS B C 1
ATOM 7667 O O . LYS B 1 409 ? 2.088 40.844 -7.188 1 94.19 409 LYS B O 1
ATOM 7672 N N . MET B 1 410 ? 2.055 40.406 -5.004 1 95.56 410 MET B N 1
ATOM 7673 C CA . MET B 1 410 ? 0.769 39.719 -5.07 1 95.56 410 MET B CA 1
ATOM 7674 C C . MET B 1 410 ? -0.379 40.688 -4.785 1 95.56 410 MET B C 1
ATOM 7676 O O . MET B 1 410 ? -0.356 41.406 -3.789 1 95.56 410 MET B O 1
ATOM 7680 N N . GLU B 1 411 ? -1.369 40.688 -5.641 1 94.06 411 GLU B N 1
ATOM 7681 C CA . GLU B 1 411 ? -2.516 41.562 -5.504 1 94.06 411 GLU B CA 1
ATOM 7682 C C . GLU B 1 411 ? -3.697 40.844 -4.859 1 94.06 411 GLU B C 1
ATOM 7684 O O . GLU B 1 411 ? -3.799 39.625 -4.922 1 94.06 411 GLU B O 1
ATOM 7689 N N . ASN B 1 412 ? -4.559 41.656 -4.23 1 94.56 412 ASN B N 1
ATOM 7690 C CA . ASN B 1 412 ? -5.832 41.188 -3.691 1 94.56 412 ASN B CA 1
ATOM 7691 C C . ASN B 1 412 ? -5.633 40.062 -2.66 1 94.56 412 ASN B C 1
ATOM 7693 O O . ASN B 1 412 ? -6.293 39.031 -2.723 1 94.56 412 ASN B O 1
ATOM 7697 N N . VAL B 1 413 ? -4.637 40.188 -1.854 1 97.81 413 VAL B N 1
ATOM 7698 C CA . VAL B 1 413 ? -4.398 39.25 -0.75 1 97.81 413 VAL B CA 1
ATOM 7699 C C . VAL B 1 413 ? -4.707 39.938 0.577 1 97.81 413 VAL B C 1
ATOM 7701 O O . VAL B 1 413 ? -4.727 41.156 0.656 1 97.81 413 VAL B O 1
ATOM 7704 N N . GLN B 1 414 ? -4.996 39.188 1.562 1 98.31 414 GLN B N 1
ATOM 7705 C CA . GLN B 1 414 ? -5.27 39.688 2.896 1 98.31 414 GLN B CA 1
ATOM 7706 C C . GLN B 1 414 ? -4.016 39.688 3.762 1 98.31 414 GLN B C 1
ATOM 7708 O O . GLN B 1 414 ? -3.922 40.438 4.742 1 98.31 414 GLN B O 1
ATOM 7713 N N . GLY B 1 415 ? -3.045 38.875 3.41 1 98.31 415 GLY B N 1
ATOM 7714 C CA . GLY B 1 415 ? -1.772 38.812 4.113 1 98.31 415 GLY B CA 1
ATOM 7715 C C . GLY B 1 415 ? -0.882 40 3.812 1 98.31 415 GLY B C 1
ATOM 7716 O O . GLY B 1 415 ? -1.079 40.688 2.812 1 98.31 415 GLY B O 1
ATOM 7717 N N . HIS B 1 416 ? 0.089 40.219 4.688 1 97.81 416 HIS B N 1
ATOM 7718 C CA . HIS B 1 416 ? 1.068 41.281 4.551 1 97.81 416 HIS B CA 1
ATOM 7719 C C . HIS B 1 416 ? 2.49 40.75 4.527 1 97.81 416 HIS B C 1
ATOM 7721 O O . HIS B 1 416 ? 2.846 39.906 5.352 1 97.81 416 HIS B O 1
ATOM 7727 N N . SER B 1 417 ? 3.25 41.281 3.57 1 98.44 417 SER B N 1
ATOM 7728 C CA . SER B 1 417 ? 4.648 40.844 3.539 1 98.44 417 SER B CA 1
ATOM 7729 C C . SER B 1 417 ? 5.379 41.281 4.812 1 98.44 417 SER B C 1
ATOM 7731 O O . SER B 1 417 ? 5.207 42.406 5.293 1 98.44 417 SER B O 1
ATOM 7733 N N . PHE B 1 418 ? 6.145 40.344 5.344 1 98.5 418 PHE B N 1
ATOM 7734 C CA . PHE B 1 418 ? 6.918 40.688 6.539 1 98.5 418 PHE B CA 1
ATOM 7735 C C . PHE B 1 418 ? 8.414 40.625 6.25 1 98.5 418 PHE B C 1
ATOM 7737 O O . PHE B 1 418 ? 9.203 40.25 7.117 1 98.5 418 PHE B O 1
ATOM 7744 N N . THR B 1 419 ? 8.812 40.938 5.031 1 97.94 419 THR B N 1
ATOM 7745 C CA . THR B 1 419 ? 10.227 41.031 4.672 1 97.94 419 THR B CA 1
ATOM 7746 C C . THR B 1 419 ? 10.945 42.031 5.551 1 97.94 419 THR B C 1
ATOM 7748 O O . THR B 1 419 ? 12.055 41.781 6.027 1 97.94 419 THR B O 1
ATOM 7751 N N . GLY B 1 420 ? 10.297 43.188 5.762 1 97.31 420 GLY B N 1
ATOM 7752 C CA . GLY B 1 420 ? 10.883 44.188 6.637 1 97.31 420 GLY B CA 1
ATOM 7753 C C . GLY B 1 420 ? 11.117 43.688 8.047 1 97.31 420 GLY B C 1
ATOM 7754 O O . GLY B 1 420 ? 12.156 43.969 8.648 1 97.31 420 GLY B O 1
ATOM 7755 N N . ASN B 1 421 ? 10.102 42.969 8.625 1 98.31 421 ASN B N 1
ATOM 7756 C CA . ASN B 1 421 ? 10.258 42.375 9.945 1 98.31 421 ASN B CA 1
ATOM 7757 C C . ASN B 1 421 ? 11.484 41.438 10.016 1 98.31 421 ASN B C 1
ATOM 7759 O O . ASN B 1 421 ? 12.25 41.5 10.977 1 98.31 421 ASN B O 1
ATOM 7763 N N . LEU B 1 422 ? 11.688 40.656 8.977 1 98.25 422 LEU B N 1
ATOM 7764 C CA . LEU B 1 422 ? 12.789 39.688 8.922 1 98.25 422 LEU B CA 1
ATOM 7765 C C . LEU B 1 422 ? 14.133 40.406 8.859 1 98.25 422 LEU B C 1
ATOM 7767 O O . LEU B 1 422 ? 15.133 39.906 9.375 1 98.25 422 LEU B O 1
ATOM 7771 N N . GLU B 1 423 ? 14.156 41.562 8.266 1 95 423 GLU B N 1
ATOM 7772 C CA . GLU B 1 423 ? 15.391 42.312 8.086 1 95 423 GLU B CA 1
ATOM 7773 C C . GLU B 1 423 ? 15.672 43.188 9.305 1 95 423 GLU B C 1
ATOM 7775 O O . GLU B 1 423 ? 16.641 43.938 9.32 1 95 423 GLU B O 1
ATOM 7780 N N . GLY B 1 424 ? 14.836 43.094 10.297 1 92.75 424 GLY B N 1
ATOM 7781 C CA . GLY B 1 424 ? 15.023 43.875 11.516 1 92.75 424 GLY B CA 1
ATOM 7782 C C . GLY B 1 424 ? 14.391 45.25 11.438 1 92.75 424 GLY B C 1
ATOM 7783 O O . GLY B 1 424 ? 14.688 46.125 12.266 1 92.75 424 GLY B O 1
ATOM 7784 N N . LYS B 1 425 ? 13.555 45.469 10.438 1 94.81 425 LYS B N 1
ATOM 7785 C CA . LYS B 1 425 ? 12.891 46.75 10.211 1 94.81 425 LYS B CA 1
ATOM 7786 C C . LYS B 1 425 ? 11.375 46.594 10.289 1 94.81 425 LYS B C 1
ATOM 7788 O O . LYS B 1 425 ? 10.664 46.969 9.352 1 94.81 425 LYS B O 1
ATOM 7793 N N . THR B 1 426 ? 10.898 46.188 11.445 1 95.81 426 THR B N 1
ATOM 7794 C CA . THR B 1 426 ? 9.461 46.031 11.625 1 95.81 426 THR B CA 1
ATOM 7795 C C . THR B 1 426 ? 8.742 47.375 11.477 1 95.81 426 THR B C 1
ATOM 7797 O O . THR B 1 426 ? 9.078 48.344 12.156 1 95.81 426 THR B O 1
ATOM 7800 N N . PRO B 1 427 ? 7.812 47.406 10.641 1 96.44 427 PRO B N 1
ATOM 7801 C CA . PRO B 1 427 ? 7.051 48.656 10.492 1 96.44 427 PRO B CA 1
ATOM 7802 C C . PRO B 1 427 ? 6.395 49.094 11.789 1 96.44 427 PRO B C 1
ATOM 7804 O O . PRO B 1 427 ? 5.918 48.25 12.57 1 96.44 427 PRO B O 1
ATOM 7807 N N . ALA B 1 428 ? 6.238 50.344 11.914 1 95.62 428 ALA B N 1
ATOM 7808 C CA . ALA B 1 428 ? 5.676 50.906 13.141 1 95.62 428 ALA B CA 1
ATOM 7809 C C . ALA B 1 428 ? 4.203 50.5 13.289 1 95.62 428 ALA B C 1
ATOM 7811 O O . ALA B 1 428 ? 3.701 50.375 14.406 1 95.62 428 ALA B O 1
ATOM 7812 N N . ASP B 1 429 ? 3.588 50.312 12.203 1 95.81 429 ASP B N 1
ATOM 7813 C CA . ASP B 1 429 ? 2.158 50.031 12.25 1 95.81 429 ASP B CA 1
ATOM 7814 C C . ASP B 1 429 ? 1.894 48.531 12.125 1 95.81 429 ASP B C 1
ATOM 7816 O O . ASP B 1 429 ? 0.794 48.125 11.758 1 95.81 429 ASP B O 1
ATOM 7820 N N . TRP B 1 430 ? 2.865 47.719 12.375 1 97.75 430 TRP B N 1
ATOM 7821 C CA . TRP B 1 430 ? 2.656 46.25 12.32 1 97.75 430 TRP B CA 1
ATOM 7822 C C . TRP B 1 430 ? 1.595 45.812 13.328 1 97.75 430 TRP B C 1
ATOM 7824 O O . TRP B 1 430 ? 1.548 46.344 14.445 1 97.75 430 TRP B O 1
ATOM 7834 N N . ARG B 1 431 ? 0.847 44.875 13.008 1 97.94 431 ARG B N 1
ATOM 7835 C CA . ARG B 1 431 ? -0.302 44.438 13.789 1 97.94 431 ARG B CA 1
ATOM 7836 C C . ARG B 1 431 ? 0.127 43.969 15.18 1 97.94 431 ARG B C 1
ATOM 7838 O O . ARG B 1 431 ? 1.177 43.344 15.336 1 97.94 431 ARG B O 1
ATOM 7845 N N . LYS B 1 432 ? -0.729 44.188 16.156 1 97.25 432 LYS B N 1
ATOM 7846 C CA . LYS B 1 432 ? -0.504 43.781 17.531 1 97.25 432 LYS B CA 1
ATOM 7847 C C . LYS B 1 432 ? -1.56 42.75 17.969 1 97.25 432 LYS B C 1
ATOM 7849 O O . LYS B 1 432 ? -1.485 42.219 19.078 1 97.25 432 LYS B O 1
ATOM 7854 N N . GLU B 1 433 ? -2.49 42.562 17.094 1 98.25 433 GLU B N 1
ATOM 7855 C CA . GLU B 1 433 ? -3.549 41.594 17.312 1 98.25 433 GLU B CA 1
ATOM 7856 C C . GLU B 1 433 ? -3.826 40.781 16.031 1 98.25 433 GLU B C 1
ATOM 7858 O O . GLU B 1 433 ? -3.635 41.312 14.93 1 98.25 433 GLU B O 1
ATOM 7863 N N . ILE B 1 434 ? -4.262 39.562 16.219 1 98.44 434 ILE B N 1
ATOM 7864 C CA . ILE B 1 434 ? -4.57 38.75 15.047 1 98.44 434 ILE B CA 1
ATOM 7865 C C . ILE B 1 434 ? -5.961 38.125 15.203 1 98.44 434 ILE B C 1
ATOM 7867 O O . ILE B 1 434 ? -6.441 37.938 16.328 1 98.44 434 ILE B O 1
ATOM 7871 N N . TYR B 1 435 ? -6.625 37.812 14.039 1 98.5 435 TYR B N 1
ATOM 7872 C CA . TYR B 1 435 ? -7.938 37.188 13.953 1 98.5 435 TYR B CA 1
ATOM 7873 C C . TYR B 1 435 ? -7.82 35.75 13.516 1 98.5 435 TYR B C 1
ATOM 7875 O O . TYR B 1 435 ? -7.02 35.406 12.633 1 98.5 435 TYR B O 1
ATOM 7883 N N . TYR B 1 436 ? -8.539 34.875 14.172 1 98.5 436 TYR B N 1
ATOM 7884 C CA . TYR B 1 436 ? -8.594 33.438 13.93 1 98.5 436 TYR B CA 1
ATOM 7885 C C . TYR B 1 436 ? -10.031 32.938 13.859 1 98.5 436 TYR B C 1
ATOM 7887 O O . TYR B 1 436 ? -10.898 33.438 14.594 1 98.5 436 TYR B O 1
ATOM 7895 N N . ARG B 1 437 ? -10.242 31.938 12.914 1 98.62 437 ARG B N 1
ATOM 7896 C CA . ARG B 1 437 ? -11.555 31.297 12.953 1 98.62 437 ARG B CA 1
ATOM 7897 C C . ARG B 1 437 ? -11.461 29.844 12.523 1 98.62 437 ARG B C 1
ATOM 7899 O O . ARG B 1 437 ? -10.836 29.531 11.508 1 98.62 437 ARG B O 1
ATOM 7906 N N . TYR B 1 438 ? -12.039 28.922 13.328 1 98.25 438 TYR B N 1
ATOM 7907 C CA . TYR B 1 438 ? -12.273 27.531 13.008 1 98.25 438 TYR B CA 1
ATOM 7908 C C . TYR B 1 438 ? -13.742 27.281 12.656 1 98.25 438 TYR B C 1
ATOM 7910 O O . TYR B 1 438 ? -14.633 27.625 13.438 1 98.25 438 TYR B O 1
ATOM 7918 N N . TRP B 1 439 ? -14.008 26.562 11.57 1 98 439 TRP B N 1
ATOM 7919 C CA . TRP B 1 439 ? -15.344 26.594 10.969 1 98 439 TRP B CA 1
ATOM 7920 C C . TRP B 1 439 ? -16.078 25.281 11.203 1 98 439 TRP B C 1
ATOM 7922 O O . TRP B 1 439 ? -17.312 25.25 11.258 1 98 439 TRP B O 1
ATOM 7932 N N . THR B 1 440 ? -15.383 24.141 11.219 1 97.62 440 THR B N 1
ATOM 7933 C CA . THR B 1 440 ? -16.031 22.844 11.406 1 97.62 440 THR B CA 1
ATOM 7934 C C . THR B 1 440 ? -16.641 22.75 12.805 1 97.62 440 THR B C 1
ATOM 7936 O O . THR B 1 440 ? -15.953 22.984 13.805 1 97.62 440 THR B O 1
ATOM 7939 N N . ASN B 1 441 ? -17.953 22.359 12.844 1 97.75 441 ASN B N 1
ATOM 7940 C CA . ASN B 1 441 ? -18.688 22.344 14.094 1 97.75 441 ASN B CA 1
ATOM 7941 C C . ASN B 1 441 ? -18.906 20.938 14.609 1 97.75 441 ASN B C 1
ATOM 7943 O O . ASN B 1 441 ? -19.672 20.156 14.023 1 97.75 441 ASN B O 1
ATOM 7947 N N . HIS B 1 442 ? -18.188 20.609 15.664 1 97.31 442 HIS B N 1
ATOM 7948 C CA . HIS B 1 442 ? -18.328 19.328 16.344 1 97.31 442 HIS B CA 1
ATOM 7949 C C . HIS B 1 442 ? -18.5 19.516 17.844 1 97.31 442 HIS B C 1
ATOM 7951 O O . HIS B 1 442 ? -17.969 20.469 18.422 1 97.31 442 HIS B O 1
ATOM 7957 N N . ALA B 1 443 ? -19.172 18.641 18.5 1 96.5 443 ALA B N 1
ATOM 7958 C CA . ALA B 1 443 ? -19.5 18.766 19.922 1 96.5 443 ALA B CA 1
ATOM 7959 C C . ALA B 1 443 ? -18.234 18.828 20.766 1 96.5 443 ALA B C 1
ATOM 7961 O O . ALA B 1 443 ? -18.172 19.547 21.766 1 96.5 443 ALA B O 1
ATOM 7962 N N . ILE B 1 444 ? -17.219 18.141 20.375 1 96.38 444 ILE B N 1
ATOM 7963 C CA . ILE B 1 444 ? -16.016 18.062 21.188 1 96.38 444 ILE B CA 1
ATOM 7964 C C . ILE B 1 444 ? -15.125 19.281 20.922 1 96.38 444 ILE B C 1
ATOM 7966 O O . ILE B 1 444 ? -14.195 19.547 21.672 1 96.38 444 ILE B O 1
ATOM 7970 N N . ARG B 1 445 ? -15.32 19.969 19.828 1 96.5 445 ARG B N 1
ATOM 7971 C CA . ARG B 1 445 ? -14.594 21.156 19.391 1 96.5 445 ARG B CA 1
ATOM 7972 C C . ARG B 1 445 ? -15.5 22.094 18.609 1 96.5 445 ARG B C 1
ATOM 7974 O O . ARG B 1 445 ? -15.375 22.188 17.375 1 96.5 445 ARG B O 1
ATOM 7981 N N . PRO B 1 446 ? -16.344 22.828 19.25 1 97.75 446 PRO B N 1
ATOM 7982 C CA . PRO B 1 446 ? -17.344 23.641 18.562 1 97.75 446 PRO B CA 1
ATOM 7983 C C . PRO B 1 446 ? -16.703 24.719 17.688 1 97.75 446 PRO B C 1
ATOM 7985 O O . PRO B 1 446 ? -15.672 25.281 18.047 1 97.75 446 PRO B O 1
ATOM 7988 N N . ALA B 1 447 ? -17.375 25.047 16.594 1 98.38 447 ALA B N 1
ATOM 7989 C CA . ALA B 1 447 ? -16.953 26.156 15.734 1 98.38 447 ALA B CA 1
ATOM 7990 C C . ALA B 1 447 ? -16.781 27.438 16.547 1 98.38 447 ALA B C 1
ATOM 7992 O O . ALA B 1 447 ? -17.578 27.719 17.453 1 98.38 447 ALA B O 1
ATOM 7993 N N . HIS B 1 448 ? -15.703 28.25 16.25 1 98.5 448 HIS B N 1
ATOM 7994 C CA . HIS B 1 448 ? -15.367 29.391 17.078 1 98.5 448 HIS B CA 1
ATOM 7995 C C . HIS B 1 448 ? -14.516 30.406 16.312 1 98.5 448 HIS B C 1
ATOM 7997 O O . HIS B 1 448 ? -13.953 30.062 15.266 1 98.5 448 HIS B O 1
ATOM 8003 N N . PHE B 1 449 ? -14.5 31.594 16.688 1 98.06 449 PHE B N 1
ATOM 8004 C CA . PHE B 1 449 ? -13.523 32.594 16.266 1 98.06 449 PHE B CA 1
ATOM 8005 C C . PHE B 1 449 ? -12.883 33.281 17.469 1 98.06 449 PHE B C 1
ATOM 8007 O O . PHE B 1 449 ? -13.359 33.125 18.594 1 98.06 449 PHE B O 1
ATOM 8014 N N . ALA B 1 450 ? -11.734 33.906 17.203 1 98.69 450 ALA B N 1
ATOM 8015 C CA . ALA B 1 450 ? -10.914 34.375 18.328 1 98.69 450 ALA B CA 1
ATOM 8016 C C . ALA B 1 450 ? -10.031 35.531 17.922 1 98.69 450 ALA B C 1
ATOM 8018 O O . ALA B 1 450 ? -9.844 35.812 16.734 1 98.69 450 ALA B O 1
ATOM 8019 N N . ILE B 1 451 ? -9.57 36.25 18.953 1 98.62 451 ILE B N 1
ATOM 8020 C CA . ILE B 1 451 ? -8.555 37.281 18.844 1 98.62 451 ILE B CA 1
ATOM 8021 C C . ILE B 1 451 ? -7.41 36.969 19.812 1 98.62 451 ILE B C 1
ATOM 8023 O O . ILE B 1 451 ? -7.637 36.5 20.922 1 98.62 451 ILE B O 1
ATOM 8027 N N . ARG B 1 452 ? -6.25 37.188 19.359 1 98.19 452 ARG B N 1
ATOM 8028 C CA . ARG B 1 452 ? -5.039 37.062 20.172 1 98.19 452 ARG B CA 1
ATOM 8029 C C . ARG B 1 452 ? -4.172 38.312 20.031 1 98.19 452 ARG B C 1
ATOM 8031 O O . ARG B 1 452 ? -3.871 38.75 18.922 1 98.19 452 ARG B O 1
ATOM 8038 N N . SER B 1 453 ? -3.785 38.906 21.156 1 97.5 453 SER B N 1
ATOM 8039 C CA . SER B 1 453 ? -2.805 39.969 21.219 1 97.5 453 SER B CA 1
ATOM 8040 C C . SER B 1 453 ? -1.446 39.469 21.672 1 97.5 453 SER B C 1
ATOM 8042 O O . SER B 1 453 ? -1.206 38.25 21.688 1 97.5 453 SER B O 1
ATOM 8044 N N . GLU B 1 454 ? -0.611 40.312 21.922 1 95.44 454 GLU B N 1
ATOM 8045 C CA . GLU B 1 454 ? 0.704 39.906 22.422 1 95.44 454 GLU B CA 1
ATOM 8046 C C . GLU B 1 454 ? 0.592 39.188 23.766 1 95.44 454 GLU B C 1
ATOM 8048 O O . GLU B 1 454 ? 1.354 38.281 24.047 1 95.44 454 GLU B O 1
ATOM 8053 N N . ARG B 1 455 ? -0.385 39.625 24.5 1 97.19 455 ARG B N 1
ATOM 8054 C CA . ARG B 1 455 ? -0.458 39.062 25.859 1 97.19 455 ARG B CA 1
ATOM 8055 C C . ARG B 1 455 ? -1.747 38.281 26.062 1 97.19 455 ARG B C 1
ATOM 8057 O O . ARG B 1 455 ? -1.772 37.312 26.812 1 97.19 455 ARG B O 1
ATOM 8064 N N . TYR B 1 456 ? -2.822 38.656 25.438 1 98.56 456 TYR B N 1
ATOM 8065 C CA . TYR B 1 456 ? -4.125 38.125 25.797 1 98.56 456 TYR B CA 1
ATOM 8066 C C . TYR B 1 456 ? -4.746 37.344 24.625 1 98.56 456 TYR B C 1
ATOM 8068 O O . TYR B 1 456 ? -4.434 37.625 23.469 1 98.56 456 TYR B O 1
ATOM 8076 N N . LYS B 1 457 ? -5.648 36.438 24.953 1 98.75 457 LYS B N 1
ATOM 8077 C CA . LYS B 1 457 ? -6.41 35.656 23.984 1 98.75 457 LYS B CA 1
ATOM 8078 C C . LYS B 1 457 ? -7.875 35.562 24.391 1 98.75 457 LYS B C 1
ATOM 8080 O O . LYS B 1 457 ? -8.18 35.344 25.562 1 98.75 457 LYS B O 1
ATOM 8085 N N . LEU B 1 458 ? -8.727 35.844 23.531 1 98.75 458 LEU B N 1
ATOM 8086 C CA . LEU B 1 458 ? -10.164 35.75 23.719 1 98.75 458 LEU B CA 1
ATOM 8087 C C . LEU B 1 458 ? -10.797 34.875 22.641 1 98.75 458 LEU B C 1
ATOM 8089 O O . LEU B 1 458 ? -10.586 35.125 21.438 1 98.75 458 LEU B O 1
ATOM 8093 N N . ILE B 1 459 ? -11.562 33.812 23 1 98.69 459 ILE B N 1
ATOM 8094 C CA . ILE B 1 459 ? -12.172 32.844 22.078 1 98.69 459 ILE B CA 1
ATOM 8095 C C . ILE B 1 459 ? -13.688 32.812 22.297 1 98.69 459 ILE B C 1
ATOM 8097 O O . ILE B 1 459 ? -14.156 32.75 23.422 1 98.69 459 ILE B O 1
ATOM 8101 N N . PHE B 1 460 ? -14.445 32.844 21.234 1 98.44 460 PHE B N 1
ATOM 8102 C CA . PHE B 1 460 ? -15.898 32.719 21.312 1 98.44 460 PHE B CA 1
ATOM 8103 C C . PHE B 1 460 ? -16.375 31.469 20.594 1 98.44 460 PHE B C 1
ATOM 8105 O O . PHE B 1 460 ? -16.234 31.344 19.375 1 98.44 460 PHE B O 1
ATOM 8112 N N . TYR B 1 461 ? -16.953 30.547 21.359 1 98.19 461 TYR B N 1
ATOM 8113 C CA . TYR B 1 461 ? -17.516 29.328 20.797 1 98.19 461 TYR B CA 1
ATOM 8114 C C . TYR B 1 461 ? -18.984 29.531 20.422 1 98.19 461 TYR B C 1
ATOM 8116 O O . TYR B 1 461 ? -19.859 29.422 21.281 1 98.19 461 TYR B O 1
ATOM 8124 N N . TYR B 1 462 ? -19.234 29.766 19.172 1 97.38 462 TYR B N 1
ATOM 8125 C CA . TYR B 1 462 ? -20.609 30.031 18.75 1 97.38 462 TYR B CA 1
ATOM 8126 C C . TYR B 1 462 ? -21.344 28.734 18.406 1 97.38 462 TYR B C 1
ATOM 8128 O O . TYR B 1 462 ? -22.562 28.688 18.422 1 97.38 462 TYR B O 1
ATOM 8136 N N . ALA B 1 463 ? -20.703 27.672 17.969 1 97.5 463 ALA B N 1
ATOM 8137 C CA . ALA B 1 463 ? -21.188 26.312 17.812 1 97.5 463 ALA B CA 1
ATOM 8138 C C . ALA B 1 463 ? -22.375 26.266 16.844 1 97.5 463 ALA B C 1
ATOM 8140 O O . ALA B 1 463 ? -23.406 25.672 17.156 1 97.5 463 ALA B O 1
ATOM 8141 N N . LYS B 1 464 ? -22.188 26.906 15.711 1 97.12 464 LYS B N 1
ATOM 8142 C CA . LYS B 1 464 ? -23.188 26.844 14.641 1 97.12 464 LYS B CA 1
ATOM 8143 C C . LYS B 1 464 ? -22.562 26.281 13.367 1 97.12 464 LYS B C 1
ATOM 8145 O O . LYS B 1 464 ? -21.422 26.578 13.039 1 97.12 464 LYS B O 1
ATOM 8150 N N . ASN B 1 465 ? -23.297 25.531 12.617 1 96.19 465 ASN B N 1
ATOM 8151 C CA . ASN B 1 465 ? -22.812 24.875 11.414 1 96.19 465 ASN B CA 1
ATOM 8152 C C . ASN B 1 465 ? -22.609 25.859 10.273 1 96.19 465 ASN B C 1
ATOM 8154 O O . ASN B 1 465 ? -21.672 25.703 9.477 1 96.19 465 ASN B O 1
ATOM 8158 N N . LEU B 1 466 ? -23.453 26.828 10.141 1 95.75 466 LEU B N 1
ATOM 8159 C CA . LEU B 1 466 ? -23.406 27.906 9.148 1 95.75 466 LEU B CA 1
ATOM 8160 C C . LEU B 1 466 ? -23.188 27.344 7.75 1 95.75 466 LEU B C 1
ATOM 8162 O O . LEU B 1 466 ? -22.297 27.797 7.023 1 95.75 466 LEU B O 1
ATOM 8166 N N . ASP B 1 467 ? -23.719 26.312 7.281 1 93.19 467 ASP B N 1
ATOM 8167 C CA . ASP B 1 467 ? -23.703 25.688 5.965 1 93.19 467 ASP B CA 1
ATOM 8168 C C . ASP B 1 467 ? -22.359 25.016 5.699 1 93.19 467 ASP B C 1
ATOM 8170 O O . ASP B 1 467 ? -22.016 24.719 4.551 1 93.19 467 ASP B O 1
ATOM 8174 N N . MET B 1 468 ? -21.5 24.922 6.707 1 95.56 468 MET B N 1
ATOM 8175 C CA . MET B 1 468 ? -20.188 24.297 6.523 1 95.56 468 MET B CA 1
ATOM 8176 C C . MET B 1 468 ? -20.328 22.781 6.34 1 95.56 468 MET B C 1
ATOM 8178 O O . MET B 1 468 ? -21.25 22.172 6.891 1 95.56 468 MET B O 1
ATOM 8182 N N . THR B 1 469 ? -19.406 22.234 5.531 1 91.38 469 THR B N 1
ATOM 8183 C CA . THR B 1 469 ? -19.328 20.781 5.359 1 91.38 469 THR B CA 1
ATOM 8184 C C . THR B 1 469 ? -18.672 20.125 6.574 1 91.38 469 THR B C 1
ATOM 8186 O O . THR B 1 469 ? -18.047 20.812 7.391 1 91.38 469 THR B O 1
ATOM 8189 N N . ASP B 1 470 ? -18.922 18.812 6.77 1 90.75 470 ASP B N 1
ATOM 8190 C CA . ASP B 1 470 ? -18.234 18 7.766 1 90.75 470 ASP B CA 1
ATOM 8191 C C . ASP B 1 470 ? -18.562 18.469 9.18 1 90.75 470 ASP B C 1
ATOM 8193 O O . ASP B 1 470 ? -17.703 18.516 10.055 1 90.75 470 ASP B O 1
ATOM 8197 N N . THR B 1 471 ? -19.766 19.047 9.414 1 95.44 471 THR B N 1
ATOM 8198 C CA . THR B 1 471 ? -20.203 19.531 10.711 1 95.44 471 THR B CA 1
ATOM 8199 C C . THR B 1 471 ? -21.312 18.656 11.273 1 95.44 471 THR B C 1
ATOM 8201 O O . THR B 1 471 ? -21.812 17.766 10.578 1 95.44 471 THR B O 1
ATOM 8204 N N . GLU B 1 472 ? -21.578 18.781 12.609 1 95.38 472 GLU B N 1
ATOM 8205 C CA . GLU B 1 472 ? -22.625 17.984 13.242 1 95.38 472 GLU B CA 1
ATOM 8206 C C . GLU B 1 472 ? -23.547 18.859 14.094 1 95.38 472 GLU B C 1
ATOM 8208 O O . GLU B 1 472 ? -23.141 19.938 14.531 1 95.38 472 GLU B O 1
ATOM 8213 N N . ASN B 1 473 ? -24.797 18.328 14.312 1 94.25 473 ASN B N 1
ATOM 8214 C CA . ASN B 1 473 ? -25.75 19.016 15.18 1 94.25 473 ASN B CA 1
ATOM 8215 C C . ASN B 1 473 ? -25.625 18.531 16.625 1 94.25 473 ASN B C 1
ATOM 8217 O O . ASN B 1 473 ? -25.484 17.328 16.875 1 94.25 473 ASN B O 1
ATOM 8221 N N . PHE B 1 474 ? -25.562 19.422 17.5 1 95.75 474 PHE B N 1
ATOM 8222 C CA . PHE B 1 474 ? -25.531 19.141 18.922 1 95.75 474 PHE B CA 1
ATOM 8223 C C . PHE B 1 474 ? -26 20.344 19.734 1 95.75 474 PHE B C 1
ATOM 8225 O O . PHE B 1 474 ? -26.062 21.469 19.203 1 95.75 474 PHE B O 1
ATOM 8232 N N . ASP B 1 475 ? -26.375 20.078 20.969 1 94.44 475 ASP B N 1
ATOM 8233 C CA . ASP B 1 475 ? -26.719 21.188 21.859 1 94.44 475 ASP B CA 1
ATOM 8234 C C . ASP B 1 475 ? -25.484 21.781 22.5 1 94.44 475 ASP B C 1
ATOM 8236 O O . ASP B 1 475 ? -24.594 21.062 22.969 1 94.44 475 ASP B O 1
ATOM 8240 N N . PHE B 1 476 ? -25.391 23.141 22.375 1 95.88 476 PHE B N 1
ATOM 8241 C CA . PHE B 1 476 ? -24.266 23.859 22.953 1 95.88 476 PHE B CA 1
ATOM 8242 C C . PHE B 1 476 ? -24.656 25.297 23.281 1 95.88 476 PHE B C 1
ATOM 8244 O O . PHE B 1 476 ? -25.281 25.969 22.469 1 95.88 476 PHE B O 1
ATOM 8251 N N . THR B 1 477 ? -24.406 25.75 24.484 1 95.25 477 THR B N 1
ATOM 8252 C CA . THR B 1 477 ? -24.562 27.156 24.812 1 95.25 477 THR B CA 1
ATOM 8253 C C . THR B 1 477 ? -23.297 27.938 24.453 1 95.25 477 THR B C 1
ATOM 8255 O O . THR B 1 477 ? -22.219 27.656 24.953 1 95.25 477 THR B O 1
ATOM 8258 N N . PRO B 1 478 ? -23.484 28.969 23.578 1 97.19 478 PRO B N 1
ATOM 8259 C CA . PRO B 1 478 ? -22.297 29.75 23.234 1 97.19 478 PRO B CA 1
ATOM 8260 C C . PRO B 1 478 ? -21.547 30.25 24.469 1 97.19 478 PRO B C 1
ATOM 8262 O O . PRO B 1 478 ? -22.156 30.594 25.484 1 97.19 478 PRO B O 1
ATOM 8265 N N . ALA B 1 479 ? -20.203 30.297 24.359 1 97 479 ALA B N 1
ATOM 8266 C CA . ALA B 1 479 ? -19.391 30.578 25.531 1 97 479 ALA B CA 1
ATOM 8267 C C . ALA B 1 479 ? -18.094 31.281 25.141 1 97 479 ALA B C 1
ATOM 8269 O O . ALA B 1 479 ? -17.672 31.234 23.984 1 97 479 ALA B O 1
ATOM 8270 N N . TRP B 1 480 ? -17.5 31.953 26.188 1 97.69 480 TRP B N 1
ATOM 8271 C CA . TRP B 1 480 ? -16.234 32.656 26 1 97.69 480 TRP B CA 1
ATOM 8272 C C . TRP B 1 480 ? -15.133 32 26.828 1 97.69 480 TRP B C 1
ATOM 8274 O O . TRP B 1 480 ? -15.359 31.562 27.953 1 97.69 480 TRP B O 1
ATOM 8284 N N . ASP B 1 481 ? -13.969 31.891 26.25 1 98.12 481 ASP B N 1
ATOM 8285 C CA . ASP B 1 481 ? -12.734 31.656 27 1 98.12 481 ASP B CA 1
ATOM 8286 C C . ASP B 1 481 ? -11.789 32.844 26.891 1 98.12 481 ASP B C 1
ATOM 8288 O O . ASP B 1 481 ? -11.695 33.5 25.844 1 98.12 481 ASP B O 1
ATOM 8292 N N . PHE B 1 482 ? -11.125 33.188 28.031 1 98.44 482 PHE B N 1
ATOM 8293 C CA . PHE B 1 482 ? -10.133 34.25 28.078 1 98.44 482 PHE B CA 1
ATOM 8294 C C . PHE B 1 482 ? -8.875 33.781 28.812 1 98.44 482 PHE B C 1
ATOM 8296 O O . PHE B 1 482 ? -8.961 33.188 29.891 1 98.44 482 PHE B O 1
ATOM 8303 N N . TYR B 1 483 ? -7.719 34.094 28.219 1 98.44 483 TYR B N 1
ATOM 8304 C CA . TYR B 1 483 ? -6.457 33.688 28.812 1 98.44 483 TYR B CA 1
ATOM 8305 C C . TYR B 1 483 ? -5.469 34.844 28.844 1 98.44 483 TYR B C 1
ATOM 8307 O O . TYR B 1 483 ? -5.375 35.625 27.891 1 98.44 483 TYR B O 1
ATOM 8315 N N . ASP B 1 484 ? -4.758 35.031 29.953 1 98.5 484 ASP B N 1
ATOM 8316 C CA . ASP B 1 484 ? -3.584 35.875 30.094 1 98.5 484 ASP B CA 1
ATOM 8317 C C . ASP B 1 484 ? -2.301 35.094 29.844 1 98.5 484 ASP B C 1
ATOM 8319 O O . ASP B 1 484 ? -1.772 34.469 30.75 1 98.5 484 ASP B O 1
ATOM 8323 N N . LEU B 1 485 ? -1.752 35.219 28.703 1 97.75 485 LEU B N 1
ATOM 8324 C CA . LEU B 1 485 ? -0.682 34.344 28.25 1 97.75 485 LEU B CA 1
ATOM 8325 C C . LEU B 1 485 ? 0.631 34.688 28.953 1 97.75 485 LEU B C 1
ATOM 8327 O O . LEU B 1 485 ? 1.576 33.875 28.906 1 97.75 485 LEU B O 1
ATOM 8331 N N . GLU B 1 486 ? 0.752 35.812 29.484 1 97.25 486 GLU B N 1
ATOM 8332 C CA . GLU B 1 486 ? 1.933 36.125 30.281 1 97.25 486 GLU B CA 1
ATOM 8333 C C . GLU B 1 486 ? 1.914 35.375 31.609 1 97.25 486 GLU B C 1
ATOM 8335 O O . GLU B 1 486 ? 2.934 34.812 32.031 1 97.25 486 GLU B O 1
ATOM 8340 N N . GLU B 1 487 ? 0.807 35.281 32.25 1 96.69 487 GLU B N 1
ATOM 8341 C CA . GLU B 1 487 ? 0.656 34.625 33.531 1 96.69 487 GLU B CA 1
ATOM 8342 C C . GLU B 1 487 ? 0.377 33.156 33.375 1 96.69 487 GLU B C 1
ATOM 8344 O O . GLU B 1 487 ? 0.631 32.344 34.281 1 96.69 487 GLU B O 1
ATOM 8349 N N . ASP B 1 488 ? -0.235 32.844 32.344 1 96.44 488 ASP B N 1
ATOM 8350 C CA . ASP B 1 488 ? -0.69 31.5 32.062 1 96.44 488 ASP B CA 1
ATOM 8351 C C . ASP B 1 488 ? -0.416 31.125 30.594 1 96.44 488 ASP B C 1
ATOM 8353 O O . ASP B 1 488 ? -1.348 30.906 29.812 1 96.44 488 ASP B O 1
ATOM 8357 N N . PRO B 1 489 ? 0.867 30.969 30.281 1 95.12 489 PRO B N 1
ATOM 8358 C CA . PRO B 1 489 ? 1.231 30.719 28.875 1 95.12 489 PRO B CA 1
ATOM 8359 C C . PRO B 1 489 ? 0.685 29.406 28.344 1 95.12 489 PRO B C 1
ATOM 8361 O O . PRO B 1 489 ? 0.685 29.172 27.141 1 95.12 489 PRO B O 1
ATOM 8364 N N . HIS B 1 490 ? 0.166 28.484 29.203 1 95.31 490 HIS B N 1
ATOM 8365 C CA . HIS B 1 490 ? -0.296 27.172 28.766 1 95.31 490 HIS B CA 1
ATOM 8366 C C . HIS B 1 490 ? -1.819 27.094 28.766 1 95.31 490 HIS B C 1
ATOM 8368 O O . HIS B 1 490 ? -2.393 26.031 28.547 1 95.31 490 HIS B O 1
ATOM 8374 N N . GLU B 1 491 ? -2.443 28.25 29.016 1 97 491 GLU B N 1
ATOM 8375 C CA . GLU B 1 491 ? -3.895 28.375 28.922 1 97 491 GLU B CA 1
ATOM 8376 C C . GLU B 1 491 ? -4.605 27.359 29.812 1 97 491 GLU B C 1
ATOM 8378 O O . GLU B 1 491 ? -5.523 26.672 29.359 1 97 491 GLU B O 1
ATOM 8383 N N . ASN B 1 492 ? -4.234 27.312 31.062 1 96 492 ASN B N 1
ATOM 8384 C CA . ASN B 1 492 ? -4.73 26.344 32.031 1 96 492 ASN B CA 1
ATOM 8385 C C . ASN B 1 492 ? -5.949 26.875 32.781 1 96 492 ASN B C 1
ATOM 8387 O O . ASN B 1 492 ? -6.668 26.109 33.438 1 96 492 ASN B O 1
ATOM 8391 N N . HIS B 1 493 ? -6.172 28.172 32.688 1 95.06 493 HIS B N 1
ATOM 8392 C CA . HIS B 1 493 ? -7.254 28.75 33.469 1 95.06 493 HIS B CA 1
ATOM 8393 C C . HIS B 1 493 ? -8.062 29.75 32.656 1 95.06 493 HIS B C 1
ATOM 8395 O O . HIS B 1 493 ? -7.559 30.812 32.281 1 95.06 493 HIS B O 1
ATOM 8401 N N . ASN B 1 494 ? -9.273 29.453 32.469 1 97.38 494 ASN B N 1
ATOM 8402 C CA . ASN B 1 494 ? -10.18 30.406 31.828 1 97.38 494 ASN B CA 1
ATOM 8403 C C . ASN B 1 494 ? -10.547 31.547 32.781 1 97.38 494 ASN B C 1
ATOM 8405 O O . ASN B 1 494 ? -11.273 31.328 33.75 1 97.38 494 ASN B O 1
ATOM 8409 N N . LEU B 1 495 ? -10.156 32.719 32.438 1 97.69 495 LEU B N 1
ATOM 8410 C CA . LEU B 1 495 ? -10.297 33.844 33.312 1 97.69 495 LEU B CA 1
ATOM 8411 C C . LEU B 1 495 ? -11.414 34.781 32.844 1 97.69 495 LEU B C 1
ATOM 8413 O O . LEU B 1 495 ? -11.477 35.938 33.25 1 97.69 495 LEU B O 1
ATOM 8417 N N . TYR B 1 496 ? -12.266 34.344 32.062 1 97.69 496 TYR B N 1
ATOM 8418 C CA . TYR B 1 496 ? -13.289 35.188 31.453 1 97.69 496 TYR B CA 1
ATOM 8419 C C . TYR B 1 496 ? -14.141 35.875 32.531 1 97.69 496 TYR B C 1
ATOM 8421 O O . TYR B 1 496 ? -14.555 37.031 32.344 1 97.69 496 TYR B O 1
ATOM 8429 N N . ASN B 1 497 ? -14.43 35.188 33.594 1 96.19 497 ASN B N 1
ATOM 8430 C CA . ASN B 1 497 ? -15.336 35.719 34.625 1 96.19 497 ASN B CA 1
ATOM 8431 C C . ASN B 1 497 ? -14.586 36.438 35.719 1 96.19 497 ASN B C 1
ATOM 8433 O O . ASN B 1 497 ? -15.188 36.844 36.719 1 96.19 497 ASN B O 1
ATOM 8437 N N . ASP B 1 498 ? -13.305 36.531 35.656 1 97 498 ASP B N 1
ATOM 8438 C CA . ASP B 1 498 ? -12.523 37.25 36.656 1 97 498 ASP B CA 1
ATOM 8439 C C . ASP B 1 498 ? -12.703 38.781 36.5 1 97 498 ASP B C 1
ATOM 8441 O O . ASP B 1 498 ? -12.297 39.344 35.469 1 97 498 ASP B O 1
ATOM 8445 N N . PRO B 1 499 ? -13.164 39.438 37.438 1 97.44 499 PRO B N 1
ATOM 8446 C CA . PRO B 1 499 ? -13.438 40.844 37.312 1 97.44 499 PRO B CA 1
ATOM 8447 C C . PRO B 1 499 ? -12.188 41.688 37 1 97.44 499 PRO B C 1
ATOM 8449 O O . PRO B 1 499 ? -12.273 42.75 36.406 1 97.44 499 PRO B O 1
ATOM 8452 N N . LYS B 1 500 ? -11.109 41.094 37.406 1 97.62 500 LYS B N 1
ATOM 8453 C CA . LYS B 1 500 ? -9.836 41.75 37.156 1 97.62 500 LYS B CA 1
ATOM 8454 C C . LYS B 1 500 ? -9.641 42.031 35.688 1 97.62 500 LYS B C 1
ATOM 8456 O O . LYS B 1 500 ? -9.023 43.031 35.312 1 97.62 500 LYS B O 1
ATOM 8461 N N . TYR B 1 501 ? -10.203 41.25 34.844 1 98.06 501 TYR B N 1
ATOM 8462 C CA . TYR B 1 501 ? -9.906 41.312 33.406 1 98.06 501 TYR B CA 1
ATOM 8463 C C . TYR B 1 501 ? -11.094 41.875 32.625 1 98.06 501 TYR B C 1
ATOM 8465 O O . TYR B 1 501 ? -11.047 41.969 31.406 1 98.06 501 TYR B O 1
ATOM 8473 N N . ALA B 1 502 ? -12.125 42.312 33.312 1 97.44 502 ALA B N 1
ATOM 8474 C CA . ALA B 1 502 ? -13.352 42.75 32.656 1 97.44 502 ALA B CA 1
ATOM 8475 C C . ALA B 1 502 ? -13.062 43.906 31.672 1 97.44 502 ALA B C 1
ATOM 8477 O O . ALA B 1 502 ? -13.562 43.875 30.547 1 97.44 502 ALA B O 1
ATOM 8478 N N . PRO B 1 503 ? -12.234 44.875 32.031 1 97.62 503 PRO B N 1
ATOM 8479 C CA . PRO B 1 503 ? -11.977 45.969 31.094 1 97.62 503 PRO B CA 1
ATOM 8480 C C . PRO B 1 503 ? -11.25 45.5 29.828 1 97.62 503 PRO B C 1
ATOM 8482 O O . PRO B 1 503 ? -11.594 45.906 28.719 1 97.62 503 PRO B O 1
ATOM 8485 N N . ILE B 1 504 ? -10.211 44.688 29.984 1 97.94 504 ILE B N 1
ATOM 8486 C CA . ILE B 1 504 ? -9.438 44.188 28.844 1 97.94 504 ILE B CA 1
ATOM 8487 C C . ILE B 1 504 ? -10.32 43.312 27.969 1 97.94 504 ILE B C 1
ATOM 8489 O O . ILE B 1 504 ? -10.211 43.344 26.734 1 97.94 504 ILE B O 1
ATOM 8493 N N . ILE B 1 505 ? -11.219 42.562 28.516 1 98.31 505 ILE B N 1
ATOM 8494 C CA . ILE B 1 505 ? -12.117 41.688 27.766 1 98.31 505 ILE B CA 1
ATOM 8495 C C . ILE B 1 505 ? -13.07 42.531 26.922 1 98.31 505 ILE B C 1
ATOM 8497 O O . ILE B 1 505 ? -13.305 42.25 25.75 1 98.31 505 ILE B O 1
ATOM 8501 N N . ARG B 1 506 ? -13.609 43.562 27.531 1 97.5 506 ARG B N 1
ATOM 8502 C CA . ARG B 1 506 ? -14.484 44.469 26.812 1 97.5 506 ARG B CA 1
ATOM 8503 C C . ARG B 1 506 ? -13.766 45.094 25.609 1 97.5 506 ARG B C 1
ATOM 8505 O O . ARG B 1 506 ? -14.328 45.188 24.516 1 97.5 506 ARG B O 1
ATOM 8512 N N . GLN B 1 507 ? -12.578 45.531 25.859 1 97.88 507 GLN B N 1
ATOM 8513 C CA . GLN B 1 507 ? -11.789 46.125 24.766 1 97.88 507 GLN B CA 1
ATOM 8514 C C . GLN B 1 507 ? -11.5 45.062 23.688 1 97.88 507 GLN B C 1
ATOM 8516 O O . GLN B 1 507 ? -11.602 45.375 22.5 1 97.88 507 GLN B O 1
ATOM 8521 N N . MET B 1 508 ? -11.18 43.875 24.016 1 98.25 508 MET B N 1
ATOM 8522 C CA . MET B 1 508 ? -10.844 42.844 23.062 1 98.25 508 MET B CA 1
ATOM 8523 C C . MET B 1 508 ? -12.062 42.438 22.25 1 98.25 508 MET B C 1
ATOM 8525 O O . MET B 1 508 ? -11.945 42.094 21.078 1 98.25 508 MET B O 1
ATOM 8529 N N . LYS B 1 509 ? -13.234 42.438 22.891 1 98.06 509 LYS B N 1
ATOM 8530 C CA . LYS B 1 509 ? -14.461 42.188 22.141 1 98.06 509 LYS B CA 1
ATOM 8531 C C . LYS B 1 509 ? -14.648 43.219 21.031 1 98.06 509 LYS B C 1
ATOM 8533 O O . LYS B 1 509 ? -15.016 42.875 19.906 1 98.06 509 LYS B O 1
ATOM 8538 N N . LYS B 1 510 ? -14.391 44.438 21.359 1 97.31 510 LYS B N 1
ATOM 8539 C CA . LYS B 1 510 ? -14.469 45.5 20.359 1 97.31 510 LYS B CA 1
ATOM 8540 C C . LYS B 1 510 ? -13.43 45.312 19.266 1 97.31 510 LYS B C 1
ATOM 8542 O O . LYS B 1 510 ? -13.734 45.438 18.078 1 97.31 510 LYS B O 1
ATOM 8547 N N . ASP B 1 511 ? -12.219 45.062 19.672 1 98.12 511 ASP B N 1
ATOM 8548 C CA . ASP B 1 511 ? -11.133 44.812 18.734 1 98.12 511 ASP B CA 1
ATOM 8549 C C . ASP B 1 511 ? -11.453 43.625 17.812 1 98.12 511 ASP B C 1
ATOM 8551 O O . ASP B 1 511 ? -11.141 43.656 16.625 1 98.12 511 ASP B O 1
ATOM 8555 N N . LEU B 1 512 ? -12.023 42.625 18.406 1 98.12 512 LEU B N 1
ATOM 8556 C CA . LEU B 1 512 ? -12.398 41.438 17.641 1 98.12 512 LEU B CA 1
ATOM 8557 C C . LEU B 1 512 ? -13.398 41.781 16.547 1 98.12 512 LEU B C 1
ATOM 8559 O O . LEU B 1 512 ? -13.25 41.344 15.398 1 98.12 512 LEU B O 1
ATOM 8563 N N . LEU B 1 513 ? -14.406 42.5 16.875 1 96.75 513 LEU B N 1
ATOM 8564 C CA . LEU B 1 513 ? -15.391 42.938 15.883 1 96.75 513 LEU B CA 1
ATOM 8565 C C . LEU B 1 513 ? -14.734 43.781 14.789 1 96.75 513 LEU B C 1
ATOM 8567 O O . LEU B 1 513 ? -15.07 43.625 13.609 1 96.75 513 LEU B O 1
ATOM 8571 N N . ASN B 1 514 ? -13.828 44.625 15.164 1 97.25 514 ASN B N 1
ATOM 8572 C CA . ASN B 1 514 ? -13.117 45.438 14.188 1 97.25 514 ASN B CA 1
ATOM 8573 C C . ASN B 1 514 ? -12.266 44.594 13.25 1 97.25 514 ASN B C 1
ATOM 8575 O O . ASN B 1 514 ? -12.227 44.844 12.047 1 97.25 514 ASN B O 1
ATOM 8579 N N . LEU B 1 515 ? -11.555 43.625 13.797 1 98.12 515 LEU B N 1
ATOM 8580 C CA . LEU B 1 515 ? -10.734 42.75 12.984 1 98.12 515 LEU B CA 1
ATOM 8581 C C . LEU B 1 515 ? -11.602 41.938 12.016 1 98.12 515 LEU B C 1
ATOM 8583 O O . LEU B 1 515 ? -11.227 41.75 10.852 1 98.12 515 LEU B O 1
ATOM 8587 N N . ARG B 1 516 ? -12.727 41.406 12.5 1 97.75 516 ARG B N 1
ATOM 8588 C CA . ARG B 1 516 ? -13.656 40.688 11.641 1 97.75 516 ARG B CA 1
ATOM 8589 C C . ARG B 1 516 ? -14.109 41.562 10.469 1 97.75 516 ARG B C 1
ATOM 8591 O O . ARG B 1 516 ? -14.188 41.094 9.336 1 97.75 516 ARG B O 1
ATOM 8598 N N . LYS B 1 517 ? -14.398 42.812 10.742 1 97.12 517 LYS B N 1
ATOM 8599 C CA . LYS B 1 517 ? -14.781 43.75 9.695 1 97.12 517 LYS B CA 1
ATOM 8600 C C . LYS B 1 517 ? -13.625 43.969 8.719 1 97.12 517 LYS B C 1
ATOM 8602 O O . LYS B 1 517 ? -13.836 44 7.5 1 97.12 517 LYS B O 1
ATOM 8607 N N . GLU B 1 518 ? -12.484 44.156 9.227 1 97.19 518 GLU B N 1
ATOM 8608 C CA . GLU B 1 518 ? -11.305 44.406 8.414 1 97.19 518 GLU B CA 1
ATOM 8609 C C . GLU B 1 518 ? -11.047 43.281 7.426 1 97.19 518 GLU B C 1
ATOM 8611 O O . GLU B 1 518 ? -10.695 43.531 6.27 1 97.19 518 GLU B O 1
ATOM 8616 N N . VAL B 1 519 ? -11.234 42.031 7.867 1 97.69 519 VAL B N 1
ATOM 8617 C CA . VAL B 1 519 ? -10.922 40.875 7 1 97.69 519 VAL B CA 1
ATOM 8618 C C . VAL B 1 519 ? -12.164 40.469 6.215 1 97.69 519 VAL B C 1
ATOM 8620 O O . VAL B 1 519 ? -12.109 39.562 5.395 1 97.69 519 VAL B O 1
ATOM 8623 N N . GLY B 1 520 ? -13.273 41.062 6.508 1 97.06 520 GLY B N 1
ATOM 8624 C CA . GLY B 1 520 ? -14.492 40.844 5.742 1 97.06 520 GLY B CA 1
ATOM 8625 C C . GLY B 1 520 ? -15.281 39.625 6.211 1 97.06 520 GLY B C 1
ATOM 8626 O O . GLY B 1 520 ? -16.016 39.031 5.434 1 97.06 520 GLY B O 1
ATOM 8627 N N . ASP B 1 521 ? -15.125 39.125 7.445 1 97.56 521 ASP B N 1
ATOM 8628 C CA . ASP B 1 521 ? -15.836 38 8.016 1 97.56 521 ASP B CA 1
ATOM 8629 C C . ASP B 1 521 ? -16.938 38.438 8.969 1 97.56 521 ASP B C 1
ATOM 8631 O O . ASP B 1 521 ? -16.891 38.125 10.164 1 97.56 521 ASP B O 1
ATOM 8635 N N . THR B 1 522 ? -18.016 38.969 8.477 1 94.31 522 THR B N 1
ATOM 8636 C CA . THR B 1 522 ? -18.984 39.688 9.336 1 94.31 522 THR B CA 1
ATOM 8637 C C . THR B 1 522 ? -20.203 38.812 9.594 1 94.31 522 THR B C 1
ATOM 8639 O O . THR B 1 522 ? -21.031 39.125 10.438 1 94.31 522 THR B O 1
ATOM 8642 N N . ASP B 1 523 ? -20.312 37.688 8.891 1 95.88 523 ASP B N 1
ATOM 8643 C CA . ASP B 1 523 ? -21.422 36.75 9.031 1 95.88 523 ASP B CA 1
ATOM 8644 C C . ASP B 1 523 ? -22.75 37.406 8.703 1 95.88 523 ASP B C 1
ATOM 8646 O O . ASP B 1 523 ? -23.781 37.094 9.281 1 95.88 523 ASP B O 1
ATOM 8650 N N . GLU B 1 524 ? -22.781 38.344 7.887 1 93.44 524 GLU B N 1
ATOM 8651 C CA . GLU B 1 524 ? -23.984 39.094 7.562 1 93.44 524 GLU B CA 1
ATOM 8652 C C . GLU B 1 524 ? -25.062 38.188 6.973 1 93.44 524 GLU B C 1
ATOM 8654 O O . GLU B 1 524 ? -26.25 38.438 7.176 1 93.44 524 GLU B O 1
ATOM 8659 N N . LYS B 1 525 ? -24.656 37.188 6.316 1 93.5 525 LYS B N 1
ATOM 8660 C CA . LYS B 1 525 ? -25.609 36.312 5.637 1 93.5 525 LYS B CA 1
ATOM 8661 C C . LYS B 1 525 ? -26.266 35.344 6.625 1 93.5 525 LYS B C 1
ATOM 8663 O O . LYS B 1 525 ? -27.219 34.656 6.27 1 93.5 525 LYS B O 1
ATOM 8668 N N . TYR B 1 526 ? -25.781 35.375 7.863 1 96.19 526 TYR B N 1
ATOM 8669 C CA . TYR B 1 526 ? -26.312 34.469 8.867 1 96.19 526 TYR B CA 1
ATOM 8670 C C . TYR B 1 526 ? -27.016 35.219 9.984 1 96.19 526 TYR B C 1
ATOM 8672 O O . TYR B 1 526 ? -26.391 35.594 10.984 1 96.19 526 TYR B O 1
ATOM 8680 N N . PRO B 1 527 ? -28.328 35.25 9.984 1 95.12 527 PRO B N 1
ATOM 8681 C CA . PRO B 1 527 ? -29.062 36 11.016 1 95.12 527 PRO B CA 1
ATOM 8682 C C . PRO B 1 527 ? -28.828 35.438 12.414 1 95.12 527 PRO B C 1
ATOM 8684 O O . PRO B 1 527 ? -28.797 36.188 13.391 1 95.12 527 PRO B O 1
ATOM 8687 N N . GLU B 1 528 ? -28.703 34.188 12.516 1 94.25 528 GLU B N 1
ATOM 8688 C CA . GLU B 1 528 ? -28.469 33.594 13.828 1 94.25 528 GLU B CA 1
ATOM 8689 C C . GLU B 1 528 ? -27.172 34.094 14.445 1 94.25 528 GLU B C 1
ATOM 8691 O O . GLU B 1 528 ? -27.062 34.25 15.664 1 94.25 528 GLU B O 1
ATOM 8696 N N . MET B 1 529 ? -26.203 34.344 13.617 1 95.94 529 MET B N 1
ATOM 8697 C CA . MET B 1 529 ? -24.938 34.875 14.117 1 95.94 529 MET B CA 1
ATOM 8698 C C . MET B 1 529 ? -25.109 36.312 14.562 1 95.94 529 MET B C 1
ATOM 8700 O O . MET B 1 529 ? -24.469 36.75 15.531 1 95.94 529 MET B O 1
ATOM 8704 N N . GLN B 1 530 ? -25.953 37.062 13.852 1 94.25 530 GLN B N 1
ATOM 8705 C CA . GLN B 1 530 ? -26.203 38.438 14.25 1 94.25 530 GLN B CA 1
ATOM 8706 C C . GLN B 1 530 ? -26.859 38.5 15.625 1 94.25 530 GLN B C 1
ATOM 8708 O O . GLN B 1 530 ? -26.5 39.344 16.453 1 94.25 530 GLN B O 1
ATOM 8713 N N . GLU B 1 531 ? -27.75 37.594 15.859 1 94.75 531 GLU B N 1
ATOM 8714 C CA . GLU B 1 531 ? -28.406 37.531 17.156 1 94.75 531 GLU B CA 1
ATOM 8715 C C . GLU B 1 531 ? -27.406 37.188 18.266 1 94.75 531 GLU B C 1
ATOM 8717 O O . GLU B 1 531 ? -27.453 37.75 19.344 1 94.75 531 GLU B O 1
ATOM 8722 N N . LEU B 1 532 ? -26.547 36.281 17.984 1 94.88 532 LEU B N 1
ATOM 8723 C CA . LEU B 1 532 ? -25.547 35.875 18.969 1 94.88 532 LEU B CA 1
ATOM 8724 C C . LEU B 1 532 ? -24.609 37.031 19.297 1 94.88 532 LEU B C 1
ATOM 8726 O O . LEU B 1 532 ? -24.266 37.25 20.453 1 94.88 532 LEU B O 1
ATOM 8730 N N . LEU B 1 533 ? -24.172 37.719 18.266 1 92.44 533 LEU B N 1
ATOM 8731 C CA . LEU B 1 533 ? -23.266 38.812 18.469 1 92.44 533 LEU B CA 1
ATOM 8732 C C . LEU B 1 533 ? -23.922 39.938 19.297 1 92.44 533 LEU B C 1
ATOM 8734 O O . LEU B 1 533 ? -23.266 40.531 20.156 1 92.44 533 LEU B O 1
ATOM 8738 N N . GLU B 1 534 ? -25.156 40.156 19.094 1 90.94 534 GLU B N 1
ATOM 8739 C CA . GLU B 1 534 ? -25.891 41.125 19.875 1 90.94 534 GLU B CA 1
ATOM 8740 C C . GLU B 1 534 ? -25.984 40.719 21.344 1 90.94 534 GLU B C 1
ATOM 8742 O O . GLU B 1 534 ? -25.859 41.531 22.25 1 90.94 534 GLU B O 1
ATOM 8747 N N . LYS B 1 535 ? -26.172 39.531 21.5 1 93.5 535 LYS B N 1
ATOM 8748 C CA . LYS B 1 535 ? -26.406 39 22.844 1 93.5 535 LYS B CA 1
ATOM 8749 C C . LYS B 1 535 ? -25.109 38.875 23.625 1 93.5 535 LYS B C 1
ATOM 8751 O O . LYS B 1 535 ? -25.078 39.156 24.828 1 93.5 535 LYS B O 1
ATOM 8756 N N . TYR B 1 536 ? -24.062 38.5 23 1 93.44 536 TYR B N 1
ATOM 8757 C CA . TYR B 1 536 ? -22.859 38.094 23.719 1 93.44 536 TYR B CA 1
ATOM 8758 C C . TYR B 1 536 ? -21.781 39.156 23.625 1 93.44 536 TYR B C 1
ATOM 8760 O O . TYR B 1 536 ? -20.766 39.094 24.328 1 93.44 536 TYR B O 1
ATOM 8768 N N . TYR B 1 537 ? -21.844 40.125 22.766 1 86.88 537 TYR B N 1
ATOM 8769 C CA . TYR B 1 537 ? -20.781 41.125 22.609 1 86.88 537 TYR B CA 1
ATOM 8770 C C . TYR B 1 537 ? -21.172 42.438 23.281 1 86.88 537 TYR B C 1
ATOM 8772 O O . TYR B 1 537 ? -20.406 43.406 23.234 1 86.88 537 TYR B O 1
ATOM 8780 N N . LYS B 1 538 ? -22.297 42.5 23.938 1 72.25 538 LYS B N 1
ATOM 8781 C CA . LYS B 1 538 ? -22.641 43.688 24.734 1 72.25 538 LYS B CA 1
ATOM 8782 C C . LYS B 1 538 ? -21.969 43.656 26.094 1 72.25 538 LYS B C 1
ATOM 8784 O O . LYS B 1 538 ? -21.719 42.562 26.656 1 72.25 538 LYS B O 1
#

Radius of gyration: 37.33 Å; Cα contacts (8 Å, |Δi|>4): 2243; chains: 2; bounding box: 129×103×81 Å

pLDDT: mean 90.45, std 21.01, range [14.7, 98.94]

Secondary structure (DSSP, 8-state):
-----------------------------------------TT------EEEEEEESS--GGGTSTT-STTGGG---HHHHHHHHHSEEESSEE-SS-SHHHHHHHHHHS--HHHHS--STT----TTS--HHHHHHHTT-EEEEEE---SSS---S-SEEEEESTT--SBS-EEEETTS---TTS-EEEE--SBHHHHHHHHHHHHHHTS-TTS-EEEEEE--TTSTT----GGGTTTTTT--PPPPTTTT--SHHHH--S----BHHHHHHHHHHHHH-GGGSSS--TT-----TT--HHHHHHHHHHHHHHHHHHHHHHHHHHHHHHHHHHHHHT-GGGEEEEEEESS--EESGGGBEE--SSSHHHHB--EEEE-TTTSPSSEEE-S-EEGGGHHHHHHHHTT-PPPS-S----HHHHTT---TT--SEEEEEE---BTTB--EEEEEESSEEEEEE----TT-SS--------EEEEEETTT-TT--S--TT-GGGHHHHHHHHHHHHHHHHHHT---TT-HHHHHHHHHH--/-----------------------------------------TT------EEEEEEESS--GGGTSTT-STTGGG---HHHHHHHHHSEEESSEE-SS-SHHHHHHHHHHS--HHHHS--STT----TTS--HHHHHHHTT-EEEEEE---SSS---S-SEEEEESTT--SBS-EEEETTS---TTSSEEEE--SBHHHHHHHHHHHHHHTS-TTS-EEEEEE--TTSTT----GGGTTTTTT--PPPPTTTT--SHHHH--S----BHHHHHHHHHHHHH-GGGSSS--TT-----TT--HHHHHHHHHHHHHHHHHHHHHHHHHHHHHHHHHHHHHT-GGGEEEEEEESS--EESGGGBEE--SSSHHHHB--EEEE-TTTSPSSEEE-S-EEGGGHHHHHHHHTT-PPPS-S----HHHHTT---TT--SEEEEEE---BTTB--EEEEEESSEEEEEE----TT-SS--------EEEEEETTT-TT--S--TT-GGGHHHHHHHHHHHHHHHHHHT---TT-HHHHHHHHHH--

Organism: NCBI:txid997873

Sequence (1076 aa):
MKKCNTYISMNKLILTGLLAAGAMTHIQGAQFAGQENQQQDPKDKSRRPNILFILSDDHTSQAWGIYGGVLADYAYNSNIRRLANEGVVLDNCFCTNSISAPSRASILTGLYSHRNGLYTLADSLDTSIPTLATVLQANGYNTGLVGKWHIKSQPQGFDYYSIFYDQGEYRDPTFIESSDPWPGNRPFGERVPGFSTDLVAEKAINWIKQQDSNQPFLMCCHFKATHEPYDYPTRMEHLYDGVTFPEPENFLDWGPETNGRSFKGQTLEELGHRWRVASKDPDKWWCRYPGLPFNTDGMQRTTARRAIYQKLIRDYLRCGATIDDNIGKLLKTLDEMGIADNTIVVYVSDQGYFLGEHGFFDKRMFYEEAARMPFVIRYPKKIPAGKRLKDLILNVDFAPTLAEFAGVKMENVQGHSFTGNLEGKTPADWRKEIYYRYWTNHAIRPAHFAIRSERYKLIFYYAKNLDMTDTENFDFTPAWDFYDLEEDPHENHNLYNDPKYAPIIRQMKKDLLNLRKEVGDTDEKYPEMQELLEKYYKMKKCNTYISMNKLILTGLLAAGAMTHIQGAQFAGQENQQQDPKDKSRRPNILFILSDDHTSQAWGIYGGVLADYAYNSNIRRLANEGVVLDNCFCTNSISAPSRASILTGLYSHRNGLYTLADSLDTSIPTLATVLQANGYNTGLVGKWHIKSQPQGFDYYSIFYDQGEYRDPTFIESSDPWPGNRPFGERVPGFSTDLVAEKAINWIKQQDSNQPFLMCCHFKATHEPYDYPTRMEHLYDGVTFPEPENFLDWGPETNGRSFKGQTLEELGHRWRVASKDPDKWWCRYPGLPFNTDGMQRTTARRAIYQKLIRDYLRCGATIDDNIGKLLKTLDEMGIADNTIVVYVSDQGYFLGEHGFFDKRMFYEEAARMPFVIRYPKKIPAGKRLKDLILNVDFAPTLAEFAGVKMENVQGHSFTGNLEGKTPADWRKEIYYRYWTNHAIRPAHFAIRSERYKLIFYYAKNLDMTDTENFDFTPAWDFYDLEEDPHENHNLYNDPKYAPIIRQMKKDLLNLRKEVGDTDEKYPEMQELLEKYYK

Solvent-accessible surface area (backbone atoms only — not comparable to full-atom values): 58128 Å² total; per-residue (Å²): 127,87,95,79,76,78,91,79,77,88,77,81,88,82,87,78,82,76,85,85,78,84,73,83,72,79,79,76,77,79,75,79,73,73,82,73,75,76,69,73,62,74,81,65,57,86,67,56,42,27,35,40,42,35,33,27,29,43,45,21,40,52,58,52,28,82,73,37,68,81,44,18,89,73,34,56,30,72,42,55,49,48,41,32,52,46,2,31,27,43,74,34,26,29,34,47,28,29,45,62,37,29,19,49,49,13,30,37,40,6,27,54,41,93,72,52,56,23,59,35,83,86,38,43,46,61,78,83,59,69,28,44,46,35,54,40,34,77,68,62,30,50,25,37,39,27,23,44,64,45,37,79,49,77,85,63,39,49,82,34,38,41,24,28,48,54,70,51,47,60,63,41,25,44,32,39,43,64,90,48,83,85,62,73,94,47,59,47,30,37,54,43,85,25,45,34,66,60,51,33,45,49,52,45,49,56,53,58,70,67,56,57,93,87,46,36,36,37,37,37,39,23,37,45,50,30,35,90,62,19,54,61,60,69,90,42,71,64,79,61,69,92,65,79,76,73,74,52,93,44,34,83,37,84,35,33,88,67,31,57,47,87,50,65,51,54,43,41,64,56,54,45,48,50,40,35,55,32,46,70,38,46,54,78,35,97,61,73,61,67,82,64,70,46,78,55,82,93,51,54,70,70,58,33,47,51,54,45,46,50,52,49,52,53,37,33,49,32,11,42,30,53,50,25,57,42,49,40,54,52,52,49,50,33,54,74,69,69,43,46,63,51,27,35,40,35,44,34,21,44,16,11,26,35,85,32,48,59,24,18,40,57,55,58,40,95,43,72,51,12,15,29,19,33,36,33,38,27,31,65,80,66,31,56,56,56,39,74,40,71,64,73,40,48,37,23,17,49,22,36,26,57,30,45,69,52,74,39,84,68,75,97,46,74,35,55,59,49,58,46,47,60,57,72,50,59,58,90,81,57,65,64,62,48,70,36,45,39,50,45,10,35,83,42,50,45,8,29,39,34,34,38,44,88,48,40,36,42,38,40,35,62,55,52,43,86,89,47,60,90,44,59,91,69,92,75,79,64,45,70,41,22,33,51,39,79,84,33,72,80,63,62,53,46,44,59,84,40,73,89,44,44,67,63,50,55,51,48,51,52,50,41,55,52,48,29,54,74,74,66,62,70,54,78,91,36,65,69,55,50,53,47,49,60,68,68,68,107,129,94,81,92,77,87,75,90,73,83,74,87,83,78,90,74,82,76,87,85,76,85,70,82,72,82,78,78,81,76,74,81,73,73,80,72,74,75,71,72,63,74,79,66,55,86,67,58,42,27,34,40,41,35,34,26,28,41,46,20,40,54,58,52,29,83,74,36,69,82,44,17,88,72,34,55,29,72,43,56,49,48,41,33,53,46,2,32,28,42,74,35,26,30,34,48,28,29,46,61,35,28,18,50,50,14,31,36,39,6,29,57,40,91,72,54,56,22,60,35,84,84,40,43,46,60,77,82,58,68,30,45,45,36,54,40,35,77,67,64,31,50,26,36,38,26,24,43,65,44,36,79,49,76,83,64,39,51,81,35,38,39,22,29,48,53,69,52,46,60,63,42,25,43,32,40,46,66,91,46,82,86,62,74,95,46,59,45,29,38,55,43,83,26,46,33,66,58,50,33,46,49,52,47,48,56,53,59,71,68,55,55,92,88,47,36,35,37,38,38,39,22,37,46,50,29,36,90,61,18,55,62,60,70,91,41,70,65,80,61,69,90,65,79,77,73,75,51,93,45,35,85,37,83,35,34,89,68,32,58,47,87,49,64,51,53,43,42,64,56,54,45,48,50,41,36,54,32,45,70,38,47,53,79,36,96,59,75,61,67,82,65,69,44,77,56,82,92,51,54,72,69,58,33,46,50,54,43,48,49,52,47,51,52,36,34,50,31,12,43,29,53,51,25,56,41,50,40,54,55,53,49,50,32,53,74,69,70,43,47,63,51,27,35,40,35,44,34,22,44,15,11,28,33,85,33,50,59,22,18,39,56,57,58,42,95,43,71,51,12,15,28,19,33,38,32,39,26,28,64,79,67,31,57,55,57,40,75,42,71,64,73,42,49,38,24,16,48,23,34,25,57,31,44,68,54,74,39,85,70,74,97,44,75,33,55,59,49,57,45,46,59,58,72,49,59,59,90,82,58,65,66,61,48,71,35,46,39,51,45,10,35,83,41,48,46,8,29,40,34,34,37,44,89,47,40,37,42,37,40,33,62,55,53,44,85,88,46,58,91,44,58,90,68,93,75,78,64,44,69,42,23,34,52,40,80,85,34,73,80,63,60,53,46,45,59,84,39,72,90,44,46,68,61,50,55,51,47,52,53,50,40,54,50,49,29,54,73,74,65,64,69,54,79,92,36,64,70,54,53,53,46,48,61,68,68,69,107